Protein 8E9D (pdb70)

InterPro domains:
  IPR000796 Aspartate/other aminotransferase [PR00799] (175-194)
  IPR000796 Aspartate/other aminotransferase [PR00799] (206-218)
  IPR000796 Aspartate/other aminotransferase [PR00799] (273-298)
  IPR000796 Aspartate/other aminotransferase [PR00799] (341-359)
  IPR000796 Aspartate/other aminotransferase [PTHR11879] (1-395)
  IPR004838 Aminotransferases, class-I, pyridoxal-phosphate-binding site [PS00105] (243-256)
  IPR004839 Aminotransferase, class I/classII, large domain [PF00155] (27-392)
  IPR015421 Pyridoxal phosphate-dependent transferase, major domain [G3DSA:3.40.640.10] (60-300)
  IPR015422 Pyridoxal phosphate-dependent transferase, small domain [G3DSA:3.90.1150.10] (5-392)
  IPR015424 Pyridoxal phosphate-dependent transferase [SSF53383] (1-396)

Structure (mmCIF, N/CA/C/O backbone):
data_8E9D
#
_entry.id   8E9D
#
_cell.length_a   141.220
_cell.length_b   141.220
_cell.length_c   81.240
_cell.angle_alpha   90.000
_cell.angle_beta   90.000
_cell.angle_gamma   120.000
#
_symmetry.space_group_name_H-M   'P 63'
#
loop_
_entity.id
_entity.type
_entity.pdbx_description
1 polymer 'Aspartate aminotransferase'
2 non-polymer 'MALEIC ACID'
3 non-polymer "PYRIDOXAL-5'-PHOSPHATE"
4 water water
#
loop_
_atom_site.group_PDB
_atom_site.id
_atom_site.type_symbol
_atom_site.label_atom_id
_atom_site.label_alt_id
_atom_site.label_comp_id
_atom_site.label_asym_id
_atom_site.label_entity_id
_atom_site.label_seq_id
_atom_site.pdbx_PDB_ins_code
_atom_site.Cartn_x
_atom_site.Cartn_y
_atom_site.Cartn_z
_atom_site.occupancy
_atom_site.B_iso_or_equiv
_atom_site.auth_seq_id
_atom_site.auth_comp_id
_atom_site.auth_asym_id
_atom_site.auth_atom_id
_atom_site.pdbx_PDB_model_num
ATOM 1 N N . HIS A 1 8 ? 67.54400 100.66700 -0.81900 1.000 49.90345 -2 HIS A N 1
ATOM 2 C CA . HIS A 1 8 ? 66.35600 100.32500 -0.04500 1.000 47.89005 -2 HIS A CA 1
ATOM 3 C C . HIS A 1 8 ? 66.03300 98.84100 -0.12200 1.000 46.02404 -2 HIS A C 1
ATOM 4 O O . HIS A 1 8 ? 66.00300 98.27300 -1.21300 1.000 49.51919 -2 HIS A O 1
ATOM 16 N N . VAL A 1 9 ? 65.75600 98.21800 1.03000 1.000 41.76300 -1 VAL A N 1
ATOM 17 C CA . VAL A 1 9 ? 65.33600 96.82000 1.03500 1.000 42.25779 -1 VAL A CA 1
ATOM 18 C C . VAL A 1 9 ? 63.93600 96.69100 0.44100 1.000 34.72794 -1 VAL A C 1
ATOM 19 O O . VAL A 1 9 ? 63.02500 97.47500 0.74600 1.000 39.75486 -1 VAL A O 1
ATOM 32 N N . GLY A 1 10 ? 63.75900 95.68800 -0.40900 1.000 33.50411 0 GLY A N 1
ATOM 33 C CA . GLY A 1 10 ? 62.46600 95.49200 -1.03800 1.000 30.32478 0 GLY A CA 1
ATOM 34 C C . GLY A 1 10 ? 61.37500 95.22500 -0.02100 1.000 30.16950 0 GLY A C 1
ATOM 35 O O . GLY A 1 10 ? 61.59900 94.59000 1.01800 1.000 29.35362 0 GLY A O 1
ATOM 39 N N A THR A 1 11 ? 60.16500 95.70700 -0.32800 0.410 27.47707 1 THR A N 1
ATOM 40 N N B THR A 1 11 ? 60.17500 95.71900 -0.34100 0.590 26.83489 1 THR A N 1
ATOM 41 C CA A THR A 1 11 ? 59.03600 95.45600 0.56200 0.410 26.33746 1 THR A CA 1
ATOM 42 C CA B THR A 1 11 ? 58.99700 95.48000 0.48600 0.590 25.94531 1 THR A CA 1
ATOM 43 C C A THR A 1 11 ? 58.64900 93.98200 0.58000 0.410 25.62685 1 THR A C 1
ATOM 44 C C B THR A 1 11 ? 58.64000 94.00200 0.55500 0.590 25.25576 1 THR A C 1
ATOM 45 O O A THR A 1 11 ? 57.99200 93.53400 1.52600 0.410 25.47947 1 THR A O 1
ATOM 46 O O B THR A 1 11 ? 57.99900 93.57000 1.52000 0.590 25.63212 1 THR A O 1
ATOM 67 N N . PHE A 1 12 ? 59.06600 93.21300 -0.42100 1.000 25.38209 2 PHE A N 1
ATOM 68 C CA . PHE A 1 12 ? 58.70900 91.80700 -0.50600 1.000 25.15048 2 PHE A CA 1
ATOM 69 C C . PHE A 1 12 ? 59.76500 90.89800 0.12300 1.000 25.74529 2 PHE A C 1
ATOM 70 O O . PHE A 1 12 ? 59.55400 89.68800 0.19200 1.000 25.59001 2 PHE A O 1
ATOM 88 N N . GLU A 1 13 ? 60.86500 91.45200 0.63800 1.000 26.45064 3 GLU A N 1
ATOM 89 C CA . GLU A 1 13 ? 61.93200 90.61300 1.16900 1.000 27.19283 3 GLU A CA 1
ATOM 90 C C . GLU A 1 13 ? 61.48700 89.82000 2.39100 1.000 26.67698 3 GLU A C 1
ATOM 91 O O . GLU A 1 13 ? 61.91800 88.67400 2.55900 1.000 27.73763 3 GLU A O 1
ATOM 103 N N . ASN A 1 14 ? 60.61300 90.37300 3.23300 1.000 25.90583 4 ASN A N 1
ATOM 104 C CA . ASN A 1 14 ? 60.24900 89.70100 4.47800 1.000 25.58474 4 ASN A CA 1
ATOM 105 C C . ASN A 1 14 ? 59.02000 88.81800 4.36000 1.000 24.76096 4 ASN A C 1
ATOM 106 O O . ASN A 1 14 ? 58.57300 88.30300 5.38200 1.000 24.47671 4 ASN A O 1
ATOM 117 N N . ILE A 1 15 ? 58.48700 88.61900 3.15500 1.000 24.47408 5 ILE A N 1
ATOM 118 C CA . ILE A 1 15 ? 57.33600 87.74100 2.96900 1.000 23.79242 5 ILE A CA 1
ATOM 119 C C . ILE A 1 15 ? 57.69200 86.28600 3.25700 1.000 24.06351 5 ILE A C 1
ATOM 120 O O . ILE A 1 15 ? 58.73100 85.76300 2.81900 1.000 24.78465 5 ILE A O 1
ATOM 136 N N . THR A 1 16 ? 56.79900 85.61000 3.97400 1.000 23.53450 6 THR A N 1
ATOM 137 C CA . THR A 1 16 ? 56.88400 84.16600 4.18300 1.000 23.67399 6 THR A CA 1
ATOM 138 C C . THR A 1 16 ? 56.06400 83.45800 3.10900 1.000 23.27394 6 THR A C 1
ATOM 139 O O . THR A 1 16 ? 54.92300 83.83000 2.86400 1.000 22.65544 6 THR A O 1
ATOM 150 N N . ALA A 1 17 ? 56.63600 82.45400 2.45900 1.000 23.68978 7 ALA A N 1
ATOM 151 C CA . ALA A 1 17 ? 55.87600 81.70400 1.46300 1.000 23.38448 7 ALA A CA 1
ATOM 152 C C . ALA A 1 17 ? 54.64700 81.04800 2.08400 1.000 22.73966 7 ALA A C 1
ATOM 153 O O . ALA A 1 17 ? 54.67500 80.58000 3.22400 1.000 22.74756 7 ALA A O 1
ATOM 160 N N . ALA A 1 18 ? 53.57800 80.98900 1.31200 1.000 22.29487 8 ALA A N 1
ATOM 161 C CA . ALA A 1 18 ? 52.40700 80.22000 1.70600 1.000 21.81850 8 ALA A CA 1
ATOM 162 C C . ALA A 1 18 ? 52.39400 78.90000 0.95900 1.000 21.96589 8 ALA A C 1
ATOM 163 O O . ALA A 1 18 ? 52.71400 78.87100 -0.23100 1.000 22.22644 8 ALA A O 1
ATOM 170 N N . PRO A 1 19 ? 51.93900 77.81600 1.59200 1.000 21.82903 9 PRO A N 1
ATOM 171 C CA . PRO A 1 19 ? 51.77700 76.55300 0.86300 1.000 21.91851 9 PRO A CA 1
ATOM 172 C C . PRO A 1 19 ? 50.66200 76.64600 -0.17100 1.000 21.96589 9 PRO A C 1
ATOM 173 O O . PRO A 1 19 ? 49.78900 77.51300 -0.12800 1.000 21.27370 9 PRO A O 1
ATOM 184 N N . ALA A 1 20 ? 50.69800 75.73200 -1.13200 1.000 21.81850 10 ALA A N 1
ATOM 185 C CA . ALA A 1 20 ? 49.57600 75.60200 -2.05000 1.000 22.18960 10 ALA A CA 1
ATOM 186 C C . ALA A 1 20 ? 48.32500 75.12900 -1.31800 1.000 21.22369 10 ALA A C 1
ATOM 187 O O . ALA A 1 20 ? 48.37300 74.44700 -0.28600 1.000 21.92115 10 ALA A O 1
ATOM 194 N N . ASP A 1 21 ? 47.18700 75.52600 -1.86900 1.000 21.24738 11 ASP A N 1
ATOM 195 C CA . ASP A 1 21 ? 45.93400 75.17200 -1.25000 1.000 20.77101 11 ASP A CA 1
ATOM 196 C C . ASP A 1 21 ? 45.78500 73.64700 -1.18500 1.000 20.87365 11 ASP A C 1
ATOM 197 O O . ASP A 1 21 ? 46.02500 72.95700 -2.18600 1.000 21.61585 11 ASP A O 1
ATOM 206 N N . PRO A 1 22 ? 45.30000 73.11300 -0.06300 1.000 20.75522 12 PRO A N 1
ATOM 207 C CA . PRO A 1 22 ? 45.20400 71.65300 0.09500 1.000 22.12380 12 PRO A CA 1
ATOM 208 C C . PRO A 1 22 ? 44.12100 71.03100 -0.74900 1.000 23.91349 12 PRO A C 1
ATOM 209 O O . PRO A 1 22 ? 44.11900 69.80900 -0.91700 1.000 23.98192 12 PRO A O 1
ATOM 220 N N . ILE A 1 23 ? 43.20900 71.82100 -1.29500 1.000 20.87102 13 ILE A N 1
ATOM 221 C CA . ILE A 1 23 ? 42.18000 71.32200 -2.18500 1.000 21.03156 13 ILE A CA 1
ATOM 222 C C . ILE A 1 23 ? 42.45900 71.74700 -3.60100 1.000 21.23159 13 ILE A C 1
ATOM 223 O O . ILE A 1 23 ? 42.65600 70.91000 -4.48000 1.000 21.49215 13 ILE A O 1
ATOM 239 N N . LEU A 1 24 ? 42.50400 73.05800 -3.85400 1.000 21.18158 14 LEU A N 1
ATOM 240 C CA . LEU A 1 24 ? 42.66200 73.53800 -5.22400 1.000 21.48951 14 LEU A CA 1
ATOM 241 C C . LEU A 1 24 ? 44.04000 73.22700 -5.78700 1.000 21.71586 14 LEU A C 1
ATOM 242 O O . LEU A 1 24 ? 44.15700 73.07700 -7.00600 1.000 23.48975 14 LEU A O 1
ATOM 258 N N . GLY A 1 25 ? 45.04000 73.02900 -4.92800 1.000 21.56584 15 GLY A N 1
ATOM 259 C CA . GLY A 1 25 ? 46.37400 72.67000 -5.38300 1.000 21.88430 15 GLY A CA 1
ATOM 260 C C . GLY A 1 25 ? 46.46000 71.26800 -5.94400 1.000 22.14222 15 GLY A C 1
ATOM 261 O O . GLY A 1 25 ? 47.41400 70.94600 -6.66800 1.000 22.55017 15 GLY A O 1
ATOM 265 N N . LEU A 1 26 ? 45.46700 70.43600 -5.67200 1.000 21.98957 16 LEU A N 1
ATOM 266 C CA . LEU A 1 26 ? 45.52900 69.07700 -6.19600 1.000 22.23960 16 LEU A CA 1
ATOM 267 C C . LEU A 1 26 ? 45.45700 69.03100 -7.71300 1.000 22.71071 16 LEU A C 1
ATOM 268 O O . LEU A 1 26 ? 45.98100 68.08700 -8.31300 1.000 24.03982 16 LEU A O 1
ATOM 284 N N . ALA A 1 27 ? 44.82900 70.01700 -8.35500 1.000 22.82388 17 ALA A N 1
ATOM 285 C CA . ALA A 1 27 ? 44.72500 69.98400 -9.81300 1.000 23.41080 17 ALA A CA 1
ATOM 286 C C . ALA A 1 27 ? 46.10300 70.00300 -10.46800 1.000 23.86348 17 ALA A C 1
ATOM 287 O O . ALA A 1 27 ? 46.36400 69.22600 -11.39500 1.000 24.37144 17 ALA A O 1
ATOM 294 N N . ASP A 1 28 ? 47.00500 70.86800 -9.98000 1.000 23.75558 18 ASP A N 1
ATOM 295 C CA . ASP A 1 28 ? 48.33500 70.95600 -10.57200 1.000 24.30564 18 ASP A CA 1
ATOM 296 C C . ASP A 1 28 ? 49.15500 69.71700 -10.26700 1.000 24.40829 18 ASP A C 1
ATOM 297 O O . ASP A 1 28 ? 49.93600 69.26400 -11.10700 1.000 25.03468 18 ASP A O 1
ATOM 306 N N . LEU A 1 29 ? 49.04000 69.19200 -9.04500 1.000 23.87138 19 LEU A N 1
ATOM 307 C CA . LEU A 1 29 ? 49.76400 67.97500 -8.69800 1.000 23.99245 19 LEU A CA 1
ATOM 308 C C . LEU A 1 29 ? 49.31000 66.81000 -9.56900 1.000 24.48461 19 LEU A C 1
ATOM 309 O O . LEU A 1 29 ? 50.13600 66.05900 -10.09400 1.000 25.45315 19 LEU A O 1
ATOM 325 N N . PHE A 1 30 ? 47.99400 66.66000 -9.73400 1.000 24.02666 20 PHE A N 1
ATOM 326 C CA . PHE A 1 30 ? 47.45900 65.60300 -10.58400 1.000 24.33196 20 PHE A CA 1
ATOM 327 C C . PHE A 1 30 ? 47.95000 65.74900 -12.01800 1.000 25.09258 20 PHE A C 1
ATOM 328 O O . PHE A 1 30 ? 48.41300 64.77700 -12.62200 1.000 25.53474 20 PHE A O 1
ATOM 345 N N . ARG A 1 31 ? 47.84600 66.96200 -12.58200 1.000 25.31629 21 ARG A N 1
ATOM 346 C CA . ARG A 1 31 ? 48.30000 67.19900 -13.95500 1.000 26.31115 21 ARG A CA 1
ATOM 347 C C . ARG A 1 31 ? 49.76300 66.80400 -14.15200 1.000 26.67698 21 ARG A C 1
ATOM 348 O O . ARG A 1 31 ? 50.12700 66.23100 -15.18700 1.000 29.59049 21 ARG A O 1
ATOM 352 N N . ALA A 1 32 ? 50.62300 67.11300 -13.19100 1.000 27.24020 22 ALA A N 1
ATOM 353 C CA . ALA A 1 32 ? 52.04600 66.88100 -13.37400 1.000 28.13768 22 ALA A CA 1
ATOM 354 C C . ALA A 1 32 ? 52.42200 65.41400 -13.24500 1.000 27.10335 22 ALA A C 1
ATOM 355 O O . ALA A 1 32 ? 53.51500 65.02100 -13.67100 1.000 30.77747 22 ALA A O 1
ATOM 362 N N . ASP A 1 33 ? 51.57300 64.59600 -12.64000 1.000 26.48485 23 ASP A N 1
ATOM 363 C CA . ASP A 1 33 ? 51.93700 63.20500 -12.42300 1.000 26.55854 23 ASP A CA 1
ATOM 364 C C . ASP A 1 33 ? 52.02300 62.46300 -13.75600 1.000 27.31127 23 ASP A C 1
ATOM 365 O O . ASP A 1 33 ? 51.11300 62.55000 -14.57500 1.000 27.44286 23 ASP A O 1
ATOM 374 N N . GLU A 1 34 ? 53.10600 61.71700 -13.96600 1.000 27.88239 24 GLU A N 1
ATOM 375 C CA . GLU A 1 34 ? 53.30800 60.98400 -15.21400 1.000 28.69827 24 GLU A CA 1
ATOM 376 C C . GLU A 1 34 ? 52.94700 59.50200 -15.13100 1.000 28.54299 24 GLU A C 1
ATOM 377 O O . GLU A 1 34 ? 53.18100 58.76900 -16.09300 1.000 30.03264 24 GLU A O 1
ATOM 389 N N . ARG A 1 35 ? 52.39100 59.04300 -14.02300 1.000 27.72710 25 ARG A N 1
ATOM 390 C CA . ARG A 1 35 ? 51.99900 57.63400 -13.88100 1.000 27.57709 25 ARG A CA 1
ATOM 391 C C . ARG A 1 35 ? 50.81300 57.30300 -14.78700 1.000 27.66657 25 ARG A C 1
ATOM 392 O O . ARG A 1 35 ? 49.75000 57.92600 -14.65400 1.000 27.24547 25 ARG A O 1
ATOM 413 N N . PRO A 1 36 ? 50.92000 56.30400 -15.66500 1.000 28.23769 26 PRO A N 1
ATOM 414 C CA . PRO A 1 36 ? 49.75300 55.90900 -16.46100 1.000 28.37192 26 PRO A CA 1
ATOM 415 C C . PRO A 1 36 ? 48.64600 55.39300 -15.55800 1.000 28.17189 26 PRO A C 1
ATOM 416 O O . PRO A 1 36 ? 48.87600 54.60300 -14.63300 1.000 27.20073 26 PRO A O 1
ATOM 427 N N . GLY A 1 37 ? 47.43300 55.84000 -15.82400 1.000 27.47181 27 GLY A N 1
ATOM 428 C CA . GLY A 1 37 ? 46.32400 55.36800 -15.01500 1.000 26.87700 27 GLY A CA 1
ATOM 429 C C . GLY A 1 37 ? 46.05200 56.15100 -13.75200 1.000 26.14534 27 GLY A C 1
ATOM 430 O O . GLY A 1 37 ? 45.19900 55.74100 -12.96000 1.000 25.71107 27 GLY A O 1
ATOM 434 N N . LYS A 1 38 ? 46.68100 57.30300 -13.58900 1.000 26.07427 28 LYS A N 1
ATOM 435 C CA . LYS A 1 38 ? 46.38700 58.16700 -12.45900 1.000 25.43999 28 LYS A CA 1
ATOM 436 C C . LYS A 1 38 ? 44.90500 58.53300 -12.43900 1.000 25.23996 28 LYS A C 1
ATOM 437 O O . LYS A 1 38 ? 44.24400 58.60800 -13.47200 1.000 25.68212 28 LYS A O 1
ATOM 456 N N . ILE A 1 39 ? 44.38500 58.77700 -11.23800 1.000 24.67147 29 ILE A N 1
ATOM 457 C CA . ILE A 1 39 ? 42.96000 59.01000 -11.00200 1.000 24.51356 29 ILE A CA 1
ATOM 458 C C . ILE A 1 39 ? 42.80700 60.22700 -10.08400 1.000 24.05824 29 ILE A C 1
ATOM 459 O O . ILE A 1 39 ? 43.40900 60.27700 -9.00800 1.000 23.67925 29 ILE A O 1
ATOM 475 N N . ASN A 1 40 ? 41.98400 61.19200 -10.49900 1.000 24.15826 30 ASN A N 1
ATOM 476 C CA . ASN A 1 40 ? 41.74000 62.44000 -9.77400 1.000 23.78979 30 ASN A CA 1
ATOM 477 C C . ASN A 1 40 ? 40.44300 62.29700 -8.97500 1.000 23.61082 30 ASN A C 1
ATOM 478 O O . ASN A 1 40 ? 39.35100 62.26400 -9.55000 1.000 23.94770 30 ASN A O 1
ATOM 489 N N . LEU A 1 41 ? 40.56300 62.30000 -7.64100 1.000 23.17656 31 LEU A N 1
ATOM 490 C CA . LEU A 1 41 ? 39.42900 62.27100 -6.72300 1.000 23.06602 31 LEU A CA 1
ATOM 491 C C . LEU A 1 41 ? 39.45800 63.45000 -5.76000 1.000 22.70808 31 LEU A C 1
ATOM 492 O O . LEU A 1 41 ? 39.03500 63.32900 -4.60600 1.000 22.55806 31 LEU A O 1
ATOM 508 N N . GLY A 1 42 ? 40.00700 64.58000 -6.19900 1.000 22.62386 32 GLY A N 1
ATOM 509 C CA . GLY A 1 42 ? 40.30000 65.65000 -5.25500 1.000 22.26856 32 GLY A CA 1
ATOM 510 C C . GLY A 1 42 ? 39.21100 66.69200 -5.06100 1.000 22.25540 32 GLY A C 1
ATOM 511 O O . GLY A 1 42 ? 38.33600 66.55600 -4.19800 1.000 22.23960 32 GLY A O 1
ATOM 515 N N . ILE A 1 43 ? 39.27400 67.76100 -5.85800 1.000 22.33435 33 ILE A N 1
ATOM 516 C CA . ILE A 1 43 ? 38.26300 68.80300 -5.81400 1.000 22.39225 33 ILE A CA 1
ATOM 517 C C . ILE A 1 43 ? 36.89000 68.21200 -6.08500 1.000 24.28722 33 ILE A C 1
ATOM 518 O O . ILE A 1 43 ? 36.71600 67.35800 -6.96400 1.000 23.27657 33 ILE A O 1
ATOM 534 N N . GLY A 1 44 ? 35.90000 68.67300 -5.32900 1.000 22.82388 34 GLY A N 1
ATOM 535 C CA . GLY A 1 44 ? 34.54500 68.19700 -5.49000 1.000 24.84518 34 GLY A CA 1
ATOM 536 C C . GLY A 1 44 ? 33.88500 68.77100 -6.72100 1.000 24.89255 34 GLY A C 1
ATOM 537 O O . GLY A 1 44 ? 33.23900 69.81800 -6.67500 1.000 29.38520 34 GLY A O 1
ATOM 541 N N . ALA A 1 45 ? 34.01500 68.06300 -7.82000 1.000 24.17668 35 ALA A N 1
ATOM 542 C CA . ALA A 1 45 ? 33.34500 68.39600 -9.06400 1.000 24.83992 35 ALA A CA 1
ATOM 543 C C . ALA A 1 45 ? 32.72800 67.13100 -9.63100 1.000 25.39261 35 ALA A C 1
ATOM 544 O O . ALA A 1 45 ? 33.29100 66.03900 -9.51200 1.000 25.21101 35 ALA A O 1
ATOM 551 N N . TYR A 1 46 ? 31.58100 67.28200 -10.26200 1.000 26.12691 36 TYR A N 1
ATOM 552 C CA . TYR A 1 46 ? 30.87100 66.14100 -10.81300 1.000 26.77173 36 TYR A CA 1
ATOM 553 C C . TYR A 1 46 ? 31.45800 65.68800 -12.15200 1.000 27.14282 36 TYR A C 1
ATOM 554 O O . TYR A 1 46 ? 31.61500 66.48000 -13.08700 1.000 27.49287 36 TYR A O 1
ATOM 572 N N . ILE A 1 47 ? 31.72300 64.39100 -12.26900 1.000 27.16388 37 ILE A N 1
ATOM 573 C CA . ILE A 1 47 ? 32.15400 63.78300 -13.52500 1.000 27.64025 37 ILE A CA 1
ATOM 574 C C . ILE A 1 47 ? 31.02500 62.91100 -14.04300 1.000 28.47456 37 ILE A C 1
ATOM 575 O O . ILE A 1 47 ? 30.28800 62.30500 -13.25800 1.000 28.47193 37 ILE A O 1
ATOM 591 N N . ASP A 1 48 ? 30.86600 62.87400 -15.36200 1.000 29.29308 38 ASP A N 1
ATOM 592 C CA . ASP A 1 48 ? 29.94000 61.92300 -15.95700 1.000 30.15897 38 ASP A CA 1
ATOM 593 C C . ASP A 1 48 ? 30.62900 60.57100 -16.12900 1.000 29.99317 38 ASP A C 1
ATOM 594 O O . ASP A 1 48 ? 31.79900 60.39900 -15.78900 1.000 29.25360 38 ASP A O 1
ATOM 603 N N . GLU A 1 49 ? 29.86000 59.58500 -16.59700 1.000 32.74876 39 GLU A N 1
ATOM 604 C CA . GLU A 1 49 ? 30.36900 58.22100 -16.72500 1.000 43.36319 39 GLU A CA 1
ATOM 605 C C . GLU A 1 49 ? 31.59100 58.14800 -17.63900 1.000 41.07871 39 GLU A C 1
ATOM 606 O O . GLU A 1 49 ? 32.42600 57.24400 -17.48600 1.000 46.23459 39 GLU A O 1
ATOM 618 N N . THR A 1 50 ? 31.71300 59.08100 -18.59100 1.000 36.53869 40 THR A N 1
ATOM 619 C CA . THR A 1 50 ? 32.81000 59.10700 -19.55200 1.000 40.80236 40 THR A CA 1
ATOM 620 C C . THR A 1 50 ? 34.04700 59.84300 -19.05200 1.000 43.92642 40 THR A C 1
ATOM 621 O O . THR A 1 50 ? 35.03400 59.92900 -19.79000 1.000 40.94448 40 THR A O 1
ATOM 632 N N . GLY A 1 51 ? 34.00900 60.41100 -17.85000 1.000 32.95405 41 GLY A N 1
ATOM 633 C CA . GLY A 1 51 ? 35.13700 61.16500 -17.34500 1.000 30.02212 41 GLY A CA 1
ATOM 634 C C . GLY A 1 51 ? 35.16900 62.63900 -17.70900 1.000 29.11148 41 GLY A C 1
ATOM 635 O O . GLY A 1 51 ? 36.21600 63.27900 -17.53900 1.000 31.22752 41 GLY A O 1
ATOM 639 N N . LYS A 1 52 ? 34.08100 63.20100 -18.23000 1.000 30.09844 42 LYS A N 1
ATOM 640 C CA . LYS A 1 52 ? 34.03700 64.63200 -18.51800 1.000 30.84590 42 LYS A CA 1
ATOM 641 C C . LYS A 1 52 ? 33.34100 65.33400 -17.35800 1.000 30.36953 42 LYS A C 1
ATOM 642 O O . LYS A 1 52 ? 32.34300 64.81700 -16.84100 1.000 29.47468 42 LYS A O 1
ATOM 646 N N . PHE A 1 53 ? 33.89500 66.51000 -16.92800 1.000 28.89567 43 PHE A N 1
ATOM 647 C CA . PHE A 1 53 ? 33.24600 67.41300 -15.96700 1.000 28.47193 43 PHE A CA 1
ATOM 648 C C . PHE A 1 53 ? 32.36600 68.36700 -16.77100 1.000 29.32993 43 PHE A C 1
ATOM 649 O O . PHE A 1 53 ? 32.84300 69.39900 -17.26900 1.000 29.47468 43 PHE A O 1
ATOM 666 N N . PRO A 1 54 ? 31.08500 68.06200 -16.92800 1.000 29.99843 44 PRO A N 1
ATOM 667 C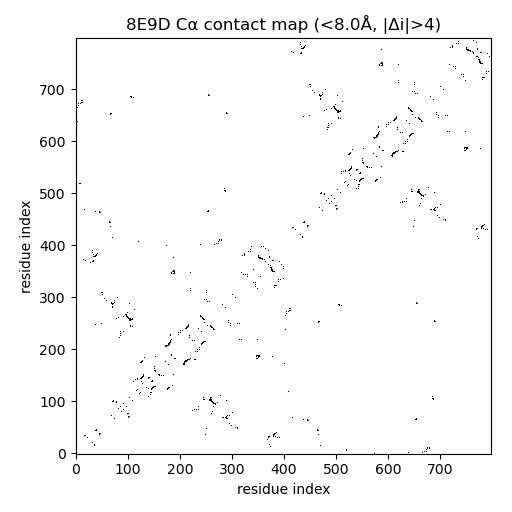 CA . PRO A 1 54 ? 30.35300 68.63500 -18.05600 1.000 31.14067 44 PRO A CA 1
ATOM 668 C C . PRO A 1 54 ? 29.73700 69.99800 -17.79000 1.000 31.23805 44 PRO A C 1
ATOM 669 O O . PRO A 1 54 ? 29.62300 70.47700 -16.65500 1.000 30.48533 44 PRO A O 1
ATOM 680 N N . VAL A 1 55 ? 29.40600 70.65100 -18.89000 1.000 32.24080 45 VAL A N 1
ATOM 681 C CA . VAL A 1 55 ? 28.47800 71.76500 -18.85700 1.000 32.71981 45 VAL A CA 1
ATOM 682 C C . VAL A 1 55 ? 27.08200 71.18200 -18.97200 1.000 33.62781 45 VAL A C 1
ATOM 683 O O . VAL A 1 55 ? 26.81700 70.35900 -19.85200 1.000 34.49107 45 VAL A O 1
ATOM 696 N N . LEU A 1 56 ? 26.19100 71.58900 -18.08200 1.000 33.50674 46 LEU A N 1
ATOM 697 C CA . LEU A 1 56 ? 24.81700 71.12500 -18.15400 1.000 34.49371 46 LEU A CA 1
ATOM 698 C C . LEU A 1 56 ? 24.14800 71.61100 -19.43300 1.000 35.96757 46 LEU A C 1
ATOM 699 O O . LEU A 1 56 ? 24.44400 72.69000 -19.95400 1.000 36.18865 46 LEU A O 1
ATOM 715 N N A THR A 1 57 ? 23.23100 70.79300 -19.93800 0.700 23.18972 47 THR A N 1
ATOM 716 N N B THR A 1 57 ? 23.20600 70.80800 -19.93100 0.300 22.99496 47 THR A N 1
ATOM 717 C CA A THR A 1 57 ? 22.48400 71.18500 -21.12300 0.700 23.12392 47 THR A CA 1
ATOM 718 C CA B THR A 1 57 ? 22.49500 71.19400 -21.14400 0.300 23.76874 47 THR A CA 1
ATOM 719 C C A THR A 1 57 ? 21.64700 72.42600 -20.86700 0.700 23.04760 47 THR A C 1
ATOM 720 C C B THR A 1 57 ? 21.57600 72.38600 -20.91100 0.300 23.78716 47 THR A C 1
ATOM 721 O O A THR A 1 57 ? 21.56800 73.31000 -21.72600 0.700 24.55830 47 THR A O 1
ATOM 722 O O B THR A 1 57 ? 21.38000 73.19500 -21.82600 0.300 24.46092 47 THR A O 1
ATOM 743 N N . SER A 1 58 ? 20.97900 72.49100 -19.72000 1.000 21.33950 48 SER A N 1
ATOM 744 C CA . SER A 1 58 ? 20.20600 73.68500 -19.39800 1.000 20.15778 48 SER A CA 1
ATOM 745 C C . SER A 1 58 ? 21.09000 74.93000 -19.41300 1.000 21.06841 48 SER A C 1
ATOM 746 O O . SER A 1 58 ? 20.65600 76.00300 -19.86600 1.000 20.76574 48 SER A O 1
ATOM 755 N N . VAL A 1 59 ? 22.33500 74.80200 -18.94800 1.000 19.31557 49 VAL A N 1
ATOM 756 C CA . VAL A 1 59 ? 23.28400 75.91100 -18.96800 1.000 18.67339 49 VAL A CA 1
ATOM 757 C C . VAL A 1 59 ? 23.63200 76.30000 -20.40100 1.000 21.37371 49 VAL A C 1
ATOM 758 O O . VAL A 1 59 ? 23.61800 77.48200 -20.74900 1.000 19.01553 49 VAL A O 1
ATOM 771 N N . LYS A 1 60 ? 23.94000 75.33600 -21.25400 1.000 20.29463 50 LYS A N 1
ATOM 772 C CA . LYS A 1 60 ? 24.23600 75.64800 -22.65100 1.000 21.89483 50 LYS A CA 1
ATOM 773 C C . LYS A 1 60 ? 23.05800 76.36100 -23.29200 1.000 22.25803 50 LYS A C 1
ATOM 774 O O . LYS A 1 60 ? 23.24800 77.29700 -24.07000 1.000 21.72638 50 LYS A O 1
ATOM 793 N N . LYS A 1 61 ? 21.83100 75.90300 -23.02900 1.000 21.24738 51 LYS A N 1
ATOM 794 C CA . LYS A 1 61 ? 20.67300 76.55300 -23.63700 1.000 20.88681 51 LYS A CA 1
ATOM 795 C C . LYS A 1 61 ? 20.54300 77.99100 -23.14400 1.000 19.05501 51 LYS A C 1
ATOM 796 O O . LYS A 1 61 ? 20.27100 78.91700 -23.93200 1.000 20.60257 51 LYS A O 1
ATOM 815 N N . ALA A 1 62 ? 20.72200 78.19900 -21.84500 1.000 19.41558 52 ALA A N 1
ATOM 816 C CA . ALA A 1 62 ? 20.70400 79.56300 -21.32800 1.000 18.38914 52 ALA A CA 1
ATOM 817 C C . ALA A 1 62 ? 21.80700 80.41000 -21.96200 1.000 19.42085 52 ALA A C 1
ATOM 818 O O . ALA A 1 62 ? 21.57800 81.58600 -22.27500 1.000 17.79960 52 ALA A O 1
ATOM 825 N N . GLU A 1 63 ? 23.02100 79.85800 -22.11600 1.000 18.85499 53 GLU A N 1
ATOM 826 C CA . GLU A 1 63 ? 24.11100 80.64800 -22.69200 1.000 18.42599 53 GLU A CA 1
ATOM 827 C C . GLU A 1 63 ? 23.82400 81.01600 -24.14400 1.000 17.98120 53 GLU A C 1
ATOM 828 O O . GLU A 1 63 ? 24.16800 82.12200 -24.58600 1.000 19.84721 53 GLU A O 1
ATOM 840 N N A GLN A 1 64 ? 23.16000 80.12800 -24.88500 0.600 19.32083 54 GLN A N 1
ATOM 841 N N B GLN A 1 64 ? 23.20900 80.10800 -24.89900 0.400 19.32347 54 GLN A N 1
ATOM 842 C CA A GLN A 1 64 ? 22.75500 80.43300 -26.25200 0.600 20.45781 54 GLN A CA 1
ATOM 843 C CA B GLN A 1 64 ? 22.76300 80.44700 -26.24300 0.400 20.55519 54 GLN A CA 1
ATOM 844 C C A GLN A 1 64 ? 21.73700 81.57000 -26.28300 0.600 19.34189 54 GLN A C 1
ATOM 845 C C B GLN A 1 64 ? 21.80200 81.63100 -26.20200 0.400 19.70772 54 GLN A C 1
ATOM 846 O O A GLN A 1 64 ? 21.79500 82.43600 -27.16600 0.600 21.38424 54 GLN A O 1
ATOM 847 O O B GLN A 1 64 ? 21.98400 82.61400 -26.92000 0.400 19.46559 54 GLN A O 1
ATOM 874 N N . TYR A 1 65 ? 20.78600 81.55900 -25.33900 1.000 19.99986 55 TYR A N 1
ATOM 875 C CA . TYR A 1 65 ? 19.80700 82.64400 -25.21800 1.000 20.33674 55 TYR A CA 1
ATOM 876 C C . TYR A 1 65 ? 20.48100 83.97000 -24.87400 1.000 20.03934 55 TYR A C 1
ATOM 877 O O . TYR A 1 65 ? 20.16300 85.00700 -25.47500 1.000 20.92892 55 TYR A O 1
ATOM 896 N N . LEU A 1 66 ? 21.44600 83.95100 -23.95300 1.000 18.81814 56 LEU A N 1
ATOM 897 C CA . LEU A 1 66 ? 22.14400 85.19100 -23.63000 1.000 18.43388 56 LEU A CA 1
ATOM 898 C C . LEU A 1 66 ? 22.95400 85.71200 -24.81000 1.000 20.99998 56 LEU A C 1
ATOM 899 O O . LEU A 1 66 ? 22.97500 86.92800 -25.06800 1.000 21.21317 56 LEU A O 1
ATOM 915 N N . LEU A 1 67 ? 23.63900 84.83100 -25.52600 1.000 19.62087 57 LEU A N 1
ATOM 916 C CA . LEU A 1 67 ? 24.42700 85.27900 -26.65700 1.000 20.77101 57 LEU A CA 1
ATOM 917 C C . LEU A 1 67 ? 23.53500 86.00100 -27.65300 1.000 20.92629 57 LEU A C 1
ATOM 918 O O . LEU A 1 67 ? 23.92800 87.01600 -28.23100 1.000 21.48688 57 LEU A O 1
ATOM 934 N N . GLU A 1 68 ? 22.34100 85.45300 -27.90600 1.000 21.15526 58 GLU A N 1
ATOM 935 C CA . GLU A 1 68 ? 21.41600 86.02400 -28.87900 1.000 22.50806 58 GLU A CA 1
ATOM 936 C C . GLU A 1 68 ? 20.75000 87.31100 -28.41200 1.000 23.28183 58 GLU A C 1
ATOM 937 O O . GLU A 1 68 ? 20.37900 88.13800 -29.25800 1.000 26.11112 58 GLU A O 1
ATOM 949 N N . ASN A 1 69 ? 20.51700 87.47500 -27.11000 1.000 22.09748 59 ASN A N 1
ATOM 950 C CA . ASN A 1 69 ? 19.66000 88.53900 -26.59300 1.000 23.66872 59 ASN A CA 1
ATOM 951 C C . ASN A 1 69 ? 20.37700 89.64400 -25.84000 1.000 21.58426 59 ASN A C 1
ATOM 952 O O . ASN A 1 69 ? 19.86500 90.76900 -25.82100 1.000 24.74517 59 ASN A O 1
ATOM 963 N N . GLU A 1 70 ? 21.55200 89.40100 -25.27600 1.000 20.68152 60 GLU A N 1
ATOM 964 C CA . GLU A 1 70 ? 22.23800 90.46800 -24.57200 1.000 20.95787 60 GLU A CA 1
ATOM 965 C C . GLU A 1 70 ? 22.69700 91.53700 -25.54000 1.000 20.12883 60 GLU A C 1
ATOM 966 O O . GLU A 1 70 ? 23.28500 91.24100 -26.59200 1.000 22.42910 60 GLU A O 1
ATOM 978 N N . THR A 1 71 ? 22.44500 92.79400 -25.18300 1.000 19.86037 61 THR A N 1
ATOM 979 C CA . THR A 1 71 ? 22.89300 93.89500 -26.01300 1.000 19.62087 61 THR A CA 1
ATOM 980 C C . THR A 1 71 ? 23.77200 94.88200 -25.27400 1.000 18.30492 61 THR A C 1
ATOM 981 O O . THR A 1 71 ? 24.14200 95.91000 -25.85000 1.000 20.02618 61 THR A O 1
ATOM 992 N N . THR A 1 72 ? 24.13400 94.58400 -24.03700 1.000 17.62589 62 THR A N 1
ATOM 993 C CA . THR A 1 72 ? 25.01800 95.41600 -23.25200 1.000 17.02582 62 THR A CA 1
ATOM 994 C C . THR A 1 72 ? 25.78900 94.53300 -22.29400 1.000 18.22860 62 THR A C 1
ATOM 995 O O . THR A 1 72 ? 25.36200 93.44000 -21.93200 1.000 17.85750 62 THR A O 1
ATOM 1006 N N . LYS A 1 73 ? 26.91600 95.06200 -21.83100 1.000 16.01781 63 LYS A N 1
ATOM 1007 C CA . LYS A 1 73 ? 27.66300 94.50700 -20.71100 1.000 15.85726 63 LYS A CA 1
ATOM 1008 C C . LYS A 1 73 ? 27.76500 95.52800 -19.57500 1.000 14.78608 63 LYS A C 1
ATOM 1009 O O . LYS A 1 73 ? 28.64100 95.42000 -18.72800 1.000 14.49657 63 LYS A O 1
ATOM 1028 N N . SER A 1 74 ? 26.88600 96.53100 -19.54100 1.000 14.89662 64 SER A N 1
ATOM 1029 C CA . SER A 1 74 ? 26.99800 97.54300 -18.49400 1.000 14.65975 64 SER A CA 1
ATOM 1030 C C . SER A 1 74 ? 26.95100 96.92600 -17.10800 1.000 14.00967 64 SER A C 1
ATOM 1031 O O . SER A 1 74 ? 26.25500 95.93900 -16.86200 1.000 13.73069 64 SER A O 1
ATOM 1039 N N . TYR A 1 75 ? 27.69000 97.52800 -16.18300 1.000 13.82544 65 TYR A N 1
ATOM 1040 C CA . TYR A 1 75 ? 27.77500 97.04700 -14.81900 1.000 14.20180 65 TYR A CA 1
ATOM 1041 C C . TYR A 1 75 ? 26.42000 96.70900 -14.23600 1.000 12.98850 65 TYR A C 1
ATOM 1042 O O . TYR A 1 75 ? 25.46000 97.48100 -14.36500 1.000 14.35708 65 TYR A O 1
ATOM 1060 N N . LEU A 1 76 ? 26.34400 95.56600 -13.60000 1.000 13.66226 66 LEU A N 1
ATOM 1061 C CA . LEU A 1 76 ? 25.21400 95.30100 -12.71100 1.000 14.00967 66 LEU A CA 1
ATOM 1062 C C . LEU A 1 76 ? 25.25700 96.26000 -11.54000 1.000 14.90188 66 LEU A C 1
ATOM 1063 O O . LEU A 1 76 ? 26.30000 96.81600 -11.20200 1.000 15.54143 66 LEU A O 1
ATOM 1079 N N . GLY A 1 77 ? 24.13800 96.36000 -10.83200 1.000 15.17297 67 GLY A N 1
ATOM 1080 C CA . GLY A 1 77 ? 24.18800 96.94300 -9.51700 1.000 15.80725 67 GLY A CA 1
ATOM 1081 C C . GLY A 1 77 ? 25.10300 96.15100 -8.60000 1.000 13.41749 67 GLY A C 1
ATOM 1082 O O . GLY A 1 77 ? 25.47000 94.99900 -8.85000 1.000 14.37287 67 GLY A O 1
ATOM 1086 N N . ILE A 1 78 ? 25.50000 96.79800 -7.50600 1.000 14.50447 68 ILE A N 1
ATOM 1087 C CA . ILE A 1 78 ? 26.40900 96.19500 -6.54300 1.000 14.39656 68 ILE A CA 1
ATOM 1088 C C . ILE A 1 78 ? 25.89000 94.85700 -6.06900 1.000 13.97019 68 ILE A C 1
ATOM 1089 O O . ILE A 1 78 ? 26.67800 93.93500 -5.84000 1.000 14.87556 68 ILE A O 1
ATOM 1105 N N . ASP A 1 79 ? 24.57700 94.73200 -5.90900 1.000 14.29128 69 ASP A N 1
ATOM 1106 C CA . ASP A 1 79 ? 23.93000 93.50100 -5.47000 1.000 13.78859 69 ASP A CA 1
ATOM 1107 C C . ASP A 1 79 ? 23.53700 92.55900 -6.60700 1.000 14.62290 69 ASP A C 1
ATOM 1108 O O . ASP A 1 79 ? 22.94000 91.50700 -6.33400 1.000 14.36498 69 ASP A O 1
ATOM 1117 N N . GLY A 1 80 ? 23.83100 92.92100 -7.85500 1.000 14.53868 70 GLY A N 1
ATOM 1118 C CA . GLY A 1 80 ? 23.64200 92.03000 -8.97400 1.000 14.07020 70 GLY A CA 1
ATOM 1119 C C . GLY A 1 80 ? 22.23800 92.03400 -9.55900 1.000 14.42551 70 GLY A C 1
ATOM 1120 O O . GLY A 1 80 ? 21.48800 93.01600 -9.48500 1.000 16.50734 70 GLY A O 1
ATOM 1124 N N . ILE A 1 81 ? 21.91100 90.94600 -10.24600 1.000 14.04915 71 ILE A N 1
ATOM 1125 C CA . ILE A 1 81 ? 20.68200 90.87600 -11.05100 1.000 14.51236 71 ILE A CA 1
ATOM 1126 C C . ILE A 1 81 ? 19.46900 90.71200 -10.14400 1.000 15.92043 71 ILE A C 1
ATOM 1127 O O . ILE A 1 81 ? 19.43700 89.74700 -9.36400 1.000 15.77304 71 ILE A O 1
ATOM 1143 N N . PRO A 1 82 ? 18.46100 91.57900 -10.21100 1.000 16.39417 72 PRO A N 1
ATOM 1144 C CA . PRO A 1 82 ? 17.34300 91.43700 -9.26500 1.000 17.16531 72 PRO A CA 1
ATOM 1145 C C . PRO A 1 82 ? 16.63200 90.10100 -9.34500 1.000 17.19689 72 PRO A C 1
ATOM 1146 O O . PRO A 1 82 ? 16.34200 89.51000 -8.29400 1.000 17.62326 72 PRO A O 1
ATOM 1157 N N . GLU A 1 83 ? 16.40400 89.55700 -10.54200 1.000 16.86264 73 GLU A N 1
ATOM 1158 C CA . GLU A 1 83 ? 15.71800 88.27300 -10.63800 1.000 16.91528 73 GLU A CA 1
ATOM 1159 C C . GLU A 1 83 ? 16.52500 87.15000 -10.01000 1.000 18.28124 73 GLU A C 1
ATOM 1160 O O . GLU A 1 83 ? 15.95500 86.21700 -9.43400 1.000 18.23649 73 GLU A O 1
ATOM 1172 N N . PHE A 1 84 ? 17.85200 87.23400 -10.07600 1.000 14.97294 74 PHE A N 1
ATOM 1173 C CA . PHE A 1 84 ? 18.68800 86.23100 -9.43600 1.000 15.42826 74 PHE A CA 1
ATOM 1174 C C . PHE A 1 84 ? 18.48100 86.23500 -7.93600 1.000 15.38878 74 PHE A C 1
ATOM 1175 O O . PHE A 1 84 ? 18.41000 85.17200 -7.30200 1.000 15.00189 74 PHE A O 1
ATOM 1192 N N . GLY A 1 85 ? 18.34700 87.41900 -7.35000 1.000 14.59921 75 GLY A N 1
ATOM 1193 C CA . GLY A 1 85 ? 18.08000 87.49000 -5.92600 1.000 15.13875 75 GLY A CA 1
ATOM 1194 C C . GLY A 1 85 ? 16.71100 86.95800 -5.55000 1.000 15.72830 75 GLY A C 1
ATOM 1195 O O . GLY A 1 85 ? 16.58300 86.21000 -4.56000 1.000 15.79936 75 GLY A O 1
ATOM 1199 N N . ARG A 1 86 ? 15.69700 87.25500 -6.36000 1.000 15.00979 76 ARG A N 1
ATOM 1200 C CA . ARG A 1 86 ? 14.35000 86.75800 -6.08000 1.000 15.68882 76 ARG A CA 1
ATOM 1201 C C . ARG A 1 86 ? 14.32300 85.24100 -6.14500 1.000 16.65999 76 ARG A C 1
ATOM 1202 O O . ARG A 1 86 ? 13.78300 84.56600 -5.25900 1.000 17.08635 76 ARG A O 1
ATOM 1223 N N . CYS A 1 87 ? 14.93700 84.68500 -7.17500 1.000 15.89937 77 CYS A N 1
ATOM 1224 C CA . CYS A 1 87 ? 14.91200 83.23800 -7.32600 1.000 16.12571 77 CYS A CA 1
ATOM 1225 C C . CYS A 1 87 ? 15.70900 82.56600 -6.22200 1.000 15.81252 77 CYS A C 1
ATOM 1226 O O . CYS A 1 87 ? 15.35200 81.45800 -5.79100 1.000 16.68894 77 CYS A O 1
ATOM 1234 N N . THR A 1 88 ? 16.81200 83.18400 -5.79600 1.000 15.18086 78 THR A N 1
ATOM 1235 C CA . THR A 1 88 ? 17.61100 82.66500 -4.69300 1.000 14.50973 78 THR A CA 1
ATOM 1236 C C . THR A 1 88 ? 16.78000 82.58800 -3.42100 1.000 14.82819 78 THR A C 1
ATOM 1237 O O . THR A 1 88 ? 16.77000 81.55300 -2.73100 1.000 15.02821 78 THR A O 1
ATOM 1248 N N . GLN A 1 89 ? 16.08900 83.66600 -3.08000 1.000 14.99137 79 GLN A N 1
ATOM 1249 C CA . GLN A 1 89 ? 15.30600 83.64100 -1.85400 1.000 14.64132 79 GLN A CA 1
ATOM 1250 C C . GLN A 1 89 ? 14.22100 82.57700 -1.92400 1.000 15.00716 79 GLN A C 1
ATOM 1251 O O . GLN A 1 89 ? 13.93500 81.90900 -0.92200 1.000 15.89937 79 GLN A O 1
ATOM 1265 N N . GLU A 1 90 ? 13.60600 82.38400 -3.08500 1.000 15.55459 80 GLU A N 1
ATOM 1266 C CA . GLU A 1 90 ? 12.61500 81.31800 -3.19500 1.000 16.50734 80 GLU A CA 1
ATOM 1267 C C . GLU A 1 90 ? 13.23400 79.93700 -2.97500 1.000 17.04688 80 GLU A C 1
ATOM 1268 O O . GLU A 1 90 ? 12.65400 79.08900 -2.28200 1.000 17.37586 80 GLU A O 1
ATOM 1280 N N . LEU A 1 91 ? 14.40400 79.67400 -3.56100 1.000 15.70724 81 LEU A N 1
ATOM 1281 C CA . LEU A 1 91 ? 15.05400 78.38200 -3.34600 1.000 17.03109 81 LEU A CA 1
ATOM 1282 C C . LEU A 1 91 ? 15.39500 78.17300 -1.87700 1.000 15.60723 81 LEU A C 1
ATOM 1283 O O . LEU A 1 91 ? 15.26400 77.05900 -1.35600 1.000 17.63379 81 LEU A O 1
ATOM 1299 N N . LEU A 1 92 ? 15.90600 79.20300 -1.21400 1.000 15.30719 82 LEU A N 1
ATOM 1300 C CA . LEU A 1 92 ? 16.34800 79.07300 0.17100 1.000 15.18613 82 LEU A CA 1
ATOM 1301 C C . LEU A 1 92 ? 15.15700 78.87800 1.10500 1.000 15.96254 82 LEU A C 1
ATOM 1302 O O . LEU A 1 92 ? 15.15500 77.98400 1.95700 1.000 16.62841 82 LEU A O 1
ATOM 1318 N N . PHE A 1 93 ? 14.12800 79.71400 0.97400 1.000 15.39141 83 PHE A N 1
ATOM 1319 C CA . PHE A 1 93 ? 13.11500 79.85700 2.01000 1.000 16.53629 83 PHE A CA 1
ATOM 1320 C C . PHE A 1 93 ? 11.77600 79.28100 1.62300 1.000 17.38113 83 PHE A C 1
ATOM 1321 O O . PHE A 1 93 ? 10.94100 79.06700 2.51200 1.000 18.58127 83 PHE A O 1
ATOM 1338 N N . GLY A 1 94 ? 11.56300 79.02800 0.33900 1.000 17.31796 84 GLY A N 1
ATOM 1339 C CA . GLY A 1 94 ? 10.29100 78.60800 -0.19900 1.000 18.42862 84 GLY A CA 1
ATOM 1340 C C . GLY A 1 94 ? 9.48200 79.78200 -0.71500 1.000 20.89997 84 GLY A C 1
ATOM 1341 O O . GLY A 1 94 ? 9.39600 80.82500 -0.06400 1.000 21.34213 84 GLY A O 1
ATOM 1345 N N . LYS A 1 95 ? 8.84200 79.61700 -1.86400 1.000 23.68978 85 LYS A N 1
ATOM 1346 C CA . LYS A 1 95 ? 7.96600 80.66600 -2.36700 1.000 25.80582 85 LYS A CA 1
ATOM 1347 C C . LYS A 1 95 ? 6.84800 80.89000 -1.35900 1.000 27.34285 85 LYS A C 1
ATOM 1348 O O . LYS A 1 95 ? 6.29400 79.94200 -0.81000 1.000 29.14306 85 LYS A O 1
ATOM 1367 N N . GLY A 1 96 ? 6.53300 82.14400 -1.08400 1.000 31.14330 86 GLY A N 1
ATOM 1368 C CA . GLY A 1 96 ? 5.48700 82.39100 -0.10100 1.000 32.57505 86 GLY A CA 1
ATOM 1369 C C . GLY A 1 96 ? 5.90600 82.29900 1.36000 1.000 30.34584 86 GLY A C 1
ATOM 1370 O O . GLY A 1 96 ? 5.04900 82.43000 2.25000 1.000 30.82221 86 GLY A O 1
ATOM 1374 N N A SER A 1 97 ? 7.19300 82.04300 1.63600 0.680 25.00836 87 SER A N 1
ATOM 1375 N N B SER A 1 97 ? 7.17100 82.08100 1.64400 0.320 25.04784 87 SER A N 1
ATOM 1376 C CA A SER A 1 97 ? 7.77900 82.19500 2.96600 0.680 25.59527 87 SER A CA 1
ATOM 1377 C CA B SER A 1 97 ? 7.57900 82.07500 3.02800 0.320 24.25300 87 SER A CA 1
ATOM 1378 C C A SER A 1 97 ? 7.36500 83.52000 3.58300 0.680 22.83178 87 SER A C 1
ATOM 1379 C C B SER A 1 97 ? 7.48700 83.47600 3.61800 0.320 22.77388 87 SER A C 1
ATOM 1380 O O A SER A 1 97 ? 7.29300 84.54200 2.89200 0.680 22.31856 87 SER A O 1
ATOM 1381 O O B SER A 1 97 ? 7.70700 84.49000 2.94300 0.320 17.53115 87 SER A O 1
ATOM 1396 N N . ALA A 1 98 ? 7.17500 83.50900 4.90600 1.000 23.98718 88 ALA A N 1
ATOM 1397 C CA . ALA A 1 98 ? 7.01700 84.76700 5.61800 1.000 24.85834 88 ALA A CA 1
ATOM 1398 C C . ALA A 1 98 ? 8.22500 85.67200 5.45200 1.000 22.68703 88 ALA A C 1
ATOM 1399 O O . ALA A 1 98 ? 8.06000 86.89200 5.40800 1.000 24.70043 88 ALA A O 1
ATOM 1407 N N . LEU A 1 99 ? 9.44200 85.12300 5.37100 1.000 20.72100 89 LEU A N 1
ATOM 1408 C CA . LEU A 1 99 ? 10.61000 85.99500 5.24800 1.000 20.05250 89 LEU A CA 1
ATOM 1409 C C . LEU A 1 99 ? 10.53000 86.81300 3.96900 1.000 23.31868 89 LEU A C 1
ATOM 1410 O O . LEU A 1 99 ? 10.97300 87.96600 3.90900 1.000 22.08695 89 LEU A O 1
ATOM 1426 N N . ILE A 1 100 ? 10.02300 86.20200 2.91400 1.000 17.86276 90 ILE A N 1
ATOM 1427 C CA . ILE A 1 100 ? 9.88500 86.92900 1.66600 1.000 17.98383 90 ILE A CA 1
ATOM 1428 C C . ILE A 1 100 ? 8.70000 87.88500 1.73500 1.000 20.05776 90 ILE A C 1
ATOM 1429 O O . ILE A 1 100 ? 8.79600 89.05400 1.34300 1.000 20.29990 90 ILE A O 1
ATOM 1445 N N . ASN A 1 101 ? 7.55800 87.40700 2.20800 1.000 19.27346 91 ASN A N 1
ATOM 1446 C CA . ASN A 1 101 ? 6.36400 88.24200 2.22400 1.000 21.30528 91 ASN A CA 1
ATOM 1447 C C . ASN A 1 101 ? 6.55700 89.46000 3.11600 1.000 19.98670 91 ASN A C 1
ATOM 1448 O O . ASN A 1 101 ? 6.06500 90.54600 2.78100 1.000 22.57122 91 ASN A O 1
ATOM 1459 N N . ASP A 1 102 ? 7.29400 89.31100 4.22600 1.000 19.54454 92 ASP A N 1
ATOM 1460 C CA . ASP A 1 102 ? 7.55400 90.40700 5.16000 1.000 19.84195 92 ASP A CA 1
ATOM 1461 C C . ASP A 1 102 ? 8.76100 91.24600 4.73800 1.000 18.96553 92 ASP A C 1
ATOM 1462 O O . ASP A 1 102 ? 9.13700 92.17500 5.45500 1.000 19.87353 92 ASP A O 1
ATOM 1471 N N . LYS A 1 103 ? 9.40300 90.91100 3.62900 1.000 17.91803 93 LYS A N 1
ATOM 1472 C CA . LYS A 1 103 ? 10.54000 91.68100 3.11600 1.000 17.54694 93 LYS A CA 1
ATOM 1473 C C . LYS A 1 103 ? 11.64300 91.81100 4.16500 1.000 18.04436 93 LYS A C 1
ATOM 1474 O O . LYS A 1 103 ? 12.30000 92.84400 4.30600 1.000 19.19977 93 LYS A O 1
ATOM 1493 N N . ARG A 1 104 ? 11.94000 90.68800 4.80200 1.000 16.12835 94 ARG A N 1
ATOM 1494 C CA . ARG A 1 104 ? 12.95500 90.62400 5.83100 1.000 15.77304 94 ARG A CA 1
ATOM 1495 C C . ARG A 1 104 ? 14.31600 90.20600 5.31400 1.000 15.37562 94 ARG A C 1
ATOM 1496 O O . ARG A 1 104 ? 15.28300 90.20600 6.08300 1.000 15.37826 94 ARG A O 1
ATOM 1517 N N . ALA A 1 105 ? 14.41700 89.85100 4.04500 1.000 14.54921 95 ALA A N 1
ATOM 1518 C CA . ALA A 1 105 ? 15.65000 89.35100 3.48100 1.000 15.25982 95 ALA A CA 1
ATOM 1519 C C . ALA A 1 105 ? 16.10600 90.17200 2.28500 1.000 14.65448 95 ALA A C 1
ATOM 1520 O O . ALA A 1 105 ? 15.30100 90.61100 1.46300 1.000 16.05728 95 ALA A O 1
ATOM 1527 N N . ARG A 1 106 ? 17.40400 90.39100 2.20400 1.000 13.69121 96 ARG A N 1
ATOM 1528 C CA . ARG A 1 106 ? 18.01400 91.05200 1.05800 1.000 13.67542 96 ARG A CA 1
ATOM 1529 C C . ARG A 1 106 ? 19.16700 90.18600 0.58100 1.000 13.92282 96 ARG A C 1
ATOM 1530 O O . ARG A 1 106 ? 19.91000 89.63900 1.39600 1.000 14.23338 96 ARG A O 1
ATOM 1551 N N . THR A 1 107 ? 19.32700 90.05200 -0.72900 1.000 13.20431 97 THR A N 1
ATOM 1552 C CA . THR A 1 107 ? 20.31000 89.18700 -1.33800 1.000 12.28578 97 THR A CA 1
ATOM 1553 C C . THR A 1 107 ? 21.23300 89.98900 -2.23900 1.000 13.16483 97 THR A C 1
ATOM 1554 O O . THR A 1 107 ? 20.76000 90.75500 -3.09900 1.000 14.21233 97 THR A O 1
ATOM 1565 N N . ALA A 1 108 ? 22.53300 89.77500 -2.07700 1.000 12.94112 98 ALA A N 1
ATOM 1566 C CA . ALA A 1 108 ? 23.53500 90.21100 -3.03600 1.000 13.19641 98 ALA A CA 1
ATOM 1567 C C . ALA A 1 108 ? 24.07200 89.01600 -3.80300 1.000 12.15155 98 ALA A C 1
ATOM 1568 O O . ALA A 1 108 ? 24.54200 88.05900 -3.20200 1.000 12.91217 98 ALA A O 1
ATOM 1575 N N . GLN A 1 109 ? 24.02100 89.07500 -5.13700 1.000 12.44106 99 GLN A N 1
ATOM 1576 C CA . GLN A 1 109 ? 24.78100 88.15600 -5.97000 1.000 11.23565 99 GLN A CA 1
ATOM 1577 C C . GLN A 1 109 ? 26.25400 88.37000 -5.71400 1.000 12.99376 99 GLN A C 1
ATOM 1578 O O . GLN A 1 109 ? 26.68700 89.51800 -5.63200 1.000 14.10968 99 GLN A O 1
ATOM 1592 N N . THR A 1 110 ? 27.03000 87.28900 -5.57300 1.000 11.82257 100 THR A N 1
ATOM 1593 C CA . THR A 1 110 ? 28.44300 87.36100 -5.24900 1.000 11.78309 100 THR A CA 1
ATOM 1594 C C . THR A 1 110 ? 29.24600 86.43600 -6.13900 1.000 12.36210 100 THR A C 1
ATOM 1595 O O . THR A 1 110 ? 28.69100 85.52600 -6.76100 1.000 12.77005 100 THR A O 1
ATOM 1606 N N . PRO A 1 111 ? 30.57600 86.60700 -6.17900 1.000 12.22788 101 PRO A N 1
ATOM 1607 C CA . PRO A 1 111 ? 31.45900 85.68600 -6.91400 1.000 13.17799 101 PRO A CA 1
ATOM 1608 C C . PRO A 1 111 ? 31.65800 84.41500 -6.11100 1.000 12.40158 101 PRO A C 1
ATOM 1609 O O . PRO A 1 111 ? 32.60600 84.23600 -5.33400 1.000 13.55435 101 PRO A O 1
ATOM 1620 N N . GLY A 1 112 ? 30.71900 83.48800 -6.31000 1.000 12.80689 102 GLY A N 1
ATOM 1621 C CA . GLY A 1 112 ? 30.72200 82.20700 -5.64500 1.000 12.80163 102 GLY A CA 1
ATOM 1622 C C . GLY A 1 112 ? 30.20300 82.27900 -4.21000 1.000 11.89363 102 GLY A C 1
ATOM 1623 O O . GLY A 1 112 ? 29.96800 83.33400 -3.61500 1.000 12.47001 102 GLY A O 1
ATOM 1627 N N . GLY A 1 113 ? 30.00900 81.09500 -3.65200 1.000 12.25420 103 GLY A N 1
ATOM 1628 C CA . GLY A 1 113 ? 29.75400 81.01700 -2.22700 1.000 13.12799 103 GLY A CA 1
ATOM 1629 C C . GLY A 1 113 ? 30.89600 81.53300 -1.37900 1.000 12.21209 103 GLY A C 1
ATOM 1630 O O . GLY A 1 113 ? 30.65400 82.12100 -0.31900 1.000 12.88059 103 GLY A O 1
ATOM 1634 N N . THR A 1 114 ? 32.13300 81.39400 -1.85800 1.000 11.78309 104 THR A N 1
ATOM 1635 C CA . THR A 1 114 ? 33.26100 81.95900 -1.10700 1.000 12.13050 104 THR A CA 1
ATOM 1636 C C . THR A 1 114 ? 33.12300 83.46500 -1.02900 1.000 12.66477 104 THR A C 1
ATOM 1637 O O . THR A 1 114 ? 33.28700 84.06800 0.03600 1.000 12.44896 104 THR A O 1
ATOM 1648 N N . GLY A 1 115 ? 32.82200 84.10800 -2.16400 1.000 12.38579 105 GLY A N 1
ATOM 1649 C CA . GLY A 1 115 ? 32.60200 85.53800 -2.14400 1.000 13.26221 105 GLY A CA 1
ATOM 1650 C C . GLY A 1 115 ? 31.50700 85.94200 -1.17800 1.000 11.42252 105 GLY A C 1
ATOM 1651 O O . GLY A 1 115 ? 31.59700 86.97200 -0.50800 1.000 13.06482 105 GLY A O 1
ATOM 1655 N N . ALA A 1 116 ? 30.44300 85.14300 -1.10000 1.000 11.80151 106 ALA A N 1
ATOM 1656 C CA . ALA A 1 116 ? 29.38000 85.44800 -0.14500 1.000 12.25683 106 ALA A CA 1
ATOM 1657 C C . ALA A 1 116 ? 29.84800 85.33600 1.30400 1.000 11.03563 106 ALA A C 1
ATOM 1658 O O . ALA A 1 116 ? 29.49000 86.18700 2.12500 1.000 12.29631 106 ALA A O 1
ATOM 1665 N N . LEU A 1 117 ? 30.65100 84.31700 1.62000 1.000 11.29882 107 LEU A N 1
ATOM 1666 C CA . LEU A 1 117 ? 31.19800 84.18600 2.96300 1.000 11.90679 107 LEU A CA 1
ATOM 1667 C C . LEU A 1 117 ? 32.08400 85.36500 3.29800 1.000 11.38041 107 LEU A C 1
ATOM 1668 O O . LEU A 1 117 ? 32.02000 85.89200 4.41500 1.000 12.72267 107 LEU A O 1
ATOM 1684 N N . ARG A 1 118 ? 32.89300 85.81200 2.33200 1.000 11.84362 108 ARG A N 1
ATOM 1685 C CA . ARG A 1 118 ? 33.78700 86.93700 2.53600 1.000 11.56201 108 ARG A CA 1
ATOM 1686 C C . ARG A 1 118 ? 33.02800 88.23500 2.71200 1.000 12.35947 108 ARG A C 1
ATOM 1687 O O . ARG A 1 118 ? 33.38100 89.05400 3.57600 1.000 12.89375 108 ARG A O 1
ATOM 1708 N N . VAL A 1 119 ? 32.02500 88.46800 1.87000 1.000 13.15694 109 VAL A N 1
ATOM 1709 C CA . VAL A 1 119 ? 31.21700 89.66900 2.03100 1.000 12.89375 109 VAL A CA 1
ATOM 1710 C C . VAL A 1 119 ? 30.55300 89.67700 3.39700 1.000 13.01481 109 VAL A C 1
ATOM 1711 O O . VAL A 1 119 ? 30.53300 90.70700 4.08000 1.000 13.61752 109 VAL A O 1
ATOM 1724 N N . ALA A 1 120 ? 30.04900 88.52900 3.84300 1.000 12.54107 110 ALA A N 1
ATOM 1725 C CA . ALA A 1 120 ? 29.47100 88.46400 5.19000 1.000 12.77268 110 ALA A CA 1
ATOM 1726 C C . ALA A 1 120 ? 30.50900 88.79200 6.24800 1.000 12.38579 110 ALA A C 1
ATOM 1727 O O . ALA A 1 120 ? 30.22700 89.55400 7.18300 1.000 13.52803 110 ALA A O 1
ATOM 1734 N N . ALA A 1 121 ? 31.71000 88.22200 6.12600 1.000 12.18314 111 ALA A N 1
ATOM 1735 C CA . ALA A 1 121 ? 32.75600 88.46300 7.11200 1.000 12.84637 111 ALA A CA 1
ATOM 1736 C C . ALA A 1 121 ? 33.11700 89.94100 7.17700 1.000 13.84649 111 ALA A C 1
ATOM 1737 O O . ALA A 1 121 ? 33.24000 90.50300 8.27000 1.000 14.54131 111 ALA A O 1
ATOM 1744 N N . ASP A 1 122 ? 33.32900 90.58000 6.02300 1.000 13.29379 112 ASP A N 1
ATOM 1745 C CA . ASP A 1 122 ? 33.71100 91.98700 6.01400 1.000 14.32287 112 ASP A CA 1
ATOM 1746 C C . ASP A 1 122 ? 32.57800 92.84900 6.53800 1.000 14.30181 112 ASP A C 1
ATOM 1747 O O . ASP A 1 122 ? 32.81200 93.78500 7.30700 1.000 15.14138 112 ASP A O 1
ATOM 1756 N N . PHE A 1 123 ? 31.34500 92.52900 6.15700 1.000 12.50159 113 PHE A N 1
ATOM 1757 C CA . PHE A 1 123 ? 30.18700 93.24300 6.66100 1.000 13.24379 113 PHE A CA 1
ATOM 1758 C C . PHE A 1 123 ? 30.09700 93.16200 8.18500 1.000 13.06219 113 PHE A C 1
ATOM 1759 O O . PHE A 1 123 ? 29.93200 94.18000 8.86900 1.000 14.49920 113 PHE A O 1
ATOM 1776 N N . LEU A 1 124 ? 30.24500 91.95600 8.73400 1.000 13.54382 114 LEU A N 1
ATOM 1777 C CA . LEU A 1 124 ? 30.13700 91.76700 10.17400 1.000 13.67542 114 LEU A CA 1
ATOM 1778 C C . LEU A 1 124 ? 31.28000 92.43300 10.90800 1.000 15.04137 114 LEU A C 1
ATOM 1779 O O . LEU A 1 124 ? 31.07300 93.10000 11.92500 1.000 15.81778 114 LEU A O 1
ATOM 1795 N N . ALA A 1 125 ? 32.48500 92.30500 10.39600 1.000 14.60185 115 ALA A N 1
ATOM 1796 C CA . ALA A 1 125 ? 33.62700 92.86100 11.11300 1.000 15.11770 115 ALA A CA 1
ATOM 1797 C C . ALA A 1 125 ? 33.56600 94.38100 11.17700 1.000 17.38376 115 ALA A C 1
ATOM 1798 O O . ALA A 1 125 ? 33.97100 94.98500 12.18000 1.000 21.26054 115 ALA A O 1
ATOM 1805 N N . LYS A 1 126 ? 33.09500 95.02500 10.12400 1.000 15.98359 116 LYS A N 1
ATOM 1806 C CA . LYS A 1 126 ? 33.09500 96.47900 10.08000 1.000 17.31796 116 LYS A CA 1
ATOM 1807 C C . LYS A 1 126 ? 31.88400 97.10700 10.74700 1.000 18.60496 116 LYS A C 1
ATOM 1808 O O . LYS A 1 126 ? 31.97600 98.26100 11.19200 1.000 22.95022 116 LYS A O 1
ATOM 1827 N N . ASN A 1 127 ? 30.75400 96.41400 10.79900 1.000 15.08085 117 ASN A N 1
ATOM 1828 C CA . ASN A 1 127 ? 29.50900 97.05900 11.17200 1.000 14.98084 117 ASN A CA 1
ATOM 1829 C C . ASN A 1 127 ? 28.84700 96.50200 12.40800 1.000 17.48114 117 ASN A C 1
ATOM 1830 O O . ASN A 1 127 ? 27.80900 97.04200 12.81200 1.000 18.90763 117 ASN A O 1
ATOM 1841 N N . THR A 1 128 ? 29.38100 95.44600 13.00900 1.000 16.87317 118 THR A N 1
ATOM 1842 C CA . THR A 1 128 ? 28.73400 94.79500 14.12800 1.000 16.78369 118 THR A CA 1
ATOM 1843 C C . THR A 1 128 ? 29.76400 94.50700 15.19700 1.000 17.04161 118 THR A C 1
ATOM 1844 O O . THR A 1 128 ? 30.97300 94.69400 15.01500 1.000 17.99173 118 THR A O 1
ATOM 1855 N N A SER A 1 129 ? 29.25600 94.00100 16.31800 0.600 17.47324 119 SER A N 1
ATOM 1856 N N B SER A 1 129 ? 29.26600 94.00500 16.32100 0.400 17.83908 119 SER A N 1
ATOM 1857 C CA A SER A 1 129 ? 30.08500 93.57500 17.43300 0.600 19.61561 119 SER A CA 1
ATOM 1858 C CA B SER A 1 129 ? 30.12700 93.59600 17.42200 0.400 19.39716 119 SER A CA 1
ATOM 1859 C C A SER A 1 129 ? 30.53400 92.12500 17.33200 0.600 19.28399 119 SER A C 1
ATOM 1860 C C B SER A 1 129 ? 30.67900 92.18700 17.26700 0.400 19.03396 119 SER A C 1
ATOM 1861 O O A SER A 1 129 ? 31.09600 91.59400 18.28900 0.600 20.58414 119 SER A O 1
ATOM 1862 O O B SER A 1 129 ? 31.47500 91.76400 18.11500 0.400 19.92617 119 SER A O 1
ATOM 1877 N N . VAL A 1 130 ? 30.29900 91.46200 16.21000 1.000 16.79158 120 VAL A N 1
ATOM 1878 C CA . VAL A 1 130 ? 30.74200 90.08700 16.05900 1.000 17.04161 120 VAL A CA 1
ATOM 1879 C C . VAL A 1 130 ? 32.26300 90.03900 16.05500 1.000 16.82580 120 VAL A C 1
ATOM 1880 O O . VAL A 1 130 ? 32.92700 90.75400 15.29500 1.000 20.19725 120 VAL A O 1
ATOM 1894 N N . LYS A 1 131 ? 32.81700 89.15500 16.85400 1.000 17.47061 121 LYS A N 1
ATOM 1895 C CA . LYS A 1 131 ? 34.25500 88.94500 16.88000 1.000 17.48640 121 LYS A CA 1
ATOM 1896 C C . LYS A 1 131 ? 34.64200 87.48300 16.78400 1.000 16.75210 121 LYS A C 1
ATOM 1897 O O . LYS A 1 131 ? 35.83200 87.19400 16.65400 1.000 19.11818 121 LYS A O 1
ATOM 1916 N N . ARG A 1 132 ? 33.68600 86.54800 16.83100 1.000 15.84936 122 ARG A N 1
ATOM 1917 C CA . ARG A 1 132 ? 33.97600 85.12200 16.92600 1.000 16.13624 122 ARG A CA 1
ATOM 1918 C C . ARG A 1 132 ? 32.96000 84.37000 16.08000 1.000 14.93347 122 ARG A C 1
ATOM 1919 O O . ARG A 1 132 ? 31.75000 84.65500 16.11700 1.000 15.11507 122 ARG A O 1
ATOM 1940 N N . VAL A 1 133 ? 33.48100 83.40500 15.34100 1.000 13.48066 123 VAL A N 1
ATOM 1941 C CA . VAL A 1 133 ? 32.72400 82.50600 14.48800 1.000 13.98598 123 VAL A CA 1
ATOM 1942 C C . VAL A 1 133 ? 33.08800 81.08200 14.87600 1.000 14.04915 123 VAL A C 1
ATOM 1943 O O . VAL A 1 133 ? 34.27100 80.73900 14.98500 1.000 14.76502 123 VAL A O 1
ATOM 1956 N N . TRP A 1 134 ? 32.08100 80.24200 15.07600 1.000 13.04640 124 TRP A N 1
ATOM 1957 C CA . TRP A 1 134 ? 32.24200 78.84100 15.41600 1.000 12.94112 124 TRP A CA 1
ATOM 1958 C C . TRP A 1 134 ? 31.97700 77.96700 14.19500 1.000 12.74373 124 TRP A C 1
ATOM 1959 O O . TRP A 1 134 ? 30.91400 78.07700 13.56600 1.000 13.17799 124 TRP A O 1
ATOM 1980 N N A VAL A 1 135 ? 32.96400 77.16300 13.81400 0.660 12.61477 125 VAL A N 1
ATOM 1981 N N B VAL A 1 135 ? 32.91700 77.06000 13.92100 0.340 13.25958 125 VAL A N 1
ATOM 1982 C CA A VAL A 1 135 ? 32.79900 76.23000 12.70300 0.660 12.94638 125 VAL A CA 1
ATOM 1983 C CA B VAL A 1 135 ? 32.92100 76.21400 12.73200 0.340 13.57541 125 VAL A CA 1
ATOM 1984 C C A VAL A 1 135 ? 32.99400 74.80700 13.21700 0.660 13.52803 125 VAL A C 1
ATOM 1985 C C B VAL A 1 135 ? 33.14800 74.77100 13.15100 0.340 13.16220 125 VAL A C 1
ATOM 1986 O O A VAL A 1 135 ? 33.60100 74.57500 14.25800 0.660 14.38866 125 VAL A O 1
ATOM 1987 O O B VAL A 1 135 ? 33.91400 74.49700 14.07800 0.340 13.08061 125 VAL A O 1
ATOM 2012 N N . SER A 1 136 ? 32.51300 73.84000 12.44600 1.000 13.13062 126 SER A N 1
ATOM 2013 C CA . SER A 1 136 ? 32.60600 72.45100 12.83400 1.000 14.95452 126 SER A CA 1
ATOM 2014 C C . SER A 1 136 ? 34.02700 71.93800 12.73900 1.000 14.95452 126 SER A C 1
ATOM 2015 O O . SER A 1 136 ? 34.81100 72.36200 11.89500 1.000 15.93885 126 SER A O 1
ATOM 2024 N N . ASN A 1 137 ? 34.29600 70.92000 13.56100 1.000 17.20216 127 ASN A N 1
ATOM 2025 C CA . ASN A 1 137 ? 35.47700 70.08700 13.43600 1.000 19.36031 127 ASN A CA 1
ATOM 2026 C C . ASN A 1 137 ? 35.02200 68.73000 12.92500 1.000 21.60532 127 ASN A C 1
ATOM 2027 O O . ASN A 1 137 ? 34.30300 67.99700 13.63000 1.000 21.89219 127 ASN A O 1
ATOM 2038 N N . PRO A 1 138 ? 35.39200 68.33300 11.74600 1.000 15.73882 128 PRO A N 1
ATOM 2039 C CA . PRO A 1 138 ? 36.12900 69.07500 10.74100 1.000 16.35206 128 PRO A CA 1
ATOM 2040 C C . PRO A 1 138 ? 35.23500 69.99600 9.92800 1.000 15.49406 128 PRO A C 1
ATOM 2041 O O . PRO A 1 138 ? 34.01600 69.92300 10.00100 1.000 14.33076 128 PRO A O 1
ATOM 2052 N N . SER A 1 139 ? 35.83300 70.87700 9.11200 1.000 17.65748 129 SER A N 1
ATOM 2053 C CA . SER A 1 139 ? 35.09500 71.70100 8.16700 1.000 17.91540 129 SER A CA 1
ATOM 2054 C C . SER A 1 139 ? 35.95600 71.88000 6.92300 1.000 17.51799 129 SER A C 1
ATOM 2055 O O . SER A 1 139 ? 37.12000 71.47400 6.86600 1.000 22.80283 129 SER A O 1
ATOM 2063 N N . TRP A 1 140 ? 35.35800 72.50800 5.95600 1.000 17.91540 130 TRP A N 1
ATOM 2064 C CA . TRP A 1 140 ? 36.07000 72.98000 4.77600 1.000 17.63905 130 TRP A CA 1
ATOM 2065 C C . TRP A 1 140 ? 37.15200 73.94500 5.23400 1.000 14.95978 130 TRP A C 1
ATOM 2066 O O . TRP A 1 140 ? 36.84800 74.90200 5.96300 1.000 14.59395 130 TRP A O 1
ATOM 2087 N N . PRO A 1 141 ? 38.39500 73.74600 4.82800 1.000 16.18625 131 PRO A N 1
ATOM 2088 C CA . PRO A 1 141 ? 39.48200 74.55600 5.39200 1.000 14.84135 131 PRO A CA 1
ATOM 2089 C C . PRO A 1 141 ? 39.38200 76.02500 5.06400 1.000 16.13887 131 PRO A C 1
ATOM 2090 O O . PRO A 1 141 ? 39.90600 76.85000 5.80900 1.000 18.38914 131 PRO A O 1
ATOM 2101 N N . ASN A 1 142 ? 38.70800 76.40400 4.00800 1.000 14.15969 132 ASN A N 1
ATOM 2102 C CA . ASN A 1 142 ? 38.66700 77.81100 3.66700 1.000 14.03073 132 ASN A CA 1
ATOM 2103 C C . ASN A 1 142 ? 37.73900 78.60700 4.56300 1.000 14.33603 132 ASN A C 1
ATOM 2104 O O . ASN A 1 142 ? 37.78400 79.84000 4.52200 1.000 14.58079 132 ASN A O 1
ATOM 2115 N N . HIS A 1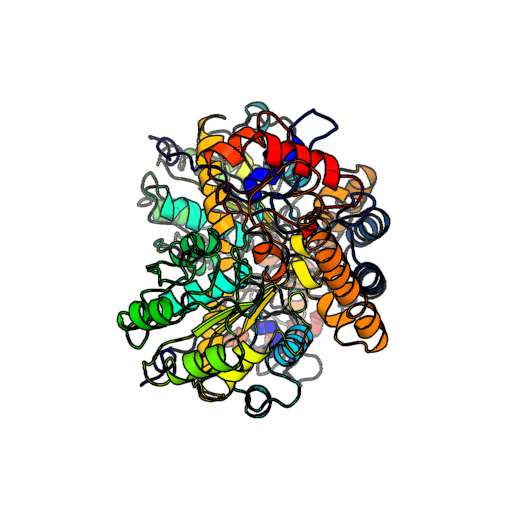 143 ? 36.89400 77.96900 5.38400 1.000 13.32538 133 HIS A N 1
ATOM 2116 C CA . HIS A 1 143 ? 36.08500 78.75300 6.30200 1.000 13.34380 133 HIS A CA 1
ATOM 2117 C C . HIS A 1 143 ? 36.95700 79.60400 7.20700 1.000 14.88609 133 HIS A C 1
ATOM 2118 O O . HIS A 1 143 ? 36.75300 80.81600 7.35100 1.000 14.78082 133 HIS A O 1
ATOM 2131 N N . LYS A 1 144 ? 37.88100 78.96000 7.90900 1.000 14.27023 134 LYS A N 1
ATOM 2132 C CA . LYS A 1 144 ? 38.71800 79.71300 8.82200 1.000 13.94650 134 LYS A CA 1
ATOM 2133 C C . LYS A 1 144 ? 39.45400 80.82200 8.08600 1.000 15.08348 134 LYS A C 1
ATOM 2134 O O . LYS A 1 144 ? 39.54900 81.95000 8.58700 1.000 15.33615 134 LYS A O 1
ATOM 2152 N N . SER A 1 145 ? 39.97900 80.54500 6.89200 1.000 13.69911 135 SER A N 1
ATOM 2153 C CA . SER A 1 145 ? 40.73500 81.55500 6.16600 1.000 12.98850 135 SER A CA 1
ATOM 2154 C C . SER A 1 145 ? 39.88100 82.76700 5.81000 1.000 13.06745 135 SER A C 1
ATOM 2155 O O . SER A 1 145 ? 40.33600 83.91000 5.93900 1.000 13.72543 135 SER A O 1
ATOM 2163 N N . VAL A 1 146 ? 38.65000 82.53800 5.37700 1.000 13.44908 136 VAL A N 1
ATOM 2164 C CA . VAL A 1 146 ? 37.78200 83.64400 5.00500 1.000 13.33854 136 VAL A CA 1
ATOM 2165 C C . VAL A 1 146 ? 37.47900 84.51700 6.21800 1.000 13.62278 136 VAL A C 1
ATOM 2166 O O . VAL A 1 146 ? 37.61300 85.74300 6.16300 1.000 13.94914 136 VAL A O 1
ATOM 2179 N N A PHE A 1 147 ? 37.07200 83.91900 7.33900 0.660 13.25695 137 PHE A N 1
ATOM 2180 N N B PHE A 1 147 ? 37.07500 83.89400 7.33200 0.340 12.97270 137 PHE A N 1
ATOM 2181 C CA A PHE A 1 147 ? 36.70500 84.78000 8.46300 0.660 13.08851 137 PHE A CA 1
ATOM 2182 C CA B PHE A 1 147 ? 36.71100 84.65500 8.52500 0.340 13.07535 137 PHE A CA 1
ATOM 2183 C C A PHE A 1 147 ? 37.93400 85.41200 9.11200 0.660 13.80965 137 PHE A C 1
ATOM 2184 C C B PHE A 1 147 ? 37.91800 85.38000 9.10200 0.340 13.10956 137 PHE A C 1
ATOM 2185 O O A PHE A 1 147 ? 37.87600 86.57500 9.53400 0.660 14.39656 137 PHE A O 1
ATOM 2186 O O B PHE A 1 147 ? 37.82400 86.55600 9.48000 0.340 14.59132 137 PHE A O 1
ATOM 2219 N N . ASN A 1 148 ? 39.06200 84.69900 9.16400 1.000 13.56488 138 ASN A N 1
ATOM 2220 C CA . ASN A 1 148 ? 40.27900 85.30700 9.67200 1.000 13.99125 138 ASN A CA 1
ATOM 2221 C C . ASN A 1 148 ? 40.71600 86.47800 8.79200 1.000 14.43341 138 ASN A C 1
ATOM 2222 O O . ASN A 1 148 ? 41.39100 87.40100 9.27100 1.000 15.88884 138 ASN A O 1
ATOM 2234 N N . SER A 1 149 ? 40.38000 86.45600 7.49300 1.000 14.04915 139 SER A N 1
ATOM 2235 C CA . SER A 1 149 ? 40.82500 87.54900 6.63600 1.000 14.94662 139 SER A CA 1
ATOM 2236 C C . SER A 1 149 ? 40.27800 88.87300 7.14000 1.000 18.42336 139 SER A C 1
ATOM 2237 O O . SER A 1 149 ? 40.89700 89.92000 6.93600 1.000 21.71849 139 SER A O 1
ATOM 2245 N N . ALA A 1 150 ? 39.11800 88.83800 7.78900 1.000 16.40469 140 ALA A N 1
ATOM 2246 C CA . ALA A 1 150 ? 38.45300 90.00700 8.35200 1.000 17.33638 140 ALA A CA 1
ATOM 2247 C C . ALA A 1 150 ? 38.77000 90.22000 9.82100 1.000 17.76012 140 ALA A C 1
ATOM 2248 O O . ALA A 1 150 ? 38.18900 91.12100 10.44400 1.000 19.46822 140 ALA A O 1
ATOM 2255 N N . GLY A 1 151 ? 39.71500 89.46500 10.37900 1.000 15.40194 141 GLY A N 1
ATOM 2256 C CA . GLY A 1 151 ? 40.07800 89.65700 11.77000 1.000 15.43879 141 GLY A CA 1
ATOM 2257 C C . GLY A 1 151 ? 39.15500 88.98200 12.75200 1.000 14.57553 141 GLY A C 1
ATOM 2258 O O . GLY A 1 151 ? 39.20400 89.29700 13.94300 1.000 16.57577 141 GLY A O 1
ATOM 2262 N N . LEU A 1 152 ? 38.32900 88.04100 12.29700 1.000 14.43341 142 LEU A N 1
ATOM 2263 C CA . LEU A 1 152 ? 37.40400 87.33200 13.16900 1.000 15.34930 142 LEU A CA 1
ATOM 2264 C C . LEU A 1 152 ? 38.07000 86.08500 13.73000 1.000 14.84135 142 LEU A C 1
ATOM 2265 O O . LEU A 1 152 ? 38.62900 85.28900 12.98200 1.000 15.64408 142 LEU A O 1
ATOM 2281 N N . GLU A 1 153 ? 37.92700 85.87300 15.02900 1.000 14.47025 143 GLU A N 1
ATOM 2282 C CA . GLU A 1 153 ? 38.38700 84.64400 15.66600 1.000 14.94136 143 GLU A CA 1
ATOM 2283 C C . GLU A 1 153 ? 37.50800 83.49300 15.23400 1.000 15.80199 143 GLU A C 1
ATOM 2284 O O . GLU A 1 153 ? 36.28700 83.62600 15.21800 1.000 16.84685 143 GLU A O 1
ATOM 2296 N N . VAL A 1 154 ? 38.10400 82.38100 14.85700 1.000 14.82029 144 VAL A N 1
ATOM 2297 C CA . VAL A 1 154 ? 37.35900 81.18800 14.47300 1.000 14.58342 144 VAL A CA 1
ATOM 2298 C C . VAL A 1 154 ? 37.68100 80.08900 15.46900 1.000 16.06518 144 VAL A C 1
ATOM 2299 O O . VAL A 1 154 ? 38.85600 79.70200 15.62300 1.000 18.80498 144 VAL A O 1
ATOM 2312 N N A ARG A 1 155 ? 36.66300 79.64900 16.20400 0.570 15.16770 145 ARG A N 1
ATOM 2313 N N B ARG A 1 155 ? 36.64500 79.58200 16.13400 0.430 16.16782 145 ARG A N 1
ATOM 2314 C CA A ARG A 1 155 ? 36.71000 78.50100 17.09800 0.570 16.51260 145 ARG A CA 1
ATOM 2315 C CA B ARG A 1 155 ? 36.73800 78.48200 17.07800 0.430 16.39153 145 ARG A CA 1
ATOM 2316 C C A ARG A 1 155 ? 36.08100 77.30200 16.40700 0.570 15.72567 145 ARG A C 1
ATOM 2317 C C B ARG A 1 155 ? 35.93400 77.29300 16.58200 0.430 16.38627 145 ARG A C 1
ATOM 2318 O O A ARG A 1 155 ? 35.34700 77.44400 15.41900 0.570 13.87018 145 ARG A O 1
ATOM 2319 O O B ARG A 1 155 ? 34.91600 77.43700 15.91700 0.430 16.22309 145 ARG A O 1
ATOM 2360 N N . GLU A 1 156 ? 36.37000 76.11200 16.94500 1.000 17.60747 146 GLU A N 1
ATOM 2361 C CA . GLU A 1 156 ? 35.78400 74.88000 16.43800 1.000 17.05214 146 GLU A CA 1
ATOM 2362 C C . GLU A 1 156 ? 34.79900 74.29900 17.43400 1.000 17.20742 146 GLU A C 1
ATOM 2363 O O . GLU A 1 156 ? 35.00600 74.34800 18.65800 1.000 21.15526 146 GLU A O 1
ATOM 2376 N N . TYR A 1 157 ? 33.73100 73.73200 16.90000 1.000 16.55734 147 TYR A N 1
ATOM 2377 C CA . TYR A 1 157 ? 32.82400 72.92500 17.69500 1.000 16.09676 147 TYR A CA 1
ATOM 2378 C C . TYR A 1 157 ? 32.86200 71.47600 17.23400 1.000 15.37299 147 TYR A C 1
ATOM 2379 O O . TYR A 1 157 ? 33.10600 71.18900 16.06400 1.000 17.67590 147 TYR A O 1
ATOM 2397 N N . ALA A 1 158 ? 32.65000 70.55600 18.16700 1.000 15.37826 148 ALA A N 1
ATOM 2398 C CA . ALA A 1 158 ? 32.67700 69.13400 17.85800 1.000 16.09413 148 ALA A CA 1
ATOM 2399 C C . ALA A 1 158 ? 31.48600 68.77300 16.97000 1.000 16.12308 148 ALA A C 1
ATOM 2400 O O . ALA A 1 158 ? 30.40900 69.38000 17.04300 1.000 17.04424 148 ALA A O 1
ATOM 2407 N N . TYR A 1 159 ? 31.68300 67.79000 16.11900 1.000 16.74421 149 TYR A N 1
ATOM 2408 C CA . TYR A 1 159 ? 30.65500 67.51700 15.12100 1.000 15.89937 149 TYR A CA 1
ATOM 2409 C C . TYR A 1 159 ? 30.62900 66.04400 14.76200 1.000 22.09485 149 TYR A C 1
ATOM 2410 O O . TYR A 1 159 ? 29.57700 65.39800 14.82100 1.000 21.15263 149 TYR A O 1
ATOM 2428 N N . TYR A 1 160 ? 31.76200 65.50400 14.36000 1.000 23.54502 150 TYR A N 1
ATOM 2429 C CA . TYR A 1 160 ? 31.80700 64.15900 13.81600 1.000 23.62398 150 TYR A CA 1
ATOM 2430 C C . TYR A 1 160 ? 32.36500 63.15400 14.79700 1.000 24.77412 150 TYR A C 1
ATOM 2431 O O . TYR A 1 160 ? 33.38100 63.40200 15.43800 1.000 30.93538 150 TYR A O 1
ATOM 2449 N N . ASP A 1 161 ? 31.69800 62.01800 14.89800 1.000 23.80032 151 ASP A N 1
ATOM 2450 C CA . ASP A 1 161 ? 32.17700 60.86400 15.64400 1.000 24.16352 151 ASP A CA 1
ATOM 2451 C C . ASP A 1 161 ? 32.90000 60.00000 14.62300 1.000 27.02439 151 ASP A C 1
ATOM 2452 O O . ASP A 1 161 ? 32.26500 59.26500 13.86000 1.000 27.79553 151 ASP A O 1
ATOM 2461 N N . ALA A 1 162 ? 34.23200 60.10700 14.60700 1.000 27.87449 152 ALA A N 1
ATOM 2462 C CA . ALA A 1 162 ? 35.04200 59.38100 13.63600 1.000 30.87748 152 ALA A CA 1
ATOM 2463 C C . ALA A 1 162 ? 35.07800 57.88700 13.90000 1.000 36.70186 152 ALA A C 1
ATOM 2464 O O . ALA A 1 162 ? 35.46400 57.12300 13.00600 1.000 36.40183 152 ALA A O 1
ATOM 2471 N N A GLU A 1 163 ? 34.69300 57.46100 15.10300 0.590 33.69624 153 GLU A N 1
ATOM 2472 N N B GLU A 1 163 ? 34.66100 57.43800 15.07900 0.410 34.16209 153 GLU A N 1
ATOM 2473 C CA A GLU A 1 163 ? 34.64500 56.04400 15.44600 0.590 36.97821 153 GLU A CA 1
ATOM 2474 C CA B GLU A 1 163 ? 34.66800 56.00400 15.34100 0.410 36.62028 153 GLU A CA 1
ATOM 2475 C C A GLU A 1 163 ? 33.42700 55.37000 14.82300 0.590 36.20180 153 GLU A C 1
ATOM 2476 C C B GLU A 1 163 ? 33.40700 55.33600 14.80700 0.410 36.27023 153 GLU A C 1
ATOM 2477 O O A GLU A 1 163 ? 33.55200 54.32200 14.17700 0.590 38.80475 153 GLU A O 1
ATOM 2478 O O B GLU A 1 163 ? 33.48200 54.25200 14.21600 0.410 38.23889 153 GLU A O 1
ATOM 2501 N N . ASN A 1 164 ? 32.24600 55.96900 14.99300 1.000 32.45136 154 ASN A N 1
ATOM 2502 C CA . ASN A 1 164 ? 30.98800 55.42100 14.50100 1.000 32.05394 154 ASN A CA 1
ATOM 2503 C C . ASN A 1 164 ? 30.54200 56.02500 13.17600 1.000 30.55902 154 ASN A C 1
ATOM 2504 O O . ASN A 1 164 ? 29.49900 55.61400 12.65100 1.000 32.46188 154 ASN A O 1
ATOM 2516 N N . HIS A 1 165 ? 31.27100 57.02200 12.66500 1.000 26.76646 155 HIS A N 1
ATOM 2517 C CA . HIS A 1 165 ? 30.97600 57.67700 11.38200 1.000 24.79781 155 HIS A CA 1
ATOM 2518 C C . HIS A 1 165 ? 29.58300 58.30900 11.38400 1.000 26.54802 155 HIS A C 1
ATOM 2519 O O . HIS A 1 165 ? 28.82400 58.21500 10.41300 1.000 31.78022 155 HIS A O 1
ATOM 2532 N N . THR A 1 166 ? 29.24400 58.98300 12.48700 1.000 23.96086 156 THR A N 1
ATOM 2533 C CA . THR A 1 166 ? 27.96000 59.63000 12.64400 1.000 25.76371 156 THR A CA 1
ATOM 2534 C C . THR A 1 166 ? 28.17200 61.01600 13.24800 1.000 22.25276 156 THR A C 1
ATOM 2535 O O . THR A 1 166 ? 29.28100 61.39900 13.60800 1.000 22.47121 156 THR A O 1
ATOM 2546 N N . LEU A 1 167 ? 27.09600 61.76600 13.37200 1.000 20.59467 157 LEU A N 1
ATOM 2547 C CA . LEU A 1 167 ? 27.14300 63.05300 14.05700 1.000 20.92629 157 LEU A CA 1
ATOM 2548 C C . LEU A 1 167 ? 27.21700 62.80700 15.55400 1.000 22.55806 157 LEU A C 1
ATOM 2549 O O . LEU A 1 167 ? 26.38800 62.07300 16.08800 1.000 26.55854 157 LEU A O 1
ATOM 2565 N N . ASP A 1 168 ? 28.22600 63.37800 16.23800 1.000 19.89985 158 ASP A N 1
ATOM 2566 C CA . ASP A 1 168 ? 28.28900 63.30200 17.69900 1.000 20.78417 158 ASP A CA 1
ATOM 2567 C C . ASP A 1 168 ? 27.46800 64.45100 18.25100 1.000 18.77077 158 ASP A C 1
ATOM 2568 O O . ASP A 1 168 ? 27.98100 65.50000 18.64400 1.000 18.93394 158 ASP A O 1
ATOM 2577 N N . PHE A 1 169 ? 26.16200 64.24500 18.28300 1.000 17.21532 159 PHE A N 1
ATOM 2578 C CA . PHE A 1 169 ? 25.28900 65.36900 18.58000 1.000 17.70748 159 PHE A CA 1
ATOM 2579 C C . PHE A 1 169 ? 25.44100 65.83300 20.02500 1.000 16.44944 159 PHE A C 1
ATOM 2580 O O . PHE A 1 169 ? 25.38400 67.04200 20.28500 1.000 17.18900 159 PHE A O 1
ATOM 2597 N N . ASP A 1 170 ? 25.68900 64.91600 20.96100 1.000 17.08372 160 ASP A N 1
ATOM 2598 C CA . ASP A 1 170 ? 25.86200 65.35800 22.34100 1.000 18.71287 160 ASP A CA 1
ATOM 2599 C C . ASP A 1 170 ? 27.12800 66.19000 22.50300 1.000 18.33124 160 ASP A C 1
ATOM 2600 O O . ASP A 1 170 ? 27.11700 67.20100 23.21700 1.000 18.26018 160 ASP A O 1
ATOM 2609 N N . ALA A 1 171 ? 28.21600 65.81000 21.81700 1.000 17.67853 161 ALA A N 1
ATOM 2610 C CA . ALA A 1 171 ? 29.43600 66.60900 21.87100 1.000 19.51823 161 ALA A CA 1
ATOM 2611 C C . ALA A 1 171 ? 29.25200 67.93500 21.16200 1.000 19.19977 161 ALA A C 1
ATOM 2612 O O . ALA A 1 171 ? 29.80600 68.95500 21.59000 1.000 18.08384 161 ALA A O 1
ATOM 2619 N N . LEU A 1 172 ? 28.50900 67.94600 20.04600 1.000 16.74684 162 LEU A N 1
ATOM 2620 C CA . LEU A 1 172 ? 28.19300 69.20100 19.38200 1.000 17.16005 162 LEU A CA 1
ATOM 2621 C C . LEU A 1 172 ? 27.53300 70.16600 20.35600 1.000 14.75713 162 LEU A C 1
ATOM 2622 O O . LEU A 1 172 ? 27.96100 71.32400 20.49000 1.000 16.43365 162 LEU A O 1
ATOM 2638 N N . ILE A 1 173 ? 26.47000 69.72400 21.01900 1.000 16.45207 163 ILE A N 1
ATOM 2639 C CA . ILE A 1 173 ? 25.75300 70.55800 21.98000 1.000 18.92868 163 ILE A CA 1
ATOM 2640 C C . ILE A 1 173 ? 26.69500 71.01700 23.09400 1.000 17.33112 163 ILE A C 1
ATOM 2641 O O . ILE A 1 173 ? 26.77900 72.21900 23.40800 1.000 19.51559 163 ILE A O 1
ATOM 2657 N N . ASN A 1 174 ? 27.48100 70.08800 23.63700 1.000 16.81264 164 ASN A N 1
ATOM 2658 C CA . ASN A 1 174 ? 28.38200 70.43600 24.72800 1.000 17.47851 164 ASN A CA 1
ATOM 2659 C C . ASN A 1 174 ? 29.39600 71.47300 24.27500 1.000 17.99173 164 ASN A C 1
ATOM 2660 O O . ASN A 1 174 ? 29.71800 72.41200 25.00900 1.000 18.82077 164 ASN A O 1
ATOM 2671 N N . SER A 1 175 ? 29.95500 71.27400 23.09000 1.000 16.70999 165 SER A N 1
ATOM 2672 C CA . SER A 1 175 ? 31.06600 72.09800 22.61900 1.000 18.94974 165 SER A CA 1
ATOM 2673 C C . SER A 1 175 ? 30.61800 73.49600 22.27000 1.000 20.34464 165 SER A C 1
ATOM 2674 O O . SER A 1 175 ? 31.45400 74.40000 22.25500 1.000 23.30552 165 SER A O 1
ATOM 2682 N N . LEU A 1 176 ? 29.33800 73.70500 21.99800 1.000 17.80749 166 LEU A N 1
ATOM 2683 C CA . LEU A 1 176 ? 28.81000 75.04400 21.75400 1.000 19.47612 166 LEU A CA 1
ATOM 2684 C C . LEU A 1 176 ? 28.32700 75.71500 23.03100 1.000 21.21580 166 LEU A C 1
ATOM 2685 O O . LEU A 1 176 ? 27.81300 76.84100 22.96600 1.000 21.51057 166 LEU A O 1
ATOM 2701 N N . ASN A 1 177 ? 28.54900 75.09200 24.18600 1.000 22.70808 167 ASN A N 1
ATOM 2702 C CA . ASN A 1 177 ? 28.06800 75.68700 25.41800 1.000 24.17405 167 ASN A CA 1
ATOM 2703 C C . ASN A 1 177 ? 28.62400 77.09000 25.60600 1.000 22.82125 167 ASN A C 1
ATOM 2704 O O . ASN A 1 177 ? 27.95500 77.94300 26.19100 1.000 23.96350 167 ASN A O 1
ATOM 2715 N N . GLU A 1 178 ? 29.87900 77.31700 25.22200 1.000 22.40541 168 GLU A N 1
ATOM 2716 C CA . GLU A 1 178 ? 30.52200 78.59700 25.48000 1.000 23.19498 168 GLU A CA 1
ATOM 2717 C C . GLU A 1 178 ? 30.36900 79.56800 24.31100 1.000 19.16818 168 GLU A C 1
ATOM 2718 O O . GLU A 1 178 ? 30.94800 80.64600 24.36600 1.000 24.56357 168 GLU A O 1
ATOM 2730 N N . ALA A 1 179 ? 29.62300 79.22100 23.26500 1.000 18.84972 169 ALA A N 1
ATOM 2731 C CA . ALA A 1 179 ? 29.32400 80.19300 22.21300 1.000 17.73380 169 ALA A CA 1
ATOM 2732 C C . ALA A 1 179 ? 28.34700 81.21100 22.78600 1.000 19.34189 169 ALA A C 1
ATOM 2733 O O . ALA A 1 179 ? 27.28500 80.84600 23.30900 1.000 21.79481 169 ALA A O 1
ATOM 2740 N N A GLN A 1 180 ? 28.71700 82.48300 22.71600 0.490 17.24953 170 GLN A N 1
ATOM 2741 N N B GLN A 1 180 ? 28.72600 82.48800 22.69000 0.510 16.77579 170 GLN A N 1
ATOM 2742 C CA A GLN A 1 180 ? 28.00700 83.53600 23.42600 0.490 19.48401 170 GLN A CA 1
ATOM 2743 C CA B GLN A 1 180 ? 28.06800 83.59400 23.37200 0.510 19.18397 170 GLN A CA 1
ATOM 2744 C C A GLN A 1 180 ? 27.01100 84.22800 22.51200 0.490 18.57074 170 GLN A C 1
ATOM 2745 C C B GLN A 1 180 ? 26.98400 84.20600 22.49300 0.510 18.38125 170 GLN A C 1
ATOM 2746 O O A GLN A 1 180 ? 27.09300 84.14200 21.28700 0.490 15.99412 170 GLN A O 1
ATOM 2747 O O B GLN A 1 180 ? 26.98000 84.05100 21.27100 0.510 18.29439 170 GLN A O 1
ATOM 2774 N N . ALA A 1 181 ? 26.08300 84.95800 23.13000 1.000 19.64982 171 ALA A N 1
ATOM 2775 C CA . ALA A 1 181 ? 25.15000 85.76700 22.37200 1.000 18.67602 171 ALA A CA 1
ATOM 2776 C C . ALA A 1 181 ? 25.94000 86.72400 21.49600 1.000 17.37060 171 ALA A C 1
ATOM 2777 O O . ALA A 1 181 ? 26.89700 87.35400 21.94900 1.000 19.28135 171 ALA A O 1
ATOM 2785 N N . GLY A 1 182 ? 25.56900 86.79000 20.23300 1.000 16.98897 172 GLY A N 1
ATOM 2786 C CA . GLY A 1 182 ? 26.27200 87.62000 19.29200 1.000 17.59431 172 GLY A CA 1
ATOM 2787 C C . GLY A 1 182 ? 27.50600 87.01900 18.65200 1.000 16.61525 172 GLY A C 1
ATOM 2788 O O . GLY A 1 182 ? 28.16500 87.70200 17.84300 1.000 19.76299 172 GLY A O 1
ATOM 2792 N N . ASP A 1 183 ? 27.84900 85.78400 18.97700 1.000 15.46248 173 ASP A N 1
ATOM 2793 C CA . ASP A 1 183 ? 28.79600 85.02500 18.19100 1.000 14.48078 173 ASP A CA 1
ATOM 2794 C C . ASP A 1 183 ? 28.06100 84.43400 16.99400 1.000 15.06506 173 ASP A C 1
ATOM 2795 O O . ASP A 1 183 ? 26.86600 84.13500 17.07300 1.000 15.49143 173 ASP A O 1
ATOM 2804 N N . VAL A 1 184 ? 28.77500 84.23700 15.92700 1.000 13.38065 174 VAL A N 1
ATOM 2805 C CA . VAL A 1 184 ? 28.26300 83.52400 14.75500 1.000 13.10693 174 VAL A CA 1
ATOM 2806 C C . VAL A 1 184 ? 28.51000 82.04000 14.92900 1.000 13.59909 174 VAL A C 1
ATOM 2807 O O . VAL A 1 184 ? 29.59100 81.63800 15.37700 1.000 13.73332 174 VAL A O 1
ATOM 2820 N N . VAL A 1 185 ? 27.52300 81.22000 14.57900 1.000 12.35684 175 VAL A N 1
ATOM 2821 C CA . VAL A 1 185 ? 27.71100 79.78700 14.47800 1.000 12.65424 175 VAL A CA 1
ATOM 2822 C C . VAL A 1 185 ? 27.43000 79.40000 13.04100 1.000 12.34894 175 VAL A C 1
ATOM 2823 O O . VAL A 1 185 ? 26.34200 79.69900 12.51700 1.000 12.69372 175 VAL A O 1
ATOM 2836 N N A LEU A 1 186 ? 28.38800 78.75000 12.40900 0.630 12.79374 176 LEU A N 1
ATOM 2837 N N B LEU A 1 186 ? 28.42000 78.78800 12.40300 0.370 12.39632 176 LEU A N 1
ATOM 2838 C CA A LEU A 1 186 ? 28.29400 78.38700 11.00500 0.630 12.49633 176 LEU A CA 1
ATOM 2839 C CA B LEU A 1 186 ? 28.33300 78.34400 11.02300 0.370 12.22261 176 LEU A CA 1
ATOM 2840 C C A LEU A 1 186 ? 27.84400 76.94200 10.84000 0.630 12.24104 176 LEU A C 1
ATOM 2841 C C B LEU A 1 186 ? 27.73700 76.94600 10.97200 0.370 11.65939 176 LEU A C 1
ATOM 2842 O O A LEU A 1 186 ? 28.47900 76.00500 11.36800 0.630 11.39357 176 LEU A O 1
ATOM 2843 O O B LEU A 1 186 ? 28.14600 76.04500 11.72600 0.370 13.87018 176 LEU A O 1
ATOM 2874 N N . PHE A 1 187 ? 26.77600 76.77900 10.07100 1.000 11.90942 177 PHE A N 1
ATOM 2875 C CA . PHE A 1 187 ? 26.19700 75.48700 9.76500 1.000 12.55423 177 PHE A CA 1
ATOM 2876 C C . PHE A 1 187 ? 26.24200 75.23800 8.27600 1.000 12.78321 177 PHE A C 1
ATOM 2877 O O . PHE A 1 187 ? 26.03600 76.16900 7.50000 1.000 13.83860 177 PHE A O 1
ATOM 2895 N N . HIS A 1 188 ? 26.50200 74.00100 7.87700 1.000 13.40697 178 HIS A N 1
ATOM 2896 C CA . HIS A 1 188 ? 26.40400 73.60000 6.48000 1.000 12.29894 178 HIS A CA 1
ATOM 2897 C C . HIS A 1 188 ? 24.96200 73.20200 6.19100 1.000 13.91229 178 HIS A C 1
ATOM 2898 O O . HIS A 1 188 ? 24.39800 72.39100 6.92100 1.000 14.93873 178 HIS A O 1
ATOM 2911 N N . GLY A 1 189 ? 24.32700 73.80700 5.20000 1.000 14.01230 179 GLY A N 1
ATOM 2912 C CA . GLY A 1 189 ? 22.90900 73.54300 4.99400 1.000 13.95440 179 GLY A CA 1
ATOM 2913 C C . GLY A 1 189 ? 22.59700 72.07900 4.73900 1.000 14.38340 179 GLY A C 1
ATOM 2914 O O . GLY A 1 189 ? 21.58500 71.55200 5.21900 1.000 14.54658 179 GLY A O 1
ATOM 2918 N N . CYS A 1 190 ? 23.41600 71.43000 3.91700 1.000 14.35445 180 CYS A N 1
ATOM 2919 C CA . CYS A 1 190 ? 23.29000 70.00000 3.62900 1.000 14.23075 180 CYS A CA 1
ATOM 2920 C C . CYS A 1 190 ? 24.64000 69.54200 3.09200 1.000 13.25958 180 CYS A C 1
ATOM 2921 O O . CYS A 1 190 ? 25.49800 70.36300 2.76900 1.000 14.34392 180 CYS A O 1
ATOM 2929 N N . CYS A 1 191 ? 24.83000 68.24200 2.97400 1.000 13.63068 181 CYS A N 1
ATOM 2930 C CA . CYS A 1 191 ? 26.07700 67.70700 2.46300 1.000 13.85965 181 CYS A CA 1
ATOM 2931 C C . CYS A 1 191 ? 27.28700 68.33800 3.15200 1.000 13.92282 181 CYS A C 1
ATOM 2932 O O . CYS A 1 191 ? 28.17200 68.91800 2.52400 1.000 14.30181 181 CYS A O 1
ATOM 2940 N N . HIS A 1 192 ? 27.33100 68.16400 4.46000 1.000 13.54382 182 HIS A N 1
ATOM 2941 C CA . HIS A 1 192 ? 28.44900 68.68000 5.23200 1.000 13.04640 182 HIS A CA 1
ATOM 2942 C C . HIS A 1 192 ? 29.77400 68.33400 4.56400 1.000 14.07810 182 HIS A C 1
ATOM 2943 O O . HIS A 1 192 ? 30.01400 67.19200 4.17300 1.000 15.08348 182 HIS A O 1
ATOM 2956 N N . ASN A 1 193 ? 30.63400 69.33300 4.43300 1.000 14.29128 183 ASN A N 1
ATOM 2957 C CA . ASN A 1 193 ? 31.93900 69.16500 3.79200 1.000 14.98347 183 ASN A CA 1
ATOM 2958 C C . ASN A 1 193 ? 32.97200 69.23200 4.89300 1.000 16.73105 183 ASN A C 1
ATOM 2959 O O . ASN A 1 193 ? 33.15700 70.29700 5.49000 1.000 16.98371 183 ASN A O 1
ATOM 2970 N N . PRO A 1 194 ? 33.63600 68.12600 5.24600 1.000 15.04927 184 PRO A N 1
ATOM 2971 C CA . PRO A 1 194 ? 33.86400 66.93100 4.42300 1.000 15.61249 184 PRO A CA 1
ATOM 2972 C C . PRO A 1 194 ? 33.10500 65.66100 4.78900 1.000 15.83884 184 PRO A C 1
ATOM 2973 O O . PRO A 1 194 ? 33.26500 64.67900 4.07700 1.000 17.07846 184 PRO A O 1
ATOM 2984 N N . THR A 1 195 ? 32.34400 65.66800 5.88800 1.000 15.75462 185 THR A N 1
ATOM 2985 C CA . THR A 1 195 ? 31.91500 64.39500 6.45200 1.000 16.60735 185 THR A CA 1
ATOM 2986 C C . THR A 1 195 ? 30.74400 63.77300 5.70800 1.000 15.40984 185 THR A C 1
ATOM 2987 O O . THR A 1 195 ? 30.53800 62.56200 5.81900 1.000 17.24690 185 THR A O 1
ATOM 2998 N N . GLY A 1 196 ? 29.92200 64.59000 5.04100 1.000 15.22561 186 GLY A N 1
ATOM 2999 C CA . GLY A 1 196 ? 28.70500 64.08700 4.42400 1.000 15.84410 186 GLY A CA 1
ATOM 3000 C C . GLY A 1 196 ? 27.60900 63.73700 5.41200 1.000 15.93359 186 GLY A C 1
ATOM 3001 O O . GLY A 1 196 ? 26.57900 63.20000 4.99800 1.000 16.93634 186 GLY A O 1
ATOM 3005 N N . ILE A 1 197 ? 27.77700 64.05000 6.69200 1.000 15.61513 187 ILE A N 1
ATOM 3006 C CA . ILE A 1 197 ? 26.78000 63.74000 7.71400 1.000 15.03611 187 ILE A CA 1
ATOM 3007 C C . ILE A 1 197 ? 26.10100 65.03100 8.12500 1.000 14.59658 187 ILE A C 1
ATOM 3008 O O . ILE A 1 197 ? 26.77500 65.99600 8.50200 1.000 15.71251 187 ILE A O 1
ATOM 3024 N N . ASP A 1 198 ? 24.78900 65.07100 8.01100 1.000 15.62565 188 ASP A N 1
ATOM 3025 C CA . ASP A 1 198 ? 23.98700 66.22500 8.29200 1.000 15.33351 188 ASP A CA 1
ATOM 3026 C C . ASP A 1 198 ? 23.07600 65.95900 9.49400 1.000 13.84386 188 ASP A C 1
ATOM 3027 O O . ASP A 1 198 ? 22.67800 64.81900 9.74500 1.000 16.08887 188 ASP A O 1
ATOM 3036 N N . PRO A 1 199 ? 22.69800 66.99300 10.24700 1.000 15.27824 189 PRO A N 1
ATOM 3037 C CA . PRO A 1 199 ? 21.63900 66.82400 11.25100 1.000 15.70724 189 PRO A CA 1
ATOM 3038 C C . PRO A 1 199 ? 20.38500 66.23300 10.62900 1.000 15.64934 189 PRO A C 1
ATOM 3039 O O . PRO A 1 199 ? 20.03400 66.56500 9.50200 1.000 16.89423 189 PRO A O 1
ATOM 3050 N N . THR A 1 200 ? 19.67200 65.42000 11.40000 1.000 15.38878 190 THR A N 1
ATOM 3051 C CA . THR A 1 200 ? 18.29600 65.06900 11.04900 1.000 15.28088 190 THR A CA 1
ATOM 3052 C C . THR A 1 200 ? 17.40900 66.29700 11.22500 1.000 16.42049 190 THR A C 1
ATOM 3053 O O . THR A 1 200 ? 17.78900 67.27600 11.85100 1.000 16.00728 190 THR A O 1
ATOM 3064 N N . LEU A 1 201 ? 16.18300 66.22800 10.70000 1.000 16.81527 191 LEU A N 1
ATOM 3065 C CA . LEU A 1 201 ? 15.27200 67.33900 10.90300 1.000 16.96792 191 LEU A CA 1
ATOM 3066 C C . LEU A 1 201 ? 15.07000 67.62700 12.39600 1.000 17.50483 191 LEU A C 1
ATOM 3067 O O . LEU A 1 201 ? 15.09300 68.79000 12.81400 1.000 17.93646 191 LEU A O 1
ATOM 3083 N N . GLU A 1 202 ? 14.90400 66.59000 13.21700 1.000 18.05489 192 GLU A N 1
ATOM 3084 C CA . GLU A 1 202 ? 14.73400 66.80700 14.65300 1.000 19.20503 192 GLU A CA 1
ATOM 3085 C C . GLU A 1 202 ? 15.96000 67.49700 15.25100 1.000 17.68380 192 GLU A C 1
ATOM 3086 O O . GLU A 1 202 ? 15.83500 68.39500 16.09200 1.000 19.36558 192 GLU A O 1
ATOM 3098 N N . GLN A 1 203 ? 17.15300 67.09200 14.82400 1.000 15.86252 193 GLN A N 1
ATOM 3099 C CA . GLN A 1 203 ? 18.37300 67.72400 15.32700 1.000 16.18098 193 GLN A CA 1
ATOM 3100 C C . GLN A 1 203 ? 18.45800 69.17500 14.86900 1.000 16.20730 193 GLN A C 1
ATOM 3101 O O . GLN A 1 203 ? 18.85300 70.05900 15.65100 1.000 16.40996 193 GLN A O 1
ATOM 3115 N N . TRP A 1 204 ? 18.10300 69.45700 13.61400 1.000 14.99663 194 TRP A N 1
ATOM 3116 C CA . TRP A 1 204 ? 18.05000 70.83800 13.19200 1.000 14.05178 194 TRP A CA 1
ATOM 3117 C C . TRP A 1 204 ? 17.09000 71.65000 14.05300 1.000 16.23625 194 TRP A C 1
ATOM 3118 O O . TRP A 1 204 ? 17.37100 72.80900 14.34300 1.000 15.58091 194 TRP A O 1
ATOM 3139 N N . GLN A 1 205 ? 15.92000 71.08400 14.39900 1.000 16.82843 195 GLN A N 1
ATOM 3140 C CA . GLN A 1 205 ? 14.95500 71.82200 15.21100 1.000 18.33124 195 GLN A CA 1
ATOM 3141 C C . GLN A 1 205 ? 15.50800 72.07400 16.60800 1.000 18.06542 195 GLN A C 1
ATOM 3142 O O . GLN A 1 205 ? 15.33200 73.16100 17.16600 1.000 19.25767 195 GLN A O 1
ATOM 3156 N N . THR A 1 206 ? 16.21200 71.09900 17.17900 1.000 17.49167 196 THR A N 1
ATOM 3157 C CA . THR A 1 206 ? 16.83100 71.31200 18.47800 1.000 19.18661 196 THR A CA 1
ATOM 3158 C C . THR A 1 206 ? 17.87900 72.40100 18.38100 1.000 16.59945 196 THR A C 1
ATOM 3159 O O . THR A 1 206 ? 17.96800 73.27100 19.24000 1.000 19.15502 196 THR A O 1
ATOM 3170 N N . LEU A 1 207 ? 18.68500 72.36700 17.33500 1.000 16.31521 197 LEU A N 1
ATOM 3171 C CA . LEU A 1 207 ? 19.71200 73.39200 17.16500 1.000 17.03898 197 LEU A CA 1
ATOM 3172 C C . LEU A 1 207 ? 19.10100 74.77800 16.96800 1.000 17.52325 197 LEU A C 1
ATOM 3173 O O . LEU A 1 207 ? 19.62100 75.77700 17.49000 1.000 18.51021 197 LEU A O 1
ATOM 3189 N N . ALA A 1 208 ? 17.99100 74.86700 16.22400 1.000 16.44417 198 ALA A N 1
ATOM 3190 C CA . ALA A 1 208 ? 17.32900 76.15600 16.02500 1.000 18.47863 198 ALA A CA 1
ATOM 3191 C C . ALA A 1 208 ? 16.85800 76.71800 17.35400 1.000 19.04448 198 ALA A C 1
ATOM 3192 O O . ALA A 1 208 ? 17.03500 77.91800 17.63200 1.000 18.98395 198 ALA A O 1
ATOM 3199 N N . GLN A 1 209 ? 16.24900 75.87600 18.18300 1.000 18.58390 199 GLN A N 1
ATOM 3200 C CA . GLN A 1 209 ? 15.77700 76.33900 19.47700 1.000 20.56572 199 GLN A CA 1
ATOM 3201 C C . GLN A 1 209 ? 16.93600 76.78500 20.35200 1.000 18.87078 199 GLN A C 1
ATOM 3202 O O . GLN A 1 209 ? 16.85500 77.83200 21.00300 1.000 21.16316 199 GLN A O 1
ATOM 3216 N N . LEU A 1 210 ? 18.00900 75.99000 20.41600 1.000 19.94986 200 LEU A N 1
ATOM 3217 C CA . LEU A 1 210 ? 19.16400 76.36000 21.23000 1.000 19.17608 200 LEU A CA 1
ATOM 3218 C C . LEU A 1 210 ? 19.75300 77.68400 20.76100 1.000 17.95488 200 LEU A C 1
ATOM 3219 O O . LEU A 1 210 ? 20.11600 78.54900 21.57100 1.000 20.54203 200 LEU A O 1
ATOM 3235 N N A SER A 1 211 ? 19.85500 77.85400 19.45000 0.640 16.85475 201 SER A N 1
ATOM 3236 N N B SER A 1 211 ? 19.82300 77.88100 19.44700 0.360 16.80211 201 SER A N 1
ATOM 3237 C CA A SER A 1 211 ? 20.42500 79.06800 18.89200 0.640 16.46523 201 SER A CA 1
ATOM 3238 C CA B SER A 1 211 ? 20.46700 79.08000 18.92600 0.360 16.82580 201 SE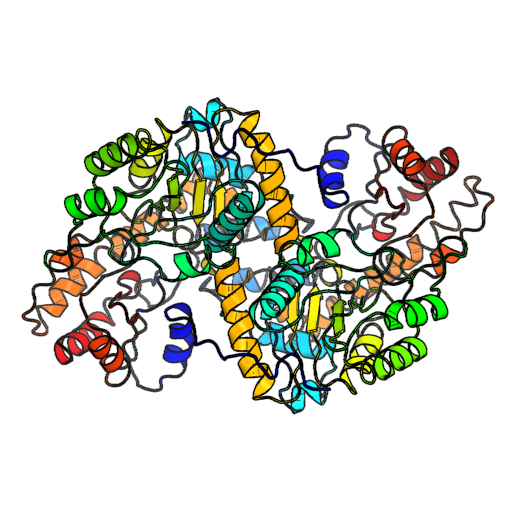R A CA 1
ATOM 3239 C C A SER A 1 211 ? 19.63200 80.29700 19.31600 0.640 18.60496 201 SER A C 1
ATOM 3240 C C B SER A 1 211 ? 19.63800 80.33900 19.18000 0.360 18.17596 201 SER A C 1
ATOM 3241 O O A SER A 1 211 ? 20.21100 81.31500 19.72200 0.640 18.19701 201 SER A O 1
ATOM 3242 O O B SER A 1 211 ? 20.21300 81.42100 19.34600 0.360 18.49705 201 SER A O 1
ATOM 3257 N N . VAL A 1 212 ? 18.30600 80.22600 19.22100 1.000 17.98120 202 VAL A N 1
ATOM 3258 C CA . VAL A 1 212 ? 17.47100 81.35100 19.65300 1.000 21.20790 202 VAL A CA 1
ATOM 3259 C C . VAL A 1 212 ? 17.69000 81.62900 21.13200 1.000 21.63953 202 VAL A C 1
ATOM 3260 O O . VAL A 1 212 ? 17.88500 82.77500 21.55000 1.000 24.42144 202 VAL A O 1
ATOM 3274 N N . GLU A 1 213 ? 17.69500 80.58100 21.94000 1.000 20.79996 203 GLU A N 1
ATOM 3275 C CA . GLU A 1 213 ? 17.84400 80.77600 23.37900 1.000 23.58187 203 GLU A CA 1
ATOM 3276 C C . GLU A 1 213 ? 19.18800 81.41300 23.72800 1.000 23.84243 203 GLU A C 1
ATOM 3277 O O . GLU A 1 213 ? 19.26500 82.26200 24.62900 1.000 25.08205 203 GLU A O 1
ATOM 3289 N N . LYS A 1 214 ? 20.26500 81.02000 23.02800 1.000 20.76311 204 LYS A N 1
ATOM 3290 C CA . LYS A 1 214 ? 21.60900 81.48400 23.34100 1.000 20.71574 204 LYS A CA 1
ATOM 3291 C C . LYS A 1 214 ? 21.99700 82.75400 22.61200 1.000 18.66812 204 LYS A C 1
ATOM 3292 O O . LYS A 1 214 ? 23.04500 83.32500 22.91900 1.000 22.71071 204 LYS A O 1
ATOM 3311 N N . GLY A 1 215 ? 21.17300 83.21100 21.68400 1.000 18.38125 205 GLY A N 1
ATOM 3312 C CA . GLY A 1 215 ? 21.42300 84.46100 20.99700 1.000 19.22082 205 GLY A CA 1
ATOM 3313 C C . GLY A 1 215 ? 22.49500 84.42700 19.92500 1.000 17.24427 205 GLY A C 1
ATOM 3314 O O . GLY A 1 215 ? 23.09300 85.46600 19.59600 1.000 18.08647 205 GLY A O 1
ATOM 3318 N N . TRP A 1 216 ? 22.72900 83.27000 19.33500 1.000 16.91528 206 TRP A N 1
ATOM 3319 C CA . TRP A 1 216 ? 23.70700 83.17000 18.26900 1.000 15.37562 206 TRP A CA 1
ATOM 3320 C C . TRP A 1 216 ? 23.19500 83.82400 16.98900 1.000 15.67566 206 TRP A C 1
ATOM 3321 O O . TRP A 1 216 ? 21.98700 83.94700 16.74700 1.000 17.81013 206 TRP A O 1
ATOM 3342 N N . LEU A 1 217 ? 24.12500 84.25000 16.15900 1.000 15.08348 207 LEU A N 1
ATOM 3343 C CA . LEU A 1 217 ? 23.81500 84.65200 14.78900 1.000 13.62805 207 LEU A CA 1
ATOM 3344 C C . LEU A 1 217 ? 24.12700 83.46200 13.88600 1.000 13.14378 207 LEU A C 1
ATOM 3345 O O . LEU A 1 217 ? 25.31600 83.18300 13.62700 1.000 13.84912 207 LEU A O 1
ATOM 3361 N N . PRO A 1 218 ? 23.13400 82.75200 13.35900 1.000 12.62003 208 PRO A N 1
ATOM 3362 C CA . PRO A 1 218 ? 23.45000 81.62100 12.47600 1.000 13.48592 208 PRO A CA 1
ATOM 3363 C C . PRO A 1 218 ? 23.92100 82.12400 11.12000 1.000 13.13851 208 PRO A C 1
ATOM 3364 O O . PRO A 1 218 ? 23.32300 83.03500 10.53600 1.000 13.78859 208 PRO A O 1
ATOM 3375 N N . LEU A 1 219 ? 24.91800 81.44500 10.58400 1.000 12.42264 209 LEU A N 1
ATOM 3376 C CA . LEU A 1 219 ? 25.36800 81.64600 9.21700 1.000 12.94902 209 LEU A CA 1
ATOM 3377 C C . LEU A 1 219 ? 25.34300 80.27400 8.55300 1.000 12.05680 209 LEU A C 1
ATOM 3378 O O . LEU A 1 219 ? 25.98300 79.31900 9.02400 1.000 13.12009 209 LEU A O 1
ATOM 3394 N N . PHE A 1 220 ? 24.56400 80.15000 7.49500 1.000 12.91743 210 PHE A N 1
ATOM 3395 C CA . PHE A 1 220 ? 24.49400 78.90800 6.74100 1.000 12.10155 210 PHE A CA 1
ATOM 3396 C C . PHE A 1 220 ? 25.35400 79.00600 5.50900 1.000 13.31222 210 PHE A C 1
ATOM 3397 O O . PHE A 1 220 ? 25.18900 79.94100 4.71800 1.000 14.96242 210 PHE A O 1
ATOM 3414 N N . ASP A 1 221 ? 26.23500 78.04100 5.32200 1.000 13.81491 211 ASP A N 1
ATOM 3415 C CA . ASP A 1 221 ? 26.95500 77.81800 4.06600 1.000 12.43843 211 ASP A CA 1
ATOM 3416 C C . ASP A 1 221 ? 26.16100 76.75300 3.32300 1.000 13.13325 211 ASP A C 1
ATOM 3417 O O . ASP A 1 221 ? 26.04700 75.61900 3.80400 1.000 14.17022 211 ASP A O 1
ATOM 3426 N N . PHE A 1 222 ? 25.58600 77.10600 2.18600 1.000 12.93849 212 PHE A N 1
ATOM 3427 C CA . PHE A 1 222 ? 24.70000 76.21400 1.44700 1.000 12.84111 212 PHE A CA 1
ATOM 3428 C C . PHE A 1 222 ? 25.22800 76.09200 0.03100 1.000 13.19378 212 PHE A C 1
ATOM 3429 O O . PHE A 1 222 ? 24.75500 76.78700 -0.88400 1.000 14.86767 212 PHE A O 1
ATOM 3446 N N . ALA A 1 223 ? 26.20200 75.19200 -0.15800 1.000 13.82017 213 ALA A N 1
ATOM 3447 C CA . ALA A 1 223 ? 26.85200 75.00100 -1.43100 1.000 13.73069 213 ALA A CA 1
ATOM 3448 C C . ALA A 1 223 ? 26.34600 73.80200 -2.20500 1.000 13.94387 213 ALA A C 1
ATOM 3449 O O . ALA A 1 223 ? 26.75600 73.62600 -3.36300 1.000 15.79409 213 ALA A O 1
ATOM 3456 N N . TYR A 1 224 ? 25.50400 72.95800 -1.60100 1.000 14.07284 214 TYR A N 1
ATOM 3457 C CA . TYR A 1 224 ? 25.14300 71.70500 -2.23400 1.000 14.43077 214 TYR A CA 1
ATOM 3458 C C . TYR A 1 224 ? 23.63700 71.48200 -2.27100 1.000 15.14928 214 TYR A C 1
ATOM 3459 O O . TYR A 1 224 ? 23.19200 70.33400 -2.26700 1.000 15.94411 214 TYR A O 1
ATOM 3477 N N . GLN A 1 225 ? 22.83200 72.53700 -2.30800 1.000 13.93598 215 GLN A N 1
ATOM 3478 C CA . GLN A 1 225 ? 21.38800 72.33600 -2.29400 1.000 14.35445 215 GLN A CA 1
ATOM 3479 C C . GLN A 1 225 ? 20.97000 71.48500 -3.47700 1.000 15.18086 215 GLN A C 1
ATOM 3480 O O . GLN A 1 225 ? 21.23800 71.83300 -4.63100 1.000 16.09413 215 GLN A O 1
ATOM 3495 N N . GLY A 1 226 ? 20.29300 70.37000 -3.18300 1.000 15.03874 216 GLY A N 1
ATOM 3496 C CA . GLY A 1 226 ? 19.89600 69.42600 -4.18400 1.000 16.22573 216 GLY A CA 1
ATOM 3497 C C . GLY A 1 226 ? 20.67900 68.14800 -4.22400 1.000 15.96780 216 GLY A C 1
ATOM 3498 O O . GLY A 1 226 ? 20.21300 67.19500 -4.84800 1.000 19.28925 216 GLY A O 1
ATOM 3502 N N . PHE A 1 227 ? 21.83800 68.08100 -3.59100 1.000 14.80450 217 PHE A N 1
ATOM 3503 C CA . PHE A 1 227 ? 22.66900 66.89300 -3.66500 1.000 14.33076 217 PHE A CA 1
ATOM 3504 C C . PHE A 1 227 ? 22.45800 65.88700 -2.54900 1.000 16.89686 217 PHE A C 1
ATOM 3505 O O . PHE A 1 227 ? 22.99200 64.77300 -2.65000 1.000 18.88394 217 PHE A O 1
ATOM 3522 N N . ALA A 1 228 ? 21.71500 66.22300 -1.49300 1.000 15.75988 218 ALA A N 1
ATOM 3523 C CA . ALA A 1 228 ? 21.46100 65.24500 -0.42500 1.000 16.90475 218 ALA A CA 1
ATOM 3524 C C . ALA A 1 228 ? 20.21900 64.42800 -0.76200 1.000 17.44429 218 ALA A C 1
ATOM 3525 O O . ALA A 1 228 ? 20.32000 63.25100 -1.11200 1.000 19.54981 218 ALA A O 1
ATOM 3532 N N . ARG A 1 229 ? 19.05700 65.07200 -0.75500 1.000 17.17847 219 ARG A N 1
ATOM 3533 C CA . ARG A 1 229 ? 17.79000 64.44000 -1.08600 1.000 18.15227 219 ARG A CA 1
ATOM 3534 C C . ARG A 1 229 ? 17.02000 65.15900 -2.18300 1.000 18.94184 219 ARG A C 1
ATOM 3535 O O . ARG A 1 229 ? 16.39000 64.49700 -3.01700 1.000 21.12894 219 ARG A O 1
ATOM 3556 N N . GLY A 1 230 ? 17.07400 66.48400 -2.23100 1.000 17.63642 220 GLY A N 1
ATOM 3557 C CA . GLY A 1 230 ? 16.35100 67.25000 -3.24000 1.000 17.77854 220 GLY A CA 1
ATOM 3558 C C . GLY A 1 230 ? 16.36600 68.69900 -2.81100 1.000 16.36522 220 GLY A C 1
ATOM 3559 O O . GLY A 1 230 ? 16.79600 69.03400 -1.70800 1.000 15.91779 220 GLY A O 1
ATOM 3563 N N . LEU A 1 231 ? 15.86700 69.56600 -3.68800 1.000 16.86001 221 LEU A N 1
ATOM 3564 C CA . LEU A 1 231 ? 15.98600 70.99500 -3.42500 1.000 16.65736 221 LEU A CA 1
ATOM 3565 C C . LEU A 1 231 ? 15.26500 71.42000 -2.15200 1.000 15.58881 221 LEU A C 1
ATOM 3566 O O . LEU A 1 231 ? 15.83500 72.11300 -1.30500 1.000 16.48891 221 LEU A O 1
ATOM 3582 N N . GLU A 1 232 ? 14.01000 71.00700 -1.99800 1.000 17.49956 222 GLU A N 1
ATOM 3583 C CA . GLU A 1 232 ? 13.23200 71.45800 -0.85600 1.000 17.02056 222 GLU A CA 1
ATOM 3584 C C . GLU A 1 232 ? 13.64600 70.74300 0.41700 1.000 17.69695 222 GLU A C 1
ATOM 3585 O O . GLU A 1 232 ? 13.78800 71.37700 1.47100 1.000 18.22070 222 GLU A O 1
ATOM 3597 N N A GLU A 1 233 ? 13.86200 69.43000 0.35800 0.450 17.46272 223 GLU A N 1
ATOM 3598 N N B GLU A 1 233 ? 13.85900 69.42700 0.33300 0.550 17.63642 223 GLU A N 1
ATOM 3599 C CA A GLU A 1 233 ? 14.26000 68.71300 1.56900 0.450 16.74158 223 GLU A CA 1
ATOM 3600 C CA B GLU A 1 233 ? 14.27300 68.66300 1.50700 0.550 16.55208 223 GLU A CA 1
ATOM 3601 C C A GLU A 1 233 ? 15.60400 69.21800 2.08500 0.450 16.32837 223 GLU A C 1
ATOM 3602 C C B GLU A 1 233 ? 15.58800 69.20000 2.06200 0.550 16.52576 223 GLU A C 1
ATOM 3603 O O A GLU A 1 233 ? 15.83600 69.28100 3.29900 0.450 15.85463 223 GLU A O 1
ATOM 3604 O O B GLU A 1 233 ? 15.78100 69.27600 3.28200 0.550 16.87580 223 GLU A O 1
ATOM 3627 N N . ASP A 1 234 ? 16.51700 69.55800 1.17600 1.000 14.73607 224 ASP A N 1
ATOM 3628 C CA . ASP A 1 234 ? 17.83500 69.97500 1.61200 1.000 15.04137 224 ASP A CA 1
ATOM 3629 C C . ASP A 1 234 ? 17.80800 71.33100 2.31300 1.000 14.61764 224 ASP A C 1
ATOM 3630 O O . ASP A 1 234 ? 18.74100 71.64500 3.04300 1.000 14.72028 224 ASP A O 1
ATOM 3640 N N . ALA A 1 235 ? 16.75500 72.13700 2.10800 1.000 15.18876 225 ALA A N 1
ATOM 3641 C CA . ALA A 1 235 ? 16.58600 73.41400 2.77100 1.000 14.97821 225 ALA A CA 1
ATOM 3642 C C . ALA A 1 235 ? 15.79800 73.30000 4.07700 1.000 15.35194 225 ALA A C 1
ATOM 3643 O O . ALA A 1 235 ? 15.60100 74.31100 4.73300 1.000 16.06781 225 ALA A O 1
ATOM 3650 N N . GLU A 1 236 ? 15.40300 72.10200 4.51900 1.000 15.22561 226 GLU A N 1
ATOM 3651 C CA . GLU A 1 236 ? 14.59000 72.01000 5.73400 1.000 17.21795 226 GLU A CA 1
ATOM 3652 C C . GLU A 1 236 ? 15.32700 72.55300 6.95200 1.000 15.65724 226 GLU A C 1
ATOM 3653 O O . GLU A 1 236 ? 14.71700 73.19800 7.80900 1.000 17.68906 226 GLU A O 1
ATOM 3665 N N . GLY A 1 237 ? 16.61400 72.25600 7.09700 1.000 15.02821 227 GLY A N 1
ATOM 3666 C CA . GLY A 1 237 ? 17.32900 72.76600 8.26000 1.000 15.32035 227 GLY A CA 1
ATOM 3667 C C . GLY A 1 237 ? 17.38300 74.28300 8.29200 1.000 15.15718 227 GLY A C 1
ATOM 3668 O O . GLY A 1 237 ? 17.09500 74.91500 9.31200 1.000 16.16256 227 GLY A O 1
ATOM 3672 N N . LEU A 1 238 ? 17.77400 74.88800 7.16800 1.000 14.62817 228 LEU A N 1
ATOM 3673 C CA . LEU A 1 238 ? 17.76200 76.33600 7.07100 1.000 16.06518 228 LEU A CA 1
ATOM 3674 C C . LEU A 1 238 ? 16.38100 76.88100 7.38500 1.000 15.16244 228 LEU A C 1
ATOM 3675 O O . LEU A 1 238 ? 16.23700 77.87800 8.09300 1.000 15.71514 228 LEU A O 1
ATOM 3691 N N . ARG A 1 239 ? 15.34500 76.27800 6.82600 1.000 14.58606 229 ARG A N 1
ATOM 3692 C CA . ARG A 1 239 ? 13.99800 76.78800 7.06200 1.000 16.14150 229 ARG A CA 1
ATOM 3693 C C . ARG A 1 239 ? 13.56100 76.62800 8.51600 1.000 16.25204 229 ARG A C 1
ATOM 3694 O O . ARG A 1 239 ? 12.78900 77.45600 9.02100 1.000 18.49705 229 ARG A O 1
ATOM 3715 N N . ALA A 1 240 ? 14.05500 75.61100 9.21800 1.000 16.47049 230 ALA A N 1
ATOM 3716 C CA . ALA A 1 240 ? 13.75700 75.49900 10.64800 1.000 16.07571 230 ALA A CA 1
ATOM 3717 C C . ALA A 1 240 ? 14.38000 76.65100 11.42200 1.000 17.85750 230 ALA A C 1
ATOM 3718 O O . ALA A 1 240 ? 13.76200 77.18600 12.35200 1.000 18.48389 230 ALA A O 1
ATOM 3725 N N . PHE A 1 241 ? 15.57700 77.05300 11.03300 1.000 16.81001 231 PHE A N 1
ATOM 3726 C CA . PHE A 1 241 ? 16.18500 78.24700 11.61000 1.000 16.86001 231 PHE A CA 1
ATOM 3727 C C . PHE A 1 241 ? 15.42200 79.50200 11.22100 1.000 19.25504 231 PHE A C 1
ATOM 3728 O O . PHE A 1 241 ? 15.16700 80.36500 12.06900 1.000 19.39716 231 PHE A O 1
ATOM 3745 N N . ALA A 1 242 ? 15.00900 79.60600 9.96100 1.000 18.26544 232 ALA A N 1
ATOM 3746 C CA . ALA A 1 242 ? 14.31800 80.79800 9.49800 1.000 21.92904 232 ALA A CA 1
ATOM 3747 C C . ALA A 1 242 ? 12.97000 80.97200 10.17500 1.000 24.26090 232 ALA A C 1
ATOM 3748 O O . ALA A 1 242 ? 12.44800 82.09600 10.23200 1.000 26.87437 232 ALA A O 1
ATOM 3755 N N . ALA A 1 243 ? 12.37200 79.88800 10.67000 1.000 19.97618 233 ALA A N 1
ATOM 3756 C CA . ALA A 1 243 ? 11.05100 79.97800 11.25300 1.000 23.15550 233 ALA A CA 1
ATOM 3757 C C . ALA A 1 243 ? 11.08400 80.73600 12.56300 1.000 21.57110 233 ALA A C 1
ATOM 3758 O O . ALA A 1 243 ? 10.07000 81.32600 12.94300 1.000 29.00094 233 ALA A O 1
ATOM 3765 N N A MET A 1 244 ? 12.20500 80.76500 13.26300 0.520 24.10299 234 MET A N 1
ATOM 3766 N N B MET A 1 244 ? 12.24700 80.77600 13.22600 0.480 23.78453 234 MET A N 1
ATOM 3767 C CA A MET A 1 244 ? 12.18700 81.41100 14.56800 0.520 30.99065 234 MET A CA 1
ATOM 3768 C CA B MET A 1 244 ? 12.32000 81.22400 14.60300 0.480 30.78010 234 MET A CA 1
ATOM 3769 C C A MET A 1 244 ? 13.15700 82.56900 14.72300 0.520 23.90033 234 MET A C 1
ATOM 3770 C C B MET A 1 244 ? 13.42000 82.21500 14.92700 0.480 24.14510 234 MET A C 1
ATOM 3771 O O A MET A 1 244 ? 12.91300 83.45300 15.54700 0.520 21.30265 234 MET A O 1
ATOM 3772 O O B MET A 1 244 ? 13.52100 82.64500 16.08300 0.480 20.51045 234 MET A O 1
ATOM 3799 N N . HIS A 1 245 ? 14.23700 82.59500 13.96300 1.000 19.62877 235 HIS A N 1
ATOM 3800 C CA . HIS A 1 245 ? 15.26000 83.58500 14.19800 1.000 16.39943 235 HIS A CA 1
ATOM 3801 C C . HIS A 1 245 ? 14.85500 84.95400 13.70100 1.000 17.77328 235 HIS A C 1
ATOM 3802 O O . HIS A 1 245 ? 14.17400 85.08000 12.68400 1.000 20.68415 235 HIS A O 1
ATOM 3816 N N . LYS A 1 246 ? 15.28600 85.96600 14.43900 1.000 18.38388 236 LYS A N 1
ATOM 3817 C CA . LYS A 1 246 ? 15.21600 87.33800 13.95600 1.000 20.08671 236 LYS A CA 1
ATOM 3818 C C . LYS A 1 246 ? 16.22800 87.62100 12.85000 1.000 18.93921 236 LYS A C 1
ATOM 3819 O O . LYS A 1 246 ? 15.90800 88.34800 11.90200 1.000 18.38125 236 LYS A O 1
ATOM 3838 N N . GLU A 1 247 ? 17.43400 87.09100 12.96400 1.000 16.50734 237 GLU A N 1
ATOM 3839 C CA . GLU A 1 247 ? 18.53800 87.40300 12.07400 1.000 15.51511 237 GLU A CA 1
ATOM 3840 C C . GLU A 1 247 ? 19.24600 86.13400 11.67000 1.000 15.44932 237 GLU A C 1
ATOM 3841 O O . GLU A 1 247 ? 19.42300 85.22500 12.49100 1.000 16.51260 237 GLU A O 1
ATOM 3853 N N . LEU A 1 248 ? 19.67000 86.08900 10.41500 1.000 15.28614 238 LEU A N 1
ATOM 3854 C CA . LEU A 1 248 ? 20.58700 85.05600 9.96200 1.000 15.54143 238 LEU A CA 1
ATOM 3855 C C . LEU A 1 248 ? 21.23500 85.52400 8.67100 1.000 13.52277 238 LEU A C 1
ATOM 3856 O O . LEU A 1 248 ? 20.84000 86.52800 8.07600 1.000 14.04125 238 LEU A O 1
ATOM 3872 N N . ILE A 1 249 ? 22.26300 84.80300 8.26900 1.000 12.80953 239 ILE A N 1
ATOM 3873 C CA . ILE A 1 249 ? 22.94900 85.03900 7.01100 1.000 13.36749 239 ILE A CA 1
ATOM 3874 C C . ILE A 1 249 ? 23.06200 83.71000 6.29000 1.000 12.26999 239 ILE A C 1
ATOM 3875 O O . ILE A 1 249 ? 23.35100 82.68400 6.92400 1.000 13.46487 239 ILE A O 1
ATOM 3891 N N . VAL A 1 250 ? 22.86900 83.72400 4.97700 1.000 12.44369 240 VAL A N 1
ATOM 3892 C CA . VAL A 1 250 ? 23.07000 82.55100 4.14000 1.000 11.85678 240 VAL A CA 1
ATOM 3893 C C . VAL A 1 250 ? 24.07700 82.90300 3.05300 1.000 11.86468 240 VAL A C 1
ATOM 3894 O O . VAL A 1 250 ? 23.88400 83.87700 2.30500 1.000 13.78859 240 VAL A O 1
ATOM 3907 N N . ALA A 1 251 ? 25.13200 82.09300 2.93000 1.000 11.75150 241 ALA A N 1
ATOM 3908 C CA . ALA A 1 251 ? 26.07800 82.14800 1.83000 1.000 12.11207 241 ALA A CA 1
ATOM 3909 C C . ALA A 1 251 ? 25.80600 80.93500 0.96000 1.000 13.26484 241 ALA A C 1
ATOM 3910 O O . ALA A 1 251 ? 26.11500 79.79700 1.34600 1.000 15.67829 241 ALA A O 1
ATOM 3917 N N . SER A 1 252 ? 25.20200 81.12600 -0.17900 1.000 12.71741 242 SER A N 1
ATOM 3918 C CA . SER A 1 252 ? 24.87400 79.99800 -1.03900 1.000 13.39118 242 SER A CA 1
ATOM 3919 C C . SER A 1 252 ? 25.67900 80.04600 -2.32600 1.000 12.35421 242 SER A C 1
ATOM 3920 O O . SER A 1 252 ? 26.22000 81.07700 -2.72200 1.000 13.48329 242 SER A O 1
ATOM 3928 N N . SER A 1 253 ? 25.84100 78.87200 -2.91500 1.000 12.45685 243 SER A N 1
ATOM 3929 C CA . SER A 1 253 ? 26.63300 78.71500 -4.12500 1.000 12.64635 243 SER A CA 1
ATOM 3930 C C . SER A 1 253 ? 25.82600 77.96000 -5.16500 1.000 13.28590 243 SER A C 1
ATOM 3931 O O . SER A 1 253 ? 25.12800 76.99700 -4.83900 1.000 12.98850 243 SER A O 1
ATOM 3939 N N . TYR A 1 254 ? 25.99200 78.34100 -6.42800 1.000 13.09114 244 TYR A N 1
ATOM 3940 C CA . TYR A 1 254 ? 25.49700 77.59800 -7.58200 1.000 13.32011 244 TYR A CA 1
ATOM 3941 C C . TYR A 1 254 ? 26.62400 76.91200 -8.34200 1.000 13.32275 244 TYR A C 1
ATOM 3942 O O . TYR A 1 254 ? 26.40000 76.36800 -9.43400 1.000 13.73332 244 TYR A O 1
ATOM 3960 N N . SER A 1 255 ? 27.81400 76.84800 -7.74300 1.000 13.14115 245 SER A N 1
ATOM 3961 C CA . SER A 1 255 ? 28.93600 76.22900 -8.42500 1.000 13.20168 245 SER A CA 1
ATOM 3962 C C . SER A 1 255 ? 28.67100 74.76900 -8.75100 1.000 13.33854 245 SER A C 1
ATOM 3963 O O . SER A 1 255 ? 29.04900 74.28800 -9.83200 1.000 14.15969 245 SER A O 1
ATOM 3971 N N . LYS A 1 256 ? 28.11400 74.04100 -7.79300 1.000 13.29643 246 LYS A N 1
ATOM 3972 C CA . LYS A 1 256 ? 27.97900 72.59700 -7.92100 1.000 13.42539 246 LYS A CA 1
ATOM 3973 C C . LYS A 1 256 ? 26.62500 72.20800 -8.48600 1.000 13.67279 246 LYS A C 1
ATOM 3974 O O . LYS A 1 256 ? 26.54600 71.42200 -9.43700 1.000 14.72291 246 LYS A O 1
ATOM 3990 N N . ASN A 1 257 ? 25.54700 72.78400 -7.96500 1.000 13.72016 247 ASN A N 1
ATOM 3991 C CA . ASN A 1 257 ? 24.21300 72.38200 -8.42400 1.000 14.05968 247 ASN A CA 1
ATOM 3992 C C . ASN A 1 257 ? 23.82800 72.89300 -9.80700 1.000 14.36498 247 ASN A C 1
ATOM 3993 O O . ASN A 1 257 ? 22.90600 72.32200 -10.40500 1.000 15.83094 247 ASN A O 1
ATOM 4004 N N . PHE A 1 258 ? 24.55300 73.86000 -10.37700 1.000 14.17022 248 PHE A N 1
ATOM 4005 C CA . PHE A 1 258 ? 24.40900 74.21900 -11.78800 1.000 14.46499 248 PHE A CA 1
ATOM 4006 C C . PHE A 1 258 ? 25.65000 73.86000 -12.58700 1.000 15.18613 248 PHE A C 1
ATOM 4007 O O . PHE A 1 258 ? 25.69500 74.13700 -13.80000 1.000 16.36522 248 PHE A O 1
ATOM 4024 N N . GLY A 1 259 ? 26.68300 73.33000 -11.93500 1.000 14.70449 249 GLY A N 1
ATOM 4025 C CA . GLY A 1 259 ? 27.91300 73.04800 -12.64800 1.000 15.61249 249 GLY A CA 1
ATOM 4026 C C . GLY A 1 259 ? 28.55400 74.29500 -13.20200 1.000 16.02044 249 GLY A C 1
ATOM 4027 O O . GLY A 1 259 ? 29.14900 74.26200 -14.28700 1.000 19.28662 249 GLY A O 1
ATOM 4031 N N . LEU A 1 260 ? 28.44200 75.41300 -12.48200 1.000 15.49143 250 LEU A N 1
ATOM 4032 C CA . LEU A 1 260 ? 28.95300 76.71100 -12.92600 1.000 14.11495 250 LEU A CA 1
ATOM 4033 C C . LEU A 1 260 ? 30.19200 77.16000 -12.15000 1.000 14.73871 250 LEU A C 1
ATOM 4034 O O . LEU A 1 260 ? 30.48900 78.35800 -12.07800 1.000 15.94411 250 LEU A O 1
ATOM 4050 N N . TYR A 1 261 ? 30.93200 76.21600 -11.57400 1.000 14.06231 251 TYR A N 1
ATOM 4051 C CA . TYR A 1 261 ? 32.13300 76.44400 -10.78200 1.000 13.65173 251 TYR A CA 1
ATOM 4052 C C . TYR A 1 261 ? 32.91300 77.69000 -11.19500 1.000 13.78596 251 TYR A C 1
ATOM 4053 O O . TYR A 1 261 ? 33.09200 78.61300 -10.38300 1.000 14.26760 251 TYR A O 1
ATOM 4071 N N . ASN A 1 262 ? 33.46400 77.70700 -12.40900 1.000 14.14390 252 ASN A N 1
ATOM 4072 C CA . ASN A 1 262 ? 34.38200 78.76800 -12.79200 1.000 14.47552 252 ASN A CA 1
ATOM 4073 C C . ASN A 1 262 ? 33.71400 80.07600 -13.18600 1.000 14.53342 252 ASN A C 1
ATOM 4074 O O . ASN A 1 262 ? 34.44500 81.03900 -13.44400 1.000 15.07032 252 ASN A O 1
ATOM 4085 N N . GLU A 1 263 ? 32.38700 80.16500 -13.17000 1.000 14.25180 253 GLU A N 1
ATOM 4086 C CA . GLU A 1 263 ? 31.72500 81.43200 -13.46500 1.000 14.29391 253 GLU A CA 1
ATOM 4087 C C . GLU A 1 263 ? 31.44400 82.24200 -12.21300 1.000 13.91755 253 GLU A C 1
ATOM 4088 O O . GLU A 1 263 ? 31.06500 83.42000 -12.29900 1.000 15.65724 253 GLU A O 1
ATOM 4100 N N . ARG A 1 264 ? 31.63800 81.66800 -11.04600 1.000 13.63331 254 ARG A N 1
ATOM 4101 C CA . ARG A 1 264 ? 31.61200 82.36600 -9.76400 1.000 13.35433 254 ARG A CA 1
ATOM 4102 C C . ARG A 1 264 ? 30.23000 82.91600 -9.45300 1.000 13.21221 254 ARG A C 1
ATOM 4103 O O . ARG A 1 264 ? 30.01400 84.13300 -9.44800 1.000 13.61489 254 ARG A O 1
ATOM 4124 N N . VAL A 1 265 ? 29.32900 82.00600 -9.10900 1.000 13.13062 255 VAL A N 1
ATOM 4125 C CA . VAL A 1 265 ? 27.91200 82.30400 -8.97600 1.000 13.12535 255 VAL A CA 1
ATOM 4126 C C . VAL A 1 265 ? 27.47200 81.90500 -7.57900 1.000 13.19641 255 VAL A C 1
ATOM 4127 O O . VAL A 1 265 ? 27.37800 80.70500 -7.26800 1.000 14.02283 255 VAL A O 1
ATOM 4140 N N . GLY A 1 266 ? 27.22000 82.88200 -6.72600 1.000 12.82005 256 GLY A N 1
ATOM 4141 C CA . GLY A 1 266 ? 26.70100 82.62300 -5.39500 1.000 13.12799 256 GLY A CA 1
ATOM 4142 C C . GLY A 1 266 ? 25.91100 83.80100 -4.89400 1.000 12.72267 256 GLY A C 1
ATOM 4143 O O . GLY A 1 266 ? 25.63500 84.73900 -5.65900 1.000 12.77794 256 GLY A O 1
ATOM 4147 N N . ALA A 1 267 ? 25.50700 83.75100 -3.64100 1.000 12.71478 257 ALA A N 1
ATOM 4148 C CA . ALA A 1 267 ? 24.67300 84.81000 -3.09600 1.000 12.75426 257 ALA A CA 1
ATOM 4149 C C . ALA A 1 267 ? 24.92100 84.90500 -1.60500 1.000 12.72794 257 ALA A C 1
ATOM 4150 O O . ALA A 1 267 ? 25.06800 83.89800 -0.89900 1.000 12.79110 257 ALA A O 1
ATOM 4157 N N . CYS A 1 268 ? 24.89500 86.13000 -1.11300 1.000 12.69899 258 CYS A N 1
ATOM 4158 C CA . CYS A 1 268 ? 24.86300 86.40900 0.30800 1.000 12.77531 258 CYS A CA 1
ATOM 4159 C C . CYS A 1 268 ? 23.50200 86.99400 0.64100 1.000 12.95691 258 CYS A C 1
ATOM 4160 O O . CYS A 1 268 ? 23.14600 88.07300 0.13600 1.000 13.08588 258 CYS A O 1
ATOM 4168 N N . THR A 1 269 ? 22.74900 86.31000 1.49100 1.000 13.20957 259 THR A N 1
ATOM 4169 C CA . THR A 1 269 ? 21.40500 86.71800 1.88600 1.000 13.49908 259 THR A CA 1
ATOM 4170 C C . THR A 1 269 ? 21.43600 87.09600 3.35400 1.000 13.68332 259 THR A C 1
ATOM 4171 O O . THR A 1 269 ? 21.83200 86.28900 4.20900 1.000 13.80965 259 THR A O 1
ATOM 4182 N N A LEU A 1 270 ? 20.98100 88.29200 3.65000 0.520 13.75438 260 LEU A N 1
ATOM 4183 N N B LEU A 1 270 ? 21.08200 88.36000 3.64300 0.480 13.72806 260 LEU A N 1
ATOM 4184 C CA A LEU A 1 270 ? 20.93500 88.87000 4.98000 0.520 13.97809 260 LEU A CA 1
ATOM 4185 C CA B LEU A 1 270 ? 20.84200 88.82100 4.99900 0.480 14.00967 260 LEU A CA 1
ATOM 4186 C C A LEU A 1 270 ? 19.47300 88.90200 5.39400 0.520 14.43077 260 LEU A C 1
ATOM 4187 C C B LEU A 1 270 ? 19.37300 88.67900 5.35500 0.480 14.46762 260 LEU A C 1
ATOM 4188 O O A LEU A 1 270 ? 18.65900 89.42200 4.62400 0.520 14.45972 260 LEU A O 1
ATOM 4189 O O B LEU A 1 270 ? 18.47200 88.94200 4.55100 0.480 15.25456 260 LEU A O 1
ATOM 4220 N N . VAL A 1 271 ? 19.14400 88.35700 6.59200 1.000 14.85188 261 VAL A N 1
ATOM 4221 C CA . VAL A 1 271 ? 17.80000 88.36300 7.16700 1.000 15.41510 261 VAL A CA 1
ATOM 4222 C C . VAL A 1 271 ? 17.86000 89.16700 8.45800 1.000 15.69935 261 VAL A C 1
ATOM 4223 O O . VAL A 1 271 ? 18.71600 88.90100 9.31600 1.000 15.73619 261 VAL A O 1
ATOM 4237 N N . ALA A 1 272 ? 16.93700 90.10900 8.63900 1.000 15.97570 262 ALA A N 1
ATOM 4238 C CA . ALA A 1 272 ? 16.81900 90.84700 9.89000 1.000 16.35732 262 ALA A CA 1
ATOM 4239 C C . ALA A 1 272 ? 15.37600 90.83300 10.35900 1.000 17.05740 262 ALA A C 1
ATOM 4240 O O . ALA A 1 272 ? 14.50200 90.21100 9.75300 1.000 17.59957 262 ALA A O 1
ATOM 4247 N N . ALA A 1 273 ? 15.13900 91.48200 11.48700 1.000 17.50483 263 ALA A N 1
ATOM 4248 C CA . ALA A 1 273 ? 13.84400 91.36200 12.12100 1.000 18.31282 263 ALA A CA 1
ATOM 4249 C C . ALA A 1 273 ? 12.74400 91.97500 11.28100 1.000 18.40493 263 ALA A C 1
ATOM 4250 O O . ALA A 1 273 ? 11.59600 91.52600 11.36300 1.000 21.07368 263 ALA A O 1
ATOM 4257 N N . ASP A 1 274 ? 13.06100 93.03700 10.54800 1.000 17.86803 264 ASP A N 1
ATOM 4258 C CA . ASP A 1 274 ? 12.06600 93.72200 9.74600 1.000 17.97857 264 ASP A CA 1
ATOM 4259 C C . ASP A 1 274 ? 12.73400 94.34200 8.53800 1.000 17.22058 264 ASP A C 1
ATOM 4260 O O . ASP A 1 274 ? 13.96500 94.39100 8.41200 1.000 16.64683 264 ASP A O 1
ATOM 4269 N N A SER A 1 275 ? 11.88200 94.84800 7.65000 0.400 17.31796 265 SER A N 1
ATOM 4270 N N B SER A 1 275 ? 11.89400 94.84900 7.63600 0.310 17.30480 265 SER A N 1
ATOM 4271 N N C SER A 1 275 ? 11.88800 94.84400 7.63200 0.290 17.30743 265 SER A N 1
ATOM 4272 C CA A SER A 1 275 ? 12.34700 95.40600 6.39200 0.400 16.73105 265 SER A CA 1
ATOM 4273 C CA B SER A 1 275 ? 12.39100 95.39200 6.37800 0.310 16.73368 265 SER A CA 1
ATOM 4274 C CA C SER A 1 275 ? 12.37500 95.42300 6.38700 0.290 16.71789 265 SER A CA 1
ATOM 4275 C C A SER A 1 275 ? 13.23900 96.62700 6.59800 0.400 16.29152 265 SER A C 1
ATOM 4276 C C B SER A 1 275 ? 13.25200 96.63600 6.59000 0.310 16.28100 265 SER A C 1
ATOM 4277 C C C SER A 1 275 ? 13.28700 96.61200 6.64100 0.290 16.44417 265 SER A C 1
ATOM 4278 O O A SER A 1 275 ? 14.23900 96.79800 5.88900 0.400 16.73894 265 SER A O 1
ATOM 4279 O O B SER A 1 275 ? 14.24900 96.82900 5.88300 0.310 16.30468 265 SER A O 1
ATOM 4280 O O C SER A 1 275 ? 14.33000 96.76200 5.99400 0.290 17.22585 265 SER A O 1
ATOM 4302 N N . GLU A 1 276 ? 12.87800 97.51000 7.53400 1.000 16.65999 266 GLU A N 1
ATOM 4303 C CA . GLU A 1 276 ? 13.68700 98.69800 7.76300 1.000 17.42061 266 GLU A CA 1
ATOM 4304 C C . GLU A 1 276 ? 15.08900 98.28800 8.18500 1.000 17.12847 266 GLU A C 1
ATOM 4305 O O . GLU A 1 276 ? 16.07600 98.84600 7.70700 1.000 17.19426 266 GLU A O 1
ATOM 4319 N N . THR A 1 277 ? 15.18900 97.30300 9.07000 1.000 16.45733 267 THR A N 1
ATOM 4320 C CA . THR A 1 277 ? 16.49600 96.93900 9.60200 1.000 16.13361 267 THR A CA 1
ATOM 4321 C C . THR A 1 277 ? 17.32800 96.24300 8.53000 1.000 16.47049 267 THR A C 1
ATOM 4322 O O . THR A 1 277 ? 18.52300 96.50800 8.38500 1.000 16.59945 267 THR A O 1
ATOM 4333 N N . VAL A 1 278 ? 16.72400 95.32100 7.78600 1.000 15.38089 268 VAL A N 1
ATOM 4334 C CA . VAL A 1 278 ? 17.50500 94.62500 6.77600 1.000 14.92294 268 VAL A CA 1
ATOM 4335 C C . VAL A 1 278 ? 17.97200 95.57500 5.69600 1.000 15.18086 268 VAL A C 1
ATOM 4336 O O . VAL A 1 278 ? 19.08200 95.43200 5.18500 1.000 15.41247 268 VAL A O 1
ATOM 4349 N N . ASP A 1 279 ? 17.16600 96.56600 5.33200 1.000 15.52564 269 ASP A N 1
ATOM 4350 C CA . ASP A 1 279 ? 17.59800 97.48500 4.28400 1.000 16.08624 269 ASP A CA 1
ATOM 4351 C C . ASP A 1 279 ? 18.76000 98.34000 4.76900 1.000 15.88884 269 ASP A C 1
ATOM 4352 O O . ASP A 1 279 ? 19.71200 98.61000 4.01800 1.000 16.50207 269 ASP A O 1
ATOM 4361 N N . ARG A 1 280 ? 18.71300 98.77300 6.01900 1.000 17.08899 270 ARG A N 1
ATOM 4362 C CA . ARG A 1 280 ? 19.79500 99.56500 6.57800 1.000 18.29703 270 ARG A CA 1
ATOM 4363 C C . ARG A 1 280 ? 21.06800 98.74500 6.63700 1.000 16.96529 270 ARG A C 1
ATOM 4364 O O . ARG A 1 280 ? 22.14700 99.20900 6.22800 1.000 17.07056 270 ARG A O 1
ATOM 4385 N N . ALA A 1 281 ? 20.97300 97.50900 7.12000 1.000 16.14414 271 ALA A N 1
ATOM 4386 C CA . ALA A 1 281 ? 22.15100 96.65300 7.17700 1.000 16.24941 271 ALA A CA 1
ATOM 4387 C C . ALA A 1 281 ? 22.68500 96.37200 5.77700 1.000 15.00453 271 ALA A C 1
ATOM 4388 O O . ALA A 1 281 ? 23.89800 96.38100 5.53900 1.000 15.54143 271 ALA A O 1
ATOM 4395 N N . PHE A 1 282 ? 21.79100 96.13200 4.82700 1.000 14.55184 272 PHE A N 1
ATOM 4396 C CA . PHE A 1 282 ? 22.21200 95.79600 3.47100 1.000 13.43065 272 PHE A CA 1
ATOM 4397 C C . PHE A 1 282 ? 22.95300 96.94200 2.81600 1.000 14.98084 272 PHE A C 1
ATOM 4398 O O . PHE A 1 282 ? 23.82000 96.71100 1.96200 1.000 14.91241 272 PHE A O 1
ATOM 4415 N N . SER A 1 283 ? 22.63500 98.18800 3.17900 1.000 14.59658 273 SER A N 1
ATOM 4416 C CA . SER A 1 283 ? 23.36300 99.31300 2.60300 1.000 14.29918 273 SER A CA 1
ATOM 4417 C C . SER A 1 283 ? 24.84200 99.19800 2.94400 1.000 15.05716 273 SER A C 1
ATOM 4418 O O . SER A 1 283 ? 25.70500 99.55400 2.13900 1.000 15.22297 273 SER A O 1
ATOM 4426 N N . GLN A 1 284 ? 25.16300 98.69200 4.12800 1.000 13.71753 274 GLN A N 1
ATOM 4427 C CA . GLN A 1 284 ? 26.55900 98.49100 4.53300 1.000 14.10968 274 GLN A CA 1
ATOM 4428 C C . GLN A 1 284 ? 27.15100 97.26200 3.87100 1.000 15.28614 274 GLN A C 1
ATOM 4429 O O . GLN A 1 284 ? 28.35000 97.22500 3.58300 1.000 15.37562 274 GLN A O 1
ATOM 4443 N N . MET A 1 285 ? 26.33800 96.25100 3.60200 1.000 13.69647 275 MET A N 1
ATOM 4444 C CA . MET A 1 285 ? 26.83800 95.11700 2.83900 1.000 14.24654 275 MET A CA 1
ATOM 4445 C C . MET A 1 285 ? 27.23500 95.56200 1.44800 1.000 13.88071 275 MET A C 1
ATOM 4446 O O . MET A 1 285 ? 28.29800 95.18800 0.94900 1.000 14.45183 275 MET A O 1
ATOM 4460 N N . LYS A 1 286 ? 26.42300 96.41000 0.81800 1.000 13.21747 276 LYS A N 1
ATOM 4461 C CA . LYS A 1 286 ? 26.78800 96.93700 -0.49300 1.000 13.20694 276 LYS A CA 1
ATOM 4462 C C . LYS A 1 286 ? 28.08400 97.73500 -0.44300 1.000 13.35433 276 LYS A C 1
ATOM 4463 O O . LYS A 1 286 ? 28.92400 97.63300 -1.34800 1.000 13.72279 276 LYS A O 1
ATOM 4482 N N . ALA A 1 287 ? 28.28500 98.54900 0.59700 1.000 13.05429 277 ALA A N 1
ATOM 4483 C CA . ALA A 1 287 ? 29.52200 99.31400 0.68600 1.000 13.96230 277 ALA A CA 1
ATOM 4484 C C . ALA A 1 287 ? 30.71200 98.37000 0.80000 1.000 13.96493 277 ALA A C 1
ATOM 4485 O O . ALA A 1 287 ? 31.79000 98.64100 0.24700 1.000 15.82305 277 ALA A O 1
ATOM 4492 N N . ALA A 1 288 ? 30.54800 97.24900 1.52400 1.000 13.43855 278 ALA A N 1
ATOM 4493 C CA . ALA A 1 288 ? 31.64200 96.27700 1.66100 1.000 13.72016 278 ALA A CA 1
ATOM 4494 C C . ALA A 1 288 ? 31.94300 95.58900 0.33300 1.000 14.08336 278 ALA A C 1
ATOM 4495 O O . ALA A 1 288 ? 33.10400 95.27600 0.04000 1.000 17.08372 278 ALA A O 1
ATOM 4502 N N . ILE A 1 289 ? 30.93900 95.35500 -0.48900 1.000 12.76478 279 ILE A N 1
ATOM 4503 C CA . ILE A 1 289 ? 31.15300 94.79100 -1.81800 1.000 12.86743 279 ILE A CA 1
ATOM 4504 C C . ILE A 1 289 ? 31.89200 95.78600 -2.69900 1.000 12.93849 279 ILE A C 1
ATOM 4505 O O . ILE A 1 289 ? 32.85000 95.43600 -3.39900 1.000 13.12272 279 ILE A O 1
ATOM 4521 N N . ARG A 1 290 ? 31.44900 97.04600 -2.68400 1.000 12.94375 280 ARG A N 1
ATOM 4522 C CA . ARG A 1 290 ? 32.04800 98.07200 -3.53500 1.000 13.15957 280 ARG A CA 1
ATOM 4523 C C . ARG A 1 290 ? 33.53900 98.19100 -3.29700 1.000 13.45434 280 ARG A C 1
ATOM 4524 O O . ARG A 1 290 ? 34.31100 98.37700 -4.24900 1.000 13.73069 280 ARG A O 1
ATOM 4545 N N . ALA A 1 291 ? 33.96900 98.04300 -2.04400 1.000 13.48329 281 ALA A N 1
ATOM 4546 C CA . ALA A 1 291 ? 35.37400 98.17500 -1.67000 1.000 13.84649 281 ALA A CA 1
ATOM 4547 C C . ALA A 1 291 ? 36.17700 96.89300 -1.84400 1.000 13.97809 281 ALA A C 1
ATOM 4548 O O . ALA A 1 291 ? 37.36800 96.87800 -1.48300 1.000 14.34918 281 ALA A O 1
ATOM 4555 N N . ASN A 1 292 ? 35.55200 95.83800 -2.35600 1.000 13.72543 282 ASN A N 1
ATOM 4556 C CA . ASN A 1 292 ? 36.22000 94.56000 -2.61700 1.000 13.82807 282 ASN A CA 1
ATOM 4557 C C . ASN A 1 292 ? 36.34500 94.35300 -4.12700 1.000 13.93861 282 ASN A C 1
ATOM 4558 O O . ASN A 1 292 ? 37.41100 94.59000 -4.69500 1.000 14.52552 282 ASN A O 1
ATOM 4569 N N . TYR A 1 293 ? 35.24900 93.97700 -4.78900 1.000 13.66752 283 TYR A N 1
ATOM 4570 C CA . TYR A 1 293 ? 35.30200 93.65000 -6.21900 1.000 13.82281 283 TYR A CA 1
ATOM 4571 C C . TYR A 1 293 ? 34.32000 94.51000 -7.02600 1.000 13.77017 283 TYR A C 1
ATOM 4572 O O . TYR A 1 293 ? 34.13700 94.25700 -8.21600 1.000 13.92282 283 TYR A O 1
ATOM 4590 N N . SER A 1 294 ? 33.68400 95.49600 -6.38600 1.000 13.60436 284 SER A N 1
ATOM 4591 C CA . SER A 1 294 ? 32.86600 96.53900 -7.01400 1.000 13.61489 284 SER A CA 1
ATOM 4592 C C . SER A 1 294 ? 31.43700 96.06900 -7.28300 1.000 13.37538 284 SER A C 1
ATOM 4593 O O . SER A 1 294 ? 30.47200 96.65400 -6.76500 1.000 13.26221 284 SER A O 1
ATOM 4601 N N . ASN A 1 295 ? 31.29200 95.04100 -8.11200 1.000 13.43855 285 ASN A N 1
ATOM 4602 C CA . ASN A 1 295 ? 30.00900 94.50800 -8.54600 1.000 13.34117 285 ASN A CA 1
ATOM 4603 C C . ASN A 1 295 ? 30.26800 93.12700 -9.15000 1.000 13.41486 285 ASN A C 1
ATOM 4604 O O . ASN A 1 295 ? 31.42300 92.78800 -9.47200 1.000 13.60173 285 ASN A O 1
ATOM 4615 N N . PRO A 1 296 ? 29.25100 92.27300 -9.23700 1.000 13.31485 286 PRO A N 1
ATOM 4616 C CA . PRO A 1 296 ? 29.51700 90.84100 -9.43400 1.000 13.31485 286 PRO A CA 1
ATOM 4617 C C . PRO A 1 296 ? 29.47600 90.44700 -10.89300 1.000 13.64384 286 PRO A C 1
ATOM 4618 O O . PRO A 1 296 ? 28.89000 91.13900 -11.73900 1.000 13.87281 286 PRO A O 1
ATOM 4629 N N . PRO A 1 297 ? 30.05200 89.29200 -11.23200 1.000 13.72543 287 PRO A N 1
ATOM 4630 C CA . PRO A 1 297 ? 30.12400 88.86200 -12.63100 1.000 14.11231 287 PRO A CA 1
ATOM 4631 C C . PRO A 1 297 ? 28.77100 88.39800 -13.14500 1.000 14.18864 287 PRO A C 1
ATOM 4632 O O . PRO A 1 297 ? 28.10900 87.54000 -12.55800 1.000 14.88083 287 PRO A O 1
ATOM 4643 N N . ALA A 1 298 ? 28.41500 88.90000 -14.31800 1.000 14.58869 288 ALA A N 1
ATOM 4644 C CA . ALA A 1 298 ? 27.05800 88.70900 -14.79800 1.000 14.75713 288 ALA A CA 1
ATOM 4645 C C . ALA A 1 298 ? 26.79700 87.33900 -15.40600 1.000 16.65999 288 ALA A C 1
ATOM 4646 O O . ALA A 1 298 ? 25.69000 86.80100 -15.23900 1.000 17.23637 288 ALA A O 1
ATOM 4653 N N . HIS A 1 299 ? 27.75500 86.77300 -16.14800 1.000 15.20192 289 HIS A N 1
ATOM 4654 C CA . HIS A 1 299 ? 27.43800 85.64900 -17.01400 1.000 15.97043 289 HIS A CA 1
ATOM 4655 C C . HIS A 1 299 ? 26.80200 84.48300 -16.26300 1.000 15.70198 289 HIS A C 1
ATOM 4656 O O . HIS A 1 299 ? 25.73900 83.99100 -16.65200 1.000 15.56249 289 HIS A O 1
ATOM 4669 N N . GLY A 1 300 ? 27.46700 83.97000 -15.23000 1.000 14.81503 290 GLY A N 1
ATOM 4670 C CA . GLY A 1 300 ? 26.93800 82.79600 -14.53800 1.000 15.85200 290 GLY A CA 1
ATOM 4671 C C . GLY A 1 300 ? 25.61500 83.05600 -13.83000 1.000 14.46762 290 GLY A C 1
ATOM 4672 O O . GLY A 1 300 ? 24.71000 82.20900 -13.85400 1.000 14.62817 290 GLY A O 1
ATOM 4676 N N . ALA A 1 301 ? 25.49200 84.20600 -13.17700 1.000 14.79924 291 ALA A N 1
ATOM 4677 C CA . ALA A 1 301 ? 24.25100 84.54000 -12.48300 1.000 14.20443 291 ALA A CA 1
ATOM 4678 C C . ALA A 1 301 ? 23.12400 84.73700 -13.47700 1.000 14.67028 291 ALA A C 1
ATOM 4679 O O . ALA A 1 301 ? 21.97300 84.37900 -13.20300 1.000 15.39141 291 ALA A O 1
ATOM 4686 N N A SER A 1 302 ? 23.43600 85.30800 -14.65000 0.470 14.99663 292 SER A N 1
ATOM 4687 N N B SER A 1 302 ? 23.42600 85.25600 -14.65600 0.530 15.00189 292 SER A N 1
ATOM 4688 C CA A SER A 1 302 ? 22.44800 85.43800 -15.71600 0.470 15.69671 292 SER A CA 1
ATOM 4689 C CA B SER A 1 302 ? 22.37700 85.41300 -15.64500 0.530 15.53880 292 SER A CA 1
ATOM 4690 C C A SER A 1 302 ? 21.91500 84.07500 -16.12400 0.470 15.87305 292 SER A C 1
ATOM 4691 C C B SER A 1 302 ? 21.90200 84.06400 -16.16000 0.530 16.30205 292 SER A C 1
ATOM 4692 O O A SER A 1 302 ? 20.70600 83.89500 -16.30900 0.470 17.33902 292 SER A O 1
ATOM 4693 O O B SER A 1 302 ? 20.70600 83.87600 -16.42400 0.530 16.74158 292 SER A O 1
ATOM 4708 N N . VAL A 1 303 ? 22.82000 83.10400 -16.29500 1.000 15.73882 293 VAL A N 1
ATOM 4709 C CA . VAL A 1 303 ? 22.41900 81.73100 -16.59600 1.000 15.99938 293 VAL A CA 1
ATOM 4710 C C . VAL A 1 303 ? 21.45400 81.20700 -15.53800 1.000 15.80462 293 VAL A C 1
ATOM 4711 O O . VAL A 1 303 ? 20.40700 80.64900 -15.87000 1.000 16.22309 293 VAL A O 1
ATOM 4725 N N . VAL A 1 304 ? 21.81300 81.34000 -14.25500 1.000 15.27824 294 VAL A N 1
ATOM 4726 C CA . VAL A 1 304 ? 20.95300 80.82600 -13.19000 1.000 15.18613 294 VAL A CA 1
ATOM 4727 C C . VAL A 1 304 ? 19.60000 81.49700 -13.22100 1.000 15.55722 294 VAL A C 1
ATOM 4728 O O . VAL A 1 304 ? 18.56400 80.82400 -13.13600 1.000 17.42061 294 VAL A O 1
ATOM 4741 N N . ALA A 1 305 ? 19.58000 82.82300 -13.34000 1.000 15.75725 295 ALA A N 1
ATOM 4742 C CA . ALA A 1 305 ? 18.29900 83.52500 -13.39100 1.000 16.92581 295 ALA A CA 1
ATOM 4743 C C . ALA A 1 305 ? 17.46800 83.10900 -14.60300 1.000 16.67052 295 ALA A C 1
ATOM 4744 O O . ALA A 1 305 ? 16.24600 82.95800 -14.49500 1.000 19.47085 295 ALA A O 1
ATOM 4751 N N . THR A 1 306 ? 18.11500 82.89300 -15.76300 1.000 16.77579 296 THR A N 1
ATOM 4752 C CA . THR A 1 306 ? 17.41400 82.48900 -16.97300 1.000 17.78381 296 THR A CA 1
ATOM 4753 C C . THR A 1 306 ? 16.76200 81.13400 -16.76200 1.000 18.24176 296 THR A C 1
ATOM 4754 O O . THR A 1 306 ? 15.59900 80.92900 -17.12700 1.000 19.89722 296 THR A O 1
ATOM 4765 N N . ILE A 1 307 ? 17.47600 80.21000 -16.11400 1.000 18.01541 297 ILE A N 1
ATOM 4766 C CA . ILE A 1 307 ? 16.93500 78.87200 -15.88900 1.000 18.74182 297 ILE A CA 1
ATOM 4767 C C . ILE A 1 307 ? 15.82200 78.89700 -14.84400 1.000 19.36558 297 ILE A C 1
ATOM 4768 O O . ILE A 1 307 ? 14.74700 78.32500 -15.06800 1.000 21.33950 297 ILE A O 1
ATOM 4784 N N . LEU A 1 308 ? 16.05500 79.54800 -13.69800 1.000 18.96816 298 LEU A N 1
ATOM 4785 C CA . LEU A 1 308 ? 15.09700 79.45100 -12.59700 1.000 19.79984 298 LEU A CA 1
ATOM 4786 C C . LEU A 1 308 ? 13.81200 80.21200 -12.88500 1.000 24.51883 298 LEU A C 1
ATOM 4787 O O . LEU A 1 308 ? 12.77100 79.87200 -12.31900 1.000 26.36378 298 LEU A O 1
ATOM 4803 N N A SER A 1 309 ? 13.84100 81.18800 -13.77800 0.610 22.25013 299 SER A N 1
ATOM 4804 N N B SER A 1 309 ? 13.84900 81.19600 -13.78300 0.390 22.48963 299 SER A N 1
ATOM 4805 C CA A SER A 1 309 ? 12.65700 81.98500 -14.05900 0.610 22.87389 299 SER A CA 1
ATOM 4806 C CA B SER A 1 309 ? 12.68300 82.01300 -14.09600 0.390 23.03444 299 SER A CA 1
ATOM 4807 C C A SER A 1 309 ? 11.88100 81.48900 -15.27500 0.610 22.55017 299 SER A C 1
ATOM 4808 C C B SER A 1 309 ? 11.88300 81.49100 -15.28300 0.390 23.37132 299 SER A C 1
ATOM 4809 O O A SER A 1 309 ? 10.86300 82.09500 -15.63200 0.610 29.22992 299 SER A O 1
ATOM 4810 O O B SER A 1 309 ? 10.86600 82.09600 -15.64100 0.390 28.42719 299 SER A O 1
ATOM 4825 N N . ASN A 1 310 ? 12.30200 80.39100 -15.89800 1.000 22.73703 300 ASN A N 1
ATOM 4826 C CA . ASN A 1 310 ? 11.60900 79.81900 -17.04400 1.000 24.22142 300 ASN A CA 1
ATOM 4827 C C . ASN A 1 310 ? 11.21500 78.38800 -16.69700 1.000 25.45578 300 ASN A C 1
ATOM 4828 O O . ASN A 1 310 ? 12.08800 77.54500 -16.48900 1.000 23.26868 300 ASN A O 1
ATOM 4839 N N . ASP A 1 311 ? 9.91000 78.09500 -16.70900 1.000 26.54012 301 ASP A N 1
ATOM 4840 C CA . ASP A 1 311 ? 9.43700 76.81900 -16.17700 1.000 26.14270 301 ASP A CA 1
ATOM 4841 C C . ASP A 1 311 ? 10.02900 75.63500 -16.93100 1.000 27.77974 301 ASP A C 1
ATOM 4842 O O . ASP A 1 311 ? 10.48400 74.66300 -16.31700 1.000 26.72172 301 ASP A O 1
ATOM 4851 N N . ALA A 1 312 ? 10.08600 75.71300 -18.25600 1.000 27.45076 302 ALA A N 1
ATOM 4852 C CA . ALA A 1 312 ? 10.58000 74.57200 -19.01800 1.000 25.99269 302 ALA A CA 1
ATOM 4853 C C . ALA A 1 312 ? 12.07200 74.36200 -18.77600 1.000 24.74517 302 ALA A C 1
ATOM 4854 O O . ALA A 1 312 ? 12.52400 73.22700 -18.59600 1.000 27.73237 302 ALA A O 1
ATOM 4861 N N . LEU A 1 313 ? 12.85500 75.43300 -18.78200 1.000 25.30576 303 LEU A N 1
ATOM 4862 C CA . LEU A 1 313 ? 14.28800 75.26600 -18.59600 1.000 22.77125 303 LEU A CA 1
ATOM 4863 C C . LEU A 1 313 ? 14.57300 74.80600 -17.18100 1.000 21.18948 303 LEU A C 1
ATOM 4864 O O . LEU A 1 313 ? 15.46800 73.98800 -16.95600 1.000 20.47624 303 LEU A O 1
ATOM 4880 N N . ARG A 1 314 ? 13.81100 75.33000 -16.21900 1.000 21.43161 304 ARG A N 1
ATOM 4881 C CA . ARG A 1 314 ? 13.98400 74.92200 -14.83500 1.000 20.29727 304 ARG A CA 1
ATOM 4882 C C . ARG A 1 314 ? 13.75400 73.42700 -14.68700 1.000 22.47647 304 ARG A C 1
ATOM 4883 O O . ARG A 1 314 ? 14.50600 72.74200 -13.97700 1.000 21.00788 304 ARG A O 1
ATOM 4904 N N . ALA A 1 315 ? 12.72800 72.90200 -15.35700 1.000 22.00273 305 ALA A N 1
ATOM 4905 C CA . ALA A 1 315 ? 12.44500 71.47900 -15.24700 1.000 22.65281 305 ALA A CA 1
ATOM 4906 C C . ALA A 1 315 ? 13.58700 70.66700 -15.83100 1.000 21.73428 305 ALA A C 1
ATOM 4907 O O . ALA A 1 315 ? 13.93300 69.59600 -15.30500 1.000 23.70031 305 ALA A O 1
ATOM 4914 N N . ILE A 1 316 ? 14.15600 71.12200 -16.94800 1.000 21.43161 306 ILE A N 1
ATOM 4915 C CA . ILE A 1 316 ? 15.32400 70.44400 -17.50100 1.000 21.33423 306 ILE A CA 1
ATOM 4916 C C . ILE A 1 316 ? 16.46000 70.41700 -16.48100 1.000 20.60783 306 ILE A C 1
ATOM 4917 O O . ILE A 1 316 ? 17.09500 69.37700 -16.25900 1.000 21.23685 306 ILE A O 1
ATOM 4933 N N . TRP A 1 317 ? 16.74300 71.56500 -15.85700 1.000 19.34978 307 TRP A N 1
ATOM 4934 C CA . TRP A 1 317 ? 17.82900 71.65600 -14.89000 1.000 18.44968 307 TRP A CA 1
ATOM 4935 C C . TRP A 1 317 ? 17.55800 70.77200 -13.67700 1.000 18.76814 307 TRP A C 1
ATOM 4936 O O . TRP A 1 317 ? 18.44000 70.02700 -13.24500 1.000 18.13648 307 TRP A O 1
ATOM 4957 N N A GLU A 1 318 ? 16.34300 70.81000 -13.12700 0.570 18.45231 308 GLU A N 1
ATOM 4958 N N B GLU A 1 318 ? 16.34400 70.83800 -13.11500 0.430 18.87868 308 GLU A N 1
ATOM 4959 C CA A GLU A 1 318 ? 16.08300 69.98900 -11.94200 0.570 19.71825 308 GLU A CA 1
ATOM 4960 C CA B GLU A 1 318 ? 16.02100 69.98200 -11.97200 0.430 19.70772 308 GLU A CA 1
ATOM 4961 C C A GLU A 1 318 ? 16.20300 68.49500 -12.24800 0.570 21.00525 308 GLU A C 1
ATOM 4962 C C B GLU A 1 318 ? 16.29300 68.52100 -12.29400 0.430 20.82891 308 GLU A C 1
ATOM 4963 O O A GLU A 1 318 ? 16.62200 67.71800 -11.37600 0.570 19.86564 308 GLU A O 1
ATOM 4964 O O B GLU A 1 318 ? 16.90200 67.79900 -11.49400 0.430 18.90499 308 GLU A O 1
ATOM 4987 N N . GLN A 1 319 ? 15.89700 68.07700 -13.48200 1.000 19.77878 309 GLN A N 1
ATOM 4988 C CA . GLN A 1 319 ? 16.11800 66.68400 -13.85100 1.000 19.69719 309 GLN A CA 1
ATOM 4989 C C . GLN A 1 319 ? 17.61300 66.38500 -13.96000 1.000 19.21029 309 GLN A C 1
ATOM 4990 O O . GLN A 1 319 ? 18.06300 65.32400 -13.51700 1.000 19.39716 309 GLN A O 1
ATOM 5004 N N . GLU A 1 320 ? 18.40700 67.30900 -14.51200 1.000 20.17357 310 GLU A N 1
ATOM 5005 C CA . GLU A 1 320 ? 19.85400 67.10700 -14.57900 1.000 18.58917 310 GLU A CA 1
ATOM 5006 C C . GLU A 1 320 ? 20.46200 66.97100 -13.18900 1.000 17.07583 310 GLU A C 1
ATOM 5007 O O . GLU A 1 320 ? 21.36900 66.16300 -12.96000 1.000 18.17596 310 GLU A O 1
ATOM 5019 N N . LEU A 1 321 ? 19.96300 67.75000 -12.24200 1.000 16.73894 311 LEU A N 1
ATOM 5020 C CA . LEU A 1 321 ? 20.45800 67.69300 -10.87700 1.000 17.32059 311 LEU A CA 1
ATOM 5021 C C . LEU A 1 321 ? 20.07500 66.37900 -10.20700 1.000 16.83632 311 LEU A C 1
ATOM 5022 O O . LEU A 1 321 ? 20.91600 65.72200 -9.58100 1.000 17.33112 311 LEU A O 1
ATOM 5038 N N . THR A 1 322 ? 18.84700 65.92200 -10.42200 1.000 17.18637 312 THR A N 1
ATOM 5039 C CA . THR A 1 322 ? 18.43400 64.62000 -9.92500 1.000 17.17321 312 THR A CA 1
ATOM 5040 C C . THR A 1 322 ? 19.26400 63.51200 -10.53900 1.000 18.26808 312 THR A C 1
ATOM 5041 O O . THR A 1 322 ? 19.67400 62.57800 -9.83800 1.000 18.16543 312 THR A O 1
ATOM 5052 N N . ASP A 1 323 ? 19.58500 63.62700 -11.83000 1.000 18.50758 313 ASP A N 1
ATOM 5053 C CA . ASP A 1 323 ? 20.38400 62.59700 -12.48200 1.000 20.21568 313 ASP A CA 1
ATOM 5054 C C . ASP A 1 323 ? 21.79600 62.55500 -11.90900 1.000 17.62853 313 ASP A C 1
ATOM 5055 O O . ASP A 1 323 ? 22.35900 61.46000 -11.71000 1.000 18.41546 313 ASP A O 1
ATOM 5064 N N . MET A 1 324 ? 22.36700 63.71800 -11.58400 1.000 17.74170 314 MET A N 1
ATOM 5065 C CA . MET A 1 324 ? 23.68900 63.73300 -10.96600 1.000 17.62063 314 MET A CA 1
ATOM 5066 C C . MET A 1 324 ? 23.64000 63.06300 -9.60900 1.000 16.61261 314 MET A C 1
ATOM 5067 O O . MET A 1 324 ? 24.48700 62.22400 -9.26200 1.000 17.34954 314 MET A O 1
ATOM 5081 N N . ARG A 1 325 ? 22.65300 63.42200 -8.80800 1.000 16.81790 315 ARG A N 1
ATOM 5082 C CA . ARG A 1 325 ? 22.52800 62.79400 -7.50600 1.000 18.04963 315 ARG A CA 1
ATOM 5083 C C . ARG A 1 325 ? 22.40300 61.28000 -7.63700 1.000 17.98383 315 ARG A C 1
ATOM 5084 O O . ARG A 1 325 ? 23.02300 60.52300 -6.88200 1.000 19.91827 315 ARG A O 1
ATOM 5105 N N . GLN A 1 326 ? 21.59700 60.81000 -8.57100 1.000 16.69947 316 GLN A N 1
ATOM 5106 C CA . GLN A 1 326 ? 21.45100 59.37200 -8.75300 1.000 18.69707 316 GLN A CA 1
ATOM 5107 C C . GLN A 1 326 ? 22.76400 58.69900 -9.13300 1.000 17.63642 316 GLN A C 1
ATOM 5108 O O . GLN A 1 326 ? 23.06800 57.60300 -8.64300 1.000 18.11016 316 GLN A O 1
ATOM 5122 N N . ARG A 1 327 ? 23.52300 59.29200 -10.04800 1.000 17.43113 317 ARG A N 1
ATOM 5123 C CA . ARG A 1 327 ? 24.77700 58.65800 -10.44400 1.000 16.95739 317 ARG A CA 1
ATOM 5124 C C . ARG A 1 327 ? 25.74800 58.60800 -9.28100 1.000 17.03898 317 ARG A C 1
ATOM 5125 O O . ARG A 1 327 ? 26.43400 57.59700 -9.07400 1.000 16.26520 317 ARG A O 1
ATOM 5146 N N . ILE A 1 328 ? 25.82400 59.68700 -8.50500 1.000 16.14940 318 ILE A N 1
ATOM 5147 C CA . ILE A 1 328 ? 26.71000 59.68700 -7.34500 1.000 17.32059 318 ILE A CA 1
ATOM 5148 C C . ILE A 1 328 ? 26.31800 58.57600 -6.37900 1.000 16.30731 318 ILE A C 1
ATOM 5149 O O . ILE A 1 328 ? 27.17500 57.86600 -5.83700 1.000 16.75474 318 ILE A O 1
ATOM 5165 N N A GLN A 1 329 ? 25.02000 58.41500 -6.13300 0.550 16.69947 319 GLN A N 1
ATOM 5166 N N B GLN A 1 329 ? 25.01300 58.38600 -6.12600 0.450 16.24678 319 GLN A N 1
ATOM 5167 C CA A GLN A 1 329 ? 24.58700 57.38300 -5.20600 0.550 17.82065 319 GLN A CA 1
ATOM 5168 C CA B GLN A 1 329 ? 24.60900 57.34900 -5.17300 0.450 18.01015 319 GLN A CA 1
ATOM 5169 C C A GLN A 1 329 ? 24.99300 56.00900 -5.71600 0.550 17.92593 319 GLN A C 1
ATOM 5170 C C B GLN A 1 329 ? 24.92400 55.95500 -5.70400 0.450 18.63917 319 GLN A C 1
ATOM 5171 O O A GLN A 1 329 ? 25.46500 55.17100 -4.94100 0.550 17.68380 319 GLN A O 1
ATOM 5172 O O B GLN A 1 329 ? 25.20600 55.02900 -4.91900 0.450 17.12583 319 GLN A O 1
ATOM 5199 N N . ARG A 1 330 ? 24.86100 55.77300 -7.02600 1.000 17.01529 320 ARG A N 1
ATOM 5200 C CA . ARG A 1 330 ? 25.27200 54.49200 -7.59200 1.000 17.70222 320 ARG A CA 1
ATOM 5201 C C . ARG A 1 330 ? 26.77500 54.27800 -7.40900 1.000 15.93095 320 ARG A C 1
ATOM 5202 O O . ARG A 1 330 ? 27.21500 53.17300 -7.05900 1.000 16.39680 320 ARG A O 1
ATOM 5224 N N . MET A 1 331 ? 27.57300 55.33200 -7.59800 1.000 15.72040 321 MET A N 1
ATOM 5225 C CA . MET A 1 331 ? 29.00800 55.20600 -7.37000 1.000 16.03886 321 MET A CA 1
ATOM 5226 C C . MET A 1 331 ? 29.33000 54.95200 -5.91300 1.000 16.73105 321 MET A C 1
ATOM 5227 O O . MET A 1 331 ? 30.24500 54.18800 -5.60200 1.000 16.55208 321 MET A O 1
ATOM 5241 N N . ARG A 1 332 ? 28.58500 55.54800 -4.99200 1.000 16.58103 322 ARG A N 1
ATOM 5242 C CA . ARG A 1 332 ? 28.83200 55.30400 -3.57900 1.000 17.38902 322 ARG A CA 1
ATOM 5243 C C . ARG A 1 332 ? 28.65500 53.82600 -3.27100 1.000 17.20479 322 ARG A C 1
ATOM 5244 O O . ARG A 1 332 ? 29.48400 53.20300 -2.58400 1.000 19.70246 322 ARG A O 1
ATOM 5265 N N . GLN A 1 333 ? 27.57700 53.22300 -3.77500 1.000 16.98108 323 GLN A N 1
ATOM 5266 C CA . GLN A 1 333 ? 27.35700 51.81100 -3.52500 1.000 18.95500 323 GLN A CA 1
ATOM 5267 C C . GLN A 1 333 ? 28.40000 50.94400 -4.22800 1.000 17.12847 323 GLN A C 1
ATOM 5268 O O . GLN A 1 333 ? 28.87900 49.95400 -3.67400 1.000 17.82855 323 GLN A O 1
ATOM 5282 N N . LEU A 1 334 ? 28.75700 51.29900 -5.45800 1.000 16.23099 324 LEU A N 1
ATOM 5283 C CA . LEU A 1 334 ? 29.74500 50.51600 -6.18700 1.000 16.45207 324 LEU A CA 1
ATOM 5284 C C . LEU A 1 334 ? 31.10700 50.58400 -5.50600 1.000 16.32837 324 LEU A C 1
ATOM 5285 O O . LEU A 1 334 ? 31.85600 49.60700 -5.51600 1.000 16.76526 324 LEU A O 1
ATOM 5301 N N . PHE A 1 335 ? 31.46700 51.75700 -4.97300 1.000 15.81252 325 PHE A N 1
ATOM 5302 C CA . PHE A 1 335 ? 32.72100 51.94100 -4.23200 1.000 16.33363 325 PHE A CA 1
ATOM 5303 C C . PHE A 1 335 ? 32.76900 50.98900 -3.04900 1.000 15.95990 325 PHE A C 1
ATOM 5304 O O . PHE A 1 335 ? 33.73500 50.24600 -2.87900 1.000 16.97582 325 PHE A O 1
ATOM 5321 N N . VAL A 1 336 ? 31.72600 50.99800 -2.21200 1.000 16.72579 326 VAL A N 1
ATOM 5322 C CA . VAL A 1 336 ? 31.69100 50.11400 -1.05200 1.000 18.64707 326 VAL A CA 1
ATOM 5323 C C . VAL A 1 336 ? 31.78800 48.66200 -1.48600 1.000 18.68391 326 VAL A C 1
ATOM 5324 O O . VAL A 1 336 ? 32.56400 47.88100 -0.93400 1.000 19.97354 326 VAL A O 1
ATOM 5337 N N . ASN A 1 337 ? 31.01600 48.27400 -2.49600 1.000 18.05489 327 ASN A N 1
ATOM 5338 C CA . ASN A 1 337 ? 31.05600 46.88500 -2.94200 1.000 18.43388 327 ASN A CA 1
ATOM 5339 C C . ASN A 1 337 ? 32.43200 46.51100 -3.49700 1.000 19.43927 327 ASN A C 1
ATOM 5340 O O . ASN A 1 337 ? 32.93700 45.39600 -3.26400 1.000 21.88956 327 ASN A O 1
ATOM 5351 N N . THR A 1 338 ? 33.04400 47.41400 -4.25900 1.000 17.32849 328 THR A N 1
ATOM 5352 C CA . THR A 1 338 ? 34.31000 47.07100 -4.88900 1.000 17.82592 328 THR A CA 1
ATOM 5353 C C . THR A 1 338 ? 35.44400 47.04600 -3.86200 1.000 18.08911 328 THR A C 1
ATOM 5354 O O . THR A 1 338 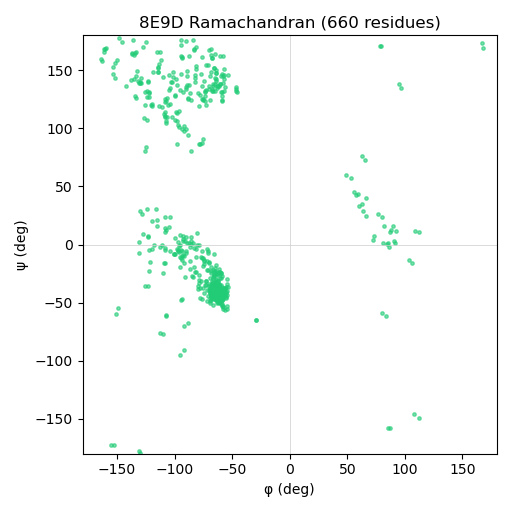? 36.36400 46.23300 -3.96300 1.000 18.83393 328 THR A O 1
ATOM 5365 N N . LEU A 1 339 ? 35.40600 47.91700 -2.86000 1.000 17.05740 329 LEU A N 1
ATOM 5366 C CA . LEU A 1 339 ? 36.38900 47.79300 -1.78400 1.000 17.81539 329 LEU A CA 1
ATOM 5367 C C . LEU A 1 339 ? 36.33700 46.41100 -1.14400 1.000 20.04460 329 LEU A C 1
ATOM 5368 O O . LEU A 1 339 ? 37.38000 45.79000 -0.91000 1.000 19.97091 329 LEU A O 1
ATOM 5384 N N . GLN A 1 340 ? 35.12900 45.89700 -0.88700 1.000 19.14186 330 GLN A N 1
ATOM 5385 C CA . GLN A 1 340 ? 34.98100 44.55500 -0.33500 1.000 22.10011 330 GLN A CA 1
ATOM 5386 C C . GLN A 1 340 ? 35.52100 43.50300 -1.29800 1.000 23.23972 330 GLN A C 1
ATOM 5387 O O . GLN A 1 340 ? 36.27900 42.60500 -0.90000 1.000 25.25839 330 GLN A O 1
ATOM 5401 N N A GLU A 1 341 ? 35.11400 43.58700 -2.57600 0.620 20.47624 331 GLU A N 1
ATOM 5402 N N B GLU A 1 341 ? 35.17200 43.60200 -2.57500 0.380 20.57888 331 GLU A N 1
ATOM 5403 C CA A GLU A 1 341 ? 35.56200 42.63900 -3.60000 0.620 21.84219 331 GLU A CA 1
ATOM 5404 C CA B GLU A 1 341 ? 35.58100 42.55500 -3.50200 0.380 21.98168 331 GLU A CA 1
ATOM 5405 C C A GLU A 1 341 ? 37.08000 42.56100 -3.61700 0.620 20.72627 331 GLU A C 1
ATOM 5406 C C B GLU A 1 341 ? 37.06800 42.58000 -3.79800 0.380 21.66059 331 GLU A C 1
ATOM 5407 O O A GLU A 1 341 ? 37.66800 41.47300 -3.64700 0.620 21.92115 331 GLU A O 1
ATOM 5408 O O B GLU A 1 341 ? 37.60900 41.56400 -4.25100 0.380 22.83178 331 GLU A O 1
ATOM 5431 N N . LYS A 1 342 ? 37.73000 43.71700 -3.59000 1.000 20.65784 332 LYS A N 1
ATOM 5432 C CA . LYS A 1 342 ? 39.17200 43.81000 -3.74600 1.000 19.76036 332 LYS A CA 1
ATOM 5433 C C . LYS A 1 342 ? 39.92400 43.49500 -2.45900 1.000 22.57122 332 LYS A C 1
ATOM 5434 O O . LYS A 1 342 ? 41.15600 43.54200 -2.44400 1.000 22.63176 332 LYS A O 1
ATOM 5454 N N . GLY A 1 343 ? 39.22500 43.16200 -1.38900 1.000 21.77376 333 GLY A N 1
ATOM 5455 C CA . GLY A 1 343 ? 39.85800 42.59000 -0.21400 1.000 25.38472 333 GLY A CA 1
ATOM 5456 C C . GLY A 1 343 ? 39.94100 43.47500 1.01000 1.000 23.88717 333 GLY A C 1
ATOM 5457 O O . GLY A 1 343 ? 40.66000 43.12600 1.96400 1.000 25.22944 333 GLY A O 1
ATOM 5461 N N . ALA A 1 344 ? 39.24200 44.60300 1.03300 1.000 21.81587 334 ALA A N 1
ATOM 5462 C CA . ALA A 1 344 ? 39.25100 45.43000 2.22600 1.000 24.81886 334 ALA A CA 1
ATOM 5463 C C . ALA A 1 344 ? 38.56100 44.67000 3.34100 1.000 27.82975 334 ALA A C 1
ATOM 5464 O O . ALA A 1 344 ? 37.46000 44.13000 3.15400 1.000 27.88502 334 ALA A O 1
ATOM 5471 N N . ASN A 1 345 ? 39.20000 44.64200 4.50400 1.000 25.67423 335 ASN A N 1
ATOM 5472 C CA . ASN A 1 345 ? 38.55400 44.11100 5.69000 1.000 28.37718 335 ASN A CA 1
ATOM 5473 C C . ASN A 1 345 ? 37.89300 45.17100 6.55200 1.000 25.08995 335 ASN A C 1
ATOM 5474 O O . ASN A 1 345 ? 37.05300 44.82300 7.38400 1.000 27.86133 335 ASN A O 1
ATOM 5485 N N . ARG A 1 346 ? 38.26400 46.43100 6.41100 1.000 25.59790 336 ARG A N 1
ATOM 5486 C CA . ARG A 1 346 ? 37.50400 47.46600 7.07800 1.000 27.27705 336 ARG A CA 1
ATOM 5487 C C . ARG A 1 346 ? 36.11800 47.52800 6.45400 1.000 23.96876 336 ARG A C 1
ATOM 5488 O O . ARG A 1 346 ? 35.96300 47.41000 5.22900 1.000 27.18757 336 ARG A O 1
ATOM 5509 N N . ASP A 1 347 ? 35.10900 47.68100 7.30500 1.000 25.78477 337 ASP A N 1
ATOM 5510 C CA . ASP A 1 347 ? 33.73800 47.85200 6.85200 1.000 24.55041 337 ASP A CA 1
ATOM 5511 C C . ASP A 1 347 ? 33.54100 49.29400 6.39200 1.000 22.73703 337 ASP A C 1
ATOM 5512 O O . ASP A 1 347 ? 33.66700 50.21800 7.18700 1.000 23.86085 337 ASP A O 1
ATOM 5521 N N . PHE A 1 348 ? 33.20400 49.48800 5.13100 1.000 20.24463 338 PHE A N 1
ATOM 5522 C CA . PHE A 1 348 ? 32.97800 50.82500 4.58000 1.000 20.46308 338 PHE A CA 1
ATOM 5523 C C . PHE A 1 348 ? 31.48700 51.14200 4.36900 1.000 19.17345 338 PHE A C 1
ATOM 5524 O O . PHE A 1 348 ? 31.16300 52.10800 3.66200 1.000 18.98658 338 PHE A O 1
ATOM 5541 N N . SER A 1 349 ? 30.57300 50.37500 4.96000 1.000 20.76311 339 SER A N 1
ATOM 5542 C CA . SER A 1 349 ? 29.14000 50.58200 4.75100 1.000 21.38161 339 SER A CA 1
ATOM 5543 C C . SER A 1 349 ? 28.69600 51.97400 5.19400 1.000 22.54227 339 SER A C 1
ATOM 5544 O O . SER A 1 349 ? 27.69700 52.50600 4.68600 1.000 23.54239 339 SER A O 1
ATOM 5552 N N . PHE A 1 350 ? 29.43900 52.59300 6.10700 1.000 21.84219 340 PHE A N 1
ATOM 5553 C CA . PHE A 1 350 ? 29.09000 53.92900 6.55800 1.000 23.35026 340 PHE A CA 1
ATOM 5554 C C . PHE A 1 350 ? 29.09200 54.92600 5.40900 1.000 20.91050 340 PHE A C 1
ATOM 5555 O O . PHE A 1 350 ? 28.43600 55.96900 5.49500 1.000 21.68164 340 PHE A O 1
ATOM 5572 N N . ILE A 1 351 ? 29.83500 54.64800 4.33700 1.000 18.74445 341 ILE A N 1
ATOM 5573 C CA . ILE A 1 351 ? 29.90800 55.58900 3.21700 1.000 18.54706 341 ILE A CA 1
ATOM 5574 C C . ILE A 1 351 ? 28.55100 55.78500 2.55200 1.000 18.97606 341 ILE A C 1
ATOM 5575 O O . ILE A 1 351 ? 28.26700 56.85800 1.99900 1.000 18.40493 341 ILE A O 1
ATOM 5591 N N . ILE A 1 352 ? 27.71400 54.74200 2.54400 1.000 20.03671 342 ILE A N 1
ATOM 5592 C CA . ILE A 1 352 ? 26.38900 54.79700 1.94800 1.000 20.34727 342 ILE A CA 1
ATOM 5593 C C . ILE A 1 352 ? 25.51900 55.84200 2.62600 1.000 20.90787 342 ILE A C 1
ATOM 5594 O O . ILE A 1 352 ? 24.62000 56.40600 1.99700 1.000 28.36665 342 ILE A O 1
ATOM 5610 N N . LYS A 1 353 ? 25.76700 56.11500 3.90300 1.000 20.86839 343 LYS A N 1
ATOM 5611 C CA . LYS A 1 353 ? 24.97000 57.06500 4.66900 1.000 22.81073 343 LYS A CA 1
ATOM 5612 C C . LYS A 1 353 ? 25.38000 58.50700 4.43100 1.000 23.56082 343 LYS A C 1
ATOM 5613 O O . LYS A 1 353 ? 24.68500 59.42700 4.89700 1.000 26.34799 343 LYS A O 1
ATOM 5632 N N . GLN A 1 354 ? 26.50100 58.73400 3.76700 1.000 18.32071 344 GLN A N 1
ATOM 5633 C CA . GLN A 1 354 ? 26.99200 60.08800 3.58400 1.000 16.54155 344 GLN A CA 1
ATOM 5634 C C . GLN A 1 354 ? 26.28800 60.74200 2.40400 1.000 18.73918 344 GLN A C 1
ATOM 5635 O O . GLN A 1 354 ? 26.00900 60.09700 1.37800 1.000 20.20252 344 GLN A O 1
ATOM 5648 N N . ASN A 1 355 ? 26.03100 62.03400 2.55000 1.000 17.35744 345 ASN A N 1
ATOM 5649 C CA . ASN A 1 355 ? 25.33100 62.83400 1.56700 1.000 18.61549 345 ASN A CA 1
ATOM 5650 C C . ASN A 1 355 ? 26.31100 63.69100 0.79000 1.000 18.02331 345 ASN A C 1
ATOM 5651 O O . ASN A 1 355 ? 27.17000 64.36900 1.36800 1.000 18.43915 345 ASN A O 1
ATOM 5661 N N . GLY A 1 356 ? 26.06500 63.80000 -0.50300 1.000 17.19163 346 GLY A N 1
ATOM 5662 C CA . GLY A 1 356 ? 26.75100 64.75300 -1.32700 1.000 16.24415 346 GLY A CA 1
ATOM 5663 C C . GLY A 1 356 ? 27.73300 64.09500 -2.24500 1.000 17.89698 346 GLY A C 1
ATOM 5664 O O . GLY A 1 356 ? 27.47700 62.99000 -2.73000 1.000 18.94974 346 GLY A O 1
ATOM 5668 N N . MET A 1 357 ? 28.83700 64.77500 -2.51200 1.000 17.80223 347 MET A N 1
ATOM 5669 C CA . MET A 1 357 ? 29.80100 64.33800 -3.49700 1.000 20.04197 347 MET A CA 1
ATOM 5670 C C . MET A 1 357 ? 30.92100 63.50800 -2.91500 1.000 19.76562 347 MET A C 1
ATOM 5671 O O . MET A 1 357 ? 31.62100 62.84500 -3.69500 1.000 20.43412 347 MET A O 1
ATOM 5685 N N . PHE A 1 358 ? 31.09400 63.46700 -1.60500 1.000 21.31318 348 PHE A N 1
ATOM 5686 C CA . PHE A 1 358 ? 32.29100 62.88400 -1.04100 1.000 20.62888 348 PHE A CA 1
ATOM 5687 C C . PHE A 1 358 ? 32.05200 61.63700 -0.21200 1.000 21.08683 348 PHE A C 1
ATOM 5688 O O . PHE A 1 358 ? 30.93800 61.30000 0.20300 1.000 21.31055 348 PHE A O 1
ATOM 5705 N N . SER A 1 359 ? 33.17200 60.98100 0.03200 1.000 19.44716 349 SER A N 1
ATOM 5706 C CA . SER A 1 359 ? 33.33600 59.95300 1.03000 1.000 20.91050 349 SER A CA 1
ATOM 5707 C C . SER A 1 359 ? 34.42000 60.45000 1.97200 1.000 25.14258 349 SER A C 1
ATOM 5708 O O . SER A 1 359 ? 35.56600 60.71500 1.57200 1.000 22.48963 349 SER A O 1
ATOM 5716 N N . PHE A 1 360 ? 34.06300 60.58800 3.21200 1.000 24.17668 350 PHE A N 1
ATOM 5717 C CA . PHE A 1 360 ? 35.04400 60.89100 4.24400 1.000 19.18661 350 PHE A CA 1
ATOM 5718 C C . PHE A 1 360 ? 35.46800 59.53300 4.76200 1.000 24.61884 350 PHE A C 1
ATOM 5719 O O . PHE A 1 360 ? 34.81100 58.93700 5.62100 1.000 24.81360 350 PHE A O 1
ATOM 5736 N N . SER A 1 361 ? 36.60300 59.07800 4.22200 1.000 26.27956 351 SER A N 1
ATOM 5737 C CA . SER A 1 361 ? 36.97400 57.66800 4.14400 1.000 23.99508 351 SER A CA 1
ATOM 5738 C C . SER A 1 361 ? 37.61400 57.11700 5.40800 1.000 29.46942 351 SER A C 1
ATOM 5739 O O . SER A 1 361 ? 37.63400 55.89100 5.57700 1.000 28.65353 351 SER A O 1
ATOM 5747 N N . GLY A 1 362 ? 38.14300 57.97800 6.28200 1.000 24.93203 352 GLY A N 1
ATOM 5748 C CA . GLY A 1 362 ? 38.95800 57.59800 7.40700 1.000 28.52194 352 GLY A CA 1
ATOM 5749 C C . GLY A 1 362 ? 40.39700 57.33200 7.04500 1.000 23.98455 352 GLY A C 1
ATOM 5750 O O . GLY A 1 362 ? 41.18100 56.93400 7.91500 1.000 28.84566 352 GLY A O 1
ATOM 5754 N N . LEU A 1 363 ? 40.75900 57.49500 5.78200 1.000 23.10813 353 LEU A N 1
ATOM 5755 C CA . LEU A 1 363 ? 42.15300 57.34400 5.41700 1.000 25.90057 353 LEU A CA 1
ATOM 5756 C C . LEU A 1 363 ? 42.96300 58.42600 6.10700 1.000 25.37682 353 LEU A C 1
ATOM 5757 O O . LEU A 1 363 ? 42.54500 59.58200 6.19600 1.000 25.36366 353 LEU A O 1
ATOM 5773 N N . THR A 1 364 ? 44.15700 58.05700 6.54000 1.000 24.52146 354 THR A N 1
ATOM 5774 C CA . THR A 1 364 ? 45.02500 58.99600 7.22300 1.000 24.32406 354 THR A CA 1
ATOM 5775 C C . THR A 1 364 ? 45.80900 59.85000 6.22100 1.000 25.68475 354 THR A C 1
ATOM 5776 O O . THR A 1 364 ? 45.86600 59.56700 5.01700 1.000 22.72650 354 THR A O 1
ATOM 5787 N N . LYS A 1 365 ? 46.44400 60.90600 6.73200 1.000 26.21113 355 LYS A N 1
ATOM 5788 C CA . LYS A 1 365 ? 47.28100 61.72400 5.86800 1.000 26.58486 355 LYS A CA 1
ATOM 5789 C C . LYS A 1 365 ? 48.34800 60.86900 5.20700 1.000 26.62960 355 LYS A C 1
ATOM 5790 O O . LYS A 1 365 ? 48.65500 61.04100 4.02100 1.000 24.70832 355 LYS A O 1
ATOM 5794 N N . GLU A 1 366 ? 48.92600 59.93600 5.95600 1.000 24.34512 356 GLU A N 1
ATOM 5795 C CA . GLU A 1 366 ? 49.99400 59.14700 5.37900 1.000 25.05836 356 GLU A CA 1
ATOM 5796 C C . GLU A 1 366 ? 49.45300 58.26100 4.26800 1.000 22.58965 356 GLU A C 1
ATOM 5797 O O . GLU A 1 366 ? 50.12000 58.05400 3.25300 1.000 23.29236 356 GLU A O 1
ATOM 5809 N N . GLN A 1 367 ? 48.26800 57.67600 4.46700 1.000 21.67112 357 GLN A N 1
ATOM 5810 C CA . GLN A 1 367 ? 47.67400 56.84200 3.42300 1.000 21.34739 357 GLN A CA 1
ATOM 5811 C C . GLN A 1 367 ? 47.33900 57.65200 2.17500 1.000 18.36282 357 GLN A C 1
ATOM 5812 O O . GLN A 1 367 ? 47.54100 57.16600 1.05300 1.000 20.06303 357 GLN A O 1
ATOM 5826 N N . VAL A 1 368 ? 46.82400 58.86800 2.35300 1.000 19.00764 358 VAL A N 1
ATOM 5827 C CA . VAL A 1 368 ? 46.51000 59.73800 1.22000 1.000 19.34452 358 VAL A CA 1
ATOM 5828 C C . VAL A 1 368 ? 47.77200 60.07400 0.43800 1.000 21.95010 358 VAL A C 1
ATOM 5829 O O . VAL A 1 368 ? 47.77900 60.02200 -0.79300 1.000 20.20252 358 VAL A O 1
ATOM 5842 N N . LEU A 1 369 ? 48.87900 60.36000 1.13600 1.000 21.73954 359 LEU A N 1
ATOM 5843 C CA . LEU A 1 369 ? 50.11900 60.67600 0.44200 1.000 22.13696 359 LEU A CA 1
ATOM 5844 C C . LEU A 1 369 ? 50.66400 59.45000 -0.27200 1.000 21.96589 359 LEU A C 1
ATOM 5845 O O . LEU A 1 369 ? 51.18200 59.56200 -1.38900 1.000 24.42408 359 LEU A O 1
ATOM 5861 N N . ARG A 1 370 ? 50.56300 58.26300 0.34700 1.000 21.29212 360 ARG A N 1
ATOM 5862 C CA . ARG A 1 370 ? 50.97000 57.04200 -0.33600 1.000 22.63965 360 ARG A CA 1
ATOM 5863 C C . ARG A 1 370 ? 50.13500 56.80300 -1.58800 1.000 21.03946 360 ARG A C 1
ATOM 5864 O O . ARG A 1 370 ? 50.66700 56.37700 -2.61400 1.000 22.30803 360 ARG A O 1
ATOM 5885 N N . LEU A 1 371 ? 48.82100 57.02600 -1.51000 1.000 19.86037 361 LEU A N 1
ATOM 5886 C CA . LEU A 1 371 ? 47.99300 56.86400 -2.70500 1.000 19.20240 361 LEU A CA 1
ATOM 5887 C C . LEU A 1 371 ? 48.48200 57.74300 -3.83800 1.000 21.53426 361 LEU A C 1
ATOM 5888 O O . LEU A 1 371 ? 48.53400 57.29500 -4.99200 1.000 21.29212 361 LEU A O 1
ATOM 5904 N N A ARG A 1 372 ? 48.91900 58.96900 -3.54500 0.530 19.84195 362 ARG A N 1
ATOM 5905 N N B ARG A 1 372 ? 48.79900 59.00000 -3.51600 0.470 19.74194 362 ARG A N 1
ATOM 5906 C CA A ARG A 1 372 ? 49.48400 59.81700 -4.59900 0.530 20.12619 362 ARG A CA 1
ATOM 5907 C CA B ARG A 1 372 ? 49.22600 59.96600 -4.51300 0.470 20.49992 362 ARG A CA 1
ATOM 5908 C C A ARG A 1 372 ? 50.80000 59.24300 -5.11100 0.530 25.50315 362 ARG A C 1
ATOM 5909 C C B ARG A 1 372 ? 50.55700 59.56200 -5.11400 0.470 21.41319 362 ARG A C 1
ATOM 5910 O O A ARG A 1 372 ? 50.94700 58.90800 -6.29900 0.530 21.45530 362 ARG A O 1
ATOM 5911 O O B ARG A 1 372 ? 50.71100 59.52400 -6.34400 0.470 21.75534 362 ARG A O 1
ATOM 5952 N N A GLU A 1 373 ? 51.76700 59.07700 -4.20600 0.530 21.21317 363 GLU A N 1
ATOM 5953 N N B GLU A 1 373 ? 51.52900 59.22100 -4.25100 0.470 23.13971 363 GLU A N 1
ATOM 5954 C CA A GLU A 1 373 ? 53.13000 58.77600 -4.61900 0.530 26.24798 363 GLU A CA 1
ATOM 5955 C CA B GLU A 1 373 ? 52.89000 58.99300 -4.70600 0.470 23.80032 363 GLU A CA 1
ATOM 5956 C C A GLU A 1 373 ? 53.23200 57.39000 -5.24100 0.530 27.02439 363 GLU A C 1
ATOM 5957 C C B GLU A 1 373 ? 53.06800 57.62300 -5.34400 0.470 24.13983 363 GLU A C 1
ATOM 5958 O O A GLU A 1 373 ? 53.94800 57.19900 -6.23700 0.530 29.24308 363 GLU A O 1
ATOM 5959 O O B GLU A 1 373 ? 53.72400 57.51800 -6.38500 0.470 29.78261 363 GLU A O 1
ATOM 5982 N N A GLU A 1 374 ? 52.54500 56.39900 -4.67800 0.530 25.44262 364 GLU A N 1
ATOM 5983 N N B GLU A 1 374 ? 52.51000 56.56000 -4.74100 0.470 26.51906 364 GLU A N 1
ATOM 5984 C CA A GLU A 1 374 ? 52.72600 55.03200 -5.13700 0.530 26.30588 364 GLU A CA 1
ATOM 5985 C CA B GLU A 1 374 ? 52.77500 55.20300 -5.21200 0.470 26.04006 364 GLU A CA 1
ATOM 5986 C C A GLU A 1 374 ? 51.70000 54.60900 -6.17300 0.530 23.77663 364 GLU A C 1
ATOM 5987 C C B GLU A 1 374 ? 51.73600 54.68600 -6.20100 0.470 23.99245 364 GLU A C 1
ATOM 5988 O O A GLU A 1 374 ? 51.97500 53.68900 -6.95500 0.530 26.36905 364 GLU A O 1
ATOM 5989 O O B GLU A 1 374 ? 52.03000 53.75200 -6.95900 0.470 26.45853 364 GLU A O 1
ATOM 6012 N N . PHE A 1 375 ? 50.53300 55.25600 -6.20400 1.000 22.67124 365 PHE A N 1
ATOM 6013 C CA . PHE A 1 375 ? 49.44300 54.77100 -7.03600 1.000 20.73153 365 PHE A CA 1
ATOM 6014 C C . PHE A 1 375 ? 48.84100 55.81500 -7.95700 1.000 21.49741 365 PHE A C 1
ATOM 6015 O O . PHE A 1 375 ? 47.98800 55.46400 -8.77200 1.000 21.95010 365 PHE A O 1
ATOM 6033 N N . GLY A 1 376 ? 49.24700 57.07000 -7.86700 1.000 19.52612 366 GLY A N 1
ATOM 6034 C CA . GLY A 1 376 ? 48.67300 58.09700 -8.71100 1.000 20.00249 366 GLY A CA 1
ATOM 6035 C C . GLY A 1 376 ? 47.21100 58.34400 -8.47600 1.000 19.39453 366 GLY A C 1
ATOM 6036 O O . GLY A 1 376 ? 46.53500 58.86400 -9.36700 1.000 18.87868 366 GLY A O 1
ATOM 6040 N N . VAL A 1 377 ? 46.72900 58.12000 -7.25200 1.000 18.81814 367 VAL A N 1
ATOM 6041 C CA . VAL A 1 377 ? 45.34400 58.37700 -6.87500 1.000 18.57601 367 VAL A CA 1
ATOM 6042 C C . VAL A 1 377 ? 45.33800 59.59500 -5.96100 1.000 18.90236 367 VAL A C 1
ATOM 6043 O O . VAL A 1 377 ? 46.00300 59.58200 -4.91800 1.000 20.11040 367 VAL A O 1
ATOM 6056 N N . TYR A 1 378 ? 44.58900 60.64400 -6.34500 1.000 18.08121 368 TYR A N 1
ATOM 6057 C CA . TYR A 1 378 ? 44.63500 61.96200 -5.70000 1.000 17.66537 368 TYR A CA 1
ATOM 6058 C C . TYR A 1 378 ? 43.37700 62.24700 -4.90200 1.000 18.86552 368 TYR A C 1
ATOM 6059 O O . TYR A 1 378 ? 42.30800 62.45500 -5.47900 1.000 19.44716 368 TYR A O 1
ATOM 6077 N N . ALA A 1 379 ? 43.51400 62.31000 -3.58100 1.000 18.52337 369 ALA A N 1
ATOM 6078 C CA . ALA A 1 379 ? 42.45800 62.69000 -2.65200 1.000 18.47863 369 ALA A CA 1
ATOM 6079 C C . ALA A 1 379 ? 43.00200 63.80200 -1.76200 1.000 18.27071 369 ALA A C 1
ATOM 6080 O O . ALA A 1 379 ? 44.20300 64.08900 -1.77300 1.000 18.19701 369 ALA A O 1
ATOM 6087 N N . VAL A 1 380 ? 42.10600 64.42000 -0.98100 1.000 19.57876 370 VAL A N 1
ATOM 6088 C CA . VAL A 1 380 ? 42.47700 65.46900 -0.03000 1.000 18.04173 370 VAL A CA 1
ATOM 6089 C C . VAL A 1 380 ? 43.09600 64.80400 1.18900 1.000 22.69492 370 VAL A C 1
ATOM 6090 O O . VAL A 1 380 ? 42.64200 63.73600 1.62000 1.000 22.04748 370 VAL A O 1
ATOM 6103 N N . ALA A 1 381 ? 44.07300 65.48700 1.80900 1.000 21.17895 371 ALA A N 1
ATOM 6104 C CA . ALA A 1 381 ? 44.81900 64.88500 2.91400 1.000 20.88155 371 ALA A CA 1
ATOM 6105 C C . ALA A 1 381 ? 43.95800 64.58000 4.14200 1.000 22.03695 371 ALA A C 1
ATOM 6106 O O . ALA A 1 381 ? 44.38700 63.79000 4.99000 1.000 25.57158 371 ALA A O 1
ATOM 6113 N N . SER A 1 382 ? 42.76700 65.17600 4.27000 1.000 20.91313 372 SER A N 1
ATOM 6114 C CA . SER A 1 382 ? 41.81700 64.87800 5.34500 1.000 22.29487 372 SER A CA 1
ATOM 6115 C C . SER A 1 382 ? 41.14900 63.52200 5.18500 1.000 22.73440 372 SER A C 1
ATOM 6116 O O . SER A 1 382 ? 40.45300 63.07600 6.11100 1.000 26.84805 372 SER A O 1
ATOM 6124 N N . GLY A 1 383 ? 41.42500 62.83000 4.08500 1.000 22.88968 373 GLY A N 1
ATOM 6125 C CA . GLY A 1 383 ? 40.77400 61.57700 3.75000 1.000 22.97390 373 GLY A CA 1
ATOM 6126 C C . GLY A 1 383 ? 39.52200 61.74000 2.91600 1.000 22.97917 373 GLY A C 1
ATOM 6127 O O . GLY A 1 383 ? 38.85000 60.74100 2.63700 1.000 22.16591 373 GLY A O 1
ATOM 6131 N N . ARG A 1 384 ? 39.17200 62.96500 2.52100 1.000 19.93406 374 ARG A N 1
ATOM 6132 C CA . ARG A 1 384 ? 37.98400 63.22500 1.72100 1.000 19.28135 374 ARG A CA 1
ATOM 6133 C C . ARG A 1 384 ? 38.27200 62.80700 0.29100 1.000 21.68164 374 ARG A C 1
ATOM 6134 O O . ARG A 1 384 ? 39.25400 63.26600 -0.31800 1.000 19.09449 374 ARG A O 1
ATOM 6155 N N A VAL A 1 385 ? 37.40300 61.95000 -0.24300 0.620 20.62362 375 VAL A N 1
ATOM 6156 N N B VAL A 1 385 ? 37.45600 61.90800 -0.24500 0.380 19.97091 375 VAL A N 1
ATOM 6157 C CA A VAL A 1 385 ? 37.49500 61.41600 -1.59300 0.620 19.14186 375 VAL A CA 1
ATOM 6158 C CA B VAL A 1 385 ? 37.56800 61.50400 -1.63600 0.380 19.95512 375 VAL A CA 1
ATOM 6159 C C A VAL A 1 385 ? 36.26900 61.84100 -2.39200 0.620 19.56560 375 VAL A C 1
ATOM 6160 C C B VAL A 1 385 ? 36.30300 61.88600 -2.37800 0.380 19.29451 375 VAL A C 1
ATOM 6161 O O A VAL A 1 385 ? 35.13700 61.72200 -1.90400 0.620 19.86827 375 VAL A O 1
ATOM 6162 O O B VAL A 1 385 ? 35.19400 61.78200 -1.83700 0.380 20.52624 375 VAL A O 1
ATOM 6187 N N . ASN A 1 386 ? 36.47900 62.28300 -3.63300 1.000 18.16280 376 ASN A N 1
ATOM 6188 C CA . ASN A 1 386 ? 35.37300 62.70000 -4.50000 1.000 17.94172 376 ASN A CA 1
ATOM 6189 C C . ASN A 1 386 ? 34.70600 61.49400 -5.16200 1.000 17.76538 376 ASN A C 1
ATOM 6190 O O . ASN A 1 386 ? 35.15000 61.03400 -6.21400 1.000 18.20491 376 ASN A O 1
ATOM 6202 N N . VAL A 1 387 ? 33.61400 61.01400 -4.54600 1.000 18.11279 377 VAL A N 1
ATOM 6203 C CA . VAL A 1 387 ? 32.81800 59.93200 -5.12100 1.000 18.27860 377 VAL A CA 1
ATOM 6204 C C . VAL A 1 387 ? 32.23900 60.36500 -6.44800 1.000 18.43388 377 VAL A C 1
ATOM 6205 O O . VAL A 1 387 ? 32.06800 59.55800 -7.36800 1.000 19.27083 377 VAL A O 1
ATOM 6218 N N . ALA A 1 388 ? 31.87800 61.64300 -6.55600 1.000 18.65760 378 ALA A N 1
ATOM 6219 C CA . ALA A 1 388 ? 31.35200 62.15700 -7.80700 1.000 18.84709 378 ALA A CA 1
ATOM 6220 C C . ALA A 1 388 ? 32.35900 62.15800 -8.93700 1.000 19.15502 378 ALA A C 1
ATOM 6221 O O . ALA A 1 388 ? 31.97100 62.44500 -10.06700 1.000 20.50519 378 ALA A O 1
ATOM 6228 N N . GLY A 1 389 ? 33.62400 61.86900 -8.65900 1.000 20.19199 379 GLY A N 1
ATOM 6229 C CA . GLY A 1 389 ? 34.66200 61.65900 -9.64900 1.000 18.97606 379 GLY A CA 1
ATOM 6230 C C . GLY A 1 389 ? 34.92300 60.20400 -10.02600 1.000 20.85786 379 GLY A C 1
ATOM 6231 O O . GLY A 1 389 ? 35.83000 59.90200 -10.81000 1.000 19.68667 379 GLY A O 1
ATOM 6235 N N . MET A 1 390 ? 34.20900 59.27100 -9.42700 1.000 18.67076 380 MET A N 1
ATOM 6236 C CA . MET A 1 390 ? 34.42100 57.86500 -9.71300 1.000 18.39177 380 MET A CA 1
ATOM 6237 C C . MET A 1 390 ? 33.54000 57.43000 -10.87100 1.000 19.95775 380 MET A C 1
ATOM 6238 O O . MET A 1 390 ? 32.44700 57.95800 -11.07500 1.000 18.79182 380 MET A O 1
ATOM 6252 N N . THR A 1 391 ? 34.02800 56.45700 -11.61800 1.000 18.15490 381 THR A N 1
ATOM 6253 C CA . THR A 1 391 ? 33.30500 55.92300 -12.76200 1.000 18.28913 381 THR A CA 1
ATOM 6254 C C . THR A 1 391 ? 33.39800 54.40300 -12.77500 1.000 17.13110 381 THR A C 1
ATOM 6255 O O . THR A 1 391 ? 34.26100 53.81300 -12.11700 1.000 18.41020 381 THR A O 1
ATOM 6266 N N . PRO A 1 392 ? 32.53300 53.73500 -13.55000 1.000 18.65233 382 PRO A N 1
ATOM 6267 C CA . PRO A 1 392 ? 32.70900 52.28500 -13.69000 1.000 18.68918 382 PRO A CA 1
ATOM 6268 C C . PRO A 1 392 ? 34.09700 51.86600 -14.15600 1.000 19.75773 382 PRO A C 1
ATOM 6269 O O . PRO A 1 392 ? 34.53900 50.78000 -13.77100 1.000 21.83429 382 PRO A O 1
ATOM 6280 N N . ASP A 1 393 ? 34.79700 52.69200 -14.93700 1.000 19.36558 383 ASP A N 1
ATOM 6281 C CA . ASP A 1 393 ? 36.09000 52.32000 -15.49300 1.000 22.18433 383 ASP A CA 1
ATOM 6282 C C . ASP A 1 393 ? 37.24300 52.55600 -14.52200 1.000 20.17883 383 ASP A C 1
ATOM 6283 O O . ASP A 1 393 ? 38.24000 51.82700 -14.59700 1.000 21.79745 383 ASP A O 1
ATOM 6292 N N . ASN A 1 394 ? 37.13100 53.52700 -13.60000 1.000 18.22070 384 ASN A N 1
ATOM 6293 C CA . ASN A 1 394 ? 38.22700 53.78900 -12.66500 1.000 18.52600 384 ASN A CA 1
ATOM 6294 C C . ASN A 1 394 ? 38.03100 53.11300 -11.31100 1.000 19.52086 384 ASN A C 1
ATOM 6295 O O . ASN A 1 394 ? 38.96800 53.08000 -10.50800 1.000 18.98132 384 ASN A O 1
ATOM 6306 N N . MET A 1 395 ? 36.88400 52.47800 -11.08500 1.000 16.92055 385 MET A N 1
ATOM 6307 C CA . MET A 1 395 ? 36.57600 51.99600 -9.74400 1.000 17.37323 385 MET A CA 1
ATOM 6308 C C . MET A 1 395 ? 37.49300 50.85400 -9.31600 1.000 16.38101 385 MET A C 1
ATOM 6309 O O . MET A 1 395 ? 38.00800 50.85000 -8.19600 1.000 18.40230 385 MET A O 1
ATOM 6323 N N . ALA A 1 396 ? 37.69000 49.84700 -10.17200 1.000 16.73631 386 ALA A N 1
ATOM 6324 C CA . ALA A 1 396 ? 38.49700 48.70800 -9.74100 1.000 17.26269 386 ALA A CA 1
ATOM 6325 C C . ALA A 1 396 ? 39.92900 49.12600 -9.43900 1.000 18.73392 386 ALA A C 1
ATOM 6326 O O . ALA A 1 396 ? 40.43600 48.79800 -8.35200 1.000 19.31294 386 ALA A O 1
ATOM 6333 N N . PRO A 1 397 ? 40.60500 49.91100 -10.27900 1.000 18.95500 387 PRO A N 1
ATOM 6334 C CA . PRO A 1 397 ? 41.96800 50.29100 -9.89700 1.000 19.17871 387 PRO A CA 1
ATOM 6335 C C . PRO A 1 397 ? 42.00900 51.20800 -8.68300 1.000 17.68116 387 PRO A C 1
ATOM 6336 O O . PRO A 1 397 ? 42.94500 51.09600 -7.87800 1.000 18.83130 387 PRO A O 1
ATOM 6347 N N . LEU A 1 398 ? 41.04800 52.11200 -8.52200 1.000 17.85487 388 LEU A N 1
ATOM 6348 C CA . LEU A 1 398 ? 41.14500 52.98400 -7.35900 1.000 17.23374 388 LEU A CA 1
ATOM 6349 C C . LEU A 1 398 ? 40.94200 52.16800 -6.09300 1.000 19.67351 388 LEU A C 1
ATOM 6350 O O . LEU A 1 398 ? 41.61400 52.42400 -5.08500 1.000 19.62087 388 LEU A O 1
ATOM 6366 N N . CYS A 1 399 ? 40.10400 51.12900 -6.14900 1.000 17.35218 389 CYS A N 1
ATOM 6367 C CA . CYS A 1 399 ? 39.84000 50.33000 -4.96200 1.000 19.04448 389 CYS A CA 1
ATOM 6368 C C . CYS A 1 399 ? 41.01200 49.41700 -4.67500 1.000 18.51021 389 CYS A C 1
ATOM 6369 O O . CYS A 1 399 ? 41.35200 49.19900 -3.50900 1.000 18.70234 389 CYS A O 1
ATOM 6377 N N . GLU A 1 400 ? 41.65300 48.86900 -5.71200 1.000 18.12069 390 GLU A N 1
ATOM 6378 C CA . GLU A 1 400 ? 42.86000 48.09400 -5.47100 1.000 20.38412 390 GLU A CA 1
ATOM 6379 C C . GLU A 1 400 ? 43.92000 48.95300 -4.78400 1.000 17.51535 390 GLU A C 1
ATOM 6380 O O . GLU A 1 400 ? 44.62200 48.48500 -3.87900 1.000 21.48162 390 GLU A O 1
ATOM 6392 N N . ALA A 1 401 ? 44.07400 50.20000 -5.22000 1.000 19.08133 391 ALA A N 1
ATOM 6393 C CA . ALA A 1 401 ? 45.05700 51.08800 -4.60700 1.000 18.20228 391 ALA A CA 1
ATOM 6394 C C . ALA A 1 401 ? 44.72900 51.34000 -3.13600 1.000 19.35242 391 ALA A C 1
ATOM 6395 O O . ALA A 1 401 ? 45.61500 51.32500 -2.26700 1.000 20.43149 391 ALA A O 1
ATOM 6402 N N . ILE A 1 402 ? 43.47100 51.65800 -2.84500 1.000 19.28135 392 ILE A N 1
ATOM 6403 C CA . ILE A 1 402 ? 43.05900 51.87400 -1.45900 1.000 19.35242 392 ILE A CA 1
ATOM 6404 C C . ILE A 1 402 ? 43.30300 50.63300 -0.61100 1.000 19.43400 392 ILE A C 1
ATOM 6405 O O . ILE A 1 402 ? 43.88400 50.71500 0.48300 1.000 21.51583 392 ILE A O 1
ATOM 6421 N N . VAL A 1 403 ? 42.88800 49.46200 -1.08800 1.000 19.52875 393 VAL A N 1
ATOM 6422 C CA . VAL A 1 403 ? 43.13200 48.24700 -0.31600 1.000 21.21843 393 VAL A CA 1
ATOM 6423 C C . VAL A 1 403 ? 44.62900 48.07800 -0.02000 1.000 21.36318 393 VAL A C 1
ATOM 6424 O O . VAL A 1 403 ? 45.02900 47.65600 1.08800 1.000 23.15287 393 VAL A O 1
ATOM 6437 N N . ALA A 1 404 ? 45.48000 48.43200 -0.99100 1.000 20.87891 394 ALA A N 1
ATOM 6438 C CA . ALA A 1 404 ? 46.93100 48.31700 -0.82400 1.000 23.28183 394 ALA A CA 1
ATOM 6439 C C . ALA A 1 404 ? 47.51400 49.20300 0.28500 1.000 23.17130 394 ALA A C 1
ATOM 6440 O O . ALA A 1 404 ? 48.57700 48.87400 0.83100 1.000 29.54574 394 ALA A O 1
ATOM 6447 N N . VAL A 1 405 ? 46.87200 50.31400 0.63500 1.000 21.05525 395 VAL A N 1
ATOM 6448 C CA . VAL A 1 405 ? 47.41500 51.20800 1.66100 1.000 21.40266 395 VAL A CA 1
ATOM 6449 C C . VAL A 1 405 ? 46.76400 51.01600 3.01900 1.000 22.97390 395 VAL A C 1
ATOM 6450 O O . VAL A 1 405 ? 47.23400 51.61800 4.00100 1.000 24.75833 395 VAL A O 1
ATOM 6463 N N . LEU A 1 406 ? 45.69600 50.22700 3.11400 1.000 24.84255 396 LEU A N 1
ATOM 6464 C CA . LEU A 1 406 ? 45.00600 50.05400 4.40300 1.000 26.05585 396 LEU A CA 1
ATOM 6465 C C . LEU A 1 406 ? 45.83400 49.25200 5.39200 1.000 35.01482 396 LEU A C 1
ATOM 6466 O O . LEU A 1 406 ? 45.63500 49.44800 6.59400 1.000 37.76252 396 LEU A O 1
ATOM 6483 N N . HIS B 1 8 ? 17.39100 88.81500 23.41400 1.000 51.12465 -2 HIS B N 1
ATOM 6484 C CA . HIS B 1 8 ? 18.68600 89.22100 22.88800 1.000 45.96877 -2 HIS B CA 1
ATOM 6485 C C . HIS B 1 8 ? 18.50800 90.32700 21.85900 1.000 46.40829 -2 HIS B C 1
ATOM 6486 O O . HIS B 1 8 ? 17.74600 90.16600 20.90200 1.000 50.64564 -2 HIS B O 1
ATOM 6498 N N . VAL B 1 9 ? 19.22400 91.43900 22.05700 1.000 42.94998 -1 VAL B N 1
ATOM 6499 C CA . VAL B 1 9 ? 19.22400 92.53400 21.09100 1.000 42.37886 -1 VAL B CA 1
ATOM 6500 C C . VAL B 1 9 ? 19.85700 92.05300 19.79600 1.000 35.15694 -1 VAL B C 1
ATOM 6501 O O . VAL B 1 9 ? 20.87800 91.35600 19.81100 1.000 40.40231 -1 VAL B O 1
ATOM 6514 N N . GLY B 1 10 ? 19.26700 92.42500 18.66500 1.000 31.76443 0 GLY B N 1
ATOM 6515 C CA . GLY B 1 10 ? 19.76200 91.92700 17.39800 1.000 28.83513 0 GLY B CA 1
ATOM 6516 C C . GLY B 1 10 ? 21.11800 92.50200 17.04800 1.000 28.58773 0 GLY B C 1
ATOM 6517 O O . GLY B 1 10 ? 21.43100 93.65900 17.35200 1.000 31.10383 0 GLY B O 1
ATOM 6521 N N . THR B 1 11 ? 21.93900 91.66100 16.40200 1.000 26.24798 1 THR B N 1
ATOM 6522 C CA . THR B 1 11 ? 23.26400 92.08000 15.95900 1.000 25.26891 1 THR B CA 1
ATOM 6523 C C . THR B 1 11 ? 23.18300 93.21300 14.94800 1.000 25.18733 1 THR B C 1
ATOM 6524 O O . THR B 1 11 ? 24.14600 93.97500 14.80800 1.000 24.70832 1 THR B O 1
ATOM 6535 N N . PHE B 1 12 ? 22.06700 93.32300 14.21200 1.000 25.68475 2 PHE B N 1
ATOM 6536 C CA . PHE B 1 12 ? 21.93600 94.32300 13.15600 1.000 25.59001 2 PHE B CA 1
ATOM 6537 C C . PHE B 1 12 ? 21.17800 95.57300 13.59400 1.000 26.51906 2 PHE B C 1
ATOM 6538 O O . PHE B 1 12 ? 21.10400 96.53500 12.81600 1.000 26.49011 2 PHE B O 1
ATOM 6555 N N . GLU B 1 13 ? 20.66500 95.59300 14.82900 1.000 27.37706 3 GLU B N 1
ATOM 6556 C CA . GLU B 1 13 ? 19.72500 96.62900 15.23900 1.000 28.50088 3 GLU B CA 1
ATOM 6557 C C . GLU B 1 13 ? 20.33800 98.01100 15.16800 1.000 29.10095 3 GLU B C 1
ATOM 6558 O O . GLU B 1 13 ? 19.63400 98.97300 14.85500 1.000 30.77221 3 GLU B O 1
ATOM 6570 N N . ASN B 1 14 ? 21.62800 98.14600 15.44600 1.000 27.70079 4 ASN B N 1
ATOM 6571 C CA . ASN B 1 14 ? 22.22700 99.46700 15.56600 1.000 28.52457 4 ASN B CA 1
ATOM 6572 C C . ASN B 1 14 ? 23.15000 99.83300 14.42000 1.000 28.10083 4 ASN B C 1
ATOM 6573 O O . ASN B 1 14 ? 23.86300 100.83400 14.50800 1.000 28.77197 4 ASN B O 1
ATOM 6584 N N . ILE B 1 15 ? 23.11100 99.09400 13.31800 1.000 26.14007 5 ILE B N 1
ATOM 6585 C CA . ILE B 1 15 ? 23.95600 99.45300 12.19700 1.000 25.30839 5 ILE B CA 1
ATOM 6586 C C . ILE B 1 15 ? 23.53400 100.80400 11.65700 1.000 25.75845 5 ILE B C 1
ATOM 6587 O O . ILE B 1 15 ? 22.34400 101.10500 11.53100 1.000 26.48222 5 ILE B O 1
ATOM 6603 N N . THR B 1 16 ? 24.51500 101.60100 11.28600 1.000 25.36630 6 THR B N 1
ATOM 6604 C CA . THR B 1 16 ? 24.26300 102.90200 10.68000 1.000 25.71371 6 THR B CA 1
ATOM 6605 C C . THR B 1 16 ? 24.17200 102.73600 9.16300 1.000 25.06363 6 THR B C 1
ATOM 6606 O O . THR B 1 16 ? 24.98200 102.02700 8.57500 1.000 24.21089 6 THR B O 1
ATOM 6617 N N . ALA B 1 17 ? 23.18600 103.35400 8.52100 1.000 25.51368 7 ALA B N 1
ATOM 6618 C CA . ALA B 1 17 ? 23.08400 103.20300 7.07300 1.000 24.94782 7 ALA B CA 1
ATOM 6619 C C . ALA B 1 17 ? 24.29900 103.81500 6.38900 1.000 24.29775 7 ALA B C 1
ATOM 6620 O O . ALA B 1 17 ? 24.88100 104.79600 6.87000 1.000 24.55830 7 ALA B O 1
ATOM 6627 N N . ALA B 1 18 ? 24.68600 103.20700 5.26400 1.000 23.53976 8 ALA B N 1
ATOM 6628 C CA . ALA B 1 18 ? 25.71000 103.75400 4.40600 1.000 22.99233 8 ALA B CA 1
ATOM 6629 C C . ALA B 1 18 ? 25.00200 104.56500 3.33600 1.000 28.18769 8 ALA B C 1
ATOM 6630 O O . ALA B 1 18 ? 23.96000 104.13500 2.82900 1.000 28.39034 8 ALA B O 1
ATOM 6637 N N . PRO B 1 19 ? 25.59500 105.64800 2.86100 1.000 28.68248 9 PRO B N 1
ATOM 6638 C CA . PRO B 1 19 ? 25.07000 106.30400 1.65200 1.000 31.50387 9 PRO B CA 1
ATOM 6639 C C . PRO B 1 19 ? 25.25400 105.44000 0.41000 1.000 32.13026 9 PRO B C 1
ATOM 6640 O O . PRO B 1 19 ? 26.09800 104.54400 0.35600 1.000 27.28231 9 PRO B O 1
ATOM 6651 N N . ALA B 1 20 ? 24.47300 105.74200 -0.62400 1.000 27.23231 10 ALA B N 1
ATOM 6652 C CA . ALA B 1 20 ? 24.73600 105.13300 -1.92000 1.000 28.14031 10 ALA B CA 1
ATOM 6653 C C . ALA B 1 20 ? 26.08100 105.61000 -2.46900 1.000 27.44286 10 ALA B C 1
ATOM 6654 O O . ALA B 1 20 ? 26.60800 106.68300 -2.13100 1.000 26.21377 10 ALA B O 1
ATOM 6661 N N . ASP B 1 21 ? 26.67100 104.75600 -3.26900 1.000 25.86109 11 ASP B N 1
ATOM 6662 C CA . ASP B 1 21 ? 27.92800 105.10500 -3.88400 1.000 20.59204 11 ASP B CA 1
ATOM 6663 C C . ASP B 1 21 ? 27.77900 106.35700 -4.76000 1.000 22.65544 11 ASP B C 1
ATOM 6664 O O . ASP B 1 21 ? 26.80000 106.47600 -5.51500 1.000 23.55818 11 ASP B O 1
ATOM 6673 N N . PRO B 1 22 ? 28.74400 107.30200 -4.72200 1.000 23.07655 12 PRO B N 1
ATOM 6674 C CA . PRO B 1 22 ? 28.58800 108.54800 -5.52400 1.000 22.68439 12 PRO B CA 1
ATOM 6675 C C . PRO B 1 22 ? 28.70200 108.35100 -7.02600 1.000 21.60532 12 PRO B C 1
ATOM 6676 O O . PRO B 1 22 ? 28.36200 109.27700 -7.78500 1.000 22.81862 12 PRO B O 1
ATOM 6687 N N . ILE B 1 23 ? 29.21300 107.21900 -7.47100 1.000 20.23410 13 ILE B N 1
ATOM 6688 C CA . ILE B 1 23 ? 29.29900 106.88900 -8.87900 1.000 19.99723 13 ILE B CA 1
ATOM 6689 C C . ILE B 1 23 ? 28.28500 105.81700 -9.24700 1.000 19.95775 13 ILE B C 1
ATOM 6690 O O . ILE B 1 23 ? 27.37500 106.06200 -10.03600 1.000 20.10514 13 ILE B O 1
ATOM 6706 N N . LEU B 1 24 ? 28.39100 104.61800 -8.64200 1.000 19.83668 14 LEU B N 1
ATOM 6707 C CA . LEU B 1 24 ? 27.48300 103.55200 -9.04500 1.000 19.89985 14 LEU B CA 1
ATOM 6708 C C . LEU B 1 24 ? 26.04500 103.83800 -8.63700 1.000 20.31832 14 LEU B C 1
ATOM 6709 O O . LEU B 1 24 ? 25.12500 103.33600 -9.29500 1.000 20.75785 14 LEU B O 1
ATOM 6725 N N . GLY B 1 25 ? 25.82600 104.66400 -7.61100 1.000 20.55519 15 GLY B N 1
ATOM 6726 C CA . GLY B 1 25 ? 24.46700 105.01900 -7.26900 1.000 21.07368 15 GLY B CA 1
ATOM 6727 C C . GLY B 1 25 ? 23.74800 105.81300 -8.33700 1.000 21.81061 15 GLY B C 1
ATOM 6728 O O . GLY B 1 25 ? 22.51500 105.82300 -8.35400 1.000 22.34225 15 GLY B O 1
ATOM 6732 N N . LEU B 1 26 ? 24.48200 106.44800 -9.25300 1.000 20.99472 16 LEU B N 1
ATOM 6733 C CA . LEU B 1 26 ? 23.81600 107.19500 -10.30200 1.000 21.17895 16 LEU B CA 1
ATOM 6734 C C . LEU B 1 26 ? 23.03700 106.28200 -11.23300 1.000 24.71885 16 LEU B C 1
ATOM 6735 O O . LEU B 1 26 ? 22.08600 106.73400 -11.88400 1.000 21.58953 16 LEU B O 1
ATOM 6751 N N . ALA B 1 27 ? 23.43500 105.01500 -11.35900 1.000 22.22644 17 ALA B N 1
ATOM 6752 C CA . ALA B 1 27 ? 22.66900 104.11400 -12.21500 1.000 25.60317 17 ALA B CA 1
ATOM 6753 C C . ALA B 1 27 ? 21.20800 104.02000 -11.76500 1.000 23.48186 17 ALA B C 1
ATOM 6754 O O . ALA B 1 27 ? 20.29900 104.07700 -12.60200 1.000 25.20838 17 ALA B O 1
ATOM 6761 N N . ASP B 1 28 ? 20.96300 103.83400 -10.45400 1.000 25.21365 18 ASP B N 1
ATOM 6762 C CA . ASP B 1 28 ? 19.59100 103.71500 -9.94700 1.000 28.71933 18 ASP B CA 1
ATOM 6763 C C . ASP B 1 28 ? 18.81800 105.02000 -10.09000 1.000 23.75031 18 ASP B C 1
ATOM 6764 O O . ASP B 1 28 ? 17.65400 105.01400 -10.51000 1.000 26.77173 18 ASP B O 1
ATOM 6773 N N . LEU B 1 29 ? 19.45900 106.15000 -9.76700 1.000 24.01613 19 LEU B N 1
ATOM 6774 C CA . LEU B 1 29 ? 18.81400 107.45500 -9.88900 1.000 23.39501 19 LEU B CA 1
ATOM 6775 C C . LEU B 1 29 ? 18.43200 107.74600 -11.33500 1.000 26.44800 19 LEU B C 1
ATOM 6776 O O . LEU B 1 29 ? 17.31400 108.18900 -11.60400 1.000 24.53725 19 LEU B O 1
ATOM 6792 N N . PHE B 1 30 ? 19.35000 107.50200 -12.27900 1.000 22.78704 20 PHE B N 1
ATOM 6793 C CA . PHE B 1 30 ? 19.05900 107.73700 -13.68500 1.000 22.78704 20 PHE B CA 1
ATOM 6794 C C . PHE B 1 30 ? 17.91000 106.84700 -14.14100 1.000 25.24786 20 PHE B C 1
ATOM 6795 O O . PHE B 1 30 ? 17.02600 107.28700 -14.88500 1.000 25.11363 20 PHE B O 1
ATOM 6812 N N . ARG B 1 31 ? 17.98000 105.56200 -13.79300 1.000 25.98216 21 ARG B N 1
ATOM 6813 C CA . ARG B 1 31 ? 17.01500 104.60300 -14.32000 1.000 33.15144 21 ARG B CA 1
ATOM 6814 C C . ARG B 1 31 ? 15.61900 104.95900 -13.83900 1.000 28.46140 21 ARG B C 1
ATOM 6815 O O . ARG B 1 31 ? 14.64500 104.84600 -14.59200 1.000 31.54598 21 ARG B O 1
ATOM 6819 N N . ALA B 1 32 ? 15.51000 105.46300 -12.60600 1.000 28.45614 22 ALA B N 1
ATOM 6820 C CA . ALA B 1 32 ? 14.19900 105.78300 -12.03200 1.000 29.85894 22 ALA B CA 1
ATOM 6821 C C . ALA B 1 32 ? 13.54800 107.03000 -12.65100 1.000 40.18386 22 ALA B C 1
ATOM 6822 O O . ALA B 1 32 ? 12.31800 107.09000 -12.75100 1.000 41.98408 22 ALA B O 1
ATOM 6829 N N . ASP B 1 33 ? 14.33500 108.01400 -13.08900 1.000 27.31390 23 ASP B N 1
ATOM 6830 C CA . ASP B 1 33 ? 13.80100 109.28400 -13.59200 1.000 26.15060 23 ASP B CA 1
ATOM 6831 C C . ASP B 1 33 ? 12.86800 109.06300 -14.77900 1.000 28.70880 23 ASP B C 1
ATOM 6832 O O . ASP B 1 33 ? 13.20500 108.37600 -15.74300 1.000 26.26377 23 ASP B O 1
ATOM 6841 N N . GLU B 1 34 ? 11.69800 109.67200 -14.73300 1.000 29.78788 24 GLU B N 1
ATOM 6842 C CA . GLU B 1 34 ? 10.69300 109.40500 -15.75100 1.000 29.82999 24 GLU B CA 1
ATOM 6843 C C . GLU B 1 34 ? 10.79200 110.33000 -16.95000 1.000 34.40159 24 GLU B C 1
ATOM 6844 O O . GLU B 1 34 ? 10.05200 110.14700 -17.92300 1.000 35.38592 24 GLU B O 1
ATOM 6856 N N . ARG B 1 35 ? 11.65600 111.31200 -16.91000 1.000 26.90332 25 ARG B N 1
ATOM 6857 C CA . ARG B 1 35 ? 11.64700 112.28400 -17.98100 1.000 29.66681 25 ARG B CA 1
ATOM 6858 C C . ARG B 1 35 ? 12.33200 111.68400 -19.19800 1.000 26.31641 25 ARG B C 1
ATOM 6859 O O . ARG B 1 35 ? 13.46800 111.19700 -19.08900 1.000 27.73763 25 ARG B O 1
ATOM 6880 N N . PRO B 1 36 ? 11.69200 111.72900 -20.36800 1.000 29.05095 26 PRO B N 1
ATOM 6881 C CA . PRO B 1 36 ? 12.26900 111.03700 -21.52500 1.000 34.92797 26 PRO B CA 1
ATOM 6882 C C . PRO B 1 36 ? 13.57300 111.64200 -21.98000 1.000 36.26497 26 PRO B C 1
ATOM 6883 O O . PRO B 1 36 ? 14.37300 110.93000 -22.59800 1.000 38.12572 26 PRO B O 1
ATOM 6894 N N . GLY B 1 37 ? 13.79200 112.93600 -21.72300 1.000 32.84877 27 GLY B N 1
ATOM 6895 C CA . GLY B 1 37 ? 15.00400 113.64500 -22.07400 1.000 29.00357 27 GLY B CA 1
ATOM 6896 C C . GLY B 1 37 ? 16.18500 113.47600 -21.14700 1.000 24.63989 27 GLY B C 1
ATOM 6897 O O . GLY B 1 37 ? 17.18400 114.17800 -21.33300 1.000 24.89255 27 GLY B O 1
ATOM 6901 N N . LYS B 1 38 ? 16.12800 112.55800 -20.18700 1.000 23.81611 28 LYS B N 1
ATOM 6902 C CA . LYS B 1 38 ? 17.23000 112.39500 -19.24800 1.000 23.34500 28 LYS B CA 1
ATOM 6903 C C . LYS B 1 38 ? 18.50200 111.93800 -19.95900 1.000 22.70282 28 LYS B C 1
ATOM 6904 O O . LYS B 1 38 ? 18.45800 111.26000 -20.99500 1.000 22.66334 28 LYS B O 1
ATOM 6923 N N . ILE B 1 39 ? 19.64500 112.33700 -19.39900 1.000 22.28961 29 ILE B N 1
ATOM 6924 C CA . ILE B 1 39 ? 20.94600 112.09000 -20.02600 1.000 21.77113 29 ILE B CA 1
ATOM 6925 C C . ILE B 1 39 ? 21.89100 111.55500 -18.96600 1.000 21.48425 29 ILE B C 1
ATOM 6926 O O . ILE B 1 39 ? 22.09200 112.18900 -17.92400 1.000 21.53426 29 ILE B O 1
ATOM 6942 N N . ASN B 1 40 ? 22.49800 110.40600 -19.25500 1.000 21.2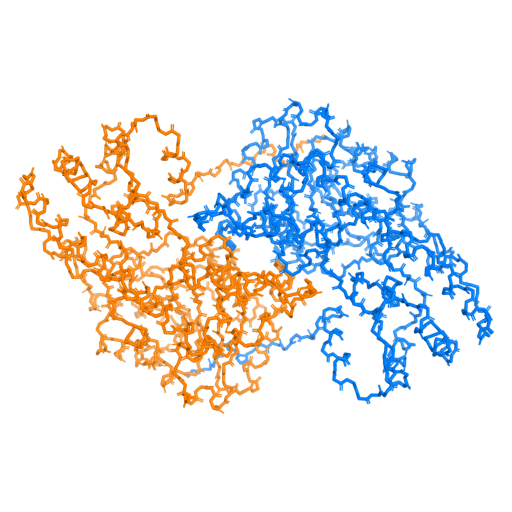3422 30 ASN B N 1
ATOM 6943 C CA . ASN B 1 40 ? 23.37900 109.71300 -18.32100 1.000 20.97103 30 ASN B CA 1
ATOM 6944 C C . ASN B 1 40 ? 24.83900 110.05400 -18.62200 1.000 20.63152 30 ASN B C 1
ATOM 6945 O O . ASN B 1 40 ? 25.43400 109.51300 -19.56100 1.000 20.49992 30 ASN B O 1
ATOM 6956 N N . LEU B 1 41 ? 25.42400 110.94400 -17.81300 1.000 20.59467 31 LEU B N 1
ATOM 6957 C CA . LEU B 1 41 ? 26.84200 111.30800 -17.94800 1.000 20.39728 31 LEU B CA 1
ATOM 6958 C C . LEU B 1 41 ? 27.63200 110.91000 -16.70800 1.000 20.28937 31 LEU B C 1
ATOM 6959 O O . LEU B 1 41 ? 28.58100 111.57700 -16.30400 1.000 20.30516 31 LEU B O 1
ATOM 6975 N N . GLY B 1 42 ? 27.20000 109.83400 -16.05600 1.000 20.23936 32 GLY B N 1
ATOM 6976 C CA . GLY B 1 42 ? 27.73500 109.45900 -14.75800 1.000 20.16830 32 GLY B CA 1
ATOM 6977 C C . GLY B 1 42 ? 28.84600 108.44100 -14.81200 1.000 19.91564 32 GLY B C 1
ATOM 6978 O O . GLY B 1 42 ? 30.00600 108.79400 -15.00900 1.000 19.86300 32 GLY B O 1
ATOM 6982 N N . ILE B 1 43 ? 28.50400 107.16500 -14.64600 1.000 19.83932 33 ILE B N 1
ATOM 6983 C CA . ILE B 1 43 ? 29.51700 106.11800 -14.70600 1.000 19.66298 33 ILE B CA 1
ATOM 6984 C C . ILE B 1 43 ? 30.25600 106.15900 -16.03700 1.000 19.66035 33 ILE B C 1
ATOM 6985 O O . ILE B 1 43 ? 29.65300 106.37700 -17.10000 1.000 19.92354 33 ILE B O 1
ATOM 7001 N N . GLY B 1 44 ? 31.56300 105.89100 -15.99100 1.000 19.60508 34 GLY B N 1
ATOM 7002 C CA . GLY B 1 44 ? 32.37600 105.89500 -17.19200 1.000 22.72124 34 GLY B CA 1
ATOM 7003 C C . GLY B 1 44 ? 32.17900 104.65800 -18.04300 1.000 23.70820 34 GLY B C 1
ATOM 7004 O O . GLY B 1 44 ? 32.91400 103.67900 -17.91200 1.000 25.23996 34 GLY B O 1
ATOM 7008 N N . ALA B 1 45 ? 31.19200 104.71500 -18.93000 1.000 20.75522 35 ALA B N 1
ATOM 7009 C CA . ALA B 1 45 ? 30.89200 103.66800 -19.89400 1.000 20.78417 35 ALA B CA 1
ATOM 7010 C C . ALA B 1 45 ? 30.69000 104.28700 -21.27400 1.000 20.33411 35 ALA B C 1
ATOM 7011 O O . ALA B 1 45 ? 30.23900 105.42900 -21.41700 1.000 20.27095 35 ALA B O 1
ATOM 7018 N N . TYR B 1 46 ? 31.03500 103.53800 -22.30400 1.000 20.62888 36 TYR B N 1
ATOM 7019 C CA . TYR B 1 46 ? 30.98300 104.05100 -23.67300 1.000 20.87628 36 TYR B CA 1
ATOM 7020 C C . TYR B 1 46 ? 29.61100 103.83000 -24.29700 1.000 21.07631 36 TYR B C 1
ATOM 7021 O O . TYR B 1 46 ? 29.10600 102.70600 -24.33600 1.000 21.31844 36 TYR B O 1
ATOM 7039 N N . ILE B 1 47 ? 28.99800 104.91000 -24.78600 1.000 21.04472 37 ILE B N 1
ATOM 7040 C CA . ILE B 1 47 ? 27.73600 104.82800 -25.51900 1.000 21.31844 37 ILE B CA 1
ATOM 7041 C C . ILE B 1 47 ? 28.01000 104.93900 -27.01100 1.000 21.64743 37 ILE B C 1
ATOM 7042 O O . ILE B 1 47 ? 28.97400 105.57500 -27.43100 1.000 21.59216 37 ILE B O 1
ATOM 7058 N N . ASP B 1 48 ? 27.18700 104.27700 -27.82000 1.000 22.08432 38 ASP B N 1
ATOM 7059 C CA . ASP B 1 48 ? 27.24000 104.47800 -29.26800 1.000 22.46068 38 ASP B CA 1
ATOM 7060 C C . ASP B 1 48 ? 26.21200 105.53700 -29.68600 1.000 22.78177 38 ASP B C 1
ATOM 7061 O O . ASP B 1 48 ? 25.43700 106.05000 -28.87300 1.000 22.17644 38 ASP B O 1
ATOM 7070 N N . GLU B 1 49 ? 26.20800 105.88800 -30.97700 1.000 22.72387 39 GLU B N 1
ATOM 7071 C CA . GLU B 1 49 ? 25.33400 106.97800 -31.42400 1.000 22.68439 39 GLU B CA 1
ATOM 7072 C C . GLU B 1 49 ? 23.84800 106.65700 -31.36400 1.000 26.49801 39 GLU B C 1
ATOM 7073 O O . GLU B 1 49 ? 23.02600 107.58900 -31.40200 1.000 29.11938 39 GLU B O 1
ATOM 7085 N N . THR B 1 50 ? 23.47900 105.38100 -31.30500 1.000 25.70055 40 THR B N 1
ATOM 7086 C CA . THR B 1 50 ? 22.07900 105.02600 -31.16900 1.000 26.60329 40 THR B CA 1
ATOM 7087 C C . THR B 1 50 ? 21.62500 105.11300 -29.73600 1.000 26.21903 40 THR B C 1
ATOM 7088 O O . THR B 1 50 ? 20.44100 104.91300 -29.45700 1.000 30.70641 40 THR B O 1
ATOM 7099 N N . GLY B 1 51 ? 22.53800 105.40500 -28.82600 1.000 22.90284 41 GLY B N 1
ATOM 7100 C CA . GLY B 1 51 ? 22.16500 105.52100 -27.44000 1.000 23.27920 41 GLY B CA 1
ATOM 7101 C C . GLY B 1 51 ? 22.25600 104.23100 -26.67200 1.000 22.76335 41 GLY B C 1
ATOM 7102 O O . GLY B 1 51 ? 21.71500 104.13600 -25.56900 1.000 23.13182 41 GLY B O 1
ATOM 7106 N N . LYS B 1 52 ? 22.94300 103.24100 -27.20900 1.000 22.96601 42 LYS B N 1
ATOM 7107 C CA . LYS B 1 52 ? 23.12400 101.96200 -26.54800 1.000 23.11076 42 LYS B CA 1
ATOM 7108 C C . LYS B 1 52 ? 24.54600 101.88400 -26.01000 1.000 22.62912 42 LYS B C 1
ATOM 7109 O O . LYS B 1 52 ? 25.47600 102.41100 -26.61500 1.000 22.45805 42 LYS B O 1
ATOM 7113 N N . PHE B 1 53 ? 24.72000 101.21600 -24.86900 1.000 22.47121 43 PHE B N 1
ATOM 7114 C CA . PHE B 1 53 ? 26.04800 100.89500 -24.36200 1.000 22.13696 43 PHE B CA 1
ATOM 7115 C C . PHE B 1 53 ? 26.34200 99.47300 -24.83200 1.000 22.63176 43 PHE B C 1
ATOM 7116 O O . PHE B 1 53 ? 25.84300 98.50400 -24.22600 1.000 22.85284 43 PHE B O 1
ATOM 7133 N N . PRO B 1 54 ? 27.12400 99.28900 -25.87800 1.000 22.89495 44 PRO B N 1
ATOM 7134 C CA . PRO B 1 54 ? 27.00500 98.07000 -26.68500 1.000 23.62398 44 PRO B CA 1
ATOM 7135 C C . PRO B 1 54 ? 27.98100 96.97600 -26.26500 1.000 23.73978 44 PRO B C 1
ATOM 7136 O O . PRO B 1 54 ? 28.85300 97.17300 -25.41500 1.000 23.23709 44 PRO B O 1
ATOM 7147 N N . VAL B 1 55 ? 27.78900 95.79700 -26.85400 1.000 24.48461 45 VAL B N 1
ATOM 7148 C CA . VAL B 1 55 ? 28.76300 94.71700 -26.76600 1.000 24.79517 45 VAL B CA 1
ATOM 7149 C C . VAL B 1 55 ? 29.62300 94.82400 -28.01100 1.000 25.23207 45 VAL B C 1
ATOM 7150 O O . VAL B 1 55 ? 29.08700 94.95600 -29.12400 1.000 25.74792 45 VAL B O 1
ATOM 7163 N N . LEU B 1 56 ? 30.93300 94.75500 -27.84400 1.000 25.12416 46 LEU B N 1
ATOM 7164 C CA . LEU B 1 56 ? 31.80800 94.83900 -29.00200 1.000 25.65054 46 LEU B CA 1
ATOM 7165 C C . LEU B 1 56 ? 31.60700 93.63400 -29.91000 1.000 26.70856 46 LEU B C 1
ATOM 7166 O O . LEU B 1 56 ? 31.28700 92.53200 -29.44900 1.000 27.02965 46 LEU B O 1
ATOM 7182 N N A THR B 1 57 ? 31.80500 93.84400 -31.21100 0.830 19.63403 47 THR B N 1
ATOM 7183 N N B THR B 1 57 ? 31.83000 93.84200 -31.21200 0.170 19.56560 47 THR B N 1
ATOM 7184 C CA A THR B 1 57 ? 31.67900 92.73800 -32.15900 0.830 19.16818 47 THR B CA 1
ATOM 7185 C CA B THR B 1 57 ? 31.68000 92.74900 -32.16900 0.170 20.59730 47 THR B CA 1
ATOM 7186 C C A THR B 1 57 ? 32.70600 91.64400 -31.90200 0.830 21.90272 47 THR B C 1
ATOM 7187 C C B THR B 1 57 ? 32.70300 91.64700 -31.92000 0.170 21.06578 47 THR B C 1
ATOM 7188 O O A THR B 1 57 ? 32.38300 90.45100 -31.95600 0.830 21.27370 47 THR B O 1
ATOM 7189 O O B THR B 1 57 ? 32.38500 90.45700 -32.03000 0.170 21.85272 47 THR B O 1
ATOM 7210 N N . SER B 1 58 ? 33.94200 92.02300 -31.59000 1.000 20.07356 48 SER B N 1
ATOM 7211 C CA . SER B 1 58 ? 34.95000 91.02300 -31.27500 1.000 22.08959 48 SER B CA 1
ATOM 7212 C C . SER B 1 58 ? 34.52800 90.18600 -30.07200 1.000 19.18134 48 SER B C 1
ATOM 7213 O O . SER B 1 58 ? 34.79300 88.97600 -30.01400 1.000 19.97091 48 SER B O 1
ATOM 7222 N N . VAL B 1 59 ? 33.93100 90.81900 -29.06800 1.000 18.67076 49 VAL B N 1
ATOM 7223 C CA . VAL B 1 59 ? 33.45800 90.10400 -27.89000 1.000 17.26269 49 VAL B CA 1
ATOM 7224 C C . VAL B 1 59 ? 32.35000 89.12400 -28.24300 1.000 17.34954 49 VAL B C 1
ATOM 7225 O O . VAL B 1 59 ? 32.38200 87.97300 -27.80500 1.000 18.13122 49 VAL B O 1
ATOM 7238 N N . LYS B 1 60 ? 31.35200 89.55800 -29.01600 1.000 17.74959 50 LYS B N 1
ATOM 7239 C CA . LYS B 1 60 ? 30.29400 88.63300 -29.43800 1.000 19.88669 50 LYS B CA 1
ATOM 7240 C C . LYS B 1 60 ? 30.87100 87.44600 -30.18700 1.000 20.43939 50 LYS B C 1
ATOM 7241 O O . LYS B 1 60 ? 30.44500 86.30200 -29.96700 1.000 21.16053 50 LYS B O 1
ATOM 7260 N N . LYS B 1 61 ? 31.83700 87.69400 -31.08100 1.000 18.93921 51 LYS B N 1
ATOM 7261 C CA . LYS B 1 61 ? 32.46900 86.60500 -31.81800 1.000 21.08683 51 LYS B CA 1
ATOM 7262 C C . LYS B 1 61 ? 33.19000 85.64700 -30.88700 1.000 20.29463 51 LYS B C 1
ATOM 7263 O O . LYS B 1 61 ? 33.10500 84.41600 -31.04800 1.000 21.82113 51 LYS B O 1
ATOM 7282 N N . ALA B 1 62 ? 33.86900 86.17600 -29.88000 1.000 18.56285 52 ALA B N 1
ATOM 7283 C CA . ALA B 1 62 ? 34.55400 85.30900 -28.94200 1.000 18.64180 52 ALA B CA 1
ATOM 7284 C C . ALA B 1 62 ? 33.55400 84.51900 -28.11800 1.000 17.64695 52 ALA B C 1
ATOM 7285 O O . ALA B 1 62 ? 33.78100 83.34300 -27.80600 1.000 18.88920 52 ALA B O 1
ATOM 7292 N N . GLU B 1 63 ? 32.46300 85.15700 -27.71300 1.000 18.14701 53 GLU B N 1
ATOM 7293 C CA . GLU B 1 63 ? 31.46600 84.45900 -26.91700 1.000 17.71538 53 GLU B CA 1
ATOM 7294 C C . GLU B 1 63 ? 30.81100 83.34100 -27.72400 1.000 19.46296 53 GLU B C 1
ATOM 7295 O O . GLU B 1 63 ? 30.46800 82.29200 -27.16000 1.000 19.19713 53 GLU B O 1
ATOM 7307 N N A GLN B 1 64 ? 30.59200 83.55500 -29.01900 0.480 18.99448 54 GLN B N 1
ATOM 7308 N N B GLN B 1 64 ? 30.65200 83.53700 -29.03800 0.520 18.53390 54 GLN B N 1
ATOM 7309 C CA A GLN B 1 64 ? 30.07200 82.48200 -29.86000 0.480 19.26820 54 GLN B CA 1
ATOM 7310 C CA B GLN B 1 64 ? 30.06900 82.50700 -29.89900 0.520 19.28662 54 GLN B CA 1
ATOM 7311 C C A GLN B 1 64 ? 31.04300 81.31100 -29.86100 0.480 20.25779 54 GLN B C 1
ATOM 7312 C C B GLN B 1 64 ? 31.01600 81.32400 -30.04000 0.520 21.80534 54 GLN B C 1
ATOM 7313 O O A GLN B 1 64 ? 30.65300 80.15300 -29.65600 0.480 19.89722 54 GLN B O 1
ATOM 7314 O O B GLN B 1 64 ? 30.57600 80.16900 -30.10600 0.520 20.18146 54 GLN B O 1
ATOM 7341 N N . TYR B 1 65 ? 32.32300 81.60100 -30.07900 1.000 22.06327 55 TYR B N 1
ATOM 7342 C CA . TYR B 1 65 ? 33.33300 80.54600 -30.06900 1.000 22.51332 55 TYR B CA 1
ATOM 7343 C C . TYR B 1 65 ? 33.33100 79.78600 -28.73900 1.000 20.49729 55 TYR B C 1
ATOM 7344 O O . TYR B 1 65 ? 33.37000 78.54200 -28.72500 1.000 20.98682 55 TYR B O 1
ATOM 7363 N N . LEU B 1 66 ? 33.28200 80.50100 -27.61900 1.000 20.03671 56 LEU B N 1
ATOM 7364 C CA . LEU B 1 66 ? 33.25000 79.83400 -26.31600 1.000 20.28674 56 LEU B CA 1
ATOM 7365 C C . LEU B 1 66 ? 32.00500 78.95900 -26.17000 1.000 22.44752 56 LEU B C 1
ATOM 7366 O O . LEU B 1 66 ? 32.08000 77.82100 -25.67900 1.000 20.75258 56 LEU B O 1
ATOM 7382 N N . LEU B 1 67 ? 30.85900 79.44900 -26.61300 1.000 20.64204 57 LEU B N 1
ATOM 7383 C CA . LEU B 1 67 ? 29.62300 78.68900 -26.48100 1.000 21.26317 57 LEU B CA 1
ATOM 7384 C C . LEU B 1 67 ? 29.72100 77.36900 -27.22000 1.000 21.32107 57 LEU B C 1
ATOM 7385 O O . LEU B 1 67 ? 29.27300 76.32900 -26.71800 1.000 23.25288 57 LEU B O 1
ATOM 7401 N N . GLU B 1 68 ? 30.33700 77.38200 -28.39000 1.000 20.27095 58 GLU B N 1
ATOM 7402 C CA . GLU B 1 68 ? 30.37300 76.20300 -29.22400 1.000 21.57900 58 GLU B CA 1
ATOM 7403 C C . GLU B 1 68 ? 31.51900 75.26900 -28.89200 1.000 22.56333 58 GLU B C 1
ATOM 7404 O O . GLU B 1 68 ? 31.49100 74.12100 -29.33600 1.000 28.89567 58 GLU B O 1
ATOM 7416 N N . ASN B 1 69 ? 32.50400 75.70600 -28.12300 1.000 21.67112 59 ASN B N 1
ATOM 7417 C CA . ASN B 1 69 ? 33.71000 74.92600 -27.88300 1.000 21.96589 59 ASN B CA 1
ATOM 7418 C C . ASN B 1 69 ? 33.99800 74.62100 -26.42400 1.000 24.96098 59 ASN B C 1
ATOM 7419 O O . ASN B 1 69 ? 34.70800 73.64600 -26.16900 1.000 26.35589 59 ASN B O 1
ATOM 7430 N N . GLU B 1 70 ? 33.48000 75.39300 -25.46900 1.000 22.27645 60 GLU B N 1
ATOM 7431 C CA . GLU B 1 70 ? 33.70800 75.06500 -24.06500 1.000 21.68427 60 GLU B CA 1
ATOM 7432 C C . GLU B 1 70 ? 33.04300 73.74500 -23.71900 1.000 21.87640 60 GLU B C 1
ATOM 7433 O O . GLU B 1 70 ? 31.88700 73.51300 -24.07100 1.000 25.34524 60 GLU B O 1
ATOM 7445 N N . THR B 1 71 ? 33.77500 72.86000 -23.05800 1.000 22.38173 61 THR B N 1
ATOM 7446 C CA . THR B 1 71 ? 33.21700 71.57700 -22.64900 1.000 22.85284 61 THR B CA 1
ATOM 7447 C C . THR B 1 71 ? 33.18900 71.38800 -21.13700 1.000 23.78716 61 THR B C 1
ATOM 7448 O O . THR B 1 71 ? 32.73400 70.33500 -20.67500 1.000 25.78740 61 THR B O 1
ATOM 7459 N N . THR B 1 72 ? 33.66800 72.35900 -20.36200 1.000 21.47109 62 THR B N 1
ATOM 7460 C CA . THR B 1 72 ? 33.66900 72.27700 -18.90400 1.000 19.93933 62 THR B CA 1
ATOM 7461 C C . THR B 1 72 ? 33.59200 73.68000 -18.32100 1.000 22.29487 62 THR B C 1
ATOM 7462 O O . THR B 1 72 ? 33.91400 74.67700 -18.96800 1.000 21.47109 62 THR B O 1
ATOM 7473 N N . LYS B 1 73 ? 33.10400 73.74500 -17.09900 1.000 19.76826 63 LYS B N 1
ATOM 7474 C CA . LYS B 1 73 ? 33.16900 74.94300 -16.28200 1.000 16.99424 63 LYS B CA 1
ATOM 7475 C C . LYS B 1 73 ? 34.03800 74.71200 -15.05100 1.000 16.86001 63 LYS B C 1
ATOM 7476 O O . LYS B 1 73 ? 33.92200 75.44600 -14.06700 1.000 15.87568 63 LYS B O 1
ATOM 7495 N N . SER B 1 74 ? 34.91900 73.72200 -15.08000 1.000 17.18374 64 SER B N 1
ATOM 7496 C CA . SER B 1 74 ? 35.72300 73.43500 -13.90300 1.000 15.97043 64 SER B CA 1
ATOM 7497 C C . SER B 1 74 ? 36.53700 74.64100 -13.45900 1.000 16.70736 64 SER B C 1
ATOM 7498 O O . SER B 1 74 ? 37.01200 75.43800 -14.26700 1.000 15.69935 64 SER B O 1
ATOM 7506 N N . TYR B 1 75 ? 36.70100 74.76300 -12.14500 1.000 16.59156 65 TYR B N 1
ATOM 7507 C CA . TYR B 1 75 ? 37.40900 75.90300 -11.58000 1.000 16.81264 65 TYR B CA 1
ATOM 7508 C C . TYR B 1 75 ? 38.71600 76.21300 -12.30000 1.000 16.02570 65 TYR B C 1
ATOM 7509 O O . TYR B 1 75 ? 39.52400 75.32600 -12.57800 1.000 17.20742 65 TYR B O 1
ATOM 7527 N N . LEU B 1 76 ? 38.92300 77.49800 -12.55600 1.000 15.28088 66 LEU B N 1
ATOM 7528 C CA . LEU B 1 76 ? 40.24600 77.95800 -12.93200 1.000 14.79397 66 LEU B CA 1
ATOM 7529 C C . LEU B 1 76 ? 41.17400 77.83500 -11.73800 1.000 17.11531 66 LEU B C 1
ATOM 7530 O O . LEU B 1 76 ? 40.74000 77.74100 -10.58300 1.000 18.75498 66 LEU B O 1
ATOM 7546 N N . GLY B 1 77 ? 42.46900 77.87600 -12.00400 1.000 18.32071 67 GLY B N 1
ATOM 7547 C CA . GLY B 1 77 ? 43.39600 78.10000 -10.91900 1.000 16.94686 67 GLY B CA 1
ATOM 7548 C C . GLY B 1 77 ? 43.08800 79.40400 -10.20500 1.000 16.39417 67 GLY B C 1
ATOM 7549 O O . GLY B 1 77 ? 42.40600 80.29200 -10.72100 1.000 17.12320 67 GLY B O 1
ATOM 7553 N N . ILE B 1 78 ? 43.62400 79.51100 -8.99400 1.000 16.68368 68 ILE B N 1
ATOM 7554 C CA . ILE B 1 78 ? 43.40200 80.69000 -8.17900 1.000 15.28614 68 ILE B CA 1
ATOM 7555 C C . ILE B 1 78 ? 43.82100 81.94000 -8.94000 1.000 16.65736 68 ILE B C 1
ATOM 7556 O O . ILE B 1 78 ? 43.19300 82.99700 -8.80400 1.000 17.26796 68 ILE B O 1
ATOM 7572 N N . ASP B 1 79 ? 44.89700 81.84400 -9.73500 1.000 16.34679 69 ASP B N 1
ATOM 7573 C CA . ASP B 1 79 ? 45.42800 82.92900 -10.55400 1.000 16.96002 69 ASP B CA 1
ATOM 7574 C C . ASP B 1 79 ? 44.80100 83.02700 -11.94900 1.000 17.21269 69 ASP B C 1
ATOM 7575 O O . ASP B 1 79 ? 45.16600 83.92700 -12.71800 1.000 17.44956 69 ASP B O 1
ATOM 7584 N N . GLY B 1 80 ? 43.83900 82.15100 -12.27900 1.000 17.25480 70 GLY B N 1
ATOM 7585 C CA . GLY B 1 80 ? 43.06900 82.26900 -13.53000 1.000 16.49155 70 GLY B CA 1
ATOM 7586 C C . GLY B 1 80 ? 43.70700 81.59400 -14.73000 1.000 16.83106 70 GLY B C 1
ATOM 7587 O O . GLY B 1 80 ? 44.57300 80.71600 -14.61500 1.000 19.04712 70 GLY B O 1
ATOM 7591 N N . ILE B 1 81 ? 43.30500 82.05000 -15.91400 1.000 16.97845 71 ILE B N 1
ATOM 7592 C CA . ILE B 1 81 ? 43.69000 81.40300 -17.17000 1.000 18.28913 71 ILE B CA 1
ATOM 7593 C C . ILE B 1 81 ? 45.14000 81.76900 -17.47900 1.000 19.08133 71 ILE B C 1
ATOM 7594 O O . ILE B 1 81 ? 45.44900 82.96700 -17.58900 1.000 18.14174 71 ILE B O 1
ATOM 7610 N N . PRO B 1 82 ? 46.03600 80.79100 -17.69900 1.000 19.23135 72 PRO B N 1
ATOM 7611 C CA . PRO B 1 82 ? 47.44100 81.14200 -17.96800 1.000 20.06303 72 PRO B CA 1
ATOM 7612 C C . PRO B 1 82 ? 47.63500 82.05500 -19.17000 1.000 20.39991 72 PRO B C 1
ATOM 7613 O O . PRO B 1 82 ? 48.39500 83.03400 -19.08700 1.000 21.63427 72 PRO B O 1
ATOM 7624 N N . GLU B 1 83 ? 46.95300 81.78500 -20.28900 1.000 21.41582 73 GLU B N 1
ATOM 7625 C CA . GLU B 1 83 ? 47.10600 82.63000 -21.47100 1.000 21.50004 73 GLU B CA 1
ATOM 7626 C C . GLU B 1 83 ? 46.66200 84.06100 -21.19700 1.000 20.73153 73 GLU B C 1
ATOM 7627 O O . GLU B 1 83 ? 47.23700 85.01500 -21.74400 1.000 20.81575 73 GLU B O 1
ATOM 7639 N N . PHE B 1 84 ? 45.63200 84.23700 -20.37400 1.000 18.95500 74 PHE B N 1
ATOM 7640 C CA . PHE B 1 84 ? 45.23600 85.58900 -19.97800 1.000 18.27071 74 PHE B CA 1
ATOM 7641 C C . PHE B 1 84 ? 46.36600 86.32300 -19.26500 1.000 18.19965 74 PHE B C 1
ATOM 7642 O O . PHE B 1 84 ? 46.57800 87.52200 -19.50300 1.000 18.61285 74 PHE B O 1
ATOM 7659 N N . GLY B 1 85 ? 47.07800 85.64300 -18.36200 1.000 20.24463 75 GLY B N 1
ATOM 7660 C CA . GLY B 1 85 ? 48.17800 86.28800 -17.66800 1.000 19.17082 75 GLY B CA 1
ATOM 7661 C C . GLY B 1 85 ? 49.32100 86.64300 -18.60400 1.000 19.98144 75 GLY B C 1
ATOM 7662 O O . GLY B 1 85 ? 49.87700 87.74300 -18.52100 1.000 20.74206 75 GLY B O 1
ATOM 7666 N N . ARG B 1 86 ? 49.63700 85.75100 -19.54500 1.000 19.77089 76 ARG B N 1
ATOM 7667 C CA . ARG B 1 86 ? 50.70500 86.02000 -20.51000 1.000 20.71574 76 ARG B CA 1
ATOM 7668 C C . ARG B 1 86 ? 50.35400 87.23500 -21.35200 1.000 23.17656 76 ARG B C 1
ATOM 7669 O O . ARG B 1 86 ? 51.17600 88.14200 -21.55200 1.000 23.43185 76 ARG B O 1
ATOM 7690 N N . CYS B 1 87 ? 49.12800 87.25200 -21.87100 1.000 21.12368 77 CYS B N 1
ATOM 7691 C CA . CYS B 1 87 ? 48.71600 88.33600 -22.75200 1.000 21.75007 77 CYS B CA 1
ATOM 7692 C C . CYS B 1 87 ? 48.67600 89.65800 -21.99600 1.000 20.78417 77 CYS B C 1
ATOM 7693 O O . CYS B 1 87 ? 49.03800 90.70700 -22.55900 1.000 20.97366 77 CYS B O 1
ATOM 7701 N N . THR B 1 88 ? 48.30100 89.61300 -20.71300 1.000 19.46822 78 THR B N 1
ATOM 7702 C CA . THR B 1 88 ? 48.30900 90.80400 -19.86800 1.000 18.33914 78 THR B CA 1
ATOM 7703 C C . THR B 1 88 ? 49.72100 91.35500 -19.68600 1.000 18.74708 78 THR B C 1
ATOM 7704 O O . THR B 1 88 ? 49.95100 92.55700 -19.82900 1.000 19.16555 78 THR B O 1
ATOM 7715 N N . GLN B 1 89 ? 50.68400 90.49500 -19.36600 1.000 18.56022 79 GLN B N 1
ATOM 7716 C CA . GLN B 1 89 ? 52.03900 90.99700 -19.17800 1.000 19.36558 79 GLN B CA 1
ATOM 7717 C C . GLN B 1 89 ? 52.58200 91.60500 -20.45400 1.000 19.62613 79 GLN B C 1
ATOM 7718 O O . GLN B 1 89 ? 53.32300 92.58800 -20.40700 1.000 21.20790 79 GLN B O 1
ATOM 7732 N N . GLU B 1 90 ? 52.26100 91.01400 -21.60000 1.000 20.94998 80 GLU B N 1
ATOM 7733 C CA . GLU B 1 90 ? 52.70800 91.59600 -22.86700 1.000 22.88705 80 GLU B CA 1
ATOM 7734 C C . GLU B 1 90 ? 52.10800 92.97900 -23.10900 1.000 21.66848 80 GLU B C 1
ATOM 7735 O O . GLU B 1 90 ? 52.81000 93.89500 -23.55100 1.000 23.11866 80 GLU B O 1
ATOM 7747 N N . LEU B 1 91 ? 50.81200 93.16200 -22.80400 1.000 20.54203 81 LEU B N 1
ATOM 7748 C CA . LEU B 1 91 ? 50.18600 94.46900 -22.96800 1.000 19.84195 81 LEU B CA 1
ATOM 7749 C C . LEU B 1 91 ? 50.80900 95.48500 -22.02900 1.000 20.37359 81 LEU B C 1
ATOM 7750 O O . LEU B 1 91 ? 51.01100 96.64700 -22.39600 1.000 22.41068 81 LEU B O 1
ATOM 7766 N N . LEU B 1 92 ? 51.05900 95.07700 -20.78400 1.000 20.07092 82 LEU B N 1
ATOM 7767 C CA . LEU B 1 92 ? 51.60700 96.00900 -19.80700 1.000 20.76048 82 LEU B CA 1
ATOM 7768 C C . LEU B 1 92 ? 53.04600 96.38800 -20.13300 1.000 21.71849 82 LEU B C 1
ATOM 7769 O O . LEU B 1 92 ? 53.40200 97.57300 -20.10700 1.000 22.10275 82 LEU B O 1
ATOM 7785 N N . PHE B 1 93 ? 53.90600 95.39100 -20.36700 1.000 21.05262 83 PHE B N 1
ATOM 7786 C CA . PHE B 1 93 ? 55.34500 95.59100 -20.35600 1.000 20.68679 83 PHE B CA 1
ATOM 7787 C C . PHE B 1 93 ? 55.97400 95.53600 -21.73200 1.000 22.89758 83 PHE B C 1
ATOM 7788 O O . PHE B 1 93 ? 57.10700 96.00000 -21.89100 1.000 26.21903 83 PHE B O 1
ATOM 7805 N N . GLY B 1 94 ? 55.26300 95.00400 -22.72400 1.000 24.05561 84 GLY B N 1
ATOM 7806 C CA . GLY B 1 94 ? 55.80400 94.81700 -24.06000 1.000 26.05059 84 GLY B CA 1
ATOM 7807 C C . GLY B 1 94 ? 56.32200 93.40500 -24.26400 1.000 28.20085 84 GLY B C 1
ATOM 7808 O O . GLY B 1 94 ? 56.96500 92.85400 -23.37500 1.000 29.19307 84 GLY B O 1
ATOM 7812 N N . LYS B 1 95 ? 56.00700 92.78000 -25.39400 1.000 35.21484 85 LYS B N 1
ATOM 7813 C CA . LYS B 1 95 ? 56.57100 91.46900 -25.69800 1.000 35.45171 85 LYS B CA 1
ATOM 7814 C C . LYS B 1 95 ? 58.09200 91.55700 -25.67600 1.000 35.22011 85 LYS B C 1
ATOM 7815 O O . LYS B 1 95 ? 58.67500 92.50400 -26.20900 1.000 35.64121 85 LYS B O 1
ATOM 7834 N N . GLY B 1 96 ? 58.73200 90.61500 -24.99500 1.000 36.65186 86 GLY B N 1
ATOM 7835 C CA . GLY B 1 96 ? 60.18400 90.64600 -24.95300 1.000 40.48390 86 GLY B CA 1
ATOM 7836 C C . GLY B 1 96 ? 60.77000 91.58700 -23.92300 1.000 36.38341 86 GLY B C 1
ATOM 7837 O O . GLY B 1 96 ? 61.99200 91.78400 -23.90200 1.000 38.81001 86 GLY B O 1
ATOM 7841 N N A SER B 1 97 ? 59.92300 92.19800 -23.09000 0.760 32.44346 87 SER B N 1
ATOM 7842 N N B SER B 1 97 ? 59.94900 92.18700 -23.08100 0.240 32.31713 87 SER B N 1
ATOM 7843 C CA A SER B 1 97 ? 60.37200 92.94700 -21.92200 0.760 32.24344 87 SER B CA 1
ATOM 7844 C CA B SER B 1 97 ? 60.48400 93.03800 -22.03400 0.240 31.32490 87 SER B CA 1
ATOM 7845 C C A SER B 1 97 ? 61.33800 92.11500 -21.08900 0.760 27.92713 87 SER B C 1
ATOM 7846 C C B SER B 1 97 ? 61.26500 92.19800 -21.03100 0.240 29.33256 87 SER B C 1
ATOM 7847 O O A SER B 1 97 ? 61.14800 90.91000 -20.91200 0.760 30.33531 87 SER B O 1
ATOM 7848 O O B SER B 1 97 ? 60.89200 91.06600 -20.71200 0.240 27.85344 87 SER B O 1
ATOM 7863 N N . ALA B 1 98 ? 62.35400 92.77200 -20.52600 1.000 28.95094 88 ALA B N 1
ATOM 7864 C CA . ALA B 1 98 ? 63.20500 92.06800 -19.56800 1.000 30.46164 88 ALA B CA 1
ATOM 7865 C C . ALA B 1 98 ? 62.41400 91.51500 -18.37900 1.000 32.04604 88 ALA B C 1
ATOM 7866 O O . ALA B 1 98 ? 62.74500 90.43500 -17.87300 1.000 33.20408 88 ALA B O 1
ATOM 7874 N N . LEU B 1 99 ? 61.35700 92.20900 -17.92200 1.000 30.28267 89 LEU B N 1
ATOM 7875 C CA . LEU B 1 99 ? 60.61100 91.68600 -16.77400 1.000 28.35086 89 LEU B CA 1
ATOM 7876 C C . LEU B 1 99 ? 60.04800 90.30000 -17.07500 1.000 31.23805 89 LEU B C 1
ATOM 7877 O O . LEU B 1 99 ? 59.95100 89.43800 -16.18600 1.000 33.61728 89 LEU B O 1
ATOM 7893 N N . ILE B 1 100 ? 59.62200 90.08600 -18.31200 1.000 27.39022 90 ILE B N 1
ATOM 7894 C CA . ILE B 1 100 ? 59.06900 88.80100 -18.69400 1.000 27.11124 90 ILE B CA 1
ATOM 7895 C C . ILE B 1 100 ? 60.18700 87.79800 -18.91900 1.000 29.71945 90 ILE B C 1
ATOM 7896 O O . ILE B 1 100 ? 60.13000 86.67300 -18.41800 1.000 29.73524 90 ILE B O 1
ATOM 7912 N N . ASN B 1 101 ? 61.23800 88.20400 -19.64300 1.000 29.37467 91 ASN B N 1
ATOM 7913 C CA . ASN B 1 101 ? 62.36700 87.31300 -19.90000 1.000 30.16424 91 ASN B CA 1
ATOM 7914 C C . ASN B 1 101 ? 63.01000 86.83200 -18.60900 1.000 31.34596 91 ASN B C 1
ATOM 7915 O O . ASN B 1 101 ? 63.41300 85.66800 -18.50800 1.000 33.35936 91 ASN B O 1
ATOM 7926 N N . ASP B 1 102 ? 63.15500 87.72200 -17.63000 1.000 29.15359 92 ASP B N 1
ATOM 7927 C CA . ASP B 1 102 ? 63.76900 87.39700 -16.34900 1.000 30.98276 92 ASP B CA 1
ATOM 7928 C C . ASP B 1 102 ? 62.78700 86.77100 -15.35600 1.000 28.66143 92 ASP B C 1
ATOM 7929 O O . ASP B 1 102 ? 63.18600 86.49000 -14.22100 1.000 29.73261 92 ASP B O 1
ATOM 7938 N N . LYS B 1 103 ? 61.51500 86.56600 -15.73400 1.000 28.37192 93 LYS B N 1
ATOM 7939 C CA . LYS B 1 103 ? 60.53000 85.89300 -14.87300 1.000 27.75606 93 LYS B CA 1
ATOM 7940 C C . LYS B 1 103 ? 60.38200 86.61800 -13.54400 1.000 27.55340 93 LYS B C 1
ATOM 7941 O O . LYS B 1 103 ? 60.27400 86.00300 -12.48000 1.000 28.37981 93 LYS B O 1
ATOM 7960 N N . ARG B 1 104 ? 60.33900 87.94700 -13.62300 1.000 25.03204 94 ARG B N 1
ATOM 7961 C CA . ARG B 1 104 ? 60.18000 88.79500 -12.46200 1.000 24.43987 94 ARG B CA 1
ATOM 7962 C C . ARG B 1 104 ? 58.73400 89.16300 -12.18800 1.000 22.18960 94 ARG B C 1
ATOM 7963 O O . ARG B 1 104 ? 58.48400 89.84500 -11.19000 1.000 22.82915 94 ARG B O 1
ATOM 7984 N N . ALA B 1 105 ? 57.78800 88.78600 -13.05900 1.000 21.35792 95 ALA B N 1
ATOM 7985 C CA . ALA B 1 105 ? 56.39600 89.21300 -12.93000 1.000 19.43927 95 ALA B CA 1
ATOM 7986 C C . ALA B 1 105 ? 55.46300 88.01000 -12.85100 1.000 19.71035 95 ALA B C 1
ATOM 7987 O O . ALA B 1 105 ? 55.66100 87.01000 -13.55000 1.000 22.66597 95 ALA B O 1
ATOM 7994 N N . ARG B 1 106 ? 54.45700 88.10700 -11.97300 1.000 18.82077 96 ARG B N 1
ATOM 7995 C CA . ARG B 1 106 ? 53.41500 87.09900 -11.85100 1.000 18.98395 96 ARG B CA 1
ATOM 7996 C C . ARG B 1 106 ? 52.08300 87.81000 -11.89400 1.000 18.66286 96 ARG B C 1
ATOM 7997 O O . ARG B 1 106 ? 51.92400 88.86800 -11.27900 1.000 19.24188 96 ARG B O 1
ATOM 8018 N N . THR B 1 107 ? 51.12100 87.22400 -12.59600 1.000 17.24164 97 THR B N 1
ATOM 8019 C CA . THR B 1 107 ? 49.81500 87.82200 -12.79300 1.000 16.61788 97 THR B CA 1
ATOM 8020 C C . THR B 1 107 ? 48.71200 86.89400 -12.32800 1.000 16.20730 97 THR B C 1
ATOM 8021 O O . THR B 1 107 ? 48.69200 85.70600 -12.67400 1.000 17.91803 97 THR B O 1
ATOM 8032 N N . ALA B 1 108 ? 47.79800 87.45800 -11.54600 1.000 15.95464 98 ALA B N 1
ATOM 8033 C CA . ALA B 1 108 ? 46.54200 86.82200 -11.19500 1.000 15.45458 98 ALA B CA 1
ATOM 8034 C C . ALA B 1 108 ? 45.41600 87.53700 -11.92700 1.000 15.52564 98 ALA B C 1
ATOM 8035 O O . ALA B 1 108 ? 45.23500 88.74900 -11.77500 1.000 16.08097 98 ALA B O 1
ATOM 8042 N N . GLN B 1 109 ? 44.62600 86.78300 -12.67100 1.000 15.46248 99 GLN B N 1
ATOM 8043 C CA . GLN B 1 109 ? 43.33700 87.27300 -13.15500 1.000 14.97031 99 GLN B CA 1
ATOM 8044 C C . GLN B 1 109 ? 42.42300 87.55400 -11.97100 1.000 14.71765 99 GLN B C 1
ATOM 8045 O O . GLN B 1 109 ? 42.36700 86.75200 -11.04300 1.000 16.20993 99 GLN B O 1
ATOM 8059 N N . THR B 1 110 ? 41.70900 88.67900 -11.97600 1.000 14.20706 100 THR B N 1
ATOM 8060 C CA . THR B 1 110 ? 40.87300 89.09900 -10.86000 1.000 13.49645 100 THR B CA 1
ATOM 8061 C C . THR B 1 110 ? 39.51400 89.54500 -11.35800 1.000 14.75976 100 THR B C 1
ATOM 8062 O O . THR B 1 110 ? 39.32500 89.83100 -12.55100 1.000 14.11495 100 THR B O 1
ATOM 8073 N N . PRO B 1 111 ? 38.54600 89.67000 -10.44700 1.000 13.02797 101 PRO B N 1
ATOM 8074 C CA . PRO B 1 111 ? 37.22300 90.22200 -10.80100 1.000 13.16483 101 PRO B CA 1
ATOM 8075 C C . PRO B 1 111 ? 37.30800 91.73600 -10.88800 1.000 13.91229 101 PRO B C 1
ATOM 8076 O O . PRO B 1 111 ? 37.02400 92.48000 -9.94800 1.000 14.78082 101 PRO B O 1
ATOM 8087 N N . GLY B 1 112 ? 37.69100 92.19100 -12.07400 1.000 13.26221 102 GLY B N 1
ATOM 8088 C CA . GLY B 1 112 ? 37.84400 93.59600 -12.37000 1.000 13.93861 102 GLY B CA 1
ATOM 8089 C C . GLY B 1 112 ? 39.11800 94.19500 -11.83800 1.000 13.00429 102 GLY B C 1
ATOM 8090 O O . GLY B 1 112 ? 39.87600 93.58200 -11.08200 1.000 13.84912 102 GLY B O 1
ATOM 8094 N N . GLY B 1 113 ? 39.35200 95.43100 -12.26000 1.000 13.88597 103 GLY B N 1
ATOM 8095 C CA . GLY B 1 113 ? 40.41100 96.22200 -11.67000 1.000 15.41510 103 GLY B CA 1
ATOM 8096 C C . GLY B 1 113 ? 40.21500 96.47000 -10.19000 1.000 13.19115 103 GLY B C 1
ATOM 8097 O O . GLY B 1 113 ? 41.19000 96.51700 -9.44000 1.000 14.09652 103 GLY B O 1
ATOM 8101 N N . THR B 1 114 ? 38.96100 96.63100 -9.75500 1.000 13.32011 104 THR B N 1
ATOM 8102 C CA . THR B 1 114 ? 38.69700 96.82400 -8.32600 1.000 12.33052 104 THR B CA 1
ATOM 8103 C C . THR B 1 114 ? 39.15100 95.59500 -7.54900 1.000 12.65161 104 THR B C 1
ATOM 8104 O O . THR B 1 114 ? 39.82600 95.70300 -6.52300 1.000 13.18326 104 THR B O 1
ATOM 8115 N N . GLY B 1 115 ? 38.78700 94.40600 -8.03100 1.000 12.74899 105 GLY B N 1
ATOM 8116 C CA . GLY B 1 115 ? 39.23900 93.20500 -7.36400 1.000 12.91480 105 GLY B CA 1
ATOM 8117 C C . GLY B 1 115 ? 40.75000 93.15600 -7.30200 1.000 12.96218 105 GLY B C 1
ATOM 8118 O O . GLY B 1 115 ? 41.33000 92.72600 -6.28800 1.000 13.92019 105 GLY B O 1
ATOM 8122 N N . ALA B 1 116 ? 41.43700 93.56500 -8.38300 1.000 13.88597 106 ALA B N 1
ATOM 8123 C CA . ALA B 1 116 ? 42.88900 93.57700 -8.34000 1.000 14.65975 106 ALA B CA 1
ATOM 8124 C C . ALA B 1 116 ? 43.42600 94.56800 -7.30800 1.000 13.48329 106 ALA B C 1
ATOM 8125 O O . ALA B 1 116 ? 44.41800 94.26800 -6.63600 1.000 14.68344 106 ALA B O 1
ATOM 8132 N N . LEU B 1 117 ? 42.79300 95.73900 -7.16000 1.000 14.08600 107 LEU B N 1
ATOM 8133 C CA . LEU B 1 117 ? 43.23400 96.69700 -6.14600 1.000 14.53079 107 LEU B CA 1
ATOM 8134 C C . LEU B 1 117 ? 43.06800 96.12100 -4.74600 1.000 13.58594 107 LEU B C 1
ATOM 8135 O O . LEU B 1 117 ? 43.93700 96.30600 -3.88000 1.000 14.82556 107 LEU B O 1
ATOM 8151 N N . ARG B 1 118 ? 41.93200 95.47400 -4.48200 1.000 13.57804 108 ARG B N 1
ATOM 8152 C CA . ARG B 1 118 ? 41.69000 94.91800 -3.15300 1.000 13.17010 108 ARG B CA 1
ATOM 8153 C C . ARG B 1 118 ? 42.61700 93.75000 -2.86100 1.000 13.31748 108 ARG B C 1
ATOM 8154 O O . ARG B 1 118 ? 43.14700 93.63800 -1.74400 1.000 14.29391 108 ARG B O 1
ATOM 8175 N N . VAL B 1 119 ? 42.83100 92.86200 -3.83300 1.000 13.33854 109 VAL B N 1
ATOM 8176 C CA . VAL B 1 119 ? 43.79800 91.78300 -3.65600 1.000 13.88334 109 VAL B CA 1
ATOM 8177 C C . VAL B 1 119 ? 45.18000 92.34400 -3.35700 1.000 14.97031 109 VAL B C 1
ATOM 8178 O O . VAL B 1 119 ? 45.87700 91.85300 -2.46600 1.000 15.37036 109 VAL B O 1
ATOM 8191 N N . ALA B 1 120 ? 45.59300 93.37900 -4.08400 1.000 14.58869 110 ALA B N 1
ATOM 8192 C CA . ALA B 1 120 ? 46.89300 93.98600 -3.83700 1.000 15.51248 110 ALA B CA 1
ATOM 8193 C C . ALA B 1 120 ? 46.94600 94.55700 -2.43700 1.000 14.63080 110 ALA B C 1
ATOM 8194 O O . ALA B 1 120 ? 47.92900 94.34700 -1.71700 1.000 15.42300 110 ALA B O 1
ATOM 8201 N N . ALA B 1 121 ? 45.88800 95.23600 -2.01000 1.000 15.02558 111 ALA B N 1
ATOM 8202 C CA . ALA B 1 121 ? 45.88600 95.88600 -0.70900 1.000 15.96254 111 ALA B CA 1
ATOM 8203 C C . ALA B 1 121 ? 45.89100 94.85800 0.41900 1.000 15.65460 111 ALA B C 1
ATOM 8204 O O . ALA B 1 121 ? 46.62200 95.02300 1.39100 1.000 16.18098 111 ALA B O 1
ATOM 8211 N N . ASP B 1 122 ? 45.07600 93.80700 0.31500 1.000 14.63869 112 ASP B N 1
ATOM 8212 C CA . ASP B 1 122 ? 45.07100 92.75400 1.32500 1.000 16.20204 112 ASP B CA 1
ATOM 8213 C C . ASP B 1 122 ? 46.43500 92.08000 1.36300 1.000 17.16268 112 ASP B C 1
ATOM 8214 O O . ASP B 1 122 ? 46.97900 91.79700 2.43700 1.000 17.41008 112 ASP B O 1
ATOM 8223 N N . PHE B 1 123 ? 46.98400 91.76600 0.18400 1.000 15.32035 113 PHE B N 1
ATOM 8224 C CA . PHE B 1 123 ? 48.30200 91.15100 0.11800 1.000 16.01781 113 PHE B CA 1
ATOM 8225 C C . PHE B 1 123 ? 49.33500 92.00300 0.85600 1.000 16.23625 113 PHE B C 1
ATOM 8226 O O . PHE B 1 123 ? 50.13500 91.49000 1.65900 1.000 17.53378 113 PHE B O 1
ATOM 8243 N N . LEU B 1 124 ? 49.32000 93.30700 0.61400 1.000 16.01517 114 LEU B N 1
ATOM 8244 C CA . LEU B 1 124 ? 50.31200 94.17900 1.24700 1.000 17.78644 114 LEU B CA 1
ATOM 8245 C C . LEU B 1 124 ? 50.07400 94.29500 2.74600 1.000 19.00501 114 LEU B C 1
ATOM 8246 O O . LEU B 1 124 ? 51.01900 94.23500 3.54800 1.000 19.73667 114 LEU B O 1
ATOM 8262 N N . ALA B 1 125 ? 48.83900 94.50600 3.14800 1.000 19.29978 115 ALA B N 1
ATOM 8263 C CA . ALA B 1 125 ? 48.53900 94.69900 4.55400 1.000 21.12105 115 ALA B CA 1
ATOM 8264 C C . ALA B 1 125 ? 48.95400 93.48000 5.34700 1.000 20.74732 115 ALA B C 1
ATOM 8265 O O . ALA B 1 125 ? 49.48000 93.61000 6.45800 1.000 24.01087 115 ALA B O 1
ATOM 8272 N N . LYS B 1 126 ? 48.77800 92.28500 4.78200 1.000 19.11291 116 LYS B N 1
ATOM 8273 C CA . LYS B 1 126 ? 48.94400 91.03900 5.53500 1.000 20.62625 116 LYS B CA 1
ATOM 8274 C C . LYS B 1 126 ? 50.31900 90.40300 5.40600 1.000 23.76610 116 LYS B C 1
ATOM 8275 O O . LYS B 1 126 ? 50.61800 89.45800 6.17000 1.000 29.65892 116 LYS B O 1
ATOM 8294 N N . ASN B 1 127 ? 51.15700 90.87400 4.48000 1.000 18.62601 117 ASN B N 1
ATOM 8295 C CA . ASN B 1 127 ? 52.43900 90.23400 4.22000 1.000 19.44190 117 ASN B CA 1
ATOM 8296 C C . ASN B 1 127 ? 53.63100 91.18100 4.17900 1.000 21.72902 117 ASN B C 1
ATOM 8297 O O . ASN B 1 127 ? 54.76000 90.71900 3.91300 1.000 23.81611 117 ASN B O 1
ATOM 8308 N N . THR B 1 128 ? 53.43300 92.47600 4.42100 1.000 21.07104 118 THR B N 1
ATOM 8309 C CA . THR B 1 128 ? 54.51800 93.43700 4.33200 1.000 23.27394 118 THR B CA 1
ATOM 8310 C C . THR B 1 128 ? 54.35500 94.43600 5.46000 1.000 25.02415 118 THR B C 1
ATOM 8311 O O . THR B 1 128 ? 53.40300 94.35700 6.24400 1.000 25.92689 118 THR B O 1
ATOM 8322 N N A SER B 1 129 ? 55.30700 95.36000 5.57300 0.630 23.42396 119 SER B N 1
ATOM 8323 N N B SER B 1 129 ? 55.30600 95.37400 5.55000 0.370 23.38448 119 SER B N 1
ATOM 8324 C CA A SER B 1 129 ? 55.20900 96.46000 6.52500 0.630 25.36366 119 SER B CA 1
ATOM 8325 C CA B SER B 1 129 ? 55.23700 96.48400 6.49200 0.370 25.12679 119 SER B CA 1
ATOM 8326 C C A SER B 1 129 ? 54.44300 97.66600 5.97600 0.630 27.24284 119 SER B C 1
ATOM 8327 C C B SER B 1 129 ? 54.50300 97.69400 5.93700 0.370 26.17429 119 SER B C 1
ATOM 8328 O O A SER B 1 129 ? 54.35200 98.69200 6.65800 0.630 26.79278 119 SER B O 1
ATOM 8329 O O B SER B 1 129 ? 54.52700 98.76100 6.56100 0.370 27.02965 119 SER B O 1
ATOM 8344 N N . VAL B 1 130 ? 53.85400 97.56200 4.78400 1.000 22.68439 120 VAL B N 1
ATOM 8345 C CA . VAL B 1 130 ? 53.12400 98.69700 4.23200 1.000 22.14486 120 VAL B CA 1
ATOM 8346 C C . VAL B 1 130 ? 51.99400 99.09200 5.16900 1.000 23.65030 120 VAL B C 1
ATOM 8347 O O . VAL B 1 130 ? 51.18300 98.25100 5.58500 1.000 24.16089 120 VAL B O 1
ATOM 8361 N N . LYS B 1 131 ? 51.89700 100.38900 5.45600 1.000 25.65054 121 LYS B N 1
ATOM 8362 C CA . LYS B 1 131 ? 50.82300 100.92300 6.26800 1.000 26.36115 121 LYS B CA 1
ATOM 8363 C C . LYS B 1 131 ? 49.99100 101.97100 5.56000 1.000 26.60592 121 LYS B C 1
ATOM 8364 O O . LYS B 1 131 ? 48.89500 102.29800 6.03800 1.000 24.44513 121 LYS B O 1
ATOM 8383 N N . ARG B 1 132 ? 50.45900 102.50900 4.44800 1.000 23.78453 122 ARG B N 1
ATOM 8384 C CA . ARG B 1 132 ? 49.72500 103.61600 3.86500 1.000 25.67686 122 ARG B CA 1
ATOM 8385 C C . ARG B 1 132 ? 49.96900 103.67900 2.37300 1.000 26.07954 122 ARG B C 1
ATOM 8386 O O . ARG B 1 132 ? 51.00900 103.24300 1.86400 1.000 24.46356 122 ARG B O 1
ATOM 8407 N N . VAL B 1 133 ? 48.96600 104.23000 1.69600 1.000 21.36845 123 VAL B N 1
ATOM 8408 C CA . VAL B 1 133 ? 48.95300 104.45100 0.26200 1.000 21.70533 123 VAL B CA 1
ATOM 8409 C C . VAL B 1 133 ? 48.73500 105.93100 0.00900 1.000 21.70796 123 VAL B C 1
ATOM 8410 O O . VAL B 1 133 ? 47.83000 106.53200 0.59700 1.000 21.93694 123 VAL B O 1
ATOM 8423 N N . TRP B 1 134 ? 49.58400 106.51500 -0.83300 1.000 20.00776 124 TRP B N 1
ATOM 8424 C CA . TRP B 1 134 ? 49.44700 107.89500 -1.26800 1.000 19.52349 124 TRP B CA 1
ATOM 8425 C C . TRP B 1 134 ? 48.64100 107.92300 -2.55500 1.000 19.83932 124 TRP B C 1
ATOM 8426 O O . TRP B 1 134 ? 49.00500 107.27800 -3.53600 1.000 21.05525 124 TRP B O 1
ATOM 8447 N N A VAL B 1 135 ? 47.60500 108.75600 -2.55800 0.660 19.41295 125 VAL B N 1
ATOM 8448 N N B VAL B 1 135 ? 47.50000 108.60600 -2.53400 0.340 19.94722 125 VAL B N 1
ATOM 8449 C CA A VAL B 1 135 ? 46.62300 108.83600 -3.63300 0.660 20.42097 125 VAL B CA 1
ATOM 8450 C CA B VAL B 1 135 ? 46.70300 108.77400 -3.74500 0.340 19.46822 125 VAL B CA 1
ATOM 8451 C C A VAL B 1 135 ? 46.48200 110.29200 -4.06600 0.660 19.47875 125 VAL B C 1
ATOM 8452 C C B VAL B 1 135 ? 46.64600 110.26000 -4.10900 0.340 19.53665 125 VAL B C 1
ATOM 8453 O O A VAL B 1 135 ? 46.47900 111.20400 -3.23300 0.660 20.80259 125 VAL B O 1
ATOM 8454 O O B VAL B 1 135 ? 46.88000 111.15200 -3.29000 0.340 19.76826 125 VAL B O 1
ATOM 8479 N N . SER B 1 136 ? 46.34500 110.51700 -5.37100 1.000 19.44190 126 SER B N 1
ATOM 8480 C CA . SER B 1 136 ? 46.31600 111.88700 -5.85800 1.000 19.88143 126 SER B CA 1
ATOM 8481 C C . SER B 1 136 ? 45.08300 112.62500 -5.36600 1.000 18.59706 126 SER B C 1
ATOM 8482 O O . SER B 1 136 ? 44.02500 112.02700 -5.14200 1.000 20.33411 126 SER B O 1
ATOM 8491 N N . ASN B 1 137 ? 45.22500 113.94400 -5.24700 1.000 22.46595 127 ASN B N 1
ATOM 8492 C CA . ASN B 1 137 ? 44.09600 114.83200 -5.03100 1.000 22.34225 127 ASN B CA 1
ATOM 8493 C C . ASN B 1 137 ? 43.76200 115.50800 -6.34600 1.000 22.97127 127 ASN B C 1
ATOM 8494 O O . ASN B 1 137 ? 44.54100 116.33900 -6.80300 1.000 23.50291 127 ASN B O 1
ATOM 8505 N N . PRO B 1 138 ? 42.64100 115.19300 -7.00300 1.000 19.61824 128 PRO B N 1
ATOM 8506 C CA . PRO B 1 138 ? 41.64100 114.18900 -6.63900 1.000 18.55495 128 PRO B CA 1
ATOM 8507 C C . PRO B 1 138 ? 41.95200 112.82400 -7.22700 1.000 18.11279 128 PRO B C 1
ATOM 8508 O O . PRO B 1 138 ? 42.90000 112.70300 -7.99000 1.000 20.15251 128 PRO B O 1
ATOM 8519 N N . SER B 1 139 ? 41.14900 111.82500 -6.86900 1.000 20.01039 129 SER B N 1
ATOM 8520 C CA . SER B 1 139 ? 41.27800 110.50300 -7.44600 1.000 18.98132 129 SER B CA 1
ATOM 8521 C C . SER B 1 139 ? 39.88200 109.89300 -7.47900 1.000 21.06315 129 SER B C 1
ATOM 8522 O O . SER B 1 139 ? 38.90900 110.46600 -6.97200 1.000 25.15311 129 SER B O 1
ATOM 8530 N N . TRP B 1 140 ? 39.81300 108.71600 -8.02200 1.000 20.52361 130 TRP B N 1
ATOM 8531 C CA . TRP B 1 140 ? 38.58300 107.93700 -7.99800 1.000 18.15754 130 TRP B CA 1
ATOM 8532 C C . TRP B 1 140 ? 38.16600 107.67300 -6.55700 1.000 17.78907 130 TRP B C 1
ATOM 8533 O O . TRP B 1 140 ? 38.99200 107.23200 -5.75900 1.000 16.86528 130 TRP B O 1
ATOM 8554 N N . PRO B 1 141 ? 36.89700 107.92100 -6.18900 1.000 17.29691 131 PRO B N 1
ATOM 8555 C CA . PRO B 1 141 ? 36.53600 107.83800 -4.76200 1.000 19.98933 131 PRO B CA 1
ATOM 8556 C C . PRO B 1 141 ? 36.65900 106.44300 -4.16600 1.000 19.99460 131 PRO B C 1
ATOM 8557 O O . PRO B 1 141 ? 36.83700 106.30500 -2.94400 1.000 20.97103 131 PRO B O 1
ATOM 8568 N N . ASN B 1 142 ? 36.60300 105.40300 -4.98600 1.000 16.09676 132 ASN B N 1
ATOM 8569 C CA . ASN B 1 142 ? 36.69600 104.06300 -4.45200 1.000 16.10992 132 ASN B CA 1
ATOM 8570 C C . ASN B 1 142 ? 38.11200 103.68700 -4.06500 1.000 15.61249 132 ASN B C 1
ATOM 8571 O O . ASN B 1 142 ? 38.26500 102.70400 -3.34500 1.000 16.30995 132 ASN B O 1
ATOM 8582 N N . HIS B 1 143 ? 39.14500 104.45600 -4.43700 1.000 16.08360 133 HIS B N 1
ATOM 8583 C CA . HIS B 1 143 ? 40.49000 104.12600 -3.95300 1.000 15.73093 133 HIS B CA 1
ATOM 8584 C C . HIS B 1 143 ? 40.54800 104.12800 -2.43000 1.000 16.71789 133 HIS B C 1
ATOM 8585 O O . HIS B 1 143 ? 40.99300 103.15500 -1.81100 1.000 16.89423 133 HIS B O 1
ATOM 8598 N N . LYS B 1 144 ? 40.07700 105.20300 -1.79900 1.000 17.37323 134 LYS B N 1
ATOM 8599 C CA . LYS B 1 144 ? 40.15600 105.28400 -0.34800 1.000 17.14426 134 LYS B CA 1
ATOM 8600 C C . LYS B 1 144 ? 39.39600 104.13100 0.29100 1.000 15.92832 134 LYS B C 1
ATOM 8601 O O . LYS B 1 144 ? 39.86900 103.52400 1.25700 1.000 17.67064 134 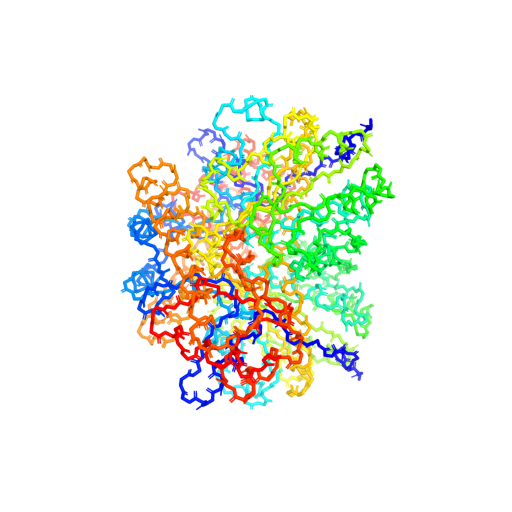LYS B O 1
ATOM 8620 N N . SER B 1 145 ? 38.21800 103.80200 -0.25300 1.000 17.19426 135 SER B N 1
ATOM 8621 C CA . SER B 1 145 ? 37.41400 102.73900 0.33100 1.000 18.71813 135 SER B CA 1
ATOM 8622 C C . SER B 1 145 ? 38.10500 101.38300 0.24800 1.000 15.82041 135 SER B C 1
ATOM 8623 O O . SER B 1 145 ? 38.15000 100.64100 1.23400 1.000 17.04951 135 SER B O 1
ATOM 8631 N N . VAL B 1 146 ? 38.68900 101.06600 -0.90900 1.000 14.84398 136 VAL B N 1
ATOM 8632 C CA . VAL B 1 146 ? 39.38500 99.79600 -1.07900 1.000 15.42563 136 VAL B CA 1
ATOM 8633 C C . VAL B 1 146 ? 40.54500 99.69400 -0.10300 1.000 15.78094 136 VAL B C 1
ATOM 8634 O O . VAL B 1 146 ? 40.68100 98.70200 0.63000 1.000 16.27310 136 VAL B O 1
ATOM 8647 N N . PHE B 1 147 ? 41.38600 100.73500 -0.05800 1.000 15.54933 137 PHE B N 1
ATOM 8648 C CA . PHE B 1 147 ? 42.59000 100.66000 0.77200 1.000 16.76000 137 PHE B CA 1
ATOM 8649 C C . PHE B 1 147 ? 42.24800 100.62700 2.25900 1.000 16.64420 137 PHE B C 1
ATOM 8650 O O . PHE B 1 147 ? 42.82000 99.83500 3.02400 1.000 17.50746 137 PHE B O 1
ATOM 8667 N N . ASN B 1 148 ? 41.33400 101.50200 2.68800 1.000 17.51799 138 ASN B N 1
ATOM 8668 C CA . ASN B 1 148 ? 40.88800 101.48800 4.07500 1.000 18.29176 138 ASN B CA 1
ATOM 8669 C C . ASN B 1 148 ? 40.27300 100.14000 4.45700 1.000 18.84446 138 ASN B C 1
ATOM 8670 O O . ASN B 1 148 ? 40.45500 99.67300 5.58200 1.000 19.92354 138 ASN B O 1
ATOM 8681 N N A SER B 1 149 ? 39.54900 99.49400 3.53200 0.700 17.79170 139 SER B N 1
ATOM 8682 N N B SER B 1 149 ? 39.50700 99.52700 3.54200 0.300 17.22058 139 SER B N 1
ATOM 8683 C CA A SER B 1 149 ? 38.89200 98.23000 3.88300 0.700 17.22585 139 SER B CA 1
ATOM 8684 C CA B SER B 1 149 ? 38.86700 98.24900 3.85400 0.300 17.84960 139 SER B CA 1
ATOM 8685 C C A SER B 1 149 ? 39.88600 97.11000 4.08400 0.700 19.13397 139 SER B C 1
ATOM 8686 C C B SER B 1 149 ? 39.90200 97.19000 4.18200 0.300 18.93394 139 SER B C 1
ATOM 8687 O O A SER B 1 149 ? 39.58200 96.13500 4.77100 0.700 22.51859 139 SER B O 1
ATOM 8688 O O B SER B 1 149 ? 39.66400 96.33700 5.04700 0.300 18.56022 139 SER B O 1
ATOM 8703 N N . ALA B 1 150 ? 41.05500 97.24800 3.51200 1.000 17.77854 140 ALA B N 1
ATOM 8704 C CA . ALA B 1 150 ? 42.14900 96.33100 3.72300 1.000 19.02869 140 ALA B CA 1
ATOM 8705 C C . ALA B 1 150 ? 42.99400 96.70100 4.92400 1.000 21.25264 140 ALA B C 1
ATOM 8706 O O . ALA B 1 150 ? 43.93400 95.96200 5.23200 1.000 25.42946 140 ALA B O 1
ATOM 8714 N N . GLY B 1 151 ? 42.67800 97.80100 5.61700 1.000 19.67614 141 GLY B N 1
ATOM 8715 C CA . GLY B 1 151 ? 43.45600 98.20700 6.77300 1.000 22.41594 141 GLY B CA 1
ATOM 8716 C C . GLY B 1 151 ? 44.58000 99.17600 6.50600 1.000 25.06626 141 GLY B C 1
ATOM 8717 O O . GLY B 1 151 ? 45.40100 99.40300 7.39900 1.000 26.71119 141 GLY B O 1
ATOM 8721 N N . LEU B 1 152 ? 44.64500 99.76600 5.32600 1.000 21.91062 142 LEU B N 1
ATOM 8722 C CA . LEU B 1 152 ? 45.69400 100.71100 4.98200 1.000 21.13421 142 LEU B CA 1
ATOM 8723 C C . LEU B 1 152 ? 45.19700 102.14800 5.10700 1.000 22.05537 142 LEU B C 1
ATOM 8724 O O . LEU B 1 152 ? 44.06000 102.47800 4.72000 1.000 21.82640 142 LEU B O 1
ATOM 8740 N N A GLU B 1 153 ? 46.06700 102.99800 5.66200 0.530 22.09222 143 GLU B N 1
ATOM 8741 N N B GLU B 1 153 ? 46.03000 102.98400 5.72000 0.470 21.50794 143 GLU B N 1
ATOM 8742 C CA A GLU B 1 153 ? 45.82800 104.43200 5.69300 0.530 23.72662 143 GLU B CA 1
ATOM 8743 C CA B GLU B 1 153 ? 45.79100 104.41600 5.69700 0.470 23.56082 143 GLU B CA 1
ATOM 8744 C C A GLU B 1 153 ? 46.02800 105.04700 4.31200 0.530 21.50531 143 GLU B C 1
ATOM 8745 C C B GLU B 1 153 ? 45.90400 104.93500 4.26800 0.470 21.70796 143 GLU B C 1
ATOM 8746 O O A GLU B 1 153 ? 46.93200 104.67100 3.55800 0.530 22.42121 143 GLU B O 1
ATOM 8747 O O B GLU B 1 153 ? 46.59700 104.35900 3.42600 0.470 23.55292 143 GLU B O 1
ATOM 8770 N N . VAL B 1 154 ? 45.20600 106.03200 3.99300 1.000 21.67901 144 VAL B N 1
ATOM 8771 C CA . VAL B 1 154 ? 45.31300 106.74300 2.72700 1.000 20.82628 144 VAL B CA 1
ATOM 8772 C C . VAL B 1 154 ? 45.67200 108.19800 2.98600 1.000 26.19534 144 VAL B C 1
ATOM 8773 O O . VAL B 1 154 ? 45.01000 108.87500 3.78000 1.000 27.49023 144 VAL B O 1
ATOM 8787 N N . ARG B 1 155 ? 46.73900 108.66200 2.34100 1.000 22.80020 145 ARG B N 1
ATOM 8788 C CA . ARG B 1 155 ? 47.14900 110.05300 2.36900 1.000 22.81073 145 ARG B CA 1
ATOM 8789 C C . ARG B 1 155 ? 47.10200 110.60100 0.95600 1.000 24.47145 145 ARG B C 1
ATOM 8790 O O . ARG B 1 155 ? 47.30100 109.86100 -0.01000 1.000 27.01123 145 ARG B O 1
ATOM 8811 N N . GLU B 1 156 ? 46.81100 111.88800 0.83300 1.000 24.41355 146 GLU B N 1
ATOM 8812 C CA . GLU B 1 156 ? 46.68600 112.52100 -0.47300 1.000 24.30038 146 GLU B CA 1
ATOM 8813 C C . GLU B 1 156 ? 47.95600 113.26400 -0.85100 1.000 24.16878 146 GLU B C 1
ATOM 8814 O O . GLU B 1 156 ? 48.60100 113.86800 0.00200 1.000 27.70079 146 GLU B O 1
ATOM 8826 N N . TYR B 1 157 ? 48.31800 113.21700 -2.13000 1.000 23.96876 147 TYR B N 1
ATOM 8827 C CA . TYR B 1 157 ? 49.37100 114.06600 -2.67000 1.000 24.51619 147 TYR B CA 1
ATOM 8828 C C . TYR B 1 157 ? 48.78800 115.04300 -3.67900 1.000 23.16603 147 TYR B C 1
ATOM 8829 O O . TYR B 1 157 ? 47.78400 114.74600 -4.33000 1.000 23.26868 147 TYR B O 1
ATOM 8847 N N . ALA B 1 158 ? 49.39400 116.23100 -3.76300 1.000 24.46092 148 ALA B N 1
ATOM 8848 C CA . ALA B 1 158 ? 48.91400 117.24800 -4.68100 1.000 24.19247 148 ALA B CA 1
ATOM 8849 C C . ALA B 1 158 ? 49.07900 116.75500 -6.10600 1.000 25.96374 148 ALA B C 1
ATOM 8850 O O . ALA B 1 158 ? 50.04900 116.06600 -6.43700 1.000 25.61896 148 ALA B O 1
ATOM 8857 N N . TYR B 1 159 ? 48.15500 117.16900 -6.97100 1.000 24.35302 149 TYR B N 1
ATOM 8858 C CA . TYR B 1 159 ? 48.17800 116.68400 -8.34300 1.000 24.56094 149 TYR B CA 1
ATOM 8859 C C . TYR B 1 159 ? 47.57600 117.72400 -9.27100 1.000 26.31641 149 TYR B C 1
ATOM 8860 O O . TYR B 1 159 ? 48.23100 118.17300 -10.20500 1.000 26.44537 149 TYR B O 1
ATOM 8878 N N . TYR B 1 160 ? 46.32200 118.08100 -9.05200 1.000 28.81671 150 TYR B N 1
ATOM 8879 C CA . TYR B 1 160 ? 45.57500 118.91600 -9.97700 1.000 25.23733 150 TYR B CA 1
ATOM 8880 C C . TYR B 1 160 ? 45.45100 120.32500 -9.44500 1.000 27.53234 150 TYR B C 1
ATOM 8881 O O . TYR B 1 160 ? 45.16000 120.52700 -8.26600 1.000 34.65162 150 TYR B O 1
ATOM 8899 N N . ASP B 1 161 ? 45.72600 121.29000 -10.31300 1.000 26.91911 151 ASP B N 1
ATOM 8900 C CA . ASP B 1 161 ? 45.48200 122.71100 -10.07000 1.000 29.99843 151 ASP B CA 1
ATOM 8901 C C . ASP B 1 161 ? 44.09000 123.00000 -10.62100 1.000 30.46691 151 ASP B C 1
ATOM 8902 O O . ASP B 1 161 ? 43.89600 123.09300 -11.83600 1.000 29.26676 151 ASP B O 1
ATOM 8911 N N . ALA B 1 162 ? 43.10100 123.08900 -9.72700 1.000 29.70366 152 ALA B N 1
ATOM 8912 C CA . ALA B 1 162 ? 41.71800 123.20900 -10.17700 1.000 31.25647 152 ALA B CA 1
ATOM 8913 C C . ALA B 1 162 ? 41.41600 124.56900 -10.77800 1.000 32.15921 152 ALA B C 1
ATOM 8914 O O . ALA B 1 162 ? 40.44600 124.69100 -11.53100 1.000 35.74912 152 ALA B O 1
ATOM 8921 N N . GLU B 1 163 ? 42.20200 125.59200 -10.45900 1.000 31.37228 153 GLU B N 1
ATOM 8922 C CA . GLU B 1 163 ? 41.93100 126.91000 -11.02000 1.000 34.92270 153 GLU B CA 1
ATOM 8923 C C . GLU B 1 163 ? 42.44500 127.02300 -12.44800 1.000 36.73871 153 GLU B C 1
ATOM 8924 O O . GLU B 1 163 ? 41.82200 127.68700 -13.28400 1.000 38.19415 153 GLU B O 1
ATOM 8936 N N . ASN B 1 164 ? 43.57500 126.39300 -12.75100 1.000 34.79637 154 ASN B N 1
ATOM 8937 C CA . ASN B 1 164 ? 44.13200 126.46200 -14.09200 1.000 31.08540 154 ASN B CA 1
ATOM 8938 C C . ASN B 1 164 ? 43.89900 125.19300 -14.89000 1.000 29.93526 154 ASN B C 1
ATOM 8939 O O . ASN B 1 164 ? 44.26400 125.13700 -16.07200 1.000 34.75953 154 ASN B O 1
ATOM 8950 N N . HIS B 1 165 ? 43.34800 124.16500 -14.26400 1.000 26.98754 155 HIS B N 1
ATOM 8951 C CA . HIS B 1 165 ? 42.96600 122.95000 -14.96800 1.000 27.79290 155 HIS B CA 1
ATOM 8952 C C . HIS B 1 165 ? 44.18400 122.20500 -15.51200 1.000 28.87461 155 HIS B C 1
ATOM 8953 O O . HIS B 1 165 ? 44.12800 121.60500 -16.58900 1.000 31.71969 155 HIS B O 1
ATOM 8966 N N . THR B 1 166 ? 45.26100 122.16500 -14.73200 1.000 28.37192 156 THR B N 1
ATOM 8967 C CA . THR B 1 166 ? 46.49600 121.55700 -15.18400 1.000 27.12440 156 THR B CA 1
ATOM 8968 C C . THR B 1 166 ? 47.11100 120.71600 -14.07400 1.000 26.94017 156 THR B C 1
ATOM 8969 O O . THR B 1 166 ? 46.71300 120.79500 -12.91200 1.000 28.04556 156 THR B O 1
ATOM 8980 N N . LEU B 1 167 ? 48.06000 119.87000 -14.46000 1.000 27.37180 157 LEU B N 1
ATOM 8981 C CA . LEU B 1 167 ? 48.84900 119.11000 -13.50400 1.000 27.30074 157 LEU B CA 1
ATOM 8982 C C . LEU B 1 167 ? 49.82400 120.06700 -12.85400 1.000 29.01410 157 LEU B C 1
ATOM 8983 O O . LEU B 1 167 ? 50.55400 120.76900 -13.55500 1.000 33.35409 157 LEU B O 1
ATOM 8999 N N . ASP B 1 168 ? 49.85500 120.10700 -11.52900 1.000 28.28507 158 ASP B N 1
ATOM 9000 C CA . ASP B 1 168 ? 50.80900 120.95600 -10.80600 1.000 29.66155 158 ASP B CA 1
ATOM 9001 C C . ASP B 1 168 ? 51.97700 120.05700 -10.40600 1.000 30.32215 158 ASP B C 1
ATOM 9002 O O . ASP B 1 168 ? 51.99900 119.48300 -9.31400 1.000 29.86420 158 ASP B O 1
ATOM 9011 N N . PHE B 1 169 ? 52.94100 119.90800 -11.32000 1.000 30.14845 159 PHE B N 1
ATOM 9012 C CA . PHE B 1 169 ? 53.96200 118.87900 -11.14000 1.000 32.16974 159 PHE B CA 1
ATOM 9013 C C . PHE B 1 169 ? 54.90400 119.22600 -9.99400 1.000 32.11184 159 PHE B C 1
ATOM 9014 O O . PHE B 1 169 ? 55.33300 118.34900 -9.23900 1.000 30.46164 159 PHE B O 1
ATOM 9031 N N . ASP B 1 170 ? 55.20400 120.50300 -9.82400 1.000 32.67507 160 ASP B N 1
ATOM 9032 C CA . ASP B 1 170 ? 56.05400 120.89700 -8.71400 1.000 34.98587 160 ASP B CA 1
ATOM 9033 C C . ASP B 1 170 ? 55.36300 120.62800 -7.38900 1.000 33.70414 160 ASP B C 1
ATOM 9034 O O . ASP B 1 170 ? 55.98700 120.13400 -6.44800 1.000 32.68559 160 ASP B O 1
ATOM 9043 N N . ALA B 1 171 ? 54.06800 120.90600 -7.29900 1.000 32.49347 161 ALA B N 1
ATOM 9044 C CA . ALA B 1 171 ? 53.37100 120.60500 -6.05600 1.000 31.30385 161 ALA B CA 1
ATOM 9045 C C . ALA B 1 171 ? 53.30400 119.10600 -5.81300 1.000 31.18541 161 ALA B C 1
ATOM 9046 O O . ALA B 1 171 ? 53.39900 118.65500 -4.66800 1.000 31.79338 161 ALA B O 1
ATOM 9053 N N . LEU B 1 172 ? 53.09100 118.32300 -6.87100 1.000 27.49023 162 LEU B N 1
ATOM 9054 C CA . LEU B 1 172 ? 53.09200 116.87000 -6.75900 1.000 26.97175 162 LEU B CA 1
ATOM 9055 C C . LEU B 1 172 ? 54.38400 116.36300 -6.12200 1.000 28.68775 162 LEU B C 1
ATOM 9056 O O . LEU B 1 172 ? 54.36200 115.62900 -5.12800 1.000 27.17704 162 LEU B O 1
ATOM 9072 N N . ILE B 1 173 ? 55.52100 116.72200 -6.70500 1.000 31.01960 163 ILE B N 1
ATOM 9073 C CA . ILE B 1 173 ? 56.79600 116.22400 -6.19400 1.000 33.62518 163 ILE B CA 1
ATOM 9074 C C . ILE B 1 173 ? 57.05800 116.72000 -4.78100 1.000 32.36450 163 ILE B C 1
ATOM 9075 O O . ILE B 1 173 ? 57.55200 115.96600 -3.92900 1.000 33.63308 163 ILE B O 1
ATOM 9091 N N . ASN B 1 174 ? 56.74100 117.98700 -4.50500 1.000 32.71454 164 ASN B N 1
ATOM 9092 C CA . ASN B 1 174 ? 56.92900 118.51100 -3.15500 1.000 34.11208 164 ASN B CA 1
ATOM 9093 C C . ASN B 1 174 ? 56.08000 117.76700 -2.12900 1.000 32.01709 164 ASN B C 1
ATOM 9094 O O . ASN B 1 174 ? 56.57900 117.39700 -1.05900 1.000 32.78824 164 ASN B O 1
ATOM 9105 N N . SER B 1 175 ? 54.80400 117.50400 -2.44000 1.000 28.82987 165 SER B N 1
ATOM 9106 C CA . SER B 1 175 ? 53.97400 116.81800 -1.45600 1.000 29.56153 165 SER B CA 1
ATOM 9107 C C . SER B 1 175 ? 54.44200 115.38300 -1.23000 1.000 31.76969 165 SER B C 1
ATOM 9108 O O . SER B 1 175 ? 54.28800 114.86200 -0.12600 1.000 33.22513 165 SER B O 1
ATOM 9116 N N . LEU B 1 176 ? 54.99400 114.72500 -2.24800 1.000 30.20372 166 LEU B N 1
ATOM 9117 C CA . LEU B 1 176 ? 55.43100 113.34100 -2.08700 1.000 31.03276 166 LEU B CA 1
ATOM 9118 C C . LEU B 1 176 ? 56.74700 113.21200 -1.31900 1.000 33.96206 166 LEU B C 1
ATOM 9119 O O . LEU B 1 176 ? 57.15400 112.08700 -1.00100 1.000 34.85691 166 LEU B O 1
ATOM 9135 N N . ASN B 1 177 ? 57.40900 114.32500 -0.98700 1.000 33.51201 167 ASN B N 1
ATOM 9136 C CA . ASN B 1 177 ? 58.55900 114.23600 -0.09800 1.000 36.30708 167 ASN B CA 1
ATOM 9137 C C . ASN B 1 177 ? 58.16100 113.68700 1.25500 1.000 34.21209 167 ASN B C 1
ATOM 9138 O O . ASN B 1 177 ? 59.01000 113.12700 1.94800 1.000 37.52565 167 ASN B O 1
ATOM 9149 N N . GLU B 1 178 ? 56.88900 113.81600 1.64200 1.000 35.10430 168 GLU B N 1
ATOM 9150 C CA . GLU B 1 178 ? 56.43100 113.23500 2.90100 1.000 34.11998 168 GLU B CA 1
ATOM 9151 C C . GLU B 1 178 ? 56.28100 111.71800 2.83200 1.000 35.60700 168 GLU B C 1
ATOM 9152 O O . GLU B 1 178 ? 56.20300 111.05900 3.88200 1.000 35.00166 168 GLU B O 1
ATOM 9164 N N . ALA B 1 179 ? 56.23600 111.14200 1.63300 1.000 32.55400 169 ALA B N 1
ATOM 9165 C CA . ALA B 1 179 ? 56.11600 109.69200 1.53100 1.000 28.61668 169 ALA B CA 1
ATOM 9166 C C . ALA B 1 179 ? 57.42900 109.02600 1.93100 1.000 32.17237 169 ALA B C 1
ATOM 9167 O O . ALA B 1 179 ? 58.50000 109.41500 1.46400 1.000 37.42037 169 ALA B O 1
ATOM 9174 N N . GLN B 1 180 ? 57.33600 108.00300 2.77100 1.000 30.02212 170 GLN B N 1
ATOM 9175 C CA . GLN B 1 180 ? 58.51300 107.30900 3.27900 1.000 29.93000 170 GLN B CA 1
ATOM 9176 C C . GLN B 1 180 ? 58.84100 106.09400 2.41500 1.000 29.74050 170 GLN B C 1
ATOM 9177 O O . GLN B 1 180 ? 58.00300 105.57600 1.68000 1.000 28.65616 170 GLN B O 1
ATOM 9191 N N . ALA B 1 181 ? 60.08000 105.63400 2.51800 1.000 29.78788 171 ALA B N 1
ATOM 9192 C CA . ALA B 1 181 ? 60.43300 104.36400 1.91600 1.000 28.31665 171 ALA B CA 1
ATOM 9193 C C . ALA B 1 181 ? 59.50700 103.29800 2.47100 1.000 26.54802 171 ALA B C 1
ATOM 9194 O O . ALA B 1 181 ? 59.22500 103.25900 3.67300 1.000 31.82233 171 ALA B O 1
ATOM 9201 N N . GLY B 1 182 ? 59.00300 102.45800 1.58900 1.000 27.25336 172 GLY B N 1
ATOM 9202 C CA . GLY B 1 182 ? 58.08900 101.43100 1.99300 1.000 28.48246 172 GLY B CA 1
ATOM 9203 C C . GLY B 1 182 ? 56.63500 101.86200 2.03700 1.000 25.22944 172 GLY B C 1
ATOM 9204 O O . GLY B 1 182 ? 55.76000 101.02500 2.32500 1.000 27.57445 172 GLY B O 1
ATOM 9208 N N . ASP B 1 183 ? 56.33100 103.12800 1.74700 1.000 25.79266 173 ASP B N 1
ATOM 9209 C CA . ASP B 1 183 ? 54.95000 103.52200 1.48700 1.000 23.11866 173 ASP B CA 1
ATOM 9210 C C . ASP B 1 183 ? 54.60600 103.17200 0.03400 1.000 24.25037 173 ASP B C 1
ATOM 9211 O O . ASP B 1 183 ? 55.47800 103.15800 -0.84700 1.000 24.59515 173 ASP B O 1
ATOM 9220 N N . VAL B 1 184 ? 53.32000 102.94600 -0.22300 1.000 21.74744 174 VAL B N 1
ATOM 9221 C CA . VAL B 1 184 ? 52.82800 102.77800 -1.58300 1.000 20.81575 174 VAL B CA 1
ATOM 9222 C C . VAL B 1 184 ? 52.45200 104.14100 -2.11800 1.000 19.54191 174 VAL B C 1
ATOM 9223 O O . VAL B 1 184 ? 51.86100 104.95300 -1.39900 1.000 21.26054 174 VAL B O 1
ATOM 9236 N N . VAL B 1 185 ? 52.81100 104.40800 -3.36800 1.000 20.93945 175 VAL B N 1
ATOM 9237 C CA . VAL B 1 185 ? 52.30900 105.56600 -4.10000 1.000 21.35529 175 VAL B CA 1
ATOM 9238 C C . VAL B 1 185 ? 51.51300 105.06300 -5.29800 1.000 20.29200 175 VAL B C 1
ATOM 9239 O O . VAL B 1 185 ? 52.02900 104.29400 -6.11800 1.000 20.62625 175 VAL B O 1
ATOM 9252 N N A LEU B 1 186 ? 50.25600 105.48700 -5.37700 0.600 19.20766 176 LEU B N 1
ATOM 9253 N N B LEU B 1 186 ? 50.26600 105.51300 -5.41300 0.400 18.94974 176 LEU B N 1
ATOM 9254 C CA A LEU B 1 186 ? 49.34200 105.10400 -6.44500 0.600 18.58390 176 LEU B CA 1
ATOM 9255 C CA B LEU B 1 186 ? 49.35400 105.04300 -6.45200 0.400 18.53653 176 LEU B CA 1
ATOM 9256 C C A LEU B 1 186 ? 49.50100 106.06300 -7.61800 0.600 19.27872 176 LEU B C 1
ATOM 9257 C C B LEU B 1 186 ? 49.34200 106.01900 -7.62600 0.400 19.73141 176 LEU B C 1
ATOM 9258 O O A LEU B 1 186 ? 49.45300 107.28800 -7.44900 0.600 20.56835 176 LEU B O 1
ATOM 9259 O O B LEU B 1 186 ? 49.00700 107.20200 -7.46900 0.400 17.59957 176 LEU B O 1
ATOM 9290 N N . PHE B 1 187 ? 49.66100 105.49600 -8.80600 1.000 18.46547 177 PHE B N 1
ATOM 9291 C CA . PHE B 1 187 ? 49.68100 106.24800 -10.04300 1.000 17.56273 177 PHE B CA 1
ATOM 9292 C C . PHE B 1 187 ? 48.63700 105.67100 -10.98000 1.000 17.50746 177 PHE B C 1
ATOM 9293 O O . PHE B 1 187 ? 48.39700 104.46300 -10.98400 1.000 19.17871 177 PHE B O 1
ATOM 9311 N N . HIS B 1 188 ? 47.96400 106.53500 -11.73200 1.000 18.41809 178 HIS B N 1
ATOM 9312 C CA . HIS B 1 188 ? 47.03400 106.10600 -12.77700 1.000 17.18110 178 HIS B CA 1
ATOM 9313 C C . HIS B 1 188 ? 47.84900 105.94800 -14.05900 1.000 17.72064 178 HIS B C 1
ATOM 9314 O O . HIS B 1 188 ? 48.54900 106.89200 -14.47400 1.000 19.88143 178 HIS B O 1
ATOM 9327 N N . GLY B 1 189 ? 47.77600 104.77700 -14.68900 1.000 17.55483 179 GLY B N 1
ATOM 9328 C CA . GLY B 1 189 ? 48.65900 104.53000 -15.82200 1.000 19.16029 179 GLY B CA 1
ATOM 9329 C C . GLY B 1 189 ? 48.43300 105.50500 -16.95600 1.000 19.62350 179 GLY B C 1
ATOM 9330 O O . GLY B 1 189 ? 49.37400 105.95000 -17.60100 1.000 20.62888 179 GLY B O 1
ATOM 9334 N N . CYS B 1 190 ? 47.17700 105.79600 -17.25900 1.000 18.21807 180 CYS B N 1
ATOM 9335 C CA . CYS B 1 190 ? 46.81700 106.81400 -18.24100 1.000 19.71562 180 CYS B CA 1
ATOM 9336 C C . CYS B 1 190 ? 45.37000 107.19700 -17.96100 1.000 17.94435 180 CYS B C 1
ATOM 9337 O O . CYS B 1 190 ? 44.69500 106.56300 -17.15200 1.000 17.70748 180 CYS B O 1
ATOM 9345 N N . CYS B 1 191 ? 44.91400 108.27600 -18.57100 1.000 18.29176 181 CYS B N 1
ATOM 9346 C CA . CYS B 1 191 ? 43.53700 108.71300 -18.37800 1.000 17.83118 181 CYS B CA 1
ATOM 9347 C C . CYS B 1 191 ? 43.18900 108.85700 -16.89900 1.000 17.02582 181 CYS B C 1
ATOM 9348 O O . CYS B 1 191 ? 42.23400 108.26500 -16.38000 1.000 17.11531 181 CYS B O 1
ATOM 9356 N N . HIS B 1 192 ? 43.96600 109.68500 -16.22400 1.000 17.44166 182 HIS B N 1
ATOM 9357 C CA . HIS B 1 192 ? 43.73800 109.91000 -14.80300 1.000 17.47588 182 HIS B CA 1
ATOM 9358 C C . HIS B 1 192 ? 42.25200 110.13900 -14.52400 1.000 16.73631 182 HIS B C 1
ATOM 9359 O O . HIS B 1 192 ? 41.59700 110.95900 -15.17500 1.000 17.25216 182 HIS B O 1
ATOM 9372 N N . ASN B 1 193 ? 41.72100 109.43500 -13.53900 1.000 16.47312 183 ASN B N 1
ATOM 9373 C CA . ASN B 1 193 ? 40.30200 109.54600 -13.18900 1.000 16.86001 183 ASN B CA 1
ATOM 9374 C C . ASN B 1 193 ? 40.22000 110.28200 -11.86200 1.000 18.34703 183 ASN B C 1
ATOM 9375 O O . ASN B 1 193 ? 40.66300 109.74800 -10.84000 1.000 18.23912 183 ASN B O 1
ATOM 9386 N N . PRO B 1 194 ? 39.72100 111.50400 -11.80600 1.000 17.68643 184 PRO B N 1
ATOM 9387 C CA . PRO B 1 194 ? 38.79500 112.09600 -12.76000 1.000 16.08887 184 PRO B CA 1
ATOM 9388 C C . PRO B 1 194 ? 39.33500 113.18900 -13.68500 1.000 17.84434 184 PRO B C 1
ATOM 9389 O O . PRO B 1 194 ? 38.54800 113.67700 -14.52400 1.000 18.28650 184 PRO B O 1
ATOM 9400 N N . THR B 1 195 ? 40.58600 113.60400 -13.56500 1.000 18.32335 185 THR B N 1
ATOM 9401 C CA . THR B 1 195 ? 40.97800 114.85100 -14.19600 1.000 19.16555 185 THR B CA 1
ATOM 9402 C C . THR B 1 195 ? 41.28200 114.73000 -15.67700 1.000 19.60771 185 THR B C 1
ATOM 9403 O O . THR B 1 195 ? 41.27700 115.75300 -16.37700 1.000 20.66836 185 THR B O 1
ATOM 9414 N N . GLY B 1 196 ? 41.62900 113.54500 -16.14800 1.000 17.37586 186 GLY B N 1
ATOM 9415 C CA . GLY B 1 196 ? 42.10000 113.35700 -17.50100 1.000 17.62589 186 GLY B CA 1
ATOM 9416 C C . GLY B 1 196 ? 43.49100 113.87000 -17.78700 1.000 19.32083 186 GLY B C 1
ATOM 9417 O O . GLY B 1 196 ? 43.89700 113.88000 -18.95700 1.000 20.41044 186 GLY B O 1
ATOM 9421 N N . ILE B 1 197 ? 44.20200 114.36700 -16.77800 1.000 19.95775 187 ILE B N 1
ATOM 9422 C CA . ILE B 1 197 ? 45.51800 114.96200 -16.95900 1.000 21.11315 187 ILE B CA 1
ATOM 9423 C C . ILE B 1 197 ? 46.56100 113.96200 -16.47600 1.000 22.22118 187 ILE B C 1
ATOM 9424 O O . ILE B 1 197 ? 46.52400 113.52500 -15.32600 1.000 21.58689 187 ILE B O 1
ATOM 9440 N N . ASP B 1 198 ? 47.44000 113.57800 -17.36400 1.000 20.48413 188 ASP B N 1
ATOM 9441 C CA . ASP B 1 198 ? 48.48200 112.59100 -17.12200 1.000 21.89219 188 ASP B CA 1
ATOM 9442 C C . ASP B 1 198 ? 49.87000 113.23200 -17.20100 1.000 22.22644 188 ASP B C 1
ATOM 9443 O O . ASP B 1 198 ? 50.07100 114.20600 -17.92500 1.000 23.76347 188 ASP B O 1
ATOM 9452 N N . PRO B 1 199 ? 50.86200 112.67400 -16.50700 1.000 22.60017 189 PRO B N 1
ATOM 9453 C CA . PRO B 1 199 ? 52.24800 113.12300 -16.71900 1.000 22.80283 189 PRO B CA 1
ATOM 9454 C C . PRO B 1 199 ? 52.63800 112.93200 -18.17600 1.000 23.99508 189 PRO B C 1
ATOM 9455 O O . PRO B 1 199 ? 52.18700 111.99200 -18.83600 1.000 25.01889 189 PRO B O 1
ATOM 9466 N N . THR B 1 200 ? 53.48500 113.83800 -18.68200 1.000 24.72674 190 THR B N 1
ATOM 9467 C CA . THR B 1 200 ? 54.18400 113.57600 -19.92700 1.000 27.93239 190 THR B CA 1
ATOM 9468 C C . THR B 1 200 ? 55.20200 112.45000 -19.72900 1.000 26.07691 190 THR B C 1
ATOM 9469 O O . THR B 1 200 ? 55.50600 112.03300 -18.60400 1.000 25.69002 190 THR B O 1
ATOM 9480 N N . LEU B 1 201 ? 55.74500 111.93800 -20.83800 1.000 29.93790 191 LEU B N 1
ATOM 9481 C CA . LEU B 1 201 ? 56.76500 110.89800 -20.70100 1.000 30.11423 191 LEU B CA 1
ATOM 9482 C C . LEU B 1 201 ? 57.94300 111.39000 -19.86500 1.000 28.46403 191 LEU B C 1
ATOM 9483 O O . LEU B 1 201 ? 58.46500 110.65500 -19.02000 1.000 28.90619 191 LEU B O 1
ATOM 9499 N N . GLU B 1 202 ? 58.38000 112.63700 -20.07900 1.000 28.18505 192 GLU B N 1
ATOM 9500 C CA . GLU B 1 202 ? 59.50100 113.15100 -19.29200 1.000 29.30098 192 GLU B CA 1
ATOM 9501 C C . GLU B 1 202 ? 59.14500 113.22100 -17.81300 1.000 29.63260 192 GLU B C 1
ATOM 9502 O O . GLU B 1 202 ? 59.96300 112.87400 -16.95000 1.000 28.42192 192 GLU B O 1
ATOM 9514 N N . GLN B 1 203 ? 57.91800 113.64300 -17.50500 1.000 28.79039 193 GLN B N 1
ATOM 9515 C CA . GLN B 1 203 ? 57.46400 113.66700 -16.12000 1.000 28.10347 193 GLN B CA 1
ATOM 9516 C C . GLN B 1 203 ? 57.38500 112.26900 -15.52700 1.000 26.51380 193 GLN B C 1
ATOM 9517 O O . GLN B 1 203 ? 57.76000 112.07300 -14.36300 1.000 27.72447 193 GLN B O 1
ATOM 9531 N N . TRP B 1 204 ? 56.88600 111.28600 -16.29700 1.000 24.99257 194 TRP B N 1
ATOM 9532 C CA . TRP B 1 204 ? 56.91200 109.90600 -15.83000 1.000 25.75582 194 TRP B CA 1
ATOM 9533 C C . TRP B 1 204 ? 58.33400 109.46300 -15.50200 1.000 25.99795 194 TRP B C 1
ATOM 9534 O O . TRP B 1 204 ? 58.55700 108.77400 -14.50400 1.000 25.75318 194 TRP B O 1
ATOM 9555 N N . GLN B 1 205 ? 59.30200 109.80600 -16.35800 1.000 26.97965 195 GLN B N 1
ATOM 9556 C CA . GLN B 1 205 ? 60.68300 109.39000 -16.12100 1.000 27.62183 195 GLN B CA 1
ATOM 9557 C C . GLN B 1 205 ? 61.23600 110.06300 -14.88300 1.000 28.15610 195 GLN B C 1
ATOM 9558 O O . GLN B 1 205 ? 61.93900 109.43200 -14.08600 1.000 29.26150 195 GLN B O 1
ATOM 9572 N N . THR B 1 206 ? 60.85500 111.31900 -14.66600 1.000 28.56142 196 THR B N 1
ATOM 9573 C CA . THR B 1 206 ? 61.24700 112.01000 -13.44600 1.000 30.22477 196 THR B CA 1
ATOM 9574 C C . THR B 1 206 ? 60.63100 111.34400 -12.23100 1.000 29.96948 196 THR B C 1
ATOM 9575 O O . THR B 1 206 ? 61.31300 111.13000 -11.22300 1.000 29.40099 196 THR B O 1
ATOM 9586 N N . LEU B 1 207 ? 59.34400 111.00600 -12.30000 1.000 28.53246 197 LEU B N 1
ATOM 9587 C CA . LEU B 1 207 ? 58.70600 110.33900 -11.17400 1.000 27.95871 197 LEU B CA 1
ATOM 9588 C C . LEU B 1 207 ? 59.34100 108.98200 -10.90400 1.000 28.06925 197 LEU B C 1
ATOM 9589 O O . LEU B 1 207 ? 59.46900 108.57900 -9.74300 1.000 29.30624 197 LEU B O 1
ATOM 9605 N N . ALA B 1 208 ? 59.71600 108.25000 -11.96500 1.000 28.42719 198 ALA B N 1
ATOM 9606 C CA . ALA B 1 208 ? 60.32400 106.93100 -11.77900 1.000 29.20886 198 ALA B CA 1
ATOM 9607 C C . ALA B 1 208 ? 61.66300 107.03700 -11.06700 1.000 29.23518 198 ALA B C 1
ATOM 9608 O O . ALA B 1 208 ? 61.96000 106.24100 -10.16900 1.000 31.03540 198 ALA B O 1
ATOM 9615 N N . GLN B 1 209 ? 62.48000 108.00900 -11.45200 1.000 29.39046 199 GLN B N 1
ATOM 9616 C CA . GLN B 1 209 ? 63.77600 108.16300 -10.80500 1.000 29.24571 199 GLN B CA 1
ATOM 9617 C C . GLN B 1 209 ? 63.60400 108.54600 -9.34300 1.000 32.32239 199 GLN B C 1
ATOM 9618 O O . GLN B 1 209 ? 64.27800 107.99500 -8.46700 1.000 31.87760 199 GLN B O 1
ATOM 9632 N N . LEU B 1 210 ? 62.66100 109.44900 -9.05300 1.000 30.46691 200 LEU B N 1
ATOM 9633 C CA . LEU B 1 210 ? 62.42400 109.84800 -7.66800 1.000 30.34058 200 LEU B CA 1
ATOM 9634 C C . LEU B 1 210 ? 61.92400 108.67000 -6.83900 1.000 30.34321 200 LEU B C 1
ATOM 9635 O O . LEU B 1 210 ? 62.33200 108.49000 -5.67900 1.000 30.53007 200 LEU B O 1
ATOM 9651 N N A SER B 1 211 ? 61.04100 107.85700 -7.41500 0.750 28.52194 201 SER B N 1
ATOM 9652 N N B SER B 1 211 ? 61.05500 107.83100 -7.42600 0.250 27.50339 201 SER B N 1
ATOM 9653 C CA A SER B 1 211 ? 60.48600 106.71900 -6.69100 0.750 26.16376 201 SER B CA 1
ATOM 9654 C CA B SER B 1 211 ? 60.46500 106.71300 -6.68500 0.250 26.29009 201 SER B CA 1
ATOM 9655 C C A SER B 1 211 ? 61.58800 105.72500 -6.33100 0.750 27.07966 201 SER B C 1
ATOM 9656 C C B SER B 1 211 ? 61.49000 105.61300 -6.40200 0.250 26.86647 201 SER B C 1
ATOM 9657 O O A SER B 1 211 ? 61.63900 105.21100 -5.20600 0.750 27.91923 201 SER B O 1
ATOM 9658 O O B SER B 1 211 ? 61.36800 104.89600 -5.39900 0.250 27.71394 201 SER B O 1
ATOM 9673 N N . VAL B 1 212 ? 62.49400 105.46200 -7.26900 1.000 29.49311 202 VAL B N 1
ATOM 9674 C CA . VAL B 1 212 ? 63.62600 104.58700 -6.96500 1.000 29.22728 202 VAL B CA 1
ATOM 9675 C C . VAL B 1 212 ? 64.46600 105.17900 -5.83600 1.000 33.61465 202 VAL B C 1
ATOM 9676 O O . VAL B 1 212 ? 64.79300 104.49400 -4.85600 1.000 34.22788 202 VAL B O 1
ATOM 9690 N N . GLU B 1 213 ? 64.78700 106.47000 -5.93300 1.000 30.30110 203 GLU B N 1
ATOM 9691 C CA . GLU B 1 213 ? 65.63000 107.10200 -4.92500 1.000 34.78848 203 GLU B CA 1
ATOM 9692 C C . GLU B 1 213 ? 64.98000 107.09200 -3.55200 1.000 31.99341 203 GLU B C 1
ATOM 9693 O O . GLU B 1 213 ? 65.67400 106.95500 -2.54200 1.000 36.10706 203 GLU B O 1
ATOM 9705 N N . LYS B 1 214 ? 63.66000 107.21900 -3.48800 1.000 32.19606 204 LYS B N 1
ATOM 9706 C CA . LYS B 1 214 ? 62.96900 107.39400 -2.22300 1.000 32.15658 204 LYS B CA 1
ATOM 9707 C C . LYS B 1 214 ? 62.46400 106.08200 -1.64200 1.000 30.34847 204 LYS B C 1
ATOM 9708 O O . LYS B 1 214 ? 62.00500 106.06500 -0.49200 1.000 32.54084 204 LYS B O 1
ATOM 9727 N N . GLY B 1 215 ? 62.49400 105.00300 -2.42300 1.000 27.90871 205 GLY B N 1
ATOM 9728 C CA . GLY B 1 215 ? 62.09100 103.70300 -1.94300 1.000 26.78225 205 GLY B CA 1
ATOM 9729 C C . GLY B 1 215 ? 60.60100 103.45600 -1.91400 1.000 29.53522 205 GLY B C 1
ATOM 9730 O O . GLY B 1 215 ? 60.14800 102.60700 -1.13900 1.000 29.21412 205 GLY B O 1
ATOM 9734 N N . TRP B 1 216 ? 59.82100 104.16800 -2.72600 1.000 26.57697 206 TRP B N 1
ATOM 9735 C CA . TRP B 1 216 ? 58.38400 103.93000 -2.76200 1.000 26.25061 206 TRP B CA 1
ATOM 9736 C C . TRP B 1 216 ? 58.09400 102.59900 -3.43500 1.000 25.34261 206 TRP B C 1
ATOM 9737 O O . TRP B 1 216 ? 58.86700 102.09300 -4.25000 1.000 28.05872 206 TRP B O 1
ATOM 9758 N N . LEU B 1 217 ? 56.96100 102.04000 -3.08300 1.000 23.13445 207 LEU B N 1
ATOM 9759 C CA . LEU B 1 217 ? 56.42500 100.90000 -3.80300 1.000 22.96074 207 LEU B CA 1
ATOM 9760 C C . LEU B 1 217 ? 55.35500 101.42500 -4.74300 1.000 21.29475 207 LEU B C 1
ATOM 9761 O O . LEU B 1 217 ? 54.28200 101.81700 -4.28100 1.000 21.87640 207 LEU B O 1
ATOM 9777 N N . PRO B 1 218 ? 55.58800 101.46900 -6.04400 1.000 20.77627 208 PRO B N 1
ATOM 9778 C CA . PRO B 1 218 ? 54.55600 101.99100 -6.94200 1.000 19.78405 208 PRO B CA 1
ATOM 9779 C C . PRO B 1 218 ? 53.44500 100.98200 -7.15900 1.000 19.08133 208 PRO B C 1
ATOM 9780 O O . PRO B 1 218 ? 53.69000 99.79700 -7.41500 1.000 20.66047 208 PRO B O 1
ATOM 9791 N N . LEU B 1 219 ? 52.21300 101.48400 -7.11700 1.000 18.75498 209 LEU B N 1
ATOM 9792 C CA . LEU B 1 219 ? 51.02700 100.72600 -7.48100 1.000 17.89171 209 LEU B CA 1
ATOM 9793 C C . LEU B 1 219 ? 50.38800 101.48000 -8.63600 1.000 18.26808 209 LEU B C 1
ATOM 9794 O O . LEU B 1 219 ? 49.99100 102.63800 -8.48200 1.000 19.06291 209 LEU B O 1
ATOM 9810 N N . PHE B 1 220 ? 50.27200 100.83200 -9.77800 1.000 17.93119 210 PHE B N 1
ATOM 9811 C CA . PHE B 1 220 ? 49.59900 101.43700 -10.91400 1.000 17.88382 210 PHE B CA 1
ATOM 9812 C C . PHE B 1 220 ? 48.17800 100.92800 -11.03600 1.000 17.85224 210 PHE B C 1
ATOM 9813 O O . PHE B 1 220 ? 47.93500 99.71800 -11.03000 1.000 19.01027 210 PHE B O 1
ATOM 9830 N N . ASP B 1 221 ? 47.23600 101.85500 -11.14200 1.000 17.90487 211 ASP B N 1
ATOM 9831 C CA . ASP B 1 221 ? 45.84800 101.54800 -11.48500 1.000 16.88896 211 ASP B CA 1
ATOM 9832 C C . ASP B 1 221 ? 45.76400 101.84100 -12.97800 1.000 17.81539 211 ASP B C 1
ATOM 9833 O O . ASP B 1 221 ? 45.93800 102.99100 -13.39800 1.000 17.35218 211 ASP B O 1
ATOM 9842 N N . PHE B 1 222 ? 45.54300 100.80600 -13.78400 1.000 16.97845 212 PHE B N 1
ATOM 9843 C CA . PHE B 1 222 ? 45.57900 100.91700 -15.24400 1.000 16.78895 212 PHE B CA 1
ATOM 9844 C C . PHE B 1 222 ? 44.27800 100.39800 -15.81000 1.000 16.23362 212 PHE B C 1
ATOM 9845 O O . PHE B 1 222 ? 44.21100 99.26400 -16.29100 1.000 17.33112 212 PHE B O 1
ATOM 9862 N N . ALA B 1 223 ? 43.26300 101.23900 -15.78000 1.000 15.92306 213 ALA B N 1
ATOM 9863 C CA . ALA B 1 223 ? 41.93200 100.85100 -16.19000 1.000 16.40206 213 ALA B CA 1
ATOM 9864 C C . ALA B 1 223 ? 41.58400 101.31700 -17.58100 1.000 17.31007 213 ALA B C 1
ATOM 9865 O O . ALA B 1 223 ? 40.51600 100.94100 -18.06200 1.000 17.62853 213 ALA B O 1
ATOM 9872 N N . TYR B 1 224 ? 42.41300 102.14000 -18.22400 1.000 16.17046 214 TYR B N 1
ATOM 9873 C CA . TYR B 1 224 ? 42.03100 102.78600 -19.47700 1.000 17.25480 214 TYR B CA 1
ATOM 9874 C C . TYR B 1 224 ? 43.05500 102.60000 -20.58500 1.000 17.83908 214 TYR B C 1
ATOM 9875 O O . TYR B 1 224 ? 43.13600 103.43100 -21.49300 1.000 18.82077 214 TYR B O 1
ATOM 9893 N N . GLN B 1 225 ? 43.83800 101.53100 -20.55700 1.000 16.68894 215 GLN B N 1
ATOM 9894 C CA . GLN B 1 225 ? 44.86800 101.37300 -21.57100 1.000 17.54957 215 GLN B CA 1
ATOM 9895 C C . GLN B 1 225 ? 44.22800 101.36300 -22.95500 1.000 17.65484 215 GLN B C 1
ATOM 9896 O O . GLN B 1 225 ? 43.35500 100.53600 -23.22000 1.000 18.24965 215 GLN B O 1
ATOM 9911 N N . GLY B 1 226 ? 44.67500 102.25500 -23.84800 1.000 18.24965 216 GLY B N 1
ATOM 9912 C CA . GLY B 1 226 ? 44.09500 102.41200 -25.16200 1.000 17.99173 216 GLY B CA 1
ATOM 9913 C C . GLY B 1 226 ? 43.19900 103.61900 -25.33900 1.000 18.01541 216 GLY B C 1
ATOM 9914 O O . GLY B 1 226 ? 42.89500 103.96400 -26.48900 1.000 21.49478 216 GLY B O 1
ATOM 9918 N N . PHE B 1 227 ? 42.78600 104.28400 -24.25300 1.000 17.52325 217 PHE B N 1
ATOM 9919 C CA . PHE B 1 227 ? 41.87700 105.42300 -24.36400 1.000 18.11543 217 PHE B CA 1
ATOM 9920 C C . PHE B 1 227 ? 42.56500 106.77600 -24.36700 1.000 19.04712 217 PHE B C 1
ATOM 9921 O O . PHE B 1 227 ? 41.88600 107.77400 -24.61600 1.000 20.39465 217 PHE B O 1
ATOM 9938 N N . ALA B 1 228 ? 43.87200 106.86600 -24.14600 1.000 18.91289 218 ALA B N 1
ATOM 9939 C CA . ALA B 1 228 ? 44.54300 108.17600 -24.21500 1.000 20.98156 218 ALA B CA 1
ATOM 9940 C C . ALA B 1 228 ? 45.05700 108.39100 -25.63500 1.000 22.70019 218 ALA B C 1
ATOM 9941 O O . ALA B 1 228 ? 44.53200 109.22800 -26.38500 1.000 23.23183 218 ALA B O 1
ATOM 9948 N N . ARG B 1 229 ? 46.07800 107.63300 -26.01500 1.000 22.06327 219 ARG B N 1
ATOM 9949 C CA . ARG B 1 229 ? 46.63900 107.67900 -27.35100 1.000 23.14498 219 ARG B CA 1
ATOM 9950 C C . ARG B 1 229 ? 46.63500 106.34100 -28.06700 1.000 22.30540 219 ARG B C 1
ATOM 9951 O O . ARG B 1 229 ? 46.48800 106.29100 -29.28300 1.000 26.97438 219 ARG B O 1
ATOM 9972 N N . GLY B 1 230 ? 46.84100 105.25200 -27.35800 1.000 22.25013 220 GLY B N 1
ATOM 9973 C CA . GLY B 1 230 ? 46.91600 103.95600 -28.00200 1.000 23.63714 220 GLY B CA 1
ATOM 9974 C C . GLY B 1 230 ? 47.46000 102.97200 -27.00000 1.000 22.92127 220 GLY B C 1
ATOM 9975 O O . GLY B 1 230 ? 47.92800 103.35100 -25.92400 1.000 22.05011 220 GLY B O 1
ATOM 9979 N N . LEU B 1 231 ? 47.38200 101.68400 -27.35100 1.000 22.09748 221 LEU B N 1
ATOM 9980 C CA . LEU B 1 231 ? 47.76800 100.65700 -26.38100 1.000 22.12643 221 LEU B CA 1
ATOM 9981 C C . LEU B 1 231 ? 49.21800 100.81900 -25.91200 1.000 21.81061 221 LEU B C 1
ATOM 9982 O O . LEU B 1 231 ? 49.49900 100.80900 -24.70500 1.000 21.82113 221 LEU B O 1
ATOM 9998 N N . GLU B 1 232 ? 50.16100 100.89900 -26.84800 1.000 23.40553 222 GLU B N 1
ATOM 9999 C CA . GLU B 1 232 ? 51.56600 100.94300 -26.46600 1.000 23.31868 222 GLU B CA 1
ATOM 10000 C C . GLU B 1 232 ? 51.93600 102.28200 -25.85500 1.000 23.94770 222 GLU B C 1
ATOM 10001 O O . GLU B 1 232 ? 52.64100 102.33600 -24.84600 1.000 25.72950 222 GLU B O 1
ATOM 10013 N N A GLU B 1 233 ? 51.47100 103.38500 -26.44100 0.460 23.91349 223 GLU B N 1
ATOM 10014 N N B GLU B 1 233 ? 51.43100 103.36900 -26.43600 0.540 23.80558 223 GLU B N 1
ATOM 10015 C CA A GLU B 1 233 ? 51.80200 104.69100 -25.88400 0.460 24.79517 223 GLU B CA 1
ATOM 10016 C CA B GLU B 1 233 ? 51.75200 104.70000 -25.94300 0.540 24.50567 223 GLU B CA 1
ATOM 10017 C C A GLU B 1 233 ? 51.27700 104.83100 -24.46400 0.460 22.48437 223 GLU B C 1
ATOM 10018 C C B GLU B 1 233 ? 51.23600 104.90200 -24.52600 0.540 21.97905 223 GLU B C 1
ATOM 10019 O O A GLU B 1 233 ? 51.95400 105.38400 -23.58900 0.460 22.54227 223 GLU B O 1
ATOM 10020 O O B GLU B 1 233 ? 51.89400 105.55100 -23.70300 0.540 24.12930 223 GLU B O 1
ATOM 10043 N N . ASP B 1 234 ? 50.07700 104.32700 -24.21000 1.000 20.43412 224 ASP B N 1
ATOM 10044 C CA . ASP B 1 234 ? 49.48000 104.51100 -22.89700 1.000 20.38938 224 ASP B CA 1
ATOM 10045 C C . ASP B 1 234 ? 50.25300 103.78000 -21.81500 1.000 22.38962 224 ASP B C 1
ATOM 10046 O O . ASP B 1 234 ? 50.10100 104.09800 -20.63100 1.000 21.93957 224 ASP B O 1
ATOM 10056 N N . ALA B 1 235 ? 51.06800 102.80700 -22.19100 1.000 21.40529 225 ALA B N 1
ATOM 10057 C CA . ALA B 1 235 ? 51.86700 102.07100 -21.22400 1.000 22.35804 225 ALA B CA 1
ATOM 10058 C C . ALA B 1 235 ? 53.25700 102.65600 -21.03400 1.000 24.90045 225 ALA B C 1
ATOM 10059 O O . ALA B 1 235 ? 54.04500 102.08200 -20.27300 1.000 22.73966 225 ALA B O 1
ATOM 10066 N N . GLU B 1 236 ? 53.58700 103.77600 -21.69300 1.000 23.43712 226 GLU B N 1
ATOM 10067 C CA . GLU B 1 236 ? 54.94900 104.29500 -21.59500 1.000 23.55555 226 GLU B CA 1
ATOM 10068 C C . GLU B 1 236 ? 55.30900 104.66700 -20.16200 1.000 24.17668 226 GLU B C 1
ATOM 10069 O O . GLU B 1 236 ? 56.43500 104.43800 -19.71800 1.000 24.26880 226 GLU B O 1
ATOM 10081 N N . GLY B 1 237 ? 54.38300 105.27300 -19.42700 1.000 23.68715 227 GLY B N 1
ATOM 10082 C CA . GLY B 1 237 ? 54.69500 105.62800 -18.04800 1.000 26.44537 227 GLY B CA 1
ATOM 10083 C C . GLY B 1 237 ? 54.98600 104.41800 -17.17800 1.000 23.71610 227 GLY B C 1
ATOM 10084 O O . GLY B 1 237 ? 55.99700 104.37200 -16.46500 1.000 25.53210 227 GLY B O 1
ATOM 10088 N N . LEU B 1 238 ? 54.10100 103.41900 -17.22400 1.000 21.61585 228 LEU B N 1
ATOM 10089 C CA . LEU B 1 238 ? 54.34000 102.17600 -16.50800 1.000 21.65532 228 LEU B CA 1
ATOM 10090 C C . LEU B 1 238 ? 55.68800 101.58100 -16.90100 1.000 22.67124 228 LEU B C 1
ATOM 10091 O O . LEU B 1 238 ? 56.44400 101.10800 -16.04200 1.000 23.21341 228 LEU B O 1
ATOM 10107 N N . ARG B 1 239 ? 56.00200 101.58300 -18.20100 1.000 23.37658 229 ARG B N 1
ATOM 10108 C CA . ARG B 1 239 ? 57.23000 100.95900 -18.67700 1.000 24.20300 229 ARG B CA 1
ATOM 10109 C C . ARG B 1 239 ? 58.44400 101.74200 -18.22000 1.000 26.16113 229 ARG B C 1
ATOM 10110 O O . ARG B 1 239 ? 59.50800 101.15300 -18.01200 1.000 27.20599 229 ARG B O 1
ATOM 10131 N N . ALA B 1 240 ? 58.30600 103.05300 -18.02200 1.000 25.60580 230 ALA B N 1
ATOM 10132 C CA . ALA B 1 240 ? 59.41700 103.82100 -17.46900 1.000 25.90583 230 ALA B CA 1
ATOM 10133 C C . ALA B 1 240 ? 59.69800 103.40500 -16.02900 1.000 27.32706 230 ALA B C 1
ATOM 10134 O O . ALA B 1 240 ? 60.86000 103.32900 -15.60700 1.000 27.95345 230 ALA B O 1
ATOM 10141 N N . PHE B 1 241 ? 58.64800 103.12600 -15.26800 1.000 25.84793 231 PHE B N 1
ATOM 10142 C CA . PHE B 1 241 ? 58.80500 102.56300 -13.92900 1.000 26.32167 231 PHE B CA 1
ATOM 10143 C C . PHE B 1 241 ? 59.39600 101.16000 -13.98400 1.000 24.81886 231 PHE B C 1
ATOM 10144 O O . PHE B 1 241 ? 60.27700 100.82200 -13.18600 1.000 26.42168 231 PHE B O 1
ATOM 10161 N N . ALA B 1 242 ? 58.94900 100.34000 -14.93600 1.000 26.17955 232 ALA B N 1
ATOM 10162 C CA . ALA B 1 242 ? 59.41800 98.96800 -15.02400 1.000 26.12954 232 ALA B CA 1
ATOM 10163 C C . ALA B 1 242 ? 60.88100 98.88500 -15.39700 1.000 28.12189 232 ALA B C 1
ATOM 10164 O O . ALA B 1 242 ? 61.52900 97.88300 -15.06300 1.000 31.47492 232 ALA B O 1
ATOM 10171 N N . ALA B 1 243 ? 61.41700 99.93500 -16.01600 1.000 28.90356 233 ALA B N 1
ATOM 10172 C CA . ALA B 1 243 ? 62.79800 99.90300 -16.46800 1.000 28.86408 233 ALA B CA 1
ATOM 10173 C C . ALA B 1 243 ? 63.78200 99.91200 -15.31200 1.000 31.36965 233 ALA B C 1
ATOM 10174 O O . ALA B 1 243 ? 64.86800 99.34300 -15.44300 1.000 34.37527 233 ALA B O 1
ATOM 10181 N N A MET B 1 244 ? 63.46900 100.55300 -14.18700 0.460 31.59073 234 MET B N 1
ATOM 10182 N N B MET B 1 244 ? 63.42500 100.55500 -14.19000 0.540 30.73273 234 MET B N 1
ATOM 10183 C CA A MET B 1 244 ? 64.45400 100.61800 -13.11100 0.460 37.38353 234 MET B CA 1
ATOM 10184 C CA B MET B 1 244 ? 64.38100 100.78100 -13.11700 0.540 38.06519 234 MET B CA 1
ATOM 10185 C C A MET B 1 244 ? 64.00500 100.02800 -11.78100 0.460 31.25911 234 MET B C 1
ATOM 10186 C C B MET B 1 244 ? 63.93200 100.37100 -11.71900 0.540 31.30648 234 MET B C 1
ATOM 10187 O O A MET B 1 244 ? 64.86500 99.68600 -10.95400 0.460 29.36941 234 MET B O 1
ATOM 10188 O O B MET B 1 244 ? 64.72100 100.51000 -10.77400 0.540 31.66705 234 MET B O 1
ATOM 10215 N N . HIS B 1 245 ? 62.70600 99.88900 -11.54800 1.000 27.85080 235 HIS B N 1
ATOM 10216 C CA . HIS B 1 245 ? 62.24400 99.48100 -10.23300 1.000 27.48497 235 HIS B CA 1
ATOM 10217 C C . HIS B 1 245 ? 62.52700 98.02300 -9.93700 1.000 26.75330 235 HIS B C 1
ATOM 10218 O O . HIS B 1 245 ? 62.43500 97.15100 -10.80700 1.000 29.35098 235 HIS B O 1
ATOM 10232 N N . LYS B 1 246 ? 62.80000 97.77300 -8.65700 1.000 28.46403 236 LYS B N 1
ATOM 10233 C CA . LYS B 1 246 ? 62.88900 96.41600 -8.14200 1.000 27.74553 236 LYS B CA 1
ATOM 10234 C C . LYS B 1 246 ? 61.51000 95.79600 -8.01000 1.000 24.38986 236 LYS B C 1
ATOM 10235 O O . LYS B 1 246 ? 61.31100 94.63800 -8.38400 1.000 24.85044 236 LYS B O 1
ATOM 10254 N N . GLU B 1 247 ? 60.54100 96.57600 -7.53400 1.000 22.98969 237 GLU B N 1
ATOM 10255 C CA . GLU B 1 247 ? 59.22400 96.08800 -7.17400 1.000 23.06076 237 GLU B CA 1
ATOM 10256 C C . GLU B 1 247 ? 58.16600 97.06400 -7.66400 1.000 23.23709 237 GLU B C 1
ATOM 10257 O O . GLU B 1 247 ? 58.35400 98.28400 -7.61900 1.000 24.28195 237 GLU B O 1
ATOM 10269 N N . LEU B 1 248 ? 57.06100 96.52000 -8.14300 1.000 20.38938 238 LEU B N 1
ATOM 10270 C CA . LEU B 1 248 ? 55.87700 97.32900 -8.40400 1.000 19.60245 238 LEU B CA 1
ATOM 10271 C C . LEU B 1 248 ? 54.68200 96.39400 -8.49000 1.000 19.42085 238 LEU B C 1
ATOM 10272 O O . LEU B 1 248 ? 54.82700 95.17800 -8.56900 1.000 20.86576 238 LEU B O 1
ATOM 10288 N N . ILE B 1 249 ? 53.49500 96.97700 -8.43400 1.000 18.75234 239 ILE B N 1
ATOM 10289 C CA . ILE B 1 249 ? 52.24400 96.23800 -8.56700 1.000 18.58653 239 ILE B CA 1
ATOM 10290 C C . ILE B 1 249 ? 51.39900 96.96800 -9.59300 1.000 19.46559 239 ILE B C 1
ATOM 10291 O O . ILE B 1 249 ? 51.35300 98.20100 -9.59000 1.000 19.77352 239 ILE B O 1
ATOM 10307 N N . VAL B 1 250 ? 50.72700 96.22400 -10.46900 1.000 17.03898 240 VAL B N 1
ATOM 10308 C CA . VAL B 1 250 ? 49.79200 96.80000 -11.43600 1.000 17.38902 240 VAL B CA 1
ATOM 10309 C C . VAL B 1 250 ? 48.41700 96.17500 -11.25300 1.000 17.54430 240 VAL B C 1
ATOM 10310 O O . VAL B 1 250 ? 48.27300 94.94700 -11.31500 1.000 16.57314 240 VAL B O 1
ATOM 10323 N N . ALA B 1 251 ? 47.40900 97.00600 -11.08500 1.000 15.57038 241 ALA B N 1
ATOM 10324 C CA . ALA B 1 251 ? 46.01800 96.57300 -11.04600 1.000 15.16770 241 ALA B CA 1
ATOM 10325 C C . ALA B 1 251 ? 45.40200 97.04200 -12.35400 1.000 16.44944 241 ALA B C 1
ATOM 10326 O O . ALA B 1 251 ? 45.15500 98.24300 -12.50700 1.000 18.43125 241 ALA B O 1
ATOM 10333 N N . SER B 1 252 ? 45.18600 96.13700 -13.29900 1.000 15.06243 242 SER B N 1
ATOM 10334 C CA . SER B 1 252 ? 44.64600 96.55800 -14.57900 1.000 16.27836 242 SER B CA 1
ATOM 10335 C C . SER B 1 252 ? 43.23400 96.03000 -14.77400 1.000 15.03085 242 SER B C 1
ATOM 10336 O O . SER B 1 252 ? 42.77600 95.12600 -14.07900 1.000 15.01242 242 SER B O 1
ATOM 10344 N N . SER B 1 253 ? 42.50900 96.68700 -15.67000 1.000 15.43353 243 SER B N 1
ATOM 10345 C CA . SER B 1 253 ? 41.11200 96.40400 -15.94200 1.000 13.72016 243 SER B CA 1
ATOM 10346 C C . SER B 1 253 ? 40.90600 96.29200 -17.43800 1.000 14.68870 243 SER B C 1
ATOM 10347 O O . SER B 1 253 ? 41.44400 97.09200 -18.21500 1.000 15.64934 243 SER B O 1
ATOM 10355 N N . TYR B 1 254 ? 40.06900 95.34100 -17.81800 1.000 14.25707 244 TYR B N 1
ATOM 10356 C CA . TYR B 1 254 ? 39.55800 95.20200 -19.17800 1.000 13.12272 244 TYR B CA 1
ATOM 10357 C C . TYR B 1 254 ? 38.09100 95.58900 -19.27900 1.000 14.56763 244 TYR B C 1
ATOM 10358 O O . TYR B 1 254 ? 37.46000 95.40000 -20.33700 1.000 14.47552 244 TYR B O 1
ATOM 10376 N N . SER B 1 255 ? 37.54700 96.20100 -18.22800 1.000 13.23589 245 SER B N 1
ATOM 10377 C CA . SER B 1 255 ? 36.14200 96.59100 -18.23700 1.000 12.55423 245 SER B CA 1
ATOM 10378 C C . SER B 1 255 ? 35.82100 97.56700 -19.35300 1.000 13.82544 245 SER B C 1
ATOM 10379 O O . SER B 1 255 ? 34.77600 97.46000 -20.00100 1.000 14.02283 245 SER B O 1
ATOM 10387 N N . LYS B 1 256 ? 36.68900 98.55500 -19.56500 1.000 13.24116 246 LYS B N 1
ATOM 10388 C CA . LYS B 1 256 ? 36.41400 99.64300 -20.49800 1.000 14.14916 246 LYS B CA 1
ATOM 10389 C C . LYS B 1 256 ? 37.00400 99.34200 -21.86700 1.000 13.89913 246 LYS B C 1
ATOM 10390 O O . LYS B 1 256 ? 36.30600 99.49700 -22.88100 1.000 15.38615 246 LYS B O 1
ATOM 10406 N N . ASN B 1 257 ? 38.27100 98.90700 -21.94300 1.000 13.86228 247 ASN B N 1
ATOM 10407 C CA . ASN B 1 257 ? 38.86700 98.68900 -23.26200 1.000 14.29918 247 ASN B CA 1
ATOM 10408 C C . ASN B 1 257 ? 38.37400 97.43500 -23.99600 1.000 15.40457 247 ASN B C 1
ATOM 10409 O O . ASN B 1 257 ? 38.53800 97.38200 -25.22900 1.000 17.12057 247 ASN B O 1
ATOM 10420 N N . PHE B 1 258 ? 37.68600 96.50400 -23.32400 1.000 15.19402 248 PHE B N 1
ATOM 10421 C CA . PHE B 1 258 ? 36.95200 95.44000 -24.01300 1.000 15.40457 248 PHE B CA 1
ATOM 10422 C C . PHE B 1 258 ? 35.44400 95.60500 -23.86500 1.000 17.03635 248 PHE B C 1
ATOM 10423 O O . PHE B 1 258 ? 34.69500 94.76000 -24.37400 1.000 15.82831 248 PHE B O 1
ATOM 10440 N N . GLY B 1 259 ? 34.97400 96.64000 -23.15600 1.000 15.10454 249 GLY B N 1
ATOM 10441 C CA . GLY B 1 259 ? 33.54700 96.77100 -22.89300 1.000 15.14928 249 GLY B CA 1
ATOM 10442 C C . GLY B 1 259 ? 32.98800 95.60400 -22.12000 1.000 15.40457 249 GLY B C 1
ATOM 10443 O O . GLY B 1 259 ? 31.85100 95.20200 -22.36900 1.000 18.59969 249 GLY B O 1
ATOM 10447 N N . LEU B 1 260 ? 33.77800 95.01900 -21.23000 1.000 14.07810 250 LEU B N 1
ATOM 10448 C CA . LEU B 1 260 ? 33.39900 93.83400 -20.47500 1.000 14.24654 250 LEU B CA 1
ATOM 10449 C C . LEU B 1 260 ? 33.03900 94.15200 -19.03200 1.000 14.22812 250 LEU B C 1
ATOM 10450 O O . LEU B 1 260 ? 33.08500 93.26600 -18.17300 1.000 14.43077 250 LEU B O 1
ATOM 10466 N N . TYR B 1 261 ? 32.64600 95.38700 -18.74200 1.000 13.89650 251 TYR B N 1
ATOM 10467 C CA . TYR B 1 261 ? 32.27500 95.89200 -17.41900 1.000 12.58582 251 TYR B CA 1
ATOM 10468 C C . TYR B 1 261 ? 31.69900 94.82500 -16.49900 1.000 12.11734 251 TYR B C 1
ATOM 10469 O O . TYR B 1 261 ? 32.28600 94.52200 -15.45100 1.000 13.25958 251 TYR B O 1
ATOM 10487 N N . ASN B 1 262 ? 30.54000 94.27600 -16.84100 1.000 12.50159 252 ASN B N 1
ATOM 10488 C CA . ASN B 1 262 ? 29.82500 93.39700 -15.91500 1.000 11.93837 252 ASN B CA 1
ATOM 10489 C C . ASN B 1 262 ? 30.32200 91.97100 -15.84900 1.000 13.23589 252 ASN B C 1
ATOM 10490 O O . ASN B 1 262 ? 29.82200 91.21900 -14.99100 1.000 13.77543 252 ASN B O 1
ATOM 10501 N N . GLU B 1 263 ? 31.33700 91.61100 -16.62200 1.000 12.78058 253 GLU B N 1
ATOM 10502 C CA . GLU B 1 263 ? 31.93200 90.28800 -16.56100 1.000 13.38591 253 GLU B CA 1
ATOM 10503 C C . GLU B 1 263 ? 33.11000 90.22700 -15.58600 1.000 14.01230 253 GLU B C 1
ATOM 10504 O O . GLU B 1 263 ? 33.59200 89.12300 -15.28300 1.000 15.62039 253 GLU B O 1
ATOM 10516 N N . ARG B 1 264 ? 33.57800 91.37600 -15.08400 1.000 13.35959 254 ARG B N 1
ATOM 10517 C CA . ARG B 1 264 ? 34.57200 91.48300 -14.01400 1.000 12.99113 254 ARG B CA 1
ATOM 10518 C C . ARG B 1 264 ? 35.89900 90.86300 -14.43400 1.000 12.92533 254 ARG B C 1
ATOM 10519 O O . ARG B 1 264 ? 36.29500 89.78800 -13.95800 1.000 13.69911 254 ARG B O 1
ATOM 10540 N N . VAL B 1 265 ? 36.62400 91.59700 -15.26200 1.000 13.75701 255 VAL B N 1
ATOM 10541 C CA . VAL B 1 265 ? 37.82800 91.12800 -15.93900 1.000 13.39907 255 VAL B CA 1
ATOM 10542 C C . VAL B 1 265 ? 38.95000 92.11500 -15.65600 1.000 13.93598 255 VAL B C 1
ATOM 10543 O O . VAL B 1 265 ? 38.93200 93.25000 -16.15300 1.000 14.86767 255 VAL B O 1
ATOM 10556 N N . GLY B 1 266 ? 39.91000 91.70700 -14.85600 1.000 14.38077 256 GLY B N 1
ATOM 10557 C CA . GLY B 1 266 ? 41.07200 92.50700 -14.55700 1.000 14.42814 256 GLY B CA 1
ATOM 10558 C C . GLY B 1 266 ? 42.22100 91.62400 -14.15300 1.000 14.50973 256 GLY B C 1
ATOM 10559 O O . GLY B 1 266 ? 42.15800 90.38900 -14.25300 1.000 14.39129 256 GLY B O 1
ATOM 10563 N N . ALA B 1 267 ? 43.29500 92.25600 -13.70400 1.000 14.24128 257 ALA B N 1
ATOM 10564 C CA . ALA B 1 267 ? 44.47600 91.50800 -13.32000 1.000 13.65436 257 ALA B CA 1
ATOM 10565 C C . ALA B 1 267 ? 45.26400 92.27100 -12.28400 1.000 13.48329 257 ALA B C 1
ATOM 10566 O O . ALA B 1 267 ? 45.34700 93.49600 -12.30600 1.000 14.91767 257 ALA B O 1
ATOM 10573 N N . CYS B 1 268 ? 45.89900 91.50300 -11.39600 1.000 14.87030 258 CYS B N 1
ATOM 10574 C CA . CYS B 1 268 ? 46.87100 92.01200 -10.44700 1.000 15.25719 258 CYS B CA 1
ATOM 10575 C C . CYS B 1 268 ? 48.20900 91.41300 -10.82400 1.000 15.49932 258 CYS B C 1
ATOM 10576 O O . CYS B 1 268 ? 48.37900 90.18900 -10.77700 1.000 16.55471 258 CYS B O 1
ATOM 10584 N N . THR B 1 269 ? 49.16200 92.26900 -11.15600 1.000 16.31521 259 THR B N 1
ATOM 10585 C CA . THR B 1 269 ? 50.50100 91.83900 -11.53900 1.000 17.27848 259 THR B CA 1
ATOM 10586 C C . THR B 1 269 ? 51.50500 92.30800 -10.50700 1.000 18.11279 259 THR B C 1
ATOM 10587 O O . THR B 1 269 ? 51.57400 93.50200 -10.18500 1.000 18.84183 259 THR B O 1
ATOM 10598 N N A LEU B 1 270 ? 52.25800 91.35800 -9.96400 0.750 17.56536 260 LEU B N 1
ATOM 10599 N N B LEU B 1 270 ? 52.31800 91.37500 -10.03700 0.250 17.30217 260 LEU B N 1
ATOM 10600 C CA A LEU B 1 270 ? 53.35200 91.65000 -9.05400 0.750 17.98646 260 LEU B CA 1
ATOM 10601 C CA B LEU B 1 270 ? 53.33500 91.62900 -9.03000 0.250 18.77340 260 LEU B CA 1
ATOM 10602 C C A LEU B 1 270 ? 54.65900 91.59500 -9.82900 0.750 18.94447 260 LEU B C 1
ATOM 10603 C C B LEU B 1 270 ? 54.69200 91.51300 -9.70600 0.250 18.86025 260 LEU B C 1
ATOM 10604 O O A LEU B 1 270 ? 54.87400 90.70100 -10.65700 0.750 20.44992 260 LEU B O 1
ATOM 10605 O O B LEU B 1 270 ? 54.95100 90.52500 -10.40100 0.250 19.09712 260 LEU B O 1
ATOM 10636 N N . VAL B 1 271 ? 55.55100 92.51900 -9.51300 1.000 19.49454 261 VAL B N 1
ATOM 10637 C CA . VAL B 1 271 ? 56.92200 92.49100 -9.99900 1.000 21.06841 261 VAL B CA 1
ATOM 10638 C C . VAL B 1 271 ? 57.85800 92.57800 -8.80000 1.000 22.73440 261 VAL B C 1
ATOM 10639 O O . VAL B 1 271 ? 57.66000 93.42500 -7.92100 1.000 21.17632 261 VAL B O 1
ATOM 10653 N N . ALA B 1 272 ? 58.86700 91.70100 -8.75700 1.000 21.50531 262 ALA B N 1
ATOM 10654 C CA . ALA B 1 272 ? 59.85400 91.73600 -7.69200 1.000 22.67387 262 ALA B CA 1
ATOM 10655 C C . ALA B 1 272 ? 61.24800 91.69200 -8.29600 1.000 23.59240 262 ALA B C 1
ATOM 10656 O O . ALA B 1 272 ? 61.42500 91.61700 -9.51300 1.000 23.60819 262 ALA B O 1
ATOM 10663 N N . ALA B 1 273 ? 62.24600 91.67300 -7.41300 1.000 25.36893 263 ALA B N 1
ATOM 10664 C CA . ALA B 1 273 ? 63.61500 91.82000 -7.86900 1.000 27.01123 263 ALA B CA 1
ATOM 10665 C C . ALA B 1 273 ? 64.06100 90.63000 -8.70100 1.000 26.98754 263 ALA B C 1
ATOM 10666 O O . ALA B 1 273 ? 64.86100 90.79600 -9.62400 1.000 28.94830 263 ALA B O 1
ATOM 10673 N N . ASP B 1 274 ? 63.55700 89.43400 -8.38600 1.000 25.43999 264 ASP B N 1
ATOM 10674 C CA . ASP B 1 274 ? 63.97000 88.20000 -9.03900 1.000 25.62159 264 ASP B CA 1
ATOM 10675 C C . ASP B 1 274 ? 62.83700 87.18300 -8.97200 1.000 25.77950 264 ASP B C 1
ATOM 10676 O O . ASP B 1 274 ? 61.80200 87.39700 -8.31400 1.000 24.21616 264 ASP B O 1
ATOM 10685 N N A SER B 1 275 ? 63.04800 86.06500 -9.67500 0.310 26.24535 265 SER B N 1
ATOM 10686 N N B SER B 1 275 ? 63.04100 86.06300 -9.67200 0.370 26.28483 265 SER B N 1
ATOM 10687 N N C SER B 1 275 ? 63.03500 86.06000 -9.66700 0.320 26.16902 265 SER B N 1
ATOM 10688 C CA A SER B 1 275 ? 62.01700 85.04200 -9.79900 0.310 25.00573 265 SER B CA 1
ATOM 10689 C CA B SER B 1 275 ? 61.99500 85.05300 -9.78300 0.370 24.90045 265 SER B CA 1
ATOM 10690 C CA C SER B 1 275 ? 61.97000 85.07100 -9.78300 0.320 25.08468 265 SER B CA 1
ATOM 10691 C C A SER B 1 275 ? 61.67800 84.43300 -8.44700 0.310 25.16890 265 SER B C 1
ATOM 10692 C C B SER B 1 275 ? 61.67000 84.44400 -8.43000 0.370 25.24523 265 SER B C 1
ATOM 10693 C C C SER B 1 275 ? 61.66800 84.41500 -8.44200 0.320 25.23996 265 SER B C 1
ATOM 10694 O O A SER B 1 275 ? 60.50200 84.20200 -8.14400 0.310 25.99005 265 SER B O 1
ATOM 10695 O O B SER B 1 275 ? 60.49700 84.21400 -8.11500 0.370 26.20324 265 SER B O 1
ATOM 10696 O O C SER B 1 275 ? 60.50200 84.13500 -8.13800 0.320 26.01111 265 SER B O 1
ATOM 10718 N N . GLU B 1 276 ? 62.68800 84.17700 -7.61400 1.000 24.93466 266 GLU B N 1
ATOM 10719 C CA . GLU B 1 276 ? 62.43900 83.57700 -6.30100 1.000 23.74768 266 GLU B CA 1
ATOM 10720 C C . GLU B 1 276 ? 61.53600 84.47900 -5.46900 1.000 23.93981 266 GLU B C 1
ATOM 10721 O O . GLU B 1 276 ? 60.58200 84.01700 -4.84100 1.000 24.53462 266 GLU B O 1
ATOM 10735 N N . THR B 1 277 ? 61.83000 85.77100 -5.46000 1.000 22.96601 267 THR B N 1
ATOM 10736 C CA . THR B 1 277 ? 61.08900 86.68500 -4.61300 1.000 23.61082 267 THR B CA 1
ATOM 10737 C C . THR B 1 277 ? 59.66600 86.85000 -5.12300 1.000 21.45004 267 THR B C 1
ATOM 10738 O O . THR B 1 277 ? 58.72500 86.87900 -4.33100 1.000 22.47384 267 THR B O 1
ATOM 10749 N N . VAL B 1 278 ? 59.47600 86.97200 -6.44000 1.000 21.41319 268 VAL B N 1
ATOM 10750 C CA . VAL B 1 278 ? 58.11900 87.19400 -6.93600 1.000 21.16053 268 VAL B CA 1
ATOM 10751 C C . VAL B 1 278 ? 57.27200 85.94400 -6.76300 1.000 21.43161 268 VAL B C 1
ATOM 10752 O O . VAL B 1 278 ? 56.07400 86.04000 -6.48900 1.000 20.89207 268 VAL B O 1
ATOM 10765 N N . ASP B 1 279 ? 57.87100 84.76200 -6.89500 1.000 21.22896 269 ASP B N 1
ATOM 10766 C CA . ASP B 1 279 ? 57.10300 83.54300 -6.68800 1.000 20.80259 269 ASP B CA 1
ATOM 10767 C C . ASP B 1 279 ? 56.71600 83.37400 -5.22200 1.000 20.87365 269 ASP B C 1
ATOM 10768 O O . ASP B 1 279 ? 55.58500 82.97200 -4.92500 1.000 20.64204 269 ASP B O 1
ATOM 10777 N N . ARG B 1 280 ? 57.62300 83.69100 -4.29700 1.000 21.25001 270 ARG B N 1
ATOM 10778 C CA . ARG B 1 280 ? 57.28300 83.66100 -2.87800 1.000 21.93957 270 ARG B CA 1
ATOM 10779 C C . ARG B 1 280 ? 56.15600 84.64400 -2.59100 1.000 19.91827 270 ARG B C 1
ATOM 10780 O O . ARG B 1 280 ? 55.17000 84.31800 -1.91000 1.000 20.27621 270 ARG B O 1
ATOM 10801 N N . ALA B 1 281 ? 56.28400 85.87100 -3.08300 1.000 19.55244 271 ALA B N 1
ATOM 10802 C CA . ALA B 1 281 ? 55.23400 86.85400 -2.85000 1.000 18.11016 271 ALA B CA 1
ATOM 10803 C C . ALA B 1 281 ? 53.90900 86.36700 -3.43800 1.000 18.98921 271 ALA B C 1
ATOM 10804 O O . ALA B 1 281 ? 52.84600 86.50600 -2.82500 1.000 18.03647 271 ALA B O 1
ATOM 10811 N N . PHE B 1 282 ? 53.94900 85.82300 -4.64800 1.000 17.84171 272 PHE B N 1
ATOM 10812 C CA . PHE B 1 282 ? 52.72500 85.44000 -5.33000 1.000 18.17596 272 PHE B CA 1
ATOM 10813 C C . PHE B 1 282 ? 52.03300 84.29600 -4.61900 1.000 17.57062 272 PHE B C 1
ATOM 10814 O O . PHE B 1 282 ? 50.80900 84.22400 -4.66400 1.000 17.47324 272 PHE B O 1
ATOM 10831 N N . SER B 1 283 ? 52.76900 83.43500 -3.90200 1.000 16.59156 273 SER B N 1
ATOM 10832 C CA . SER B 1 283 ? 52.09900 82.38100 -3.15000 1.000 15.89411 273 SER B CA 1
ATOM 10833 C C . SER B 1 283 ? 51.17800 82.97500 -2.09700 1.000 17.81802 273 SER B C 1
ATOM 10834 O O . SER B 1 283 ? 50.11600 82.42000 -1.81100 1.000 17.05214 273 SER B O 1
ATOM 10842 N N . GLN B 1 284 ? 51.56400 84.10400 -1.51200 1.000 16.85212 274 GLN B N 1
ATOM 10843 C CA . GLN B 1 284 ? 50.69600 84.78700 -0.55900 1.000 16.99161 274 GLN B CA 1
ATOM 10844 C C . GLN B 1 284 ? 49.60000 85.59200 -1.23500 1.000 16.04939 274 GLN B C 1
ATOM 10845 O O . GLN B 1 284 ? 48.51000 85.72900 -0.68100 1.000 16.74421 274 GLN B O 1
ATOM 10859 N N . MET B 1 285 ? 49.83900 86.12300 -2.42600 1.000 15.65460 275 MET B N 1
ATOM 10860 C CA . MET B 1 285 ? 48.74100 86.71000 -3.18600 1.000 17.12847 275 MET B CA 1
ATOM 10861 C C . MET B 1 285 ? 47.66100 85.67600 -3.48300 1.000 16.05728 275 MET B C 1
ATOM 10862 O O . MET B 1 285 ? 46.47100 85.95500 -3.30300 1.000 15.75725 275 MET B O 1
ATOM 10876 N N . LYS B 1 286 ? 48.06100 84.45800 -3.84800 1.000 16.13887 276 LYS B N 1
ATOM 10877 C CA . LYS B 1 286 ? 47.08600 83.39200 -4.08300 1.000 16.19151 276 LYS B CA 1
ATOM 10878 C C . LYS B 1 286 ? 46.33800 83.05800 -2.80000 1.000 15.60723 276 LYS B C 1
ATOM 10879 O O . LYS B 1 286 ? 45.11500 82.87600 -2.81000 1.000 15.44405 276 LYS B O 1
ATOM 10898 N N . ALA B 1 287 ? 47.03900 82.98800 -1.67600 1.000 15.48616 277 ALA B N 1
ATOM 10899 C CA . ALA B 1 287 ? 46.33400 82.71800 -0.42200 1.000 15.40194 277 ALA B CA 1
ATOM 10900 C C . ALA B 1 287 ? 45.29600 83.79600 -0.14000 1.000 16.76000 277 ALA B C 1
ATOM 10901 O O . ALA B 1 287 ? 44.21100 83.49300 0.36100 1.000 17.96804 277 ALA B O 1
ATOM 10908 N N . ALA B 1 288 ? 45.62300 85.06400 -0.40500 1.000 14.95452 278 ALA B N 1
ATOM 10909 C CA . ALA B 1 288 ? 44.69100 86.16300 -0.15900 1.000 15.79936 278 ALA B CA 1
ATOM 10910 C C . ALA B 1 288 ? 43.48100 86.06000 -1.07500 1.000 16.20730 278 ALA B C 1
ATOM 10911 O O . ALA B 1 288 ? 42.35500 86.36000 -0.66300 1.000 17.18900 278 ALA B O 1
ATOM 10918 N N . ILE B 1 289 ? 43.68400 85.69000 -2.33600 1.000 13.58857 279 ILE B N 1
ATOM 10919 C CA . ILE B 1 289 ? 42.57800 85.46800 -3.25800 1.000 13.04376 279 ILE B CA 1
ATOM 10920 C C . ILE B 1 289 ? 41.68300 84.34300 -2.76800 1.000 12.97797 279 ILE B C 1
ATOM 10921 O O . ILE B 1 289 ? 40.44600 84.45600 -2.79000 1.000 13.18852 279 ILE B O 1
ATOM 10937 N N . ARG B 1 290 ? 42.29500 83.23400 -2.37600 1.000 13.47540 280 ARG B N 1
ATOM 10938 C CA . ARG B 1 290 ? 41.52700 82.07200 -1.92500 1.000 13.38591 280 ARG B CA 1
ATOM 10939 C C . ARG B 1 290 ? 40.55600 82.43200 -0.80900 1.000 13.55435 280 ARG B C 1
ATOM 10940 O O . ARG B 1 290 ? 39.40600 81.95300 -0.79700 1.000 14.09915 280 ARG B O 1
ATOM 10961 N N . ALA B 1 291 ? 40.98800 83.28400 0.10400 1.000 13.79649 281 ALA B N 1
ATOM 10962 C CA . ALA B 1 291 ? 40.20600 83.70700 1.25000 1.000 13.89650 281 ALA B CA 1
ATOM 10963 C C . ALA B 1 291 ? 39.27300 84.88500 0.95500 1.000 13.21747 281 ALA B C 1
ATOM 10964 O O . ALA B 1 291 ? 38.65100 85.42300 1.88600 1.000 14.72291 281 ALA B O 1
ATOM 10971 N N . ASN B 1 292 ? 39.16300 85.29800 -0.29700 1.000 12.76742 282 ASN B N 1
ATOM 10972 C CA . ASN B 1 292 ? 38.29800 86.38600 -0.73000 1.000 12.91743 282 ASN B CA 1
ATOM 10973 C C . ASN B 1 292 ? 37.20300 85.78300 -1.60200 1.000 14.23075 282 ASN B C 1
ATOM 10974 O O . ASN B 1 292 ? 36.08200 85.62700 -1.13500 1.000 14.59132 282 ASN B O 1
ATOM 10985 N N . TYR B 1 293 ? 37.49700 85.41600 -2.85100 1.000 13.60436 283 TYR B N 1
ATOM 10986 C CA . TYR B 1 293 ? 36.48400 84.92300 -3.78600 1.000 12.44632 283 TYR B CA 1
ATOM 10987 C C . TYR B 1 293 ? 36.89800 83.58400 -4.40700 1.000 12.15418 283 TYR B C 1
ATOM 10988 O O . TYR B 1 293 ? 36.23000 83.11300 -5.33000 1.000 13.14115 283 TYR B O 1
ATOM 11006 N N . SER B 1 294 ? 37.97500 82.98500 -3.90200 1.000 13.13588 284 SER B N 1
ATOM 11007 C CA . SER B 1 294 ? 38.44200 81.64000 -4.19300 1.000 13.47013 284 SER B CA 1
ATOM 11008 C C . SER B 1 294 ? 39.21200 81.53800 -5.50900 1.000 13.03061 284 SER B C 1
ATOM 11009 O O . SER B 1 294 ? 40.37800 81.14000 -5.51900 1.000 14.46762 284 SER B O 1
ATOM 11017 N N . ASN B 1 295 ? 38.57600 81.89200 -6.61900 1.000 13.06745 285 ASN B N 1
ATOM 11018 C CA . ASN B 1 295 ? 39.16700 81.81900 -7.95100 1.000 14.07810 285 ASN B CA 1
ATOM 11019 C C . ASN B 1 295 ? 38.29500 82.68400 -8.85700 1.000 13.71753 285 ASN B C 1
ATOM 11020 O O . ASN B 1 295 ? 37.15900 83.02200 -8.48800 1.000 13.27274 285 ASN B O 1
ATOM 11031 N N . PRO B 1 296 ? 38.81600 83.15000 -9.98700 1.000 13.24642 286 PRO B N 1
ATOM 11032 C CA . PRO B 1 296 ? 38.17600 84.24100 -10.70000 1.000 13.84649 286 PRO B CA 1
ATOM 11033 C C . PRO B 1 296 ? 37.21100 83.78100 -11.78100 1.000 13.34117 286 PRO B C 1
ATOM 11034 O O . PRO B 1 296 ? 37.25100 82.62500 -12.23700 1.000 14.79134 286 PRO B O 1
ATOM 11045 N N . PRO B 1 297 ? 36.31500 84.67500 -12.20500 1.000 13.37275 287 PRO B N 1
ATOM 11046 C CA . PRO B 1 297 ? 35.27200 84.29800 -13.16900 1.000 14.06494 287 PRO B CA 1
ATOM 11047 C C . PRO B 1 297 ? 35.82700 84.11900 -14.56900 1.000 15.13875 287 PRO B C 1
ATOM 11048 O O . PRO B 1 297 ? 36.50600 84.98900 -15.11400 1.000 15.97043 287 PRO B O 1
ATOM 11059 N N . ALA B 1 298 ? 35.47300 83.00800 -15.18700 1.000 15.02558 288 ALA B N 1
ATOM 11060 C CA . ALA B 1 298 ? 36.10000 82.60600 -16.43200 1.000 15.44405 288 ALA B CA 1
ATOM 11061 C C . ALA B 1 298 ? 35.58600 83.35400 -17.65300 1.000 15.95990 288 ALA B C 1
ATOM 11062 O O . ALA B 1 298 ? 36.36900 83.62600 -18.56100 1.000 17.60484 288 ALA B O 1
ATOM 11069 N N . HIS B 1 299 ? 34.29500 83.66300 -17.74300 1.000 15.47827 289 HIS B N 1
ATOM 11070 C CA . HIS B 1 299 ? 33.73000 84.03900 -19.03400 1.000 16.77842 289 HIS B CA 1
ATOM 11071 C C . HIS B 1 299 ? 34.43700 85.25100 -19.62900 1.000 15.70461 289 HIS B C 1
ATOM 11072 O O . HIS B 1 299 ? 34.87300 85.20800 -20.79100 1.000 16.17309 289 HIS B O 1
ATOM 11085 N N . GLY B 1 300 ? 34.52900 86.35500 -18.88000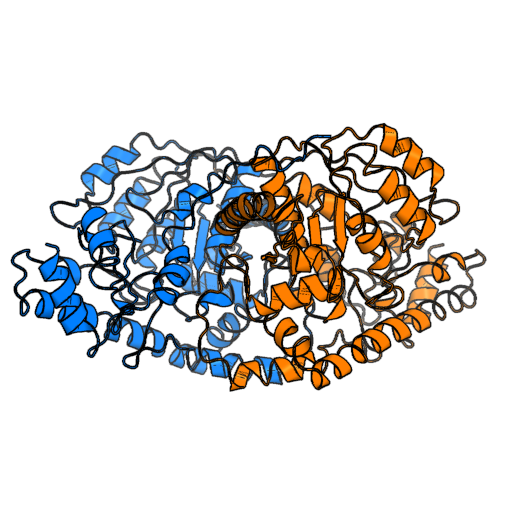 1.000 16.35995 290 GLY B N 1
ATOM 11086 C CA . GLY B 1 300 ? 35.09000 87.56500 -19.47500 1.000 15.34141 290 GLY B CA 1
ATOM 11087 C C . GLY B 1 300 ? 36.56400 87.42300 -19.79400 1.000 14.54131 290 GLY B C 1
ATOM 11088 O O . GLY B 1 300 ? 37.04200 87.89800 -20.83500 1.000 15.98622 290 GLY B O 1
ATOM 11092 N N . ALA B 1 301 ? 37.30700 86.80100 -18.87400 1.000 15.25456 291 ALA B N 1
ATOM 11093 C CA . ALA B 1 301 ? 38.73600 86.61900 -19.08900 1.000 15.50985 291 ALA B CA 1
ATOM 11094 C C . ALA B 1 301 ? 38.99300 85.68200 -20.26200 1.000 16.82580 291 ALA B C 1
ATOM 11095 O O . ALA B 1 301 ? 39.96600 85.85500 -21.00600 1.000 17.50746 291 ALA B O 1
ATOM 11102 N N A SER B 1 302 ? 38.14500 84.65500 -20.41800 0.510 16.44417 292 SER B N 1
ATOM 11103 N N B SER B 1 302 ? 38.14100 84.67500 -20.44300 0.490 16.15730 292 SER B N 1
ATOM 11104 C CA A SER B 1 302 ? 38.23000 83.77500 -21.57700 0.510 17.15478 292 SER B CA 1
ATOM 11105 C CA B SER B 1 302 ? 38.30000 83.79500 -21.59000 0.490 16.96529 292 SER B CA 1
ATOM 11106 C C A SER B 1 302 ? 38.04200 84.56900 -22.86500 0.510 17.79960 292 SER B C 1
ATOM 11107 C C B SER B 1 302 ? 38.01600 84.54300 -22.89300 0.490 18.09700 292 SER B C 1
ATOM 11108 O O A SER B 1 302 ? 38.73600 84.33800 -23.86300 0.510 19.85774 292 SER B O 1
ATOM 11109 O O B SER B 1 302 ? 38.64300 84.26800 -23.92600 0.490 17.30217 292 SER B O 1
ATOM 11124 N N . VAL B 1 303 ? 37.07900 85.49200 -22.87300 1.000 16.81790 293 VAL B N 1
ATOM 11125 C CA . VAL B 1 303 ? 36.87500 86.34500 -24.03400 1.000 17.00213 293 VAL B CA 1
ATOM 11126 C C . VAL B 1 303 ? 38.14800 87.12100 -24.35300 1.000 15.95727 293 VAL B C 1
ATOM 11127 O O . VAL B 1 303 ? 38.58800 87.16500 -25.51000 1.000 18.75234 293 VAL B O 1
ATOM 11141 N N . VAL B 1 304 ? 38.73900 87.76700 -23.32900 1.000 16.84685 294 VAL B N 1
ATOM 11142 C CA . VAL B 1 304 ? 39.96300 88.54700 -23.53300 1.000 17.68380 294 VAL B CA 1
ATOM 11143 C C . VAL B 1 304 ? 41.08100 87.67000 -24.07500 1.000 19.04448 294 VAL B C 1
ATOM 11144 O O . VAL B 1 304 ? 41.75800 88.04200 -25.03300 1.000 18.97869 294 VAL B O 1
ATOM 11157 N N . ALA B 1 305 ? 41.29600 86.49100 -23.47900 1.000 18.06279 295 ALA B N 1
ATOM 11158 C CA . ALA B 1 305 ? 42.37600 85.62700 -23.94800 1.000 19.11028 295 ALA B CA 1
ATOM 11159 C C . ALA B 1 305 ? 42.13600 85.14500 -25.37400 1.000 21.40266 295 ALA B C 1
ATOM 11160 O O . ALA B 1 305 ? 43.07200 85.08200 -26.17800 1.000 22.22908 295 ALA B O 1
ATOM 11167 N N . THR B 1 306 ? 40.88300 84.83200 -25.71400 1.000 19.19450 296 THR B N 1
ATOM 11168 C CA . THR B 1 306 ? 40.54500 84.39200 -27.06100 1.000 20.18409 296 THR B CA 1
ATOM 11169 C C . THR B 1 306 ? 40.86800 85.48600 -28.05400 1.000 21.00525 296 THR B C 1
ATOM 11170 O O . THR B 1 306 ? 41.40100 85.21300 -29.13900 1.000 22.09222 296 THR B O 1
ATOM 11181 N N . ILE B 1 307 ? 40.50200 86.72700 -27.72800 1.000 19.38137 297 ILE B N 1
ATOM 11182 C CA . ILE B 1 307 ? 40.76600 87.84500 -28.63200 1.000 20.82101 297 ILE B CA 1
ATOM 11183 C C . ILE B 1 307 ? 42.26100 88.09700 -28.75600 1.000 22.60807 297 ILE B C 1
ATOM 11184 O O . ILE B 1 307 ? 42.80000 88.21700 -29.86400 1.000 23.47396 297 ILE B O 1
ATOM 11200 N N . LEU B 1 308 ? 42.95100 88.24500 -27.62800 1.000 21.56847 298 LEU B N 1
ATOM 11201 C CA . LEU B 1 308 ? 44.34200 88.66700 -27.71800 1.000 23.27920 298 LEU B CA 1
ATOM 11202 C C . LEU B 1 308 ? 45.24900 87.61300 -28.31700 1.000 28.23243 298 LEU B C 1
ATOM 11203 O O . LEU B 1 308 ? 46.30500 87.96900 -28.85700 1.000 30.75905 298 LEU B O 1
ATOM 11219 N N A SER B 1 309 ? 44.87800 86.34000 -28.23000 0.320 25.05047 299 SER B N 1
ATOM 11220 N N B SER B 1 309 ? 44.88200 86.33500 -28.23800 0.680 24.87150 299 SER B N 1
ATOM 11221 C CA A SER B 1 309 ? 45.72200 85.26500 -28.72400 0.320 25.72950 299 SER B CA 1
ATOM 11222 C CA B SER B 1 309 ? 45.73300 85.25600 -28.72300 0.680 25.44525 299 SER B CA 1
ATOM 11223 C C A SER B 1 309 ? 45.53800 84.98800 -30.20700 0.320 27.76658 299 SER B C 1
ATOM 11224 C C B SER B 1 309 ? 45.38700 84.80800 -30.14000 0.680 26.49275 299 SER B C 1
ATOM 11225 O O A SER B 1 309 ? 46.38400 84.31000 -30.80000 0.320 28.14031 299 SER B O 1
ATOM 11226 O O B SER B 1 309 ? 45.99500 83.85800 -30.64200 0.680 28.82460 299 SER B O 1
ATOM 11241 N N . ASN B 1 310 ? 44.47700 85.49800 -30.82700 1.000 26.33220 300 ASN B N 1
ATOM 11242 C CA . ASN B 1 310 ? 44.17100 85.20700 -32.22500 1.000 25.91373 300 ASN B CA 1
ATOM 11243 C C . ASN B 1 310 ? 44.39300 86.48300 -33.02400 1.000 28.52720 300 ASN B C 1
ATOM 11244 O O . ASN B 1 310 ? 43.73900 87.49700 -32.76100 1.000 26.49538 300 ASN B O 1
ATOM 11256 N N . ASP B 1 311 ? 45.29900 86.44100 -34.00300 1.000 29.38520 301 ASP B N 1
ATOM 11257 C CA . ASP B 1 311 ? 45.73800 87.67900 -34.65100 1.000 27.73500 301 ASP B CA 1
ATOM 11258 C C . ASP B 1 311 ? 44.58500 88.40400 -35.33700 1.000 28.18769 301 ASP B C 1
ATOM 11259 O O . ASP B 1 311 ? 44.46500 89.64000 -35.25700 1.000 27.77974 301 ASP B O 1
ATOM 11268 N N . ALA B 1 312 ? 43.73200 87.66700 -36.03800 1.000 30.49323 302 ALA B N 1
ATOM 11269 C CA . ALA B 1 312 ? 42.64500 88.31600 -36.76500 1.000 29.86683 302 ALA B CA 1
ATOM 11270 C C . ALA B 1 312 ? 41.60500 88.92800 -35.82100 1.000 28.29033 302 ALA B C 1
ATOM 11271 O O . ALA B 1 312 ? 41.12800 90.05200 -36.03200 1.000 28.97199 302 ALA B O 1
ATOM 11278 N N . LEU B 1 313 ? 41.22200 88.20000 -34.79300 1.000 26.75594 303 LEU B N 1
ATOM 11279 C CA . LEU B 1 313 ? 40.25000 88.74200 -33.86000 1.000 25.72686 303 LEU B CA 1
ATOM 11280 C C . LEU B 1 313 ? 40.85000 89.90100 -33.08500 1.000 24.23458 303 LEU B C 1
ATOM 11281 O O . LEU B 1 313 ? 40.15100 90.88700 -32.80000 1.000 24.01350 303 LEU B O 1
ATOM 11297 N N . ARG B 1 314 ? 42.14600 89.81200 -32.74900 1.000 25.24523 304 ARG B N 1
ATOM 11298 C CA . ARG B 1 314 ? 42.79800 90.91800 -32.05700 1.000 23.47133 304 ARG B CA 1
ATOM 11299 C C . ARG B 1 314 ? 42.74900 92.17900 -32.89600 1.000 24.37407 304 ARG B C 1
ATOM 11300 O O . ARG B 1 314 ? 42.54400 93.28000 -32.36700 1.000 24.03719 304 ARG B O 1
ATOM 11321 N N . ALA B 1 315 ? 42.96200 92.05300 -34.19900 1.000 24.18194 305 ALA B N 1
ATOM 11322 C CA . ALA B 1 315 ? 42.94100 93.22800 -35.06100 1.000 22.47911 305 ALA B CA 1
ATOM 11323 C C . ALA B 1 315 ? 41.55400 93.85400 -35.11400 1.000 24.21089 305 ALA B C 1
ATOM 11324 O O . ALA B 1 315 ? 41.43400 95.08100 -35.16900 1.000 25.02941 305 ALA B O 1
ATOM 11331 N N . ILE B 1 316 ? 40.49500 93.03100 -35.10500 1.000 23.96350 306 ILE B N 1
ATOM 11332 C CA . ILE B 1 316 ? 39.13100 93.55500 -35.04400 1.000 22.23171 306 ILE B CA 1
ATOM 11333 C C . ILE B 1 316 ? 38.93400 94.33100 -33.75200 1.000 20.72890 306 ILE B C 1
ATOM 11334 O O . ILE B 1 316 ? 38.41600 95.45100 -33.76100 1.000 22.27908 306 ILE B O 1
ATOM 11350 N N . TRP B 1 317 ? 39.33800 93.73800 -32.62200 1.000 20.94471 307 TRP B N 1
ATOM 11351 C CA . TRP B 1 317 ? 39.21000 94.41800 -31.33600 1.000 20.40517 307 TRP B CA 1
ATOM 11352 C C . TRP B 1 317 ? 39.98900 95.73100 -31.30700 1.000 21.07368 307 TRP B C 1
ATOM 11353 O O . TRP B 1 317 ? 39.46500 96.76800 -30.86600 1.000 20.19199 307 TRP B O 1
ATOM 11374 N N A GLU B 1 318 ? 41.24100 95.72700 -31.76100 0.510 21.30791 308 GLU B N 1
ATOM 11375 N N B GLU B 1 318 ? 41.25600 95.69900 -31.73500 0.490 21.71586 308 GLU B N 1
ATOM 11376 C CA A GLU B 1 318 ? 42.02600 96.96000 -31.66700 0.510 22.64228 308 GLU B CA 1
ATOM 11377 C CA B GLU B 1 318 ? 42.07200 96.91200 -31.72000 0.490 22.71335 308 GLU B CA 1
ATOM 11378 C C A GLU B 1 318 ? 41.45800 98.06700 -32.55900 0.510 20.62099 308 GLU B C 1
ATOM 11379 C C B GLU B 1 318 ? 41.38900 98.03100 -32.49700 0.490 20.40517 308 GLU B C 1
ATOM 11380 O O A GLU B 1 318 ? 41.58900 99.25700 -32.24300 0.510 21.76586 308 GLU B O 1
ATOM 11381 O O B GLU B 1 318 ? 41.34600 99.17900 -32.02900 0.490 19.54718 308 GLU B O 1
ATOM 11404 N N . GLN B 1 319 ? 40.83000 97.70700 -33.67100 1.000 21.34213 309 GLN B N 1
ATOM 11405 C CA . GLN B 1 319 ? 40.10100 98.70400 -34.45100 1.000 21.96852 309 GLN B CA 1
ATOM 11406 C C . GLN B 1 319 ? 38.86600 99.20900 -33.70500 1.000 22.02905 309 GLN B C 1
ATOM 11407 O O . GLN B 1 319 ? 38.54600 100.39800 -33.78800 1.000 22.22908 309 GLN B O 1
ATOM 11421 N N . GLU B 1 320 ? 38.13400 98.33100 -33.00700 1.000 20.49729 310 GLU B N 1
ATOM 11422 C CA . GLU B 1 320 ? 36.98200 98.79400 -32.22600 1.000 19.32347 310 GLU B CA 1
ATOM 11423 C C . GLU B 1 320 ? 37.40600 99.74900 -31.12000 1.000 20.12619 310 GLU B C 1
ATOM 11424 O O . GLU B 1 320 ? 36.72300 100.74100 -30.84600 1.000 20.01039 310 GLU B O 1
ATOM 11436 N N . LEU B 1 321 ? 38.53300 99.46600 -30.47500 1.000 19.10239 311 LEU B N 1
ATOM 11437 C CA . LEU B 1 321 ? 39.05900 100.32500 -29.41800 1.000 19.14713 311 LEU B CA 1
ATOM 11438 C C . LEU B 1 321 ? 39.49600 101.66700 -29.99100 1.000 19.73404 311 LEU B C 1
ATOM 11439 O O . LEU B 1 321 ? 39.13200 102.71700 -29.44900 1.000 19.09712 311 LEU B O 1
ATOM 11455 N N . THR B 1 322 ? 40.19400 101.66400 -31.12200 1.000 18.95237 312 THR B N 1
ATOM 11456 C CA . THR B 1 322 ? 40.52800 102.91000 -31.79100 1.000 18.92079 312 THR B CA 1
ATOM 11457 C C . THR B 1 322 ? 39.26500 103.68100 -32.15600 1.000 21.57637 312 THR B C 1
ATOM 11458 O O . THR B 1 322 ? 39.20100 104.90300 -31.96200 1.000 20.58677 312 THR B O 1
ATOM 11469 N N . ASP B 1 323 ? 38.22700 102.98000 -32.63600 1.000 19.98144 313 ASP B N 1
ATOM 11470 C CA . ASP B 1 323 ? 36.99300 103.66800 -33.02900 1.000 18.82867 313 ASP B CA 1
ATOM 11471 C C . ASP B 1 323 ? 36.30700 104.30900 -31.82500 1.000 18.28913 313 ASP B C 1
ATOM 11472 O O . ASP B 1 323 ? 35.76700 105.42100 -31.93600 1.000 18.97342 313 ASP B O 1
ATOM 11481 N N . MET B 1 324 ? 36.32600 103.64500 -30.66300 1.000 17.45745 314 MET B N 1
ATOM 11482 C CA . MET B 1 324 ? 35.81200 104.25900 -29.44300 1.000 17.97857 314 MET B CA 1
ATOM 11483 C C . MET B 1 324 ? 36.62700 105.49000 -29.07000 1.000 18.90236 314 MET B C 1
ATOM 11484 O O . MET B 1 324 ? 36.06900 106.55000 -28.76300 1.000 17.90224 314 MET B O 1
ATOM 11498 N N . ARG B 1 325 ? 37.95000 105.35400 -29.02900 1.000 18.47600 315 ARG B N 1
ATOM 11499 C CA . ARG B 1 325 ? 38.79200 106.48900 -28.67900 1.000 17.23900 315 ARG B CA 1
ATOM 11500 C C . ARG B 1 325 ? 38.54700 107.65700 -29.63100 1.000 17.19163 315 ARG B C 1
ATOM 11501 O O . ARG B 1 325 ? 38.38800 108.81000 -29.20000 1.000 19.50507 315 ARG B O 1
ATOM 11523 N N . GLN B 1 326 ? 38.42900 107.37700 -30.92200 1.000 17.03372 316 GLN B N 1
ATOM 11524 C CA . GLN B 1 326 ? 38.21100 108.46900 -31.86700 1.000 17.36270 316 GLN B CA 1
ATOM 11525 C C . GLN B 1 326 ? 36.83100 109.09300 -31.71000 1.000 17.38902 316 GLN B C 1
ATOM 11526 O O . GLN B 1 326 ? 36.68800 110.31500 -31.83700 1.000 18.97606 316 GLN B O 1
ATOM 11540 N N . ARG B 1 327 ? 35.79400 108.29500 -31.44500 1.000 16.60735 317 ARG B N 1
ATOM 11541 C CA . ARG B 1 327 ? 34.48200 108.90400 -31.26100 1.000 17.01529 317 ARG B CA 1
ATOM 11542 C C . ARG B 1 327 ? 34.47600 109.77800 -30.01000 1.000 17.22321 317 ARG B C 1
ATOM 11543 O O . ARG B 1 327 ? 33.87800 110.86400 -30.01500 1.000 17.30480 317 ARG B O 1
ATOM 11564 N N . ILE B 1 328 ? 35.10900 109.32900 -28.92700 1.000 16.04939 318 ILE B N 1
ATOM 11565 C CA . ILE B 1 328 ? 35.19700 110.15900 -27.73600 1.000 16.05202 318 ILE B CA 1
ATOM 11566 C C . ILE B 1 328 ? 35.90900 111.47300 -28.04900 1.000 17.25216 318 ILE B C 1
ATOM 11567 O O . ILE B 1 328 ? 35.48900 112.53300 -27.58400 1.000 17.05477 318 ILE B O 1
ATOM 11583 N N . GLN B 1 329 ? 37.00000 111.42500 -28.81800 1.000 16.87317 319 GLN B N 1
ATOM 11584 C CA . GLN B 1 329 ? 37.70000 112.65100 -29.17100 1.000 17.50219 319 GLN B CA 1
ATOM 11585 C C . GLN B 1 329 ? 36.79400 113.57200 -29.95400 1.000 18.29176 319 GLN B C 1
ATOM 11586 O O . GLN B 1 329 ? 36.83200 114.80000 -29.77500 1.000 19.09186 319 GLN B O 1
ATOM 11600 N N . ARG B 1 330 ? 35.99000 113.01400 -30.85900 1.000 17.38639 320 ARG B N 1
ATOM 11601 C CA . ARG B 1 330 ? 35.05300 113.85600 -31.59000 1.000 17.15215 320 ARG B CA 1
ATOM 11602 C C . ARG B 1 330 ? 34.02700 114.47600 -30.65000 1.000 16.72315 320 ARG B C 1
ATOM 11603 O O . ARG B 1 330 ? 33.64900 115.64500 -30.82800 1.000 16.79158 320 ARG B O 1
ATOM 11624 N N . MET B 1 331 ? 33.54700 113.71900 -29.67300 1.000 15.69145 321 MET B N 1
ATOM 11625 C CA . MET B 1 331 ? 32.58600 114.25900 -28.72100 1.000 15.90200 321 MET B CA 1
ATOM 11626 C C . MET B 1 331 ? 33.21900 115.33700 -27.84900 1.000 16.02044 321 MET B C 1
ATOM 11627 O O . MET B 1 331 ? 32.56500 116.33600 -27.53600 1.000 16.71789 321 MET B O 1
ATOM 11641 N N . ARG B 1 332 ? 34.48100 115.17800 -27.47900 1.000 16.09150 322 ARG B N 1
ATOM 11642 C CA . ARG B 1 332 ? 35.16800 116.18000 -26.67300 1.000 17.12057 322 ARG B CA 1
ATOM 11643 C C . ARG B 1 332 ? 35.24400 117.50700 -27.41900 1.000 17.14162 322 ARG B C 1
ATOM 11644 O O . ARG B 1 332 ? 34.93400 118.57200 -26.86100 1.000 16.52839 322 ARG B O 1
ATOM 11665 N N A GLN B 1 333 ? 35.60100 117.45100 -28.70400 0.690 16.84948 323 GLN B N 1
ATOM 11666 N N B GLN B 1 333 ? 35.65700 117.47200 -28.68400 0.310 17.11794 323 GLN B N 1
ATOM 11667 C CA A GLN B 1 333 ? 35.68400 118.65000 -29.52700 0.690 16.60735 323 GLN B CA 1
ATOM 11668 C CA B GLN B 1 333 ? 35.66100 118.69000 -29.48800 0.310 17.34428 323 GLN B CA 1
ATOM 11669 C C A GLN B 1 333 ? 34.30800 119.28200 -29.74000 0.690 16.36522 323 GLN B C 1
ATOM 11670 C C B GLN B 1 333 ? 34.25100 119.27300 -29.59000 0.310 16.72842 323 GLN B C 1
ATOM 11671 O O A GLN B 1 333 ? 34.17000 120.51600 -29.69700 0.690 16.94950 323 GLN B O 1
ATOM 11672 O O B GLN B 1 333 ? 34.02600 120.45400 -29.29800 0.310 15.72040 323 GLN B O 1
ATOM 11699 N N . LEU B 1 334 ? 33.28200 118.44700 -29.98300 1.000 16.61788 324 LEU B N 1
ATOM 11700 C CA . LEU B 1 334 ? 31.91000 118.92400 -30.15200 1.000 15.79936 324 LEU B CA 1
ATOM 11701 C C . LEU B 1 334 ? 31.38100 119.54500 -28.86500 1.000 15.90200 324 LEU B C 1
ATOM 11702 O O . LEU B 1 334 ? 30.71500 120.57100 -28.91100 1.000 16.59945 324 LEU B O 1
ATOM 11719 N N . PHE B 1 335 ? 31.70600 118.96700 -27.71800 1.000 15.44142 325 PHE B N 1
ATOM 11720 C CA . PHE B 1 335 ? 31.25300 119.48500 -26.42000 1.000 14.51763 325 PHE B CA 1
ATOM 11721 C C . PHE B 1 335 ? 31.78500 120.88800 -26.19100 1.000 15.53617 325 PHE B C 1
ATOM 11722 O O . PHE B 1 335 ? 31.02600 121.81200 -25.86300 1.000 15.95727 325 PHE B O 1
ATOM 11739 N N . VAL B 1 336 ? 33.07100 121.10400 -26.42800 1.000 15.53354 326 VAL B N 1
ATOM 11740 C CA . VAL B 1 336 ? 33.61900 122.44200 -26.20000 1.000 16.89423 326 VAL B CA 1
ATOM 11741 C C . VAL B 1 336 ? 32.96900 123.45000 -27.13300 1.000 17.09425 326 VAL B C 1
ATOM 11742 O O . VAL B 1 336 ? 32.59500 124.56300 -26.72400 1.000 17.94435 326 VAL B O 1
ATOM 11755 N N A ASN B 1 337 ? 32.81400 123.06600 -28.40300 0.440 15.58091 327 ASN B N 1
ATOM 11756 N N B ASN B 1 337 ? 32.83000 123.12000 -28.40400 0.560 15.95201 327 ASN B N 1
ATOM 11757 C CA A ASN B 1 337 ? 32.27600 123.97800 -29.40600 0.440 17.11794 327 ASN B CA 1
ATOM 11758 C CA B ASN B 1 337 ? 32.21300 124.11500 -29.27300 0.560 16.04676 327 ASN B CA 1
ATOM 11759 C C A ASN B 1 337 ? 30.79500 124.25700 -29.17000 0.440 16.54155 327 ASN B C 1
ATOM 11760 C C B ASN B 1 337 ? 30.77300 124.36000 -28.85300 0.560 15.57565 327 ASN B C 1
ATOM 11761 O O A ASN B 1 337 ? 30.31400 125.34100 -29.51500 0.440 17.65484 327 ASN B O 1
ATOM 11762 O O B ASN B 1 337 ? 30.29500 125.49900 -28.78300 0.560 15.60723 327 ASN B O 1
ATOM 11783 N N . THR B 1 338 ? 30.05000 123.28500 -28.61400 1.000 15.79146 328 THR B N 1
ATOM 11784 C CA . THR B 1 338 ? 28.63000 123.45000 -28.33100 1.000 15.26772 328 THR B CA 1
ATOM 11785 C C . THR B 1 338 ? 28.41000 124.25400 -27.05600 1.000 16.09413 328 THR B C 1
ATOM 11786 O O . THR B 1 338 ? 27.45100 125.04400 -26.99000 1.000 16.62841 328 THR B O 1
ATOM 11798 N N . LEU B 1 339 ? 29.28300 124.12800 -26.06400 1.000 15.76778 329 LEU B N 1
ATOM 11799 C CA . LEU B 1 339 ? 29.15200 124.95800 -24.86500 1.000 16.27310 329 LEU B CA 1
ATOM 11800 C C . LEU B 1 339 ? 29.22500 126.42700 -25.22800 1.000 17.65221 329 LEU B C 1
ATOM 11801 O O . LEU B 1 339 ? 28.46800 127.24500 -24.68600 1.000 18.17859 329 LEU B O 1
ATOM 11817 N N A GLN B 1 340 ? 30.07600 126.78400 -26.18900 0.530 15.77304 330 GLN B N 1
ATOM 11818 N N B GLN B 1 340 ? 30.13900 126.78600 -26.13100 0.470 16.10466 330 GLN B N 1
ATOM 11819 C CA A GLN B 1 340 ? 30.17700 128.18500 -26.58000 0.530 17.28112 330 GLN B CA 1
ATOM 11820 C CA B GLN B 1 340 ? 30.20600 128.16500 -26.59600 0.470 17.22321 330 GLN B CA 1
ATOM 11821 C C A GLN B 1 340 ? 28.96100 128.63200 -27.38100 0.530 18.57338 330 GLN B C 1
ATOM 11822 C C B GLN B 1 340 ? 28.89900 128.56600 -27.27300 0.470 16.39943 330 GLN B C 1
ATOM 11823 O O A GLN B 1 340 ? 28.49300 129.77300 -27.24100 0.530 18.74445 330 GLN B O 1
ATOM 11824 O O B GLN B 1 340 ? 28.28600 129.58200 -26.91100 0.470 16.93371 330 GLN B O 1
ATOM 11851 N N . GLU B 1 341 ? 28.44700 127.76400 -28.25400 1.000 16.81527 331 GLU B N 1
ATOM 11852 C CA . GLU B 1 341 ? 27.25900 128.13100 -29.02100 1.000 17.21269 331 GLU B CA 1
ATOM 11853 C C . GLU B 1 341 ? 26.05000 128.27600 -28.11900 1.000 17.44692 331 GLU B C 1
ATOM 11854 O O . GLU B 1 341 ? 25.18100 129.13300 -28.36600 1.000 17.99962 331 GLU B O 1
ATOM 11866 N N . LYS B 1 342 ? 26.00700 127.51100 -27.05200 1.000 15.77567 332 LYS B N 1
ATOM 11867 C CA . LYS B 1 342 ? 24.87600 127.55800 -26.14400 1.000 16.13361 332 LYS B CA 1
ATOM 11868 C C . LYS B 1 342 ? 24.97400 128.68000 -25.12600 1.000 15.75988 332 LYS B C 1
ATOM 11869 O O . LYS B 1 342 ? 24.01900 128.87500 -24.37400 1.000 16.97055 332 LYS B O 1
ATOM 11889 N N . GLY B 1 343 ? 26.05500 129.44900 -25.11100 1.000 17.02845 333 GLY B N 1
ATOM 11890 C CA . GLY B 1 343 ? 26.11600 130.67400 -24.33900 1.000 18.34177 333 GLY B CA 1
ATOM 11891 C C . GLY B 1 343 ? 27.06500 130.66900 -23.16900 1.000 18.67339 333 GLY B C 1
ATOM 11892 O O . GLY B 1 343 ? 27.06500 131.65100 -22.41500 1.000 23.52923 333 GLY B O 1
ATOM 11896 N N . ALA B 1 344 ? 27.93200 129.67300 -23.04400 1.000 18.36546 334 ALA B N 1
ATOM 11897 C CA . ALA B 1 344 ? 28.98700 129.74400 -22.03600 1.000 22.57122 334 ALA B CA 1
ATOM 11898 C C . ALA B 1 344 ? 30.02600 130.76000 -22.52700 1.000 24.99520 334 ALA B C 1
ATOM 11899 O O . ALA B 1 344 ? 30.61700 130.59300 -23.59400 1.000 30.99329 334 ALA B O 1
ATOM 11906 N N . ASN B 1 345 ? 30.31300 131.77500 -21.74500 1.000 37.86253 335 ASN B N 1
ATOM 11907 C CA . ASN B 1 345 ? 31.38000 132.67700 -22.15000 1.000 33.02511 335 ASN B CA 1
ATOM 11908 C C . ASN B 1 345 ? 32.75800 132.15900 -21.78200 1.000 34.21736 335 ASN B C 1
ATOM 11909 O O . ASN B 1 345 ? 33.75700 132.55000 -22.40200 1.000 39.28902 335 ASN B O 1
ATOM 11920 N N . ARG B 1 346 ? 32.83500 131.30600 -20.78900 1.000 30.00369 336 ARG B N 1
ATOM 11921 C CA . ARG B 1 346 ? 34.13100 131.01200 -20.22500 1.000 28.70880 336 ARG B CA 1
ATOM 11922 C C . ARG B 1 346 ? 34.91400 130.07200 -21.14000 1.000 25.92689 336 ARG B C 1
ATOM 11923 O O . ARG B 1 346 ? 34.37200 129.37900 -22.01100 1.000 24.74780 336 ARG B O 1
ATOM 11944 N N . ASP B 1 347 ? 36.21500 130.05900 -20.90700 1.000 24.75043 337 ASP B N 1
ATOM 11945 C CA . ASP B 1 347 ? 37.14300 129.19200 -21.61500 1.000 28.87461 337 ASP B CA 1
ATOM 11946 C C . ASP B 1 347 ? 36.95200 127.76200 -21.13700 1.000 32.95405 337 ASP B C 1
ATOM 11947 O O . ASP B 1 347 ? 37.05600 127.47900 -19.93800 1.000 35.45698 337 ASP B O 1
ATOM 11956 N N . PHE B 1 348 ? 36.59300 126.87300 -22.06300 1.000 23.16603 338 PHE B N 1
ATOM 11957 C CA . PHE B 1 348 ? 36.52500 125.44300 -21.77900 1.000 20.24200 338 PHE B CA 1
ATOM 11958 C C . PHE B 1 348 ? 37.55700 124.68900 -22.60500 1.000 23.91086 338 PHE B C 1
ATOM 11959 O O . PHE B 1 348 ? 37.49000 123.46200 -22.70100 1.000 21.81587 338 PHE B O 1
ATOM 11976 N N . SER B 1 349 ? 38.53500 125.38700 -23.16300 1.000 23.56871 339 SER B N 1
ATOM 11977 C CA . SER B 1 349 ? 39.52900 124.72200 -24.00300 1.000 22.28435 339 SER B CA 1
ATOM 11978 C C . SER B 1 349 ? 40.32600 123.65800 -23.24100 1.000 24.43197 339 SER B C 1
ATOM 11979 O O . SER B 1 349 ? 40.86400 122.73400 -23.86600 1.000 23.03970 339 SER B O 1
ATOM 11987 N N . PHE B 1 350 ? 40.42900 123.77600 -21.91200 1.000 22.46858 340 PHE B N 1
ATOM 11988 C CA . PHE B 1 350 ? 41.17300 122.79200 -21.13900 1.000 23.15814 340 PHE B CA 1
ATOM 11989 C C . PHE B 1 350 ? 40.56400 121.40800 -21.28900 1.000 19.51823 340 PHE B C 1
ATOM 11990 O O . PHE B 1 350 ? 41.28300 120.41000 -21.12400 1.000 21.74744 340 PHE B O 1
ATOM 12007 N N . ILE B 1 351 ? 39.27500 121.31600 -21.64000 1.000 18.41020 341 ILE B N 1
ATOM 12008 C CA . ILE B 1 351 ? 38.64600 120.01400 -21.81800 1.000 18.47073 341 ILE B CA 1
ATOM 12009 C C . ILE B 1 351 ? 39.29700 119.24100 -22.95300 1.000 19.44453 341 ILE B C 1
ATOM 12010 O O . ILE B 1 351 ? 39.38700 118.00500 -22.90900 1.000 20.28674 341 ILE B O 1
ATOM 12026 N N . ILE B 1 352 ? 39.77000 119.94200 -23.98100 1.000 19.07870 342 ILE B N 1
ATOM 12027 C CA . ILE B 1 352 ? 40.40700 119.26000 -25.09400 1.000 19.36031 342 ILE B CA 1
ATOM 12028 C C . ILE B 1 352 ? 41.66800 118.56100 -24.64900 1.000 22.68176 342 ILE B C 1
ATOM 12029 O O . ILE B 1 352 ? 42.08200 117.58100 -25.27500 1.000 26.14534 342 ILE B O 1
ATOM 12045 N N . LYS B 1 353 ? 42.35800 119.10400 -23.63700 1.000 23.50555 343 LYS B N 1
ATOM 12046 C CA . LYS B 1 353 ? 43.61700 118.51700 -23.17200 1.000 25.52684 343 LYS B CA 1
ATOM 12047 C C . LYS B 1 353 ? 43.42800 117.27100 -22.30700 1.000 23.73715 343 LYS B C 1
ATOM 12048 O O . LYS B 1 353 ? 44.41300 116.57300 -22.00600 1.000 26.63750 343 LYS B O 1
ATOM 12067 N N . GLN B 1 354 ? 42.21100 116.98100 -21.88900 1.000 22.43963 344 GLN B N 1
ATOM 12068 C CA . GLN B 1 354 ? 41.95400 115.85100 -21.00500 1.000 20.33674 344 GLN B CA 1
ATOM 12069 C C . GLN B 1 354 ? 41.87000 114.55400 -21.80800 1.000 22.25013 344 GLN B C 1
ATOM 12070 O O . GLN B 1 354 ? 41.27500 114.51800 -22.88900 1.000 26.01374 344 GLN B O 1
ATOM 12083 N N . ASN B 1 355 ? 42.45000 113.50100 -21.25600 1.000 20.93418 345 ASN B N 1
ATOM 12084 C CA . ASN B 1 355 ? 42.54100 112.18100 -21.86800 1.000 24.05824 345 ASN B CA 1
ATOM 12085 C C . ASN B 1 355 ? 41.49900 111.26900 -21.24600 1.000 24.33459 345 ASN B C 1
ATOM 12086 O O . ASN B 1 355 ? 41.33200 111.25000 -20.01700 1.000 24.52672 345 ASN B O 1
ATOM 12096 N N . GLY B 1 356 ? 40.86500 110.44800 -22.08400 1.000 21.05788 346 GLY B N 1
ATOM 12097 C CA . GLY B 1 356 ? 40.02200 109.39800 -21.53900 1.000 20.62099 346 GLY B CA 1
ATOM 12098 C C . GLY B 1 356 ? 38.56600 109.60300 -21.81500 1.000 18.32335 346 GLY B C 1
ATOM 12099 O O . GLY B 1 356 ? 38.18200 110.24100 -22.79800 1.000 20.56309 346 GLY B O 1
ATOM 12103 N N . MET B 1 357 ? 37.74500 109.11800 -20.89900 1.000 17.69959 347 MET B N 1
ATOM 12104 C CA . MET B 1 357 ? 36.30200 109.16600 -21.08700 1.000 18.31545 347 MET B CA 1
ATOM 12105 C C . MET B 1 357 ? 35.65200 110.39100 -20.51900 1.000 19.91301 347 MET B C 1
ATOM 12106 O O . MET B 1 357 ? 34.50200 110.67100 -20.87700 1.000 19.95249 347 MET B O 1
ATOM 12120 N N . PHE B 1 358 ? 36.32100 111.13400 -19.65700 1.000 19.42085 348 PHE B N 1
ATOM 12121 C CA . PHE B 1 358 ? 35.62700 112.16600 -18.91100 1.000 19.34715 348 PHE B CA 1
ATOM 12122 C C . PHE B 1 358 ? 36.04700 113.57200 -19.28100 1.000 22.06590 348 PHE B C 1
ATOM 12123 O O . PHE B 1 358 ? 37.08900 113.81900 -19.90400 1.000 21.49215 348 PHE B O 1
ATOM 12140 N N . SER B 1 359 ? 35.21600 114.49900 -18.82800 1.000 19.77089 349 SER B N 1
ATOM 12141 C CA . SER B 1 359 ? 35.56700 115.90300 -18.70300 1.000 19.16292 349 SER B CA 1
ATOM 12142 C C . SER B 1 359 ? 35.43600 116.28600 -17.24000 1.000 22.84494 349 SER B C 1
ATOM 12143 O O . SER B 1 359 ? 34.36200 116.17100 -16.64700 1.000 21.57374 349 SER B O 1
ATOM 12151 N N . PHE B 1 360 ? 36.52000 116.75000 -16.65400 1.000 22.30277 350 PHE B N 1
ATOM 12152 C CA . PHE B 1 360 ? 36.48100 117.26900 -15.28700 1.000 21.08420 350 PHE B CA 1
ATOM 12153 C C . PHE B 1 360 ? 36.17400 118.74500 -15.43900 1.000 22.14222 350 PHE B C 1
ATOM 12154 O O . PHE B 1 360 ? 37.05500 119.55100 -15.74700 1.000 23.14234 350 PHE B O 1
ATOM 12171 N N . SER B 1 361 ? 34.89400 119.07200 -15.24700 1.000 22.37383 351 SER B N 1
ATOM 12172 C CA . SER B 1 361 ? 34.30200 120.23100 -15.87400 1.000 21.57374 351 SER B CA 1
ATOM 12173 C C . SER B 1 361 ? 34.48000 121.51400 -15.08200 1.000 21.39477 351 SER B C 1
ATOM 12174 O O . SER B 1 361 ? 34.31600 122.59000 -15.66900 1.000 24.01877 351 SER B O 1
ATOM 12182 N N . GLY B 1 362 ? 34.74300 121.42600 -13.77500 1.000 22.13433 352 GLY B N 1
ATOM 12183 C CA . GLY B 1 362 ? 34.73000 122.57800 -12.90600 1.000 21.97115 352 GLY B CA 1
ATOM 12184 C C . GLY B 1 362 ? 33.36400 122.94100 -12.37000 1.000 23.20551 352 GLY B C 1
ATOM 12185 O O . GLY B 1 362 ? 33.25200 123.92400 -11.63500 1.000 24.92414 352 GLY B O 1
ATOM 12189 N N . LEU B 1 363 ? 32.33000 122.18000 -12.69900 1.000 21.22896 353 LEU B N 1
ATOM 12190 C CA . LEU B 1 363 ? 31.02500 122.40000 -12.09000 1.000 23.19761 353 LEU B CA 1
ATOM 12191 C C . LEU B 1 363 ? 31.07000 122.11300 -10.59600 1.000 21.51847 353 LEU B C 1
ATOM 12192 O O . LEU B 1 363 ? 31.73300 121.17200 -10.14300 1.000 21.64216 353 LEU B O 1
ATOM 12208 N N . THR B 1 364 ? 30.33700 122.91400 -9.82400 1.000 20.52624 354 THR B N 1
ATOM 12209 C CA . THR B 1 364 ? 30.27200 122.71300 -8.38400 1.000 21.39740 354 THR B CA 1
ATOM 12210 C C . THR B 1 364 ? 29.22800 121.63700 -8.00500 1.000 20.89997 354 THR B C 1
ATOM 12211 O O . THR B 1 364 ? 28.40900 121.21800 -8.82600 1.000 20.92103 354 THR B O 1
ATOM 12222 N N . LYS B 1 365 ? 29.26600 121.18300 -6.74300 1.000 21.60795 355 LYS B N 1
ATOM 12223 C CA . LYS B 1 365 ? 28.26400 120.22900 -6.26400 1.000 21.62111 355 LYS B CA 1
ATOM 12224 C C . LYS B 1 365 ? 26.85400 120.76800 -6.46300 1.000 21.99747 355 LYS B C 1
ATOM 12225 O O . LYS B 1 365 ? 25.93600 120.02900 -6.84300 1.000 21.84482 355 LYS B O 1
ATOM 12229 N N . GLU B 1 366 ? 26.65000 122.04100 -6.19300 1.000 21.16579 356 GLU B N 1
ATOM 12230 C CA . GLU B 1 366 ? 25.30500 122.58500 -6.32400 1.000 22.18170 356 GLU B CA 1
ATOM 12231 C C . GLU B 1 366 ? 24.86000 122.59700 -7.78700 1.000 20.52887 356 GLU B C 1
ATOM 12232 O O . GLU B 1 366 ? 23.69300 122.32800 -8.10900 1.000 20.89471 356 GLU B O 1
ATOM 12244 N N . GLN B 1 367 ? 25.77900 122.88800 -8.70100 1.000 19.00237 357 GLN B N 1
ATOM 12245 C CA . GLN B 1 367 ? 25.45000 122.87100 -10.11600 1.000 17.82329 357 GLN B CA 1
ATOM 12246 C C . GLN B 1 367 ? 25.13200 121.46500 -10.58700 1.000 17.12847 357 GLN B C 1
ATOM 12247 O O . GLN B 1 367 ? 24.20000 121.28600 -11.36500 1.000 17.37060 357 GLN B O 1
ATOM 12261 N N . VAL B 1 368 ? 25.89300 120.46600 -10.13700 1.000 17.42587 358 VAL B N 1
ATOM 12262 C CA . VAL B 1 368 ? 25.62000 119.08500 -10.53000 1.000 17.94172 358 VAL B CA 1
ATOM 12263 C C . VAL B 1 368 ? 24.25600 118.66200 -10.01300 1.000 17.46272 358 VAL B C 1
ATOM 12264 O O . VAL B 1 368 ? 23.49200 117.99500 -10.72300 1.000 17.83644 358 VAL B O 1
ATOM 12277 N N . LEU B 1 369 ? 23.90400 119.06100 -8.79400 1.000 18.29176 359 LEU B N 1
ATOM 12278 C CA . LEU B 1 369 ? 22.58700 118.70100 -8.27700 1.000 19.00237 359 LEU B CA 1
ATOM 12279 C C . LEU B 1 369 ? 21.47800 119.37300 -9.08600 1.000 21.35266 359 LEU B C 1
ATOM 12280 O O . LEU B 1 369 ? 20.44400 118.75200 -9.36600 1.000 21.07631 359 LEU B O 1
ATOM 12296 N N . ARG B 1 370 ? 21.65400 120.65300 -9.45700 1.000 18.54969 360 ARG B N 1
ATOM 12297 C CA . ARG B 1 370 ? 20.67000 121.32100 -10.30600 1.000 19.82879 360 ARG B CA 1
ATOM 12298 C C . ARG B 1 370 ? 20.53500 120.62200 -11.65700 1.000 18.76287 360 ARG B C 1
ATOM 12299 O O . ARG B 1 370 ? 19.42400 120.48300 -12.18400 1.000 19.19187 360 ARG B O 1
ATOM 12320 N N . LEU B 1 371 ? 21.65300 120.22400 -12.26000 1.000 16.30205 361 LEU B N 1
ATOM 12321 C CA . LEU B 1 371 ? 21.58600 119.48400 -13.50900 1.000 15.47564 361 LEU B CA 1
ATOM 12322 C C . LEU B 1 371 ? 20.69300 118.27600 -13.38200 1.000 17.15478 361 LEU B C 1
ATOM 12323 O O . LEU B 1 371 ? 19.89300 117.99200 -14.28000 1.000 17.23374 361 LEU B O 1
ATOM 12339 N N A ARG B 1 372 ? 20.79600 117.55500 -12.26800 0.360 16.66525 362 ARG B N 1
ATOM 12340 N N B ARG B 1 372 ? 20.87000 117.49900 -12.31800 0.640 16.35206 362 ARG B N 1
ATOM 12341 C CA A ARG B 1 372 ? 20.02600 116.33100 -12.09500 0.360 18.22597 362 ARG B CA 1
ATOM 12342 C CA B ARG B 1 372 ? 20.00900 116.34900 -12.10700 0.640 17.93382 362 ARG B CA 1
ATOM 12343 C C A ARG B 1 372 ? 18.56400 116.62100 -11.76900 0.360 21.07631 362 ARG B C 1
ATOM 12344 C C B ARG B 1 372 ? 18.56300 116.79600 -11.95000 0.640 18.82077 362 ARG B C 1
ATOM 12345 O O A ARG B 1 372 ? 17.66200 115.95900 -12.30000 0.360 17.97594 362 ARG B O 1
ATOM 12346 O O B ARG B 1 372 ? 17.67900 116.37100 -12.70800 0.640 18.64970 362 ARG B O 1
ATOM 12387 N N . GLU B 1 373 ? 18.30000 117.60700 -10.91100 1.000 19.33399 363 GLU B N 1
ATOM 12388 C CA . GLU B 1 373 ? 16.92600 117.86600 -10.48500 1.000 21.77902 363 GLU B CA 1
ATOM 12389 C C . GLU B 1 373 ? 16.14200 118.62900 -11.53300 1.000 20.92103 363 GLU B C 1
ATOM 12390 O O . GLU B 1 373 ? 14.96500 118.32800 -11.78400 1.000 23.29236 363 GLU B O 1
ATOM 12403 N N . GLU B 1 374 ? 16.74000 119.64200 -12.11500 1.000 20.72100 364 GLU B N 1
ATOM 12404 C CA . GLU B 1 374 ? 16.01500 120.47900 -13.05000 1.000 20.89734 364 GLU B CA 1
ATOM 12405 C C . GLU B 1 374 ? 16.10400 120.01900 -14.49400 1.000 21.40529 364 GLU B C 1
ATOM 12406 O O . GLU B 1 374 ? 15.20300 120.32900 -15.27800 1.000 24.26353 364 GLU B O 1
ATOM 12418 N N . PHE B 1 375 ? 17.17300 119.33500 -14.89300 1.000 19.84458 365 PHE B N 1
ATOM 12419 C CA . PHE B 1 375 ? 17.36000 119.01500 -16.29000 1.000 18.20491 365 PHE B CA 1
ATOM 12420 C C . PHE B 1 375 ? 17.47800 117.52400 -16.56000 1.000 18.39177 365 PHE B C 1
ATOM 12421 O O . PHE B 1 375 ? 17.51500 117.13600 -17.72800 1.000 19.98144 365 PHE B O 1
ATOM 12438 N N . GLY B 1 376 ? 17.49600 116.67800 -15.53600 1.000 16.77316 366 GLY B N 1
ATOM 12439 C CA . GLY B 1 376 ? 17.64700 115.26000 -15.78300 1.000 17.73380 366 GLY B CA 1
ATOM 12440 C C . GLY B 1 376 ? 18.98200 114.87400 -16.35900 1.000 17.59168 366 GLY B C 1
ATOM 12441 O O . GLY B 1 376 ? 19.07700 113.85300 -17.04200 1.000 16.91265 366 GLY B O 1
ATOM 12445 N N . VAL B 1 377 ? 20.01400 115.66800 -16.12900 1.000 14.87030 367 VAL B N 1
ATOM 12446 C CA . VAL B 1 377 ? 21.36000 115.40200 -16.63300 1.000 15.49406 367 VAL B CA 1
ATOM 12447 C C . VAL B 1 377 ? 22.17700 114.94000 -15.44600 1.000 16.96002 367 VAL B C 1
ATOM 12448 O O . VAL B 1 377 ? 22.28200 115.66100 -14.44800 1.000 16.76000 367 VAL B O 1
ATOM 12461 N N . TYR B 1 378 ? 22.71100 113.72300 -15.52300 1.000 15.63092 368 TYR B N 1
ATOM 12462 C CA . TYR B 1 378 ? 23.32500 113.02100 -14.39400 1.000 16.05202 368 TYR B CA 1
ATOM 12463 C C . TYR B 1 378 ? 24.83800 113.00100 -14.54100 1.000 16.97318 368 TYR B C 1
ATOM 12464 O O . TYR B 1 378 ? 25.37000 112.32400 -15.42300 1.000 19.04975 368 TYR B O 1
ATOM 12482 N N . ALA B 1 379 ? 25.53200 113.75100 -13.69300 1.000 17.18637 369 ALA B N 1
ATOM 12483 C CA . ALA B 1 379 ? 26.99200 113.69700 -13.61400 1.000 16.94423 369 ALA B CA 1
ATOM 12484 C C . ALA B 1 379 ? 27.38100 113.39600 -12.17600 1.000 16.42312 369 ALA B C 1
ATOM 12485 O O . ALA B 1 379 ? 26.54100 113.35200 -11.29600 1.000 18.34177 369 ALA B O 1
ATOM 12492 N N . VAL B 1 380 ? 28.67700 113.20000 -11.93400 1.000 17.25480 370 VAL B N 1
ATOM 12493 C CA . VAL B 1 380 ? 29.18900 112.93500 -10.59200 1.000 19.72878 370 VAL B CA 1
ATOM 12494 C C . VAL B 1 380 ? 29.36600 114.25700 -9.85100 1.000 17.89435 370 VAL B C 1
ATOM 12495 O O . VAL B 1 380 ? 29.70100 115.28200 -10.46200 1.000 18.71287 370 VAL B O 1
ATOM 12508 N N . ALA B 1 381 ? 29.14200 114.24300 -8.53100 1.000 21.56847 371 ALA B N 1
ATOM 12509 C CA . ALA B 1 381 ? 29.11400 115.47500 -7.73200 1.000 20.51308 371 ALA B CA 1
ATOM 12510 C C . ALA B 1 381 ? 30.43700 116.24800 -7.75100 1.000 25.83214 371 ALA B C 1
ATOM 12511 O O . ALA B 1 381 ? 30.44200 117.46400 -7.49900 1.000 24.84518 371 ALA B O 1
ATOM 12518 N N . SER B 1 382 ? 31.54700 115.58800 -8.07100 1.000 22.52122 372 SER B N 1
ATOM 12519 C CA . SER B 1 382 ? 32.84000 116.24600 -8.23600 1.000 23.38974 372 SER B CA 1
ATOM 12520 C C . SER B 1 382 ? 32.93300 117.10700 -9.48200 1.000 22.16591 372 SER B C 1
ATOM 12521 O O . SER B 1 382 ? 33.96800 117.77100 -9.69000 1.000 23.72136 372 SER B O 1
ATOM 12529 N N . GLY B 1 383 ? 31.90900 117.09000 -10.32200 1.000 20.32359 373 GLY B N 1
ATOM 12530 C CA . GLY B 1 383 ? 31.96400 117.76400 -11.58900 1.000 20.44992 373 GLY B CA 1
ATOM 12531 C C . GLY B 1 383 ? 32.45300 116.91800 -12.74300 1.000 18.96553 373 GLY B C 1
ATOM 12532 O O . GLY B 1 383 ? 32.52100 117.42200 -13.87300 1.000 19.33926 373 GLY B O 1
ATOM 12536 N N . ARG B 1 384 ? 32.76400 115.64100 -12.50500 1.000 18.43915 374 ARG B N 1
ATOM 12537 C CA . ARG B 1 384 ? 33.16500 114.73000 -13.57200 1.000 18.34703 374 ARG B CA 1
ATOM 12538 C C . ARG B 1 384 ? 31.96700 114.37400 -14.44100 1.000 17.47851 374 ARG B C 1
ATOM 12539 O O . ARG B 1 384 ? 30.92900 113.92900 -13.93000 1.000 17.34165 374 ARG B O 1
ATOM 12560 N N A VAL B 1 385 ? 32.14500 114.51500 -15.76100 0.670 16.55471 375 VAL B N 1
ATOM 12561 N N B VAL B 1 385 ? 32.08400 114.61800 -15.74200 0.330 15.91779 375 VAL B N 1
ATOM 12562 C CA A VAL B 1 385 ? 31.12300 114.29700 -16.77500 0.670 16.76263 375 VAL B CA 1
ATOM 12563 C CA B VAL B 1 385 ? 31.07700 114.19300 -16.69700 0.330 17.20216 375 VAL B CA 1
ATOM 12564 C C A VAL B 1 385 ? 31.64000 113.28000 -17.79600 0.670 17.10215 375 VAL B C 1
ATOM 12565 C C B VAL B 1 385 ? 31.69200 113.13200 -17.59800 0.330 17.92593 375 VAL B C 1
ATOM 12566 O O A VAL B 1 385 ? 32.75700 113.42200 -18.30400 0.670 17.24690 375 VAL B O 1
ATOM 12567 O O B VAL B 1 385 ? 32.91600 113.08700 -17.81800 0.330 19.56560 375 VAL B O 1
ATOM 12592 N N . ASN B 1 386 ? 30.82000 112.27500 -18.12200 1.000 16.63893 376 ASN B N 1
ATOM 12593 C CA . ASN B 1 386 ? 31.22200 111.20200 -19.03700 1.000 16.29415 376 ASN B CA 1
ATOM 12594 C C . ASN B 1 386 ? 31.03600 111.66700 -20.48300 1.000 15.70987 376 ASN B C 1
ATOM 12595 O O . ASN B 1 386 ? 29.94700 111.56300 -21.05800 1.000 16.44680 376 ASN B O 1
ATOM 12607 N N . VAL B 1 387 ? 32.13600 112.12100 -21.09600 1.000 16.37574 377 VAL B N 1
ATOM 12608 C CA . VAL B 1 387 ? 32.15600 112.48100 -22.51600 1.000 15.78620 377 VAL B CA 1
ATOM 12609 C C . VAL B 1 387 ? 31.84000 111.28100 -23.39000 1.000 15.65197 377 VAL B C 1
ATOM 12610 O O . VAL B 1 387 ? 31.18900 111.43100 -24.44000 1.000 16.42312 377 VAL B O 1
ATOM 12623 N N . ALA B 1 388 ? 32.21400 110.07700 -22.95200 1.000 15.76251 378 ALA B N 1
ATOM 12624 C CA . ALA B 1 388 ? 31.92500 108.86800 -23.71000 1.000 16.53892 378 ALA B CA 1
ATOM 12625 C C . ALA B 1 388 ? 30.44800 108.51600 -23.70200 1.000 15.17823 378 ALA B C 1
ATOM 12626 O O . ALA B 1 388 ? 30.06000 107.61700 -24.45400 1.000 17.29954 378 ALA B O 1
ATOM 12633 N N . GLY B 1 389 ? 29.62800 109.22700 -22.91600 1.000 15.51248 379 GLY B N 1
ATOM 12634 C CA . GLY B 1 389 ? 28.18500 109.09700 -22.92800 1.000 16.05465 379 GLY B CA 1
ATOM 12635 C C . GLY B 1 389 ? 27.47800 110.12900 -23.77300 1.000 15.47564 379 GLY B C 1
ATOM 12636 O O . GLY B 1 389 ? 26.24200 110.14100 -23.83100 1.000 15.83357 379 GLY B O 1
ATOM 12640 N N . MET B 1 390 ? 28.22800 110.99500 -24.44300 1.000 15.42563 380 MET B N 1
ATOM 12641 C CA . MET B 1 390 ? 27.68400 112.04200 -25.29200 1.000 14.69133 380 MET B CA 1
ATOM 12642 C C . MET B 1 390 ? 27.49800 111.53900 -26.71400 1.000 14.63606 380 MET B C 1
ATOM 12643 O O . MET B 1 390 ? 28.27700 110.73300 -27.21300 1.000 15.81252 380 MET B O 1
ATOM 12657 N N . THR B 1 391 ? 26.44000 112.01600 -27.36000 1.000 15.48090 381 THR B N 1
ATOM 12658 C CA . THR B 1 391 ? 26.13100 111.63700 -28.72500 1.000 17.07320 381 THR B CA 1
ATOM 12659 C C . THR B 1 391 ? 25.76900 112.90500 -29.49800 1.000 16.15203 381 THR B C 1
ATOM 12660 O O . THR B 1 391 ? 25.45300 113.94100 -28.90500 1.000 16.66525 381 THR B O 1
ATOM 12671 N N . PRO B 1 392 ? 25.78700 112.83100 -30.82100 1.000 16.83369 382 PRO B N 1
ATOM 12672 C CA . PRO B 1 392 ? 25.32000 113.99100 -31.59200 1.000 17.37323 382 PRO B CA 1
ATOM 12673 C C . PRO B 1 392 ? 23.92600 114.41500 -31.18800 1.000 19.38926 382 PRO B C 1
ATOM 12674 O O . PRO B 1 392 ? 23.61700 115.61300 -31.25600 1.000 22.12643 382 PRO B O 1
ATOM 12685 N N . ASP B 1 393 ? 23.06900 113.46500 -30.81200 1.000 17.79433 383 ASP B N 1
ATOM 12686 C CA . ASP B 1 393 ? 21.67500 113.76900 -30.48900 1.000 19.50243 383 ASP B CA 1
ATOM 12687 C C . ASP B 1 393 ? 21.48500 114.35700 -29.08800 1.000 18.61285 383 ASP B C 1
ATOM 12688 O O . ASP B 1 393 ? 20.57200 115.16900 -28.89400 1.000 21.58163 383 ASP B O 1
ATOM 12697 N N . ASN B 1 394 ? 22.29000 113.97400 -28.09500 1.000 16.40733 384 ASN B N 1
ATOM 12698 C CA . ASN B 1 394 ? 22.12500 114.50900 -26.74300 1.000 15.97043 384 ASN B CA 1
ATOM 12699 C C . ASN B 1 394 ? 23.03800 115.69200 -26.43800 1.000 14.97821 384 ASN B C 1
ATOM 12700 O O . ASN B 1 394 ? 22.89800 116.31900 -25.38900 1.000 16.08097 384 ASN B O 1
ATOM 12711 N N . MET B 1 395 ? 23.88700 116.09600 -27.37200 1.000 15.22824 385 MET B N 1
ATOM 12712 C CA . MET B 1 395 ? 24.84500 117.15500 -27.05300 1.000 16.06518 385 MET B CA 1
ATOM 12713 C C . MET B 1 395 ? 24.16600 118.50600 -26.81600 1.000 15.49932 385 MET B C 1
ATOM 12714 O O . MET B 1 395 ? 24.52100 119.23100 -25.88600 1.000 15.51511 385 MET B O 1
ATOM 12728 N N . ALA B 1 396 ? 23.24200 118.89400 -27.68100 1.000 15.62829 386 ALA B N 1
ATOM 12729 C CA . ALA B 1 396 ? 22.58700 120.18500 -27.50100 1.000 16.22573 386 ALA B CA 1
ATOM 12730 C C . ALA B 1 396 ? 21.86400 120.25800 -26.17300 1.000 14.82293 386 ALA B C 1
ATOM 12731 O O . ALA B 1 396 ? 22.08900 121.22500 -25.42400 1.000 15.92306 386 ALA B O 1
ATOM 12738 N N . PRO B 1 397 ? 21.00100 119.29800 -25.79900 1.000 15.49669 387 PRO B N 1
ATOM 12739 C CA . PRO B 1 397 ? 20.31400 119.44700 -24.51400 1.000 16.21257 387 PRO B CA 1
ATOM 12740 C C . PRO B 1 397 ? 21.24700 119.41900 -23.32300 1.000 14.29655 387 PRO B C 1
ATOM 12741 O O . PRO B 1 397 ? 21.03400 120.16800 -22.35700 1.000 16.07834 387 PRO B O 1
ATOM 12752 N N . LEU B 1 398 ? 22.30100 118.59400 -23.36300 1.000 14.88609 388 LEU B N 1
ATOM 12753 C CA . LEU B 1 398 ? 23.19100 118.58700 -22.20900 1.000 14.97031 388 LEU B CA 1
ATOM 12754 C C . LEU B 1 398 ? 23.93800 119.91000 -22.08800 1.000 15.06506 388 LEU B C 1
ATOM 12755 O O . LEU B 1 398 ? 24.15100 120.40000 -20.98000 1.000 16.26520 388 LEU B O 1
ATOM 12771 N N . CYS B 1 399 ? 24.32700 120.51800 -23.21300 1.000 13.91755 389 CYS B N 1
ATOM 12772 C CA . CYS B 1 399 ? 25.01900 121.79400 -23.14600 1.000 15.28351 389 CYS B CA 1
ATOM 12773 C C . CYS B 1 399 ? 24.08800 122.92900 -22.76700 1.000 15.12296 389 CYS B C 1
ATOM 12774 O O . CYS B 1 399 ? 24.49700 123.83600 -22.03100 1.000 15.29403 389 CYS B O 1
ATOM 12782 N N . GLU B 1 400 ? 22.82200 122.88900 -23.20600 1.000 13.91229 390 GLU B N 1
ATOM 12783 C CA . GLU B 1 400 ? 21.84800 123.87600 -22.74400 1.000 14.75450 390 GLU B CA 1
ATOM 12784 C C . GLU B 1 400 ? 21.67800 123.80500 -21.23500 1.000 15.63618 390 GLU B C 1
ATOM 12785 O O . GLU B 1 400 ? 21.64300 124.84200 -20.55700 1.000 16.87580 390 GLU B O 1
ATOM 12797 N N . ALA B 1 401 ? 21.63300 122.58400 -20.68900 1.000 15.27561 391 ALA B N 1
ATOM 12798 C CA . ALA B 1 401 ? 21.49500 122.41200 -19.24400 1.000 15.00453 391 ALA B CA 1
ATOM 12799 C C . ALA B 1 401 ? 22.70700 122.96600 -18.51000 1.000 16.34942 391 ALA B C 1
ATOM 12800 O O . ALA B 1 401 ? 22.57400 123.69500 -17.52900 1.000 16.55208 391 ALA B O 1
ATOM 12807 N N . ILE B 1 402 ? 23.89900 122.63600 -18.99100 1.000 14.97031 392 ILE B N 1
ATOM 12808 C CA . ILE B 1 402 ? 25.10200 123.15700 -18.34900 1.000 16.97055 392 ILE B CA 1
ATOM 12809 C C . ILE B 1 402 ? 25.10600 124.67600 -18.37100 1.000 16.35469 392 ILE B C 1
ATOM 12810 O O . ILE B 1 402 ? 25.32700 125.32100 -17.34100 1.000 17.43113 392 ILE B O 1
ATOM 12826 N N . VAL B 1 403 ? 24.84300 125.29200 -19.52500 1.000 16.75737 393 VAL B N 1
ATOM 12827 C CA . VAL B 1 403 ? 24.87500 126.75300 -19.55400 1.000 17.00477 393 VAL B CA 1
ATOM 12828 C C . VAL B 1 403 ? 23.85400 127.33700 -18.58800 1.000 17.03635 393 VAL B C 1
ATOM 12829 O O . VAL B 1 403 ? 24.11200 128.35500 -17.93200 1.000 20.86312 393 VAL B O 1
ATOM 12842 N N . ALA B 1 404 ? 22.67200 126.72400 -18.50400 1.000 16.20730 394 ALA B N 1
ATOM 12843 C CA . ALA B 1 404 ? 21.64700 127.25500 -17.62200 1.000 17.56273 394 ALA B CA 1
ATOM 12844 C C . ALA B 1 404 ? 22.05200 127.23100 -16.14900 1.000 18.41809 394 ALA B C 1
ATOM 12845 O O . ALA B 1 404 ? 21.51600 128.02900 -15.37600 1.000 21.29212 394 ALA B O 1
ATOM 12852 N N . VAL B 1 405 ? 22.96600 126.34900 -15.72900 1.000 18.69444 395 VAL B N 1
ATOM 12853 C CA . VAL B 1 405 ? 23.36700 126.31900 -14.31800 1.000 19.21819 395 VAL B CA 1
ATOM 12854 C C . VAL B 1 405 ? 24.64000 127.09500 -14.03200 1.000 21.17632 395 VAL B C 1
ATOM 12855 O O . VAL B 1 405 ? 25.01200 127.24000 -12.85500 1.000 21.95799 395 VAL B O 1
ATOM 12868 N N . LEU B 1 406 ? 25.30200 127.63000 -15.05000 1.000 19.72088 396 LEU B N 1
ATOM 12869 C CA . LEU B 1 406 ? 26.53500 128.37300 -14.81000 1.000 22.11591 396 LEU B CA 1
ATOM 12870 C C . LEU B 1 406 ? 26.31900 129.71500 -14.14800 1.000 28.33770 396 LEU B C 1
ATOM 12871 O O . LEU B 1 406 ? 25.25600 130.31400 -14.22800 1.000 29.12727 396 LEU B O 1
#

Sequence (798 aa):
HVGTTFENITAAPADPILGLADLFRADERPGKINLGIGAYIDETGKFPVLTTSVKKAEQQYLLENETTKSYLGIDGIPEFGRCTQELLFGKGSSALINDKRARTAQTPGGTGALRVAADFLAKNTSSVKRVWVVSNPSWPNHKSVFFNSAGLEVRREYAYYDAEENHTLDFDALINSLNEAQQAGDVVLLFHGCCHNPTGIDPTLEQWQTLAQLSSVEKGWLPLFDFAYQGFARGLEEEDAEGLRAFAAMMHKELIVASSYSKNFGLYNERVGACTLLVAADSSSETVDRAFSQMKAAIRANYSNPPAHGASSVVATILSSNDALRAIWEEQELTDMRQRIQQRMRQLFVNTLQEEKGANRDFSFIIKQNGMFSFSGLTKEQVLRLRREEEEFGVYAVASGRVVNVAGMTPDNMAPLCEAIVAVLHVGTFENITAAPADPILGLADLFRADERPGKINLGIGAYIDETGKFPVLTTSVKKAEQQYLLENETTKSYLGIDGIPEFGRCTQELLFGKGSSALINDKRARTAQTPGGTGALRVAADFLAKNTSSVKRVWVVSNPSWPNHKSVFNSSAGLEEVREYAYYDAENHTLDFDALINSLNEAQAGDVVLLFHGCCHNPTGIDPTLEQWQTLAQLSSVEKGWLPLFDFAYQGFARGLEEEDAEGLRAFAAMMHKELIVASSYSKNFGLYNERVGACTLLVAADSSSETVDRAFSQMKAAIRANYSNPPAHGASSVVATILSSNDALRAIWEEQELTDMRQRIQRMRQQLFVNNTLQQEKGANRDFSFIIKQNGMFSFSGLTKEQVLRLRREEFGVYAVASGRVVNVAGMTPDNMAPLCEAIVAVL

Organism: Escherichia coli (strain K12) (NCBI:txid83333)

CATH classification: 3.40.640.10

Radius of gyration: 27.06 Å; Cα contacts (8 Å, |Δi|>4): 1816; chains: 2; bounding box: 61×90×62 Å

Foldseek 3Di:
DDDPCPPDDDDDDDLAVVLVVLLVPDPDPLFAEFGHFAFADQVQDRDQAPLLVVLLVVCVVPDDDPPFAALQGDVLLFVLVCCLQANPPHPLVVQQQKDKRKAQFLLRLLLLVLQLCLVPHPEAEEEAEV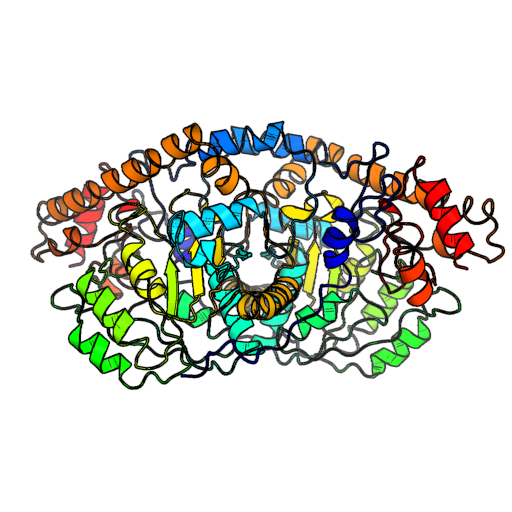VADVCNCVSNVVSNHHYHYFYFADLVVLAGPLVSRVVRCPPVAARYEYEDELAQTPPSLYHDDLVSLLVVLVVCLVRNHAYEYEYEFQQFFPGSVVSSSSVNSNVVDDQWYKYRYGPCHLSVVVVQRTIMIMIGHNGNVVNVVSVVSSSVSSCVPPNHHRHSVSSSVSVQSVDVVSVVSSRVVSVVLSVVLLVLQVVLQVLLVVLPDPDRQVSSNVGTGFWHQRPDALVLQVCCCPVPSYHYRSSSITGSSSDHPVSRNSSSNSSSVSD/DDDPCPPDDDDDDDLAVVVVVLLVPDPDPLFFEFGHFAFADQVLDRDAAPLLVVLLVVCVVPPDDPPFAAQQGDVLLFVLVCCLQANVPHVLVVQQQKDKRKAQFLLRLLLLVLLLPLPPHPEAEEEEEVVADVCNCVSNVVSRHHYHYFYFADLVVLAGPLVSRVVRCVPPAARYEYEDELAQTPPSLYHDDLVSLLVVLVVCQVRNHAYEYEYEFQQFFPGSVVSSSSVNSNVVDDQWYKYRYGPCHLNVVVVQRTIMIMIGHNGNVVNVVSVVSSSVSSCVPPNHHRHSVSSSVSVQSVDVVSVVSSRVVSVVLSVVLLVLQVVLQVLLVVLPDPDDQVSSNVGTGFWHQRSDALVLQVCCCPVQNYHYRSSSITGSSSDHPVSRNSSSNSSVVSD

Nearest PDB structures (foldseek):
  8e9s-assembly1_A  TM=1.001E+00  e=1.042E-75  Escherichia coli
  8e9o-assembly1_B  TM=9.983E-01  e=8.275E-75  Escherichia coli
  8e9c-assembly1_B  TM=9.978E-01  e=1.592E-74  Escherichia coli
  8e9u-assembly1_B  TM=9.982E-01  e=5.003E-74  Escherichia coli
  2d63-assembly1_A  TM=9.971E-01  e=8.525E-73  Escherichia coli

Secondary structure (DSSP, 8-state):
---TTTTPPPPPPPTTTTHHHHHHH---TT-EE--S-----TTS--PPPHHHHHHHHHHHHH----PPPPTT--HHHHHHHHHHHH-TT-HHHHTT-EEEEEESHHHHHHHHHHHHHHHHSS--EEEEEES--THHHHHHHHTT-EEEEEE-EETTTTEE-HHHHHHHTTTPPTT-EEEEESSS-TTT-----HHHHHHHHHHHHHHT-EEEEEES-TTSSS-HHHHTHHHHHHHHH-S-EEEEEE-TTTSS-GGG--EEEEEE-SSHHHHHHHHHHHHHHHHTTTSS--HHHHHHHHHHHTSHHHHHHHHHHHHHHHHHHHHHHHHHHHHHHHTT--S--GGGGG--SSEEE----HHHHHHHHHHH-EE--TTSEEEGGG--TTTHHHHHHHHHHH-/---TTTTPPPPPPPTTTHHHHHHHH---TT-EE--S-----TTS--PPPHHHHHHHHHHHHH----PPPPTT--HHHHHHHHHHHH-TT-HHHHTT-EEEEEESHHHHHHHHHHHHHHHHSS--EEEEEES--THHHHHHHHTT-EEEEEE-EETTTTEE-HHHHHHHHTTPPTT-EEEEESSS-TTT-----HHHHHHHHHHHHHHT-EEEEEE--TTSSS-HHHHTHHHHHHHHH-S-EEEEEE-TTTSS-GGG--EEEEEE-SSHHHHHHHHHHHHHHHHTTTSS--HHHHHHHHHHHHSHHHHHHHHHHHHHHHHHHHHHHHHHHHHHHHTT--S--GGGGG--SSEEE----HHHHHHHHHHH-EE--TTSEEEGGG--TTTHHHHHHHHHHH-

Solvent-accessible surface area: 29137 Å² total; per-residue (Å²): 130,121,12,20,1,104,136,8,101,59,17,124,84,27,70,8,20,12,4,46,103,94,41,74,76,32,166,100,129,63,60,13,47,1,1,34,4,8,23,16,38,95,120,37,45,52,38,20,13,73,0,0,51,102,0,10,92,115,17,28,119,79,37,104,56,2,40,48,34,40,14,37,6,31,120,68,1,10,104,6,0,22,38,5,3,11,12,167,48,23,65,4,48,96,82,144,36,8,75,14,0,2,0,0,0,11,10,1,0,2,4,2,0,0,20,0,0,41,147,28,22,87,3,147,60,0,11,7,1,75,34,22,36,65,4,1,99,49,0,0,70,21,22,70,6,79,22,86,99,3,33,11,32,33,73,150,88,43,57,22,52,36,111,26,1,51,106,37,1,92,110,2,100,55,19,14,0,0,0,7,14,2,8,4,2,11,7,0,1,20,26,12,79,76,133,41,13,92,60,0,0,81,32,0,58,100,79,16,11,4,0,0,0,19,2,15,9,8,0,4,8,128,14,10,97,76,5,0,53,2,0,52,17,0,12,88,85,11,95,16,0,0,0,1,6,8,7,2,25,2,0,6,0,9,11,2,5,0,0,0,0,0,0,0,0,46,69,36,107,14,0,62,50,0,2,26,22,0,56,41,11,0,14,3,2,1,3,0,0,3,3,10,0,0,15,0,0,8,26,0,11,57,71,128,71,20,69,65,66,0,70,99,32,1,29,66,10,32,86,12,4,88,132,9,6,79,62,2,17,73,10,1,135,132,66,42,12,149,104,101,8,57,15,0,68,150,6,45,6,1,9,0,25,3,46,7,66,45,130,26,0,81,104,2,30,131,82,52,0,4,15,1,8,45,58,0,6,2,2,0,0,1,0,8,70,130,26,4,40,65,0,0,92,4,4,36,49,8,79,131,118,10,27,0,92,125,7,104,58,16,122,82,29,72,6,17,10,20,45,100,79,41,73,86,17,149,76,140,53,54,9,38,1,0,30,4,10,23,15,37,96,121,42,42,48,38,21,14,69,0,0,50,104,0,11,85,127,18,24,128,77,36,107,54,2,38,50,33,42,12,36,6,31,118,62,1,11,108,6,0,20,41,5,2,10,12,179,50,21,64,5,47,99,83,146,40,9,77,14,0,1,0,0,0,12,9,0,0,2,6,1,0,1,6,0,2,32,106,26,24,92,2,138,62,1,3,8,2,74,31,21,38,61,4,2,125,49,0,1,65,54,14,61,4,87,25,85,104,3,36,11,30,39,70,153,97,46,64,28,54,32,108,32,1,39,97,34,0,81,100,4,114,54,20,6,0,0,1,6,16,3,7,4,4,10,7,0,2,20,26,12,81,74,129,41,14,90,57,1,0,80,26,0,57,106,65,13,10,2,0,2,0,19,2,15,7,8,0,6,20,129,11,8,92,72,6,0,53,2,0,56,15,0,13,82,94,10,92,13,0,0,0,1,7,7,7,2,24,2,0,5,0,11,12,2,6,1,0,0,0,0,0,0,0,46,70,40,105,16,0,61,49,0,2,28,34,0,55,42,13,0,16,8,1,0,4,0,0,3,4,9,0,0,17,0,0,8,31,0,10,55,76,127,72,22,67,64,67,0,69,98,28,1,27,66,9,38,82,11,6,119,133,10,11,114,64,1,24,80,12,1,137,143,72,48,6,157,113,104,10,56,19,0,86,150,5,48,6,1,8,0,25,4,49,9,68,54,127,28,8,79,100,1,76,103,94,72,0,2,8,4,9,60,62,0,5,1,1,0,0,1,0,6,70,123,25,4,38,57,0,0,86,2,4,33,53,7,80

B-factor: mean 25.55, std 10.59, range [11.04, 95.23]

GO terms:
  GO:0004069 L-aspartate:2-oxoglutarate transaminase activity (F, EXP)
  GO:0042802 identical protein binding (F, IPI)
  GO:0042803 protein homodimerization activity (F, IDA)
  GO:0005737 cytoplasm (C, IDA)
  GO:0030170 pyridoxal phosphate binding (F, IDA)
  GO:0009094 L-phenylalanine biosynthetic process (P, IGI)
  GO:0004838 L-tyrosine:2-oxoglutarate transaminase activity (F, IMP)
  GO:0004069 L-aspartate:2-oxoglutarate transaminase activity (F, IMP)
  GO:0005829 cytosol (C, HDA)